Protein AF-0000000077542551 (afdb_homodimer)

Radius of gyration: 51.98 Å; Cα contacts (8 Å, |Δi|>4): 2616; chains: 2; bounding box: 86×167×115 Å

Foldseek 3Di:
DDPDDDPDPDPPPPDDDPPPPPPPPPPDPPPPPVPPVPPPPPPQQPQPPPDPVNVVVLVCLQVVLVVLLVVLVVLVVQFPPFDDPVVVVVLLVVLLVCLVCQLVSLLVLLLLLLQLVLLLCVVVDDDPLVSQQSNQLSGQVSLVVSCVVSVDPDPVSVVSNVLNVLRNLLSVLSNPFWDKDWDKDKDKDKKKWFAQQFDQQLLLCVPDDPVVSVVLLLLLLVVLVCLLPDALVQLQAQAHPLQAGFAFDDPDAVDQDKDFDDRDSDSLGTLASHHMDMDDDDAFKWKDKDKYKFKFKQKDDKDKDFQAPPVPDDDADDDDQVDDDFQDAQGWHFDDCPCPVVFHAQKFKTKRAAQDRCQAHLVNLVVQCVVVVPPDSSVSRPLGQQVCLPPPPRPQDAMKMKMKGFQFLDPPGRTMMIIIIITIWMFMKMFIKMWHHNDPPDRIRIHTTIMGGDPDGGGGRSHDSCSHNSSVHCCRVRLSCSNPDDSSSAQGSLLVCLQPSHPVPDDSHRRPTPPPDDSVSSSSSVSHSSRHSRSCSRCPCVSNPDPVVDCPVVPPRMDMDMIMGIHIGMGMHGDPVSSVSNSVSSVSSSVSSVSSSVSNVSNSAAAAPPAPQVQAQPDPLHDDDPSSRRDHSVVSCVVCVPFAKDFAFQDADPVGRTDTGIHGPVRGDDPVVPVPPD/DDDPDDDDPDPPLPDDDPPNPPPPPPPDPPPPPPPPPPPPPPPQQPQPPPDPVNVVLLVCLQVVLVVLLVVLVVLVVQFPPFDDPVVVVVLLVVLLVCLVCQLVSLLVLLLLLLQLVLLLCVVVDDDPLVSQQSNQLSGQVSLVVSCVVSVDPDPVSVVSNVLNVLRNLQSVLSNPFWDKDWDKDKDKDKKKWFAQQFDQQLLLCVPDDPVVSVVLLLLLLVVLVCLLPDALVQLQAQAHPLQAGFAFDDPDAVDQDKDFDDRDSDSLGTLASHHMDMDDDDAFKWKDKDKYKFKFKQKDDKDKDFQQPPVPDDDADDDDQQDDDFQDAQGWHFDDCPCPPVFHAQKFKTKRAAFDPCQAHLVNLVVQCVVVVPPDSSVSRPLGQQVCLPPPPRPFDAMKMKMKGFQFLDPPGRTMMIIIIITIWMFMKMFIKMWHHNDPPDRIRIHTTIMGGDPDGGGGRSDDSCSGNSSVHCCRVRLSCSNPDDSSSGQGSLLVCLFPSHPVPDDSHRRPTPPPDDSVSSSSSVSHSSRHSRSCSRCPCVSNPDPVPPQVVNDPRMDMDMIMGIHIGMGMHGDPVSSVSNSVSSVSSSVSSVSSSVSNVSNSAAAAPPAPQVQQQPDPLHDDDPSSRRDHSVVSCVVCVPFAKDWAFQDADPVGRTDTGIHGPVRGDDPVVVVPPD

Solvent-accessible surface area (backbone atoms only — not comparable to full-atom values): 72208 Å² total; per-residue (Å²): 136,90,88,65,88,74,86,68,75,76,76,71,84,71,63,74,93,78,70,72,78,79,71,74,72,80,67,82,67,68,80,69,66,81,66,74,75,61,85,80,76,62,74,70,78,63,76,77,70,88,46,71,65,62,50,50,52,49,47,50,39,43,49,54,31,47,50,52,44,50,50,52,52,55,55,60,65,41,48,71,39,73,65,48,72,69,60,50,51,50,53,51,51,52,32,54,51,48,29,61,43,38,42,58,50,43,44,40,36,47,20,45,23,34,48,27,48,39,53,35,40,34,48,75,46,34,35,42,40,60,43,35,53,35,61,37,38,38,40,70,55,35,40,57,49,42,40,64,67,56,73,47,94,43,72,67,54,55,52,52,52,56,58,51,50,39,29,64,47,27,19,52,15,45,61,59,18,67,49,74,41,76,40,81,48,73,47,82,47,54,36,36,33,50,41,64,74,41,56,48,48,71,46,48,52,70,82,53,66,78,64,68,51,33,39,52,48,10,53,49,14,27,53,49,32,28,48,67,64,48,37,68,76,42,58,44,38,42,30,25,87,60,62,14,37,34,50,58,57,77,90,55,84,87,46,79,52,78,37,79,47,73,92,51,90,49,73,70,47,37,40,24,62,52,36,43,46,64,44,65,75,62,64,21,35,32,55,44,77,45,68,41,56,47,56,48,42,52,38,44,73,78,42,78,38,61,32,90,47,73,85,65,64,80,83,45,43,70,74,56,70,92,66,44,67,79,83,58,76,77,42,44,35,28,40,50,41,53,65,76,83,76,35,33,25,31,35,29,40,28,35,25,44,59,57,62,67,75,71,50,26,58,68,45,29,44,52,43,8,58,73,64,66,39,96,38,49,44,74,43,50,80,63,36,44,68,75,42,36,80,58,78,87,74,85,71,71,60,33,43,37,39,40,39,33,50,33,46,67,66,82,83,61,58,45,32,26,40,35,31,41,23,43,48,34,36,45,53,34,30,32,35,34,40,32,40,18,91,41,89,85,48,75,70,48,44,36,58,47,29,34,24,47,44,88,66,88,59,36,64,38,45,49,35,58,63,28,27,49,61,46,29,51,52,47,34,59,40,59,52,41,34,45,28,31,67,59,46,22,31,67,41,65,66,58,45,37,47,57,48,67,55,51,42,66,48,64,91,66,51,67,81,53,63,77,85,61,50,52,65,57,42,13,46,37,48,20,18,55,50,33,28,49,51,49,42,40,39,48,45,60,46,59,60,54,22,57,55,52,74,55,48,87,81,20,90,44,47,46,78,43,80,30,54,29,35,33,79,41,54,17,30,34,62,41,67,69,32,44,49,42,29,52,51,32,31,50,52,47,30,50,33,18,49,49,24,49,52,33,51,70,67,37,84,68,56,58,47,79,58,34,58,44,39,55,51,60,47,18,67,69,36,89,58,64,60,71,57,44,69,44,25,24,58,60,46,28,60,69,40,26,82,44,45,33,17,42,19,42,55,48,58,46,97,85,68,47,64,35,39,42,60,24,45,38,91,61,30,43,57,53,68,78,63,60,65,78,113,140,80,81,82,73,65,99,72,81,70,78,72,83,71,65,75,93,79,72,70,79,78,71,73,75,81,64,81,66,67,81,68,65,82,68,74,76,64,87,79,75,64,74,69,79,63,75,76,70,86,46,71,65,60,50,50,53,49,46,51,41,43,48,54,32,48,50,52,45,50,49,52,52,56,56,58,67,40,48,71,38,73,66,49,70,69,61,50,52,50,54,49,50,52,31,55,53,48,26,61,43,38,41,56,51,42,43,40,37,46,22,45,24,35,48,27,48,40,53,35,39,32,46,72,46,33,36,41,40,60,44,34,52,35,59,37,38,37,41,71,54,33,41,58,50,42,40,64,66,55,73,48,95,44,72,67,54,54,53,52,51,55,58,54,51,38,31,63,48,27,20,51,15,47,61,58,18,67,49,74,41,76,40,82,48,71,46,82,48,54,35,35,33,52,43,64,73,44,54,46,48,70,44,47,52,68,81,52,67,77,60,67,52,32,38,53,47,11,53,49,15,28,53,47,31,27,48,68,66,49,38,69,76,41,58,42,39,42,30,24,88,62,61,14,38,33,50,58,57,78,90,56,83,85,46,79,53,80,38,79,46,74,92,51,89,50,72,68,47,37,40,24,63,52,35,43,47,65,45,64,77,63,65,20,37,35,56,46,80,43,68,42,58,49,57,46,42,53,36,44,74,76,40,78,38,62,30,89,47,70,86,66,67,79,82,45,42,70,74,56,69,93,68,42,68,81,84,58,75,76,44,45,35,26,40,50,42,53,65,77,83,75,35,33,24,29,35,28,40,26,34,26,45,60,56,62,72,77,63,53,24,57,66,46,30,43,51,44,6,59,73,64,66,39,94,38,49,41,73,42,50,79,61,37,42,68,75,41,36,80,58,77,87,73,85,73,72,63,33,44,36,39,39,41,34,51,31,44,67,65,81,81,63,57,47,31,26,40,34,33,40,25,42,50,34,35,45,54,33,29,30,35,34,38,32,40,16,89,41,91,84,49,74,68,48,44,35,57,46,28,36,23,47,44,87,66,89,59,37,63,38,45,49,35,58,65,30,25,47,61,45,30,51,52,47,32,59,42,57,52,40,34,45,26,36,50,63,48,20,34,67,41,66,64,58,47,36,46,57,49,68,55,51,41,67,47,63,93,69,50,66,82,54,63,75,83,62,51,51,67,58,42,14,46,37,49,20,17,55,50,34,29,48,51,49,42,39,39,47,46,60,46,59,61,54,22,60,58,45,74,58,51,90,78,22,91,46,46,45,78,42,81,31,53,28,36,34,80,41,54,16,32,32,61,40,67,68,32,43,50,44,29,54,51,31,30,48,52,47,29,50,33,19,50,48,24,50,51,33,52,70,67,35,84,68,56,57,47,80,58,35,61,44,41,53,49,62,45,18,66,67,37,89,58,65,61,72,57,44,68,43,26,23,59,59,45,28,60,71,40,25,81,45,44,33,17,44,18,42,55,47,55,46,97,85,68,47,64,35,38,43,59,25,42,39,93,61,29,43,57,54,70,78,63,59,65,77,115

Organism: Fusarium solani (NCBI:txid169388)

Sequence (1356 aa):
MSQDNNAGFTEAELRQPGHYNIRLSDTGSMDSSSTDLGKGQLHAFKKQKLDLQGLSADFAVIVLPFGLVIFSFLVLRLDGISVDKEIFAQWQNAITVLATLFPILFAAIFGRLIYQTARWTLERGTSLGSLEQLMGSRTVGGALLTQFQLRALNPLAVSLILVWAVSPLGAQSILRMLGSRLDERGHASTVVYFNTDAESQPSHNDGGPSESHLDFLSFLGTMFGAALLSPKSIKTDSMDVWGNVKIPFLKSYDNDSWQSVSWSPKLEHHSALVGVPVVNVSMGNTTFSLESSYIDLKCYNLTGIEMDGVTQYRDFDWPDWESPGPFKNGTWYGFNNTFQDEHRRSWAIALNRFVDVYWANRTLLMQRARAMRASSPADAARTRPAIFANETGVEVKPARLYFQAMLSNALMWDTPGLTAYCDIAQKYVESRVTCRRTSSTSQQNCTVTAQRPSQRHHAPEAITPLSFPAVFRWISKYMPLATAVRNSGVCDLALQYMDEPALDTMNNDVSGSFINIDEEMFSLRLSQVLNTYILLGQMYLRAVGSTKTSNWVKDKWNETTEVEVVNLVEVYSVTGLWMGFCIFSCIALSASGILSVFFTHLASGPDVLGYASTLVRDSRYIQMPPETGQMGGADMTVEMRDMRVRYGFTGQNSKGQVWVGVGREKDTKRIRDYLAQDMSQDNNAGFTEAELRQPGHYNIRLSDTGSMDSSSTDLGKGQLHAFKKQKLDLQGLSADFAVIVLPFGLVIFSFLVLRLDGISVDKEIFAQWQNAITVLATLFPILFAAIFGRLIYQTARWTLERGTSLGSLEQLMGSRTVGGALLTQFQLRALNPLAVSLILVWAVSPLGAQSILRMLGSRLDERGHASTVVYFNTDAESQPSHNDGGPSESHLDFLSFLGTMFGAALLSPKSIKTDSMDVWGNVKIPFLKSYDNDSWQSVSWSPKLEHHSALVGVPVVNVSMGNTTFSLESSYIDLKCYNLTGIEMDGVTQYRDFDWPDWESPGPFKNGTWYGFNNTFQDEHRRSWAIALNRFVDVYWANRTLLMQRARAMRASSPADAARTRPAIFANETGVEVKPARLYFQAMLSNALMWDTPGLTAYCDIAQKYVESRVTCRRTSSTSQQNCTVTAQRPSQRHHAPEAITPLSFPAVFRWISKYMPLATAVRNSGVCDLALQYMDEPALDTMNNDVSGSFINIDEEMFSLRLSQVLNTYILLGQMYLRAVGSTKTSNWVKDKWNETTEVEVVNLVEVYSVTGLWMGFCIFSCIALSASGILSVFFTHLASGPDVLGYASTLVRDSRYIQMPPETGQMGGADMTVEMRDMRVRYGFTGQNSKGQVWVGVGREKDTKRIRDYLAQD

Secondary structure (DSSP, 8-state):
----------SGGG--SS--------------------GGG-TT-------HHHHHHHHHHHHHHHHHHHHHHHHHHTTTSBPPHHHHHHHHHHHHHHHHHHHHHHHHHHHHHHHHHHHHHHHH-EEHHHHHHHHHTSSHHHHHHHHHHHT---HHHHHHHHHHTHHHHHHHHHHHSEEEEEEEEEEEEEEEEE-TTPPPHHHHTTTS-HHHHHHHHHHHHHHHHHHHT--HHHHSSSB-TTSPBPPBPPS-SS--S-EE------TTSBS-SS-B-EE-PPSEEEEEEEEEEEEEEEEEEEEEEPTT-GGGSPPPB---TTS-PPPPTTS-EE--SSGGGS---SEEEEES--S-GGGT-HHHHHHHHHHTT-SSHHHH---SGGGGTT--S---PPPEEEEEEE--S-SSS---EEEEEEEEEEEEEEEEEEEEESSSSSPPEEEEEEEEE--S----TT--GGGSHHHHHHHHHHGGGTT-STT---S-HHHHHHH---GGG--S--TTTTSS--HHHHHHHHHHHHHHHHHHHHHGGGGGT---SS-STT-TTEEEEEEEEEEEEEEEEE-HHHHHHHHHHHHHHHHHHHHHHHHHHH--S---TT-TTHHHHTBSSS---GGGGGS-HHHHHHHTTT-EEEEEEEEE-TTSPEEEEEEEGGG-B-SHHHHTT-/----------GGGG--SS--------------------TTS-TT-------HHHHHHHHHHHHHHHHHHHHHHHHHHTTTSBPPHHHHHHHHHHHHHHHHHHHHHHHHHHHHHHHHHHHHHHHH-EEHHHHHHHHHTSSHHHHHHHHHHHT---HHHHHHHHHHTHHHHHHHHHHHSEEEEEEEEEEEEEEEEE-TTPPPHHHHTTTS-HHHHHHHHHHHHHHHHHHHT--HHHHSSSB-TTSPBP-BPPS-SS--S-EE------TTSBS-SS-B-EE-PPSEEEEEEEEEEEEEEEEEEEEEEPTT-GGGSPPPB---TTS-PPPPTTS-EE--SSGGGS---SEEEEES--S-GGGT-HHHHHHHHHHTT-SSHHHH---SGGGGTT--S---PPPEEEEEEE--S-SSS---EEEEEEEEEEEEEEEEEEEEESSSSSPPEEEEEEEEE--S----TT--GGGSHHHHHHHHHHGGGTT-STT---S-HHHHHHH---GGG--S--TT-SSS--HHHHHHHHHHHHHHHHHHHHHGGGGGT---SS-STT-TTEEEEEEEEEEEEEEEEE-HHHHHHHHHHHHHHHHHHHHHHHHHHH--S---TT-TTHHHHTBSSS---GGGGGS-HHHHHHHTTT-EEEEEEEEE-TTSPEEEEEEEGGG-B-SHHHHTT-

pLDDT: mean 79.91, std 17.83, range [17.14, 98.25]

Structure (mmCIF, N/CA/C/O backbone):
data_AF-0000000077542551-model_v1
#
loop_
_entity.id
_entity.type
_entity.pdbx_description
1 polymer 'Uncharacterized protein'
#
loop_
_atom_site.group_PDB
_atom_site.id
_atom_site.type_symbol
_atom_site.label_atom_id
_atom_site.label_alt_id
_atom_site.label_comp_id
_atom_site.label_asym_id
_atom_site.label_entity_id
_atom_site.label_seq_id
_atom_site.pdbx_PDB_ins_code
_atom_site.Cartn_x
_atom_site.Cartn_y
_atom_site.Cartn_z
_atom_site.occupancy
_atom_site.B_iso_or_equiv
_atom_site.auth_seq_id
_atom_site.auth_comp_id
_atom_site.auth_asym_id
_atom_site.auth_atom_id
_atom_site.pdbx_PDB_model_num
ATOM 1 N N . MET A 1 1 ? -1.776 -99.438 -68.438 1 20.69 1 MET A N 1
ATOM 2 C CA . MET A 1 1 ? -1.759 -98.062 -69 1 20.69 1 MET A CA 1
ATOM 3 C C . MET A 1 1 ? -1.629 -97 -67.875 1 20.69 1 MET A C 1
ATOM 5 O O . MET A 1 1 ? -1.988 -97.25 -66.75 1 20.69 1 MET A O 1
ATOM 9 N N . SER A 1 2 ? -0.904 -95.812 -68.188 1 20.88 2 SER A N 1
ATOM 10 C CA . SER A 1 2 ? -0.251 -94.688 -67.5 1 20.88 2 SER A CA 1
ATOM 11 C C . SER A 1 2 ? -1.256 -93.875 -66.688 1 20.88 2 SER A C 1
ATOM 13 O O . SER A 1 2 ? -2.287 -93.438 -67.25 1 20.88 2 SER A O 1
ATOM 15 N N . GLN A 1 3 ? -1.336 -94.062 -65.312 1 19.52 3 GLN A N 1
ATOM 16 C CA . GLN A 1 3 ? -1.99 -93.625 -64.125 1 19.52 3 GLN A CA 1
ATOM 17 C C . GLN A 1 3 ? -1.812 -92.125 -63.906 1 19.52 3 GLN A C 1
ATOM 19 O O . GLN A 1 3 ? -1.179 -91.688 -62.938 1 19.52 3 GLN A O 1
ATOM 24 N N . ASP A 1 4 ? -1.693 -91.25 -65 1 19.88 4 ASP A N 1
ATOM 25 C CA . ASP A 1 4 ? -1.121 -89.938 -65 1 19.88 4 ASP A CA 1
ATOM 26 C C . ASP A 1 4 ? -2.014 -88.938 -64.188 1 19.88 4 ASP A C 1
ATOM 28 O O . ASP A 1 4 ? -1.602 -87.812 -63.938 1 19.88 4 ASP A O 1
ATOM 32 N N . ASN A 1 5 ? -3.322 -89 -64.25 1 21.38 5 ASN A N 1
ATOM 33 C CA . ASN A 1 5 ? -3.977 -87.688 -64.375 1 21.38 5 ASN A CA 1
ATOM 34 C C . ASN A 1 5 ? -3.553 -86.75 -63.219 1 21.38 5 ASN A C 1
ATOM 36 O O . ASN A 1 5 ? -3.102 -87.25 -62.156 1 21.38 5 ASN A O 1
ATOM 40 N N . ASN A 1 6 ? -3.789 -85.312 -63.469 1 22.12 6 ASN A N 1
ATOM 41 C CA . ASN A 1 6 ? -3.65 -83.875 -63.438 1 22.12 6 ASN A CA 1
ATOM 42 C C . ASN A 1 6 ? -4.281 -83.25 -62.156 1 22.12 6 ASN A C 1
ATOM 44 O O . ASN A 1 6 ? -5.508 -83.188 -62.031 1 22.12 6 ASN A O 1
ATOM 48 N N . ALA A 1 7 ? -3.881 -83.562 -61.094 1 27.12 7 ALA A N 1
ATOM 49 C CA . ALA A 1 7 ? -4.438 -82.875 -59.938 1 27.12 7 ALA A CA 1
ATOM 50 C C . ALA A 1 7 ? -4.34 -81.312 -60.125 1 27.12 7 ALA A C 1
ATOM 52 O O . ALA A 1 7 ? -3.244 -80.75 -60.062 1 27.12 7 ALA A O 1
ATOM 53 N N . GLY A 1 8 ? -5.074 -80.812 -61.25 1 23.7 8 GLY A N 1
ATOM 54 C CA . GLY A 1 8 ? -5.078 -79.438 -61.75 1 23.7 8 GLY A CA 1
ATOM 55 C C . GLY A 1 8 ? -5.348 -78.438 -60.625 1 23.7 8 GLY A C 1
ATOM 56 O O . GLY A 1 8 ? -6.371 -78.5 -59.938 1 23.7 8 GLY A O 1
ATOM 57 N N . PHE A 1 9 ? -4.395 -78 -59.938 1 24.33 9 PHE A N 1
ATOM 58 C CA . PHE A 1 9 ? -4.547 -76.75 -59.312 1 24.33 9 PHE A CA 1
ATOM 59 C C . PHE A 1 9 ? -4.875 -75.688 -60.375 1 24.33 9 PHE A C 1
ATOM 61 O O . PHE A 1 9 ? -4.168 -75.5 -61.375 1 24.33 9 PHE A O 1
ATOM 68 N N . THR A 1 10 ? -6.141 -75.5 -60.844 1 24.89 10 THR A N 1
ATOM 69 C CA . THR A 1 10 ? -6.473 -74.562 -61.906 1 24.89 10 THR A CA 1
ATOM 70 C C . THR A 1 10 ? -5.891 -73.188 -61.625 1 24.89 10 THR A C 1
ATOM 72 O O . THR A 1 10 ? -5.762 -72.75 -60.469 1 24.89 10 THR A O 1
ATOM 75 N N . GLU A 1 11 ? -5.074 -72.5 -62.594 1 26.61 11 GLU A N 1
ATOM 76 C CA . GLU A 1 11 ? -4.336 -71.25 -62.781 1 26.61 11 GLU A CA 1
ATOM 77 C C . GLU A 1 11 ? -5.18 -70 -62.375 1 26.61 11 GLU A C 1
ATOM 79 O O . GLU A 1 11 ? -4.648 -68.938 -62.156 1 26.61 11 GLU A O 1
ATOM 84 N N . ALA A 1 12 ? -6.48 -70.062 -62.656 1 26.25 12 ALA A N 1
ATOM 85 C CA . ALA A 1 12 ? -7.195 -68.812 -62.875 1 26.25 12 ALA A CA 1
ATOM 86 C C . ALA A 1 12 ? -7.117 -67.875 -61.656 1 26.25 12 ALA A C 1
ATOM 88 O O . ALA A 1 12 ? -7.316 -66.688 -61.781 1 26.25 12 ALA A O 1
ATOM 89 N N . GLU A 1 13 ? -7.289 -68.438 -60.562 1 26.48 13 GLU A N 1
ATOM 90 C CA . GLU A 1 13 ? -7.805 -67.5 -59.562 1 26.48 13 GLU A CA 1
ATOM 91 C C . GLU A 1 13 ? -6.699 -66.625 -59.031 1 26.48 13 GLU A C 1
ATOM 93 O O . GLU A 1 13 ? -6.633 -66.375 -57.812 1 26.48 13 GLU A O 1
ATOM 98 N N . LEU A 1 14 ? -5.543 -66.625 -59.719 1 27.22 14 LEU A N 1
ATOM 99 C CA . LEU A 1 14 ? -4.473 -65.75 -59.219 1 27.22 14 LEU A CA 1
ATOM 100 C C . LEU A 1 14 ? -4.832 -64.312 -59.344 1 27.22 14 LEU A C 1
ATOM 102 O O . LEU A 1 14 ? -3.998 -63.406 -59.094 1 27.22 14 LEU A O 1
ATOM 106 N N . ARG A 1 15 ? -5.809 -63.875 -60.094 1 29.53 15 ARG A N 1
ATOM 107 C CA . ARG A 1 15 ? -5.551 -62.625 -60.781 1 29.53 15 ARG A CA 1
ATOM 108 C C . ARG A 1 15 ? -5.574 -61.438 -59.844 1 29.53 15 ARG A C 1
ATOM 110 O O . ARG A 1 15 ? -4.801 -60.5 -60 1 29.53 15 ARG A O 1
ATOM 117 N N . GLN A 1 16 ? -6.914 -61 -59.312 1 26.28 16 GLN A N 1
ATOM 118 C CA . GLN A 1 16 ? -7.008 -59.562 -59.156 1 26.28 16 GLN A CA 1
ATOM 119 C C . GLN A 1 16 ? -6.137 -59.062 -58.031 1 26.28 16 GLN A C 1
ATOM 121 O O . GLN A 1 16 ? -5.98 -59.75 -57 1 26.28 16 GLN A O 1
ATOM 126 N N . PRO A 1 17 ? -5.355 -57.906 -58.125 1 29.59 17 PRO A N 1
ATOM 127 C CA . PRO A 1 17 ? -4.57 -57 -57.281 1 29.59 17 PRO A CA 1
ATOM 128 C C . PRO A 1 17 ? -5.375 -56.438 -56.125 1 29.59 17 PRO A C 1
ATOM 130 O O . PRO A 1 17 ? -6.469 -55.906 -56.312 1 29.59 17 PRO A O 1
ATOM 133 N N . GLY A 1 18 ? -5.473 -56.906 -54.875 1 33.91 18 GLY A N 1
ATOM 134 C CA . GLY A 1 18 ? -5.98 -56.531 -53.594 1 33.91 18 GLY A CA 1
ATOM 135 C C . GLY A 1 18 ? -6.508 -57.688 -52.781 1 33.91 18 GLY A C 1
ATOM 136 O O . GLY A 1 18 ? -6.219 -57.812 -51.594 1 33.91 18 GLY A O 1
ATOM 137 N N . HIS A 1 19 ? -7.793 -58.281 -53.094 1 33.16 19 HIS A N 1
ATOM 138 C CA . HIS A 1 19 ? -8.531 -59.25 -52.344 1 33.16 19 HIS A CA 1
ATOM 139 C C . HIS A 1 19 ? -7.906 -60.656 -52.469 1 33.16 19 HIS A C 1
ATOM 141 O O . HIS A 1 19 ? -7.887 -61.219 -53.562 1 33.16 19 HIS A O 1
ATOM 147 N N . TYR A 1 20 ? -6.766 -60.844 -51.719 1 35.53 20 TYR A N 1
ATOM 148 C CA . TYR A 1 20 ? -6.219 -62.219 -51.719 1 35.53 20 TYR A CA 1
ATOM 149 C C . TYR A 1 20 ? -7.273 -63.219 -51.312 1 35.53 20 TYR A C 1
ATOM 151 O O . TYR A 1 20 ? -7.848 -63.125 -50.219 1 35.53 20 TYR A O 1
ATOM 159 N N . ASN A 1 21 ? -8.305 -63.562 -52.094 1 36.12 21 ASN A N 1
ATOM 160 C CA . ASN A 1 21 ? -9.266 -64.625 -51.75 1 36.12 21 ASN A CA 1
ATOM 161 C C . ASN A 1 21 ? -8.57 -65.875 -51.281 1 36.12 21 ASN A C 1
ATOM 163 O O . ASN A 1 21 ? -8.133 -66.688 -52.062 1 36.12 21 ASN A O 1
ATOM 167 N N . ILE A 1 22 ? -7.973 -65.75 -50.094 1 43.44 22 ILE A N 1
ATOM 168 C CA . ILE A 1 22 ? -7.355 -66.938 -49.531 1 43.44 22 ILE A CA 1
ATOM 169 C C . ILE A 1 22 ? -8.43 -68 -49.25 1 43.44 22 ILE A C 1
ATOM 171 O O . ILE A 1 22 ? -9.336 -67.812 -48.438 1 43.44 22 ILE A O 1
ATOM 175 N N . ARG A 1 23 ? -8.82 -68.875 -50.188 1 41.84 23 ARG A N 1
ATOM 176 C CA . ARG A 1 23 ? -9.703 -70 -49.938 1 41.84 23 ARG A CA 1
ATOM 177 C C . ARG A 1 23 ? -8.961 -71.125 -49.188 1 41.84 23 ARG A C 1
ATOM 179 O O . ARG A 1 23 ? -7.926 -71.562 -49.656 1 41.84 23 ARG A O 1
ATOM 186 N N . LEU A 1 24 ? -9.25 -71.188 -48 1 42.88 24 LEU A N 1
ATOM 187 C CA . LEU A 1 24 ? -8.734 -72.25 -47.219 1 42.88 24 LEU A CA 1
ATOM 188 C C . LEU A 1 24 ? -9.266 -73.625 -47.75 1 42.88 24 LEU A C 1
ATOM 190 O O . LEU A 1 24 ? -10.484 -73.812 -47.875 1 42.88 24 LEU A O 1
ATOM 194 N N . SER A 1 25 ? -8.797 -74.125 -48.906 1 34.09 25 SER A N 1
ATOM 195 C CA . SER A 1 25 ? -9.273 -75.438 -49.312 1 34.09 25 SER A CA 1
ATOM 196 C C . SER A 1 25 ? -9.32 -76.438 -48.125 1 34.09 25 SER A C 1
ATOM 198 O O . SER A 1 25 ? -8.391 -76.438 -47.312 1 34.09 25 SER A O 1
ATOM 200 N N . ASP A 1 26 ? -10.523 -76.812 -47.688 1 34.53 26 ASP A N 1
ATOM 201 C CA . ASP A 1 26 ? -10.781 -77.812 -46.688 1 34.53 26 ASP A CA 1
ATOM 202 C C . ASP A 1 26 ? -10 -79.125 -47 1 34.53 26 ASP A C 1
ATOM 204 O O . ASP A 1 26 ? -10.391 -80.188 -46.594 1 34.53 26 ASP A O 1
ATOM 208 N N . THR A 1 27 ? -9.203 -79.188 -48.031 1 33.91 27 THR A N 1
ATOM 209 C CA . THR A 1 27 ? -8.781 -80.562 -48.375 1 33.91 27 THR A CA 1
ATOM 210 C C . THR A 1 27 ? -8.391 -81.312 -47.125 1 33.91 27 THR A C 1
ATOM 212 O O . THR A 1 27 ? -8.953 -82.375 -46.844 1 33.91 27 THR A O 1
ATOM 215 N N . GLY A 1 28 ? -7.141 -82.062 -47.156 1 30.98 28 GLY A N 1
ATOM 216 C CA . GLY A 1 28 ? -6.812 -83.25 -46.375 1 30.98 28 GLY A CA 1
ATOM 217 C C . GLY A 1 28 ? -6.703 -83 -44.875 1 30.98 28 GLY A C 1
ATOM 218 O O . GLY A 1 28 ? -5.895 -82.188 -44.469 1 30.98 28 GLY A O 1
ATOM 219 N N . SER A 1 29 ? -7.855 -83.062 -44.219 1 32.28 29 SER A N 1
ATOM 220 C CA . SER A 1 29 ? -7.879 -83.25 -42.781 1 32.28 29 SER A CA 1
ATOM 221 C C . SER A 1 29 ? -6.715 -84.125 -42.312 1 32.28 29 SER A C 1
ATOM 223 O O . SER A 1 29 ? -6.531 -85.188 -42.812 1 32.28 29 SER A O 1
ATOM 225 N N . MET A 1 30 ? -5.562 -83.625 -42.156 1 33.38 30 MET A N 1
ATOM 226 C CA . MET A 1 30 ? -4.746 -84.562 -41.375 1 33.38 30 MET A CA 1
ATOM 227 C C . MET A 1 30 ? -5.617 -85.375 -40.469 1 33.38 30 MET A C 1
ATOM 229 O O . MET A 1 30 ? -6.625 -84.938 -39.938 1 33.38 30 MET A O 1
ATOM 233 N N . ASP A 1 31 ? -5.715 -86.75 -40.719 1 31.86 31 ASP A N 1
ATOM 234 C CA . ASP A 1 31 ? -6.441 -87.75 -39.906 1 31.86 31 ASP A CA 1
ATOM 235 C C . ASP A 1 31 ? -6.512 -87.312 -38.469 1 31.86 31 ASP A C 1
ATOM 237 O O . ASP A 1 31 ? -5.488 -87.188 -37.781 1 31.86 31 ASP A O 1
ATOM 241 N N . SER A 1 32 ? -7.305 -86.375 -38.156 1 35.84 32 SER A N 1
ATOM 242 C CA . SER A 1 32 ? -7.707 -86.188 -36.781 1 35.84 32 SER A CA 1
ATOM 243 C C . SER A 1 32 ? -8.016 -87.5 -36.094 1 35.84 32 SER A C 1
ATOM 245 O O . SER A 1 32 ? -9.094 -88.062 -36.312 1 35.84 32 SER A O 1
ATOM 247 N N . SER A 1 33 ? -7.172 -88.562 -36.188 1 35.59 33 SER A N 1
ATOM 248 C CA . SER A 1 33 ? -7.531 -89.562 -35.25 1 35.59 33 SER A CA 1
ATOM 249 C C . SER A 1 33 ? -8.164 -89 -34 1 35.59 33 SER A C 1
ATOM 251 O O . SER A 1 33 ? -7.766 -87.938 -33.531 1 35.59 33 SER A O 1
ATOM 253 N N . SER A 1 34 ? -9.469 -89.188 -33.812 1 38.62 34 SER A N 1
ATOM 254 C CA . SER A 1 34 ? -10.289 -88.938 -32.625 1 38.62 34 SER A CA 1
ATOM 255 C C . SER A 1 34 ? -9.438 -88.938 -31.359 1 38.62 34 SER A C 1
ATOM 257 O O . SER A 1 34 ? -8.82 -89.938 -31 1 38.62 34 SER A O 1
ATOM 259 N N . THR A 1 35 ? -8.68 -88 -31.094 1 42.28 35 THR A N 1
ATOM 260 C CA . THR A 1 35 ? -7.934 -87.75 -29.859 1 42.28 35 THR A CA 1
ATOM 261 C C . THR A 1 35 ? -8.82 -88 -28.641 1 42.28 35 THR A C 1
ATOM 263 O O . THR A 1 35 ? -9.484 -87.062 -28.156 1 42.28 35 THR A O 1
ATOM 266 N N . ASP A 1 36 ? -9.641 -88.938 -28.578 1 43.03 36 ASP A N 1
ATOM 267 C CA . ASP A 1 36 ? -10.188 -89.312 -27.281 1 43.03 36 ASP A CA 1
ATOM 268 C C . ASP A 1 36 ? -9.094 -89.312 -26.203 1 43.03 36 ASP A C 1
ATOM 270 O O . ASP A 1 36 ? -8.188 -90.188 -26.25 1 43.03 36 ASP A O 1
ATOM 274 N N . LEU A 1 37 ? -8.562 -88.188 -25.766 1 47.53 37 LEU A N 1
ATOM 275 C CA . LEU A 1 37 ? -7.582 -88 -24.703 1 47.53 37 LEU A CA 1
ATOM 276 C C . LEU A 1 37 ? -8.008 -88.812 -23.469 1 47.53 37 LEU A C 1
ATOM 278 O O . LEU A 1 37 ? -9.125 -88.625 -22.969 1 47.53 37 LEU A O 1
ATOM 282 N N . GLY A 1 38 ? -7.68 -90.062 -23.328 1 43.84 38 GLY A N 1
ATOM 283 C CA . GLY A 1 38 ? -7.996 -90.812 -22.109 1 43.84 38 GLY A CA 1
ATOM 284 C C . GLY A 1 38 ? -7.66 -90 -20.859 1 43.84 38 GLY A C 1
ATOM 285 O O . GLY A 1 38 ? -6.859 -89.062 -20.891 1 43.84 38 GLY A O 1
ATOM 286 N N . LYS A 1 39 ? -8.367 -90.125 -19.734 1 47.56 39 LYS A N 1
ATOM 287 C CA . LYS A 1 39 ? -8.367 -89.438 -18.422 1 47.56 39 LYS A CA 1
ATOM 288 C C . LYS A 1 39 ? -6.945 -89.312 -17.891 1 47.56 39 LYS A C 1
ATOM 290 O O . LYS A 1 39 ? -6.641 -88.375 -17.156 1 47.56 39 LYS A O 1
ATOM 295 N N . GLY A 1 40 ? -6.035 -90.25 -18.016 1 43.94 40 GLY A N 1
ATOM 296 C CA . GLY A 1 40 ? -4.777 -90.312 -17.281 1 43.94 40 GLY A CA 1
ATOM 297 C C . GLY A 1 40 ? -3.748 -89.312 -17.812 1 43.94 40 GLY A C 1
ATOM 298 O O . GLY A 1 40 ? -2.707 -89.062 -17.172 1 43.94 40 GLY A O 1
ATOM 299 N N . GLN A 1 41 ? -3.564 -89.062 -18.938 1 42.97 41 GLN A N 1
ATOM 300 C CA . GLN A 1 41 ? -2.398 -88.375 -19.5 1 42.97 41 GLN A CA 1
ATOM 301 C C . GLN A 1 41 ? -2.545 -86.875 -19.422 1 42.97 41 GLN A C 1
ATOM 303 O O . GLN A 1 41 ? -1.696 -86.125 -19.922 1 42.97 41 GLN A O 1
ATOM 308 N N . LEU A 1 42 ? -3.545 -86.375 -18.875 1 47.25 42 LEU A N 1
ATOM 309 C CA . LEU A 1 42 ? -3.945 -84.938 -18.828 1 47.25 42 LEU A CA 1
ATOM 310 C C . LEU A 1 42 ? -3.162 -84.188 -17.766 1 47.25 42 LEU A C 1
ATOM 312 O O . LEU A 1 42 ? -3.508 -83.062 -17.438 1 47.25 42 LEU A O 1
ATOM 316 N N . HIS A 1 43 ? -2.221 -84.75 -17.109 1 45.47 43 HIS A N 1
ATOM 317 C CA . HIS A 1 43 ? -1.517 -84 -16.062 1 45.47 43 HIS A CA 1
ATOM 318 C C . HIS A 1 43 ? -0.726 -82.812 -16.656 1 45.47 43 HIS A C 1
ATOM 320 O O . HIS A 1 43 ? 0.089 -82.25 -15.953 1 45.47 43 HIS A O 1
ATOM 326 N N . ALA A 1 44 ? -0.947 -82.562 -17.828 1 46.81 44 ALA A N 1
ATOM 327 C CA . ALA A 1 44 ? 0.087 -81.75 -18.438 1 46.81 44 ALA A CA 1
ATOM 328 C C . ALA A 1 44 ? -0.057 -80.25 -18.016 1 46.81 44 ALA A C 1
ATOM 330 O O . ALA A 1 44 ? 0.919 -79.5 -18.031 1 46.81 44 ALA A O 1
ATOM 331 N N . PHE A 1 45 ? -1.234 -79.625 -17.875 1 53.28 45 PHE A N 1
ATOM 332 C CA . PHE A 1 45 ? -1.222 -78.188 -17.625 1 53.28 45 PHE A CA 1
ATOM 333 C C . PHE A 1 45 ? -1.158 -77.938 -16.125 1 53.28 45 PHE A C 1
ATOM 335 O O . PHE A 1 45 ? -2.107 -78.188 -15.398 1 53.28 45 PHE A O 1
ATOM 342 N N . LYS A 1 46 ? -0.012 -78.188 -15.5 1 46.44 46 LYS A N 1
ATOM 343 C CA . LYS A 1 46 ? 0.099 -77.75 -14.109 1 46.44 46 LYS A CA 1
ATOM 344 C C . LYS A 1 46 ? -0.133 -76.25 -13.969 1 46.44 46 LYS A C 1
ATOM 346 O O . LYS A 1 46 ? 0.395 -75.5 -14.758 1 46.44 46 LYS A O 1
ATOM 351 N N . LYS A 1 47 ? -1.158 -76 -13.312 1 49.47 47 LYS A N 1
ATOM 352 C CA . LYS A 1 47 ? -1.472 -74.625 -12.977 1 49.47 47 LYS A CA 1
ATOM 353 C C . LYS A 1 47 ? -0.212 -73.812 -12.586 1 49.47 47 LYS A C 1
ATOM 355 O O . LYS A 1 47 ? 0.555 -74.25 -11.727 1 49.47 47 LYS A O 1
ATOM 360 N N . GLN A 1 48 ? 0.338 -73.062 -13.43 1 51.22 48 GLN A N 1
ATOM 361 C CA . GLN A 1 48 ? 1.482 -72.188 -13.156 1 51.22 48 GLN A CA 1
ATOM 362 C C . GLN A 1 48 ? 1.412 -71.625 -11.75 1 51.22 48 GLN A C 1
ATOM 364 O O . GLN A 1 48 ? 0.379 -71.062 -11.344 1 51.22 48 GLN A O 1
ATOM 369 N N . LYS A 1 49 ? 2.178 -72.125 -10.82 1 47.91 49 LYS A N 1
ATOM 370 C CA . LYS A 1 49 ? 2.385 -71.562 -9.469 1 47.91 49 LYS A CA 1
ATOM 371 C C . LYS A 1 49 ? 2.459 -70.062 -9.477 1 47.91 49 LYS A C 1
ATOM 373 O O . LYS A 1 49 ? 2.977 -69.438 -10.422 1 47.91 49 LYS A O 1
ATOM 378 N N . LEU A 1 50 ? 1.67 -69.5 -8.648 1 58.19 50 LEU A N 1
ATOM 379 C CA . LEU A 1 50 ? 1.629 -68.062 -8.336 1 58.19 50 LEU A CA 1
ATOM 380 C C . LEU A 1 50 ? 3.037 -67.5 -8.164 1 58.19 50 LEU A C 1
ATOM 382 O O . LEU A 1 50 ? 3.732 -67.812 -7.203 1 58.19 50 LEU A O 1
ATOM 386 N N . ASP A 1 51 ? 3.754 -67.188 -9.258 1 65.44 51 ASP A N 1
ATOM 387 C CA . ASP A 1 51 ? 5.102 -66.625 -9.227 1 65.44 51 ASP A CA 1
ATOM 388 C C . ASP A 1 51 ? 5.125 -65.25 -8.508 1 65.44 51 ASP A C 1
ATOM 390 O O . ASP A 1 51 ? 4.113 -64.562 -8.477 1 65.44 51 ASP A O 1
ATOM 394 N N . LEU A 1 52 ? 6.043 -65.062 -7.617 1 72.56 52 LEU A N 1
ATOM 395 C CA . LEU A 1 52 ? 6.266 -63.875 -6.812 1 72.56 52 LEU A CA 1
ATOM 396 C C . LEU A 1 52 ? 6.258 -62.625 -7.684 1 72.56 52 LEU A C 1
ATOM 398 O O . LEU A 1 52 ? 5.766 -61.594 -7.266 1 72.56 52 LEU A O 1
ATOM 402 N N . GLN A 1 53 ? 6.676 -62.75 -8.859 1 73.94 53 GLN A N 1
ATOM 403 C CA . GLN A 1 53 ? 6.707 -61.594 -9.75 1 73.94 53 GLN A CA 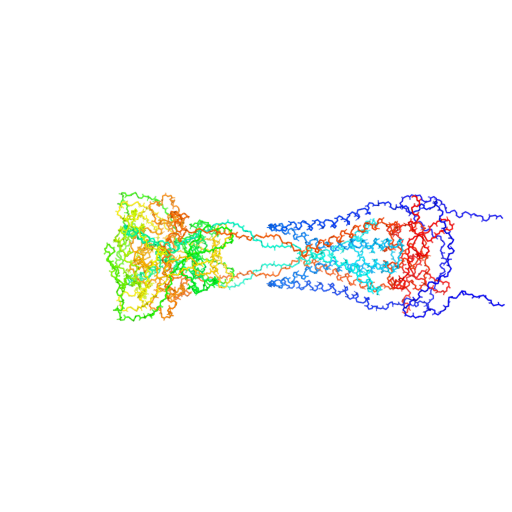1
ATOM 404 C C . GLN A 1 53 ? 5.309 -61.219 -10.234 1 73.94 53 GLN A C 1
ATOM 406 O O . GLN A 1 53 ? 4.961 -60.031 -10.312 1 73.94 53 GLN A O 1
ATOM 411 N N . GLY A 1 54 ? 4.578 -62.312 -10.5 1 74.69 54 GLY A N 1
ATOM 412 C CA . GLY A 1 54 ? 3.203 -62.062 -10.906 1 74.69 54 GLY A CA 1
ATOM 413 C C . GLY A 1 54 ? 2.354 -61.469 -9.797 1 74.69 54 GLY A C 1
ATOM 414 O O . GLY A 1 54 ? 1.555 -60.562 -10.047 1 74.69 54 GLY A O 1
ATOM 415 N N . LEU A 1 55 ? 2.703 -61.781 -8.648 1 83.62 55 LEU A N 1
ATOM 416 C CA . LEU A 1 55 ? 1.945 -61.281 -7.508 1 83.62 55 LEU A CA 1
ATOM 417 C C . LEU A 1 55 ? 2.314 -59.812 -7.203 1 83.62 55 LEU A C 1
ATOM 419 O O . LEU A 1 55 ? 1.452 -59.031 -6.832 1 83.62 55 LEU A O 1
ATOM 423 N N . SER A 1 56 ? 3.562 -59.469 -7.32 1 84.44 56 SER A N 1
ATOM 424 C CA . SER A 1 56 ? 3.998 -58.094 -7.082 1 84.44 56 SER A CA 1
ATOM 425 C C . SER A 1 56 ? 3.404 -57.156 -8.117 1 84.44 56 SER A C 1
ATOM 427 O O . SER A 1 56 ? 3.037 -56.031 -7.785 1 84.44 56 SER A O 1
ATOM 429 N N . ALA A 1 57 ? 3.391 -57.625 -9.305 1 82.12 57 ALA A N 1
ATOM 430 C CA . ALA A 1 57 ? 2.781 -56.781 -10.344 1 82.12 57 ALA A CA 1
ATOM 431 C C . ALA A 1 57 ? 1.293 -56.594 -10.086 1 82.12 57 ALA A C 1
ATOM 433 O O . ALA A 1 57 ? 0.766 -55.5 -10.281 1 82.12 57 ALA A O 1
ATOM 434 N N . ASP A 1 58 ? 0.648 -57.656 -9.609 1 88.5 58 ASP A N 1
ATOM 435 C CA . ASP A 1 58 ? -0.77 -57.562 -9.281 1 88.5 58 ASP A CA 1
ATOM 436 C C . ASP A 1 58 ? -0.996 -56.594 -8.133 1 88.5 58 ASP A C 1
ATOM 438 O O . ASP A 1 58 ? -1.931 -55.781 -8.172 1 88.5 58 ASP A O 1
ATOM 442 N N . PHE A 1 59 ? -0.073 -56.594 -7.305 1 90.38 59 PHE A N 1
ATOM 443 C CA . PHE A 1 59 ? -0.188 -55.719 -6.156 1 90.38 59 PHE A CA 1
ATOM 444 C C . PHE A 1 59 ? 0.026 -54.25 -6.578 1 90.38 59 PHE A C 1
ATOM 446 O O . PHE A 1 59 ? -0.719 -53.375 -6.164 1 90.38 59 PHE A O 1
ATOM 453 N N . ALA A 1 60 ? 0.958 -53.906 -7.328 1 88.12 60 ALA A N 1
ATOM 454 C CA . ALA A 1 60 ? 1.292 -52.562 -7.758 1 88.12 60 ALA A CA 1
ATOM 455 C C . ALA A 1 60 ? 0.155 -51.938 -8.57 1 88.12 60 ALA A C 1
ATOM 457 O O . ALA A 1 60 ? -0.159 -50.75 -8.414 1 88.12 60 ALA A O 1
ATOM 458 N N . VAL A 1 61 ? -0.499 -52.781 -9.352 1 90.88 61 VAL A N 1
ATOM 459 C CA . VAL A 1 61 ? -1.529 -52.281 -10.25 1 90.88 61 VAL A CA 1
ATOM 460 C C . VAL A 1 61 ? -2.791 -51.938 -9.461 1 90.88 61 VAL A C 1
ATOM 462 O O . VAL A 1 61 ? -3.605 -51.125 -9.891 1 90.88 61 VAL A O 1
ATOM 465 N N . ILE A 1 62 ? -2.863 -52.5 -8.32 1 92.06 62 ILE A N 1
ATOM 466 C CA . ILE A 1 62 ? -4.031 -52.219 -7.488 1 92.06 62 ILE A CA 1
ATOM 467 C C . ILE A 1 62 ? -3.715 -51.062 -6.531 1 92.06 62 ILE A C 1
ATOM 469 O O . ILE A 1 62 ? -4.52 -50.125 -6.375 1 92.06 62 ILE A O 1
ATOM 473 N N . VAL A 1 63 ? -2.523 -51 -6.039 1 93.06 63 VAL A N 1
ATOM 474 C CA . VAL A 1 63 ? -2.188 -50.062 -4.949 1 93.06 63 VAL A CA 1
ATOM 475 C C . VAL A 1 63 ? -1.928 -48.688 -5.504 1 93.06 63 VAL A C 1
ATOM 477 O O . VAL A 1 63 ? -2.326 -47.688 -4.898 1 93.06 63 VAL A O 1
ATOM 480 N N . LEU A 1 64 ? -1.292 -48.5 -6.574 1 92.12 64 LEU A N 1
ATOM 481 C CA . LEU A 1 64 ? -0.903 -47.188 -7.102 1 92.12 64 LEU A CA 1
ATOM 482 C C . LEU A 1 64 ? -2.131 -46.375 -7.457 1 92.12 64 LEU A C 1
ATOM 484 O O . LEU A 1 64 ? -2.256 -45.219 -7.027 1 92.12 64 LEU A O 1
ATOM 488 N N . PRO A 1 65 ? -3.115 -46.969 -8.164 1 93.56 65 PRO A N 1
ATOM 489 C CA . PRO A 1 65 ? -4.328 -46.188 -8.422 1 93.56 65 PRO A CA 1
ATOM 490 C C . PRO A 1 65 ? -5.098 -45.844 -7.148 1 93.56 65 PRO A C 1
ATOM 492 O O . PRO A 1 65 ? -5.699 -44.781 -7.051 1 93.56 65 PRO A O 1
ATOM 495 N N . PHE A 1 66 ? -5.043 -46.781 -6.246 1 93.38 66 PHE A N 1
ATOM 496 C CA . PHE A 1 66 ? -5.719 -46.5 -4.98 1 93.38 66 PHE A CA 1
ATOM 497 C C . PHE A 1 66 ? -5.055 -45.375 -4.238 1 93.38 66 PHE A C 1
ATOM 499 O O . PHE A 1 66 ? -5.73 -44.562 -3.58 1 93.38 66 PHE A O 1
ATOM 506 N N . GLY A 1 67 ? -3.777 -45.25 -4.297 1 93.56 67 GLY A N 1
ATOM 507 C CA . GLY A 1 67 ? -3.066 -44.125 -3.732 1 93.56 67 GLY A CA 1
ATOM 508 C C . GLY A 1 67 ? -3.488 -42.781 -4.336 1 93.56 67 GLY A C 1
ATOM 509 O O . GLY A 1 67 ? -3.619 -41.781 -3.623 1 93.56 67 GLY A O 1
ATOM 510 N N . LEU A 1 68 ? -3.756 -42.75 -5.609 1 94.88 68 LEU A N 1
ATOM 511 C CA . LEU A 1 68 ? -4.191 -41.531 -6.285 1 94.88 68 LEU A CA 1
ATOM 512 C C . LEU A 1 68 ? -5.605 -41.156 -5.852 1 94.88 68 LEU A C 1
ATOM 514 O O . LEU A 1 68 ? -5.926 -39.969 -5.75 1 94.88 68 LEU A O 1
ATOM 518 N N . VAL A 1 69 ? -6.449 -42.188 -5.562 1 93.62 69 VAL A N 1
ATOM 519 C CA . VAL A 1 69 ? -7.793 -41.906 -5.062 1 93.62 69 VAL A CA 1
ATOM 520 C C . VAL A 1 69 ? -7.711 -41.281 -3.674 1 93.62 69 VAL A C 1
ATOM 522 O O . VAL A 1 69 ? -8.391 -40.281 -3.395 1 93.62 69 VAL A O 1
ATOM 525 N N . ILE A 1 70 ? -6.828 -41.812 -2.916 1 93.62 70 ILE A N 1
ATOM 526 C CA . ILE A 1 70 ? -6.648 -41.281 -1.573 1 93.62 70 ILE A CA 1
ATOM 527 C C . ILE A 1 70 ? -6.137 -39.844 -1.658 1 93.62 70 ILE A C 1
ATOM 529 O O . ILE A 1 70 ? -6.602 -38.969 -0.921 1 93.62 70 ILE A O 1
ATOM 533 N N . PHE A 1 71 ? -5.246 -39.594 -2.51 1 94.88 71 PHE A N 1
ATOM 534 C CA . PHE A 1 71 ? -4.699 -38.281 -2.703 1 94.88 71 PHE A CA 1
ATOM 535 C C . PHE A 1 71 ? -5.801 -37.281 -3.088 1 94.88 71 PHE A C 1
ATOM 537 O O . PHE A 1 71 ? -5.836 -36.156 -2.586 1 94.88 71 PHE A O 1
ATOM 544 N N . SER A 1 72 ? -6.652 -37.719 -3.924 1 93.75 72 SER A N 1
ATOM 545 C CA . SER A 1 72 ? -7.738 -36.844 -4.359 1 93.75 72 SER A CA 1
ATOM 546 C C . SER A 1 72 ? -8.672 -36.5 -3.203 1 93.75 72 SER A C 1
ATOM 548 O O . SER A 1 72 ? -9.156 -35.375 -3.1 1 93.75 72 SER A O 1
ATOM 550 N N . PHE A 1 73 ? -8.867 -37.438 -2.365 1 93.62 73 PHE A N 1
ATOM 551 C CA . PHE A 1 73 ? -9.742 -37.188 -1.228 1 93.62 73 PHE A CA 1
ATOM 552 C C . PHE A 1 73 ? -9.047 -36.281 -0.201 1 93.62 73 PHE A C 1
ATOM 554 O O . PHE A 1 73 ? -9.695 -35.469 0.463 1 93.62 73 PHE A O 1
ATOM 561 N N . LEU A 1 74 ? -7.746 -36.438 -0.094 1 94.38 74 LEU A N 1
ATOM 562 C CA . LEU A 1 74 ? -6.996 -35.562 0.793 1 94.38 74 LEU A CA 1
ATOM 563 C C . LEU A 1 74 ? -7.066 -34.094 0.307 1 94.38 74 LEU A C 1
ATOM 565 O O . LEU A 1 74 ? -7.176 -33.188 1.113 1 94.38 74 LEU A O 1
ATOM 569 N N . VAL A 1 75 ? -7.039 -33.938 -0.95 1 94.56 75 VAL A N 1
ATOM 570 C CA . VAL A 1 75 ? -7.145 -32.594 -1.525 1 94.56 75 VAL A CA 1
ATOM 571 C C . VAL A 1 75 ? -8.547 -32.031 -1.294 1 94.56 75 VAL A C 1
ATOM 573 O O . VAL A 1 75 ? -8.719 -30.844 -1.018 1 94.56 75 VAL A O 1
ATOM 576 N N . LEU A 1 76 ? -9.555 -32.906 -1.361 1 93.31 76 LEU A N 1
ATOM 577 C CA . LEU A 1 76 ? -10.938 -32.5 -1.15 1 93.31 76 LEU A CA 1
ATOM 578 C C . LEU A 1 76 ? -11.148 -32 0.276 1 93.31 76 LEU A C 1
ATOM 580 O O . LEU A 1 76 ? -11.961 -31.094 0.511 1 93.31 76 LEU A O 1
ATOM 584 N N . ARG A 1 77 ? -10.398 -32.469 1.148 1 93.31 77 ARG A N 1
ATOM 585 C CA . ARG A 1 77 ? -10.523 -32.062 2.551 1 93.31 77 ARG A CA 1
ATOM 586 C C . ARG A 1 77 ? -9.891 -30.703 2.799 1 93.31 77 ARG A C 1
ATOM 588 O O . ARG A 1 77 ? -10.172 -30.062 3.812 1 93.31 77 ARG A O 1
ATOM 595 N N . LEU A 1 78 ? -9.086 -30.281 1.965 1 93.38 78 LEU A N 1
ATOM 596 C CA . LEU A 1 78 ? -8.422 -28.984 2.119 1 93.38 78 LEU A CA 1
ATOM 597 C C . LEU A 1 78 ? -9.383 -27.844 1.83 1 93.38 78 LEU A C 1
ATOM 599 O O . LEU A 1 78 ? -9.117 -26.703 2.191 1 93.38 78 LEU A O 1
ATOM 603 N N . ASP A 1 79 ? -10.555 -28.156 1.282 1 92.31 79 ASP A N 1
ATOM 604 C CA . ASP A 1 79 ? -11.484 -27.125 0.856 1 92.31 79 ASP A CA 1
ATOM 605 C C . ASP A 1 79 ? -11.977 -26.297 2.049 1 92.31 79 ASP A C 1
ATOM 607 O O . ASP A 1 79 ? -12.461 -26.859 3.031 1 92.31 79 ASP A O 1
ATOM 611 N N . GLY A 1 80 ? -11.727 -25.031 2.043 1 89.06 80 GLY A N 1
ATOM 612 C CA . GLY A 1 80 ? -12.234 -24.141 3.074 1 89.06 80 GLY A CA 1
ATOM 613 C C . GLY A 1 80 ? -11.227 -23.859 4.172 1 89.06 80 GLY A C 1
ATOM 614 O O . GLY A 1 80 ? -11.445 -22.984 5.016 1 89.06 80 GLY A O 1
ATOM 615 N N . ILE A 1 81 ? -10.156 -24.609 4.152 1 90.81 81 ILE A N 1
ATOM 616 C CA . ILE A 1 81 ? -9.133 -24.406 5.172 1 90.81 81 ILE A CA 1
ATOM 617 C C . ILE A 1 81 ? -8.25 -23.234 4.789 1 90.81 81 ILE A C 1
ATOM 619 O O . ILE A 1 81 ? -8.008 -22.984 3.605 1 90.81 81 ILE A O 1
ATOM 623 N N . SER A 1 82 ? -7.738 -22.5 5.75 1 90.44 82 SER A N 1
ATOM 624 C CA . SER A 1 82 ? -6.879 -21.344 5.516 1 90.44 82 SER A CA 1
ATOM 625 C C . SER A 1 82 ? -5.535 -21.766 4.93 1 90.44 82 SER A C 1
ATOM 627 O O . SER A 1 82 ? -4.98 -22.797 5.312 1 90.44 82 SER A O 1
ATOM 629 N N . VAL A 1 83 ? -5.07 -20.953 3.973 1 90.88 83 VAL A N 1
ATOM 630 C CA . VAL A 1 83 ? -3.885 -21.297 3.191 1 90.88 83 VAL A CA 1
ATOM 631 C C . VAL A 1 83 ? -2.627 -20.906 3.963 1 90.88 83 VAL A C 1
ATOM 633 O O . VAL A 1 83 ? -2.539 -19.797 4.492 1 90.88 83 VAL A O 1
ATOM 636 N N . ASP A 1 84 ? -1.752 -21.844 4.125 1 90.31 84 ASP A N 1
ATOM 637 C CA . ASP A 1 84 ? -0.353 -21.594 4.465 1 90.31 84 ASP A CA 1
ATOM 638 C C . ASP A 1 84 ? 0.526 -21.625 3.215 1 90.31 84 ASP A C 1
ATOM 640 O O . ASP A 1 84 ? 0.576 -22.625 2.51 1 90.31 84 ASP A O 1
ATOM 644 N N . LYS A 1 85 ? 1.254 -20.672 2.93 1 87.31 85 LYS A N 1
ATOM 645 C CA . LYS A 1 85 ? 1.959 -20.5 1.661 1 87.31 85 LYS A CA 1
ATOM 646 C C . LYS A 1 85 ? 2.984 -21.609 1.453 1 87.31 85 LYS A C 1
ATOM 648 O O . LYS A 1 85 ? 3.141 -22.125 0.339 1 87.31 85 LYS A O 1
ATOM 653 N N . GLU A 1 86 ? 3.646 -21.984 2.42 1 89 86 GLU A N 1
ATOM 654 C CA . GLU A 1 86 ? 4.648 -23.031 2.295 1 89 86 GLU A CA 1
ATOM 655 C C . GLU A 1 86 ? 3.998 -24.391 2.016 1 89 86 GLU A C 1
ATOM 657 O O . GLU A 1 86 ? 4.445 -25.125 1.137 1 89 86 GLU A O 1
ATOM 662 N N . ILE A 1 87 ? 2.916 -24.625 2.73 1 92.12 87 ILE A N 1
ATOM 663 C CA . ILE A 1 87 ? 2.217 -25.891 2.551 1 92.12 87 ILE A CA 1
ATOM 664 C C . ILE A 1 87 ? 1.516 -25.906 1.194 1 92.12 87 ILE A C 1
ATOM 666 O O . ILE A 1 87 ? 1.462 -26.938 0.528 1 92.12 87 ILE A O 1
ATOM 670 N N . PHE A 1 88 ? 1.081 -24.75 0.773 1 91.81 88 PHE A N 1
ATOM 671 C CA . PHE A 1 88 ? 0.426 -24.641 -0.525 1 91.81 88 PHE A CA 1
ATOM 672 C C . PHE A 1 88 ? 1.405 -24.938 -1.652 1 91.81 88 PHE A C 1
ATOM 674 O O . PHE A 1 88 ? 1.06 -25.625 -2.613 1 91.81 88 PHE A O 1
ATOM 681 N N . ALA A 1 89 ? 2.664 -24.578 -1.488 1 90.56 89 ALA A N 1
ATOM 682 C CA . ALA A 1 89 ? 3.695 -24.844 -2.488 1 90.56 89 ALA A CA 1
ATOM 683 C C . ALA A 1 89 ? 4.031 -26.328 -2.549 1 90.56 89 ALA A C 1
ATOM 685 O O . ALA A 1 89 ? 4.305 -26.859 -3.625 1 90.56 89 ALA A O 1
ATOM 686 N N . GLN A 1 90 ? 3.922 -26.953 -1.488 1 92.75 90 GLN A N 1
ATOM 687 C CA . GLN A 1 90 ? 4.176 -28.375 -1.452 1 92.75 90 GLN A CA 1
ATOM 688 C C . GLN A 1 90 ? 3.066 -29.156 -2.162 1 92.75 90 GLN A C 1
ATOM 690 O O . GLN A 1 90 ? 3.338 -30.109 -2.896 1 92.75 90 GLN A O 1
ATOM 695 N N . TRP A 1 91 ? 1.867 -28.703 -1.873 1 93.75 91 TRP A N 1
ATOM 696 C CA . TRP A 1 91 ? 0.746 -29.328 -2.562 1 93.75 91 TRP A CA 1
ATOM 697 C C . TRP A 1 91 ? 0.847 -29.125 -4.07 1 93.75 91 TRP A C 1
ATOM 699 O O . TRP A 1 91 ? 0.613 -30.047 -4.848 1 93.75 91 TRP A O 1
ATOM 709 N N . GLN A 1 92 ? 1.331 -28.031 -4.504 1 90.88 92 GLN A N 1
ATOM 710 C CA . GLN A 1 92 ? 1.453 -27.734 -5.926 1 90.88 92 GLN A CA 1
ATOM 711 C C . GLN A 1 92 ? 2.551 -28.578 -6.57 1 90.88 92 GLN A C 1
ATOM 713 O O . GLN A 1 92 ? 2.396 -29.031 -7.703 1 90.88 92 GLN A O 1
ATOM 718 N N . ASN A 1 93 ? 3.596 -28.781 -5.859 1 91.56 93 ASN A N 1
ATOM 719 C CA . ASN A 1 93 ? 4.664 -29.641 -6.359 1 91.56 93 ASN A CA 1
ATOM 720 C C . ASN A 1 93 ? 4.203 -31.094 -6.488 1 91.56 93 ASN A C 1
ATOM 722 O O . ASN A 1 93 ? 4.5 -31.75 -7.484 1 91.56 93 ASN A O 1
ATOM 726 N N . ALA A 1 94 ? 3.521 -31.516 -5.465 1 93.31 94 ALA A N 1
ATOM 727 C CA . ALA A 1 94 ? 2.994 -32.875 -5.516 1 93.31 94 ALA A CA 1
ATOM 728 C C . ALA A 1 94 ? 2.031 -33.031 -6.688 1 93.31 94 ALA A C 1
ATOM 730 O O . ALA A 1 94 ? 2.066 -34.062 -7.383 1 93.31 94 ALA A O 1
ATOM 731 N N . ILE A 1 95 ? 1.247 -32.031 -6.961 1 93.12 95 ILE A N 1
ATOM 732 C CA . ILE A 1 95 ? 0.265 -32.062 -8.039 1 93.12 95 ILE A CA 1
ATOM 733 C C . ILE A 1 95 ? 0.981 -32.094 -9.391 1 93.12 95 ILE A C 1
ATOM 735 O O . ILE A 1 95 ? 0.62 -32.875 -10.266 1 93.12 95 ILE A O 1
ATOM 739 N N . THR A 1 96 ? 2.064 -31.391 -9.547 1 90.69 96 THR A N 1
ATOM 740 C CA . THR A 1 96 ? 2.814 -31.344 -10.797 1 90.69 96 THR A CA 1
ATOM 741 C C . THR A 1 96 ? 3.486 -32.688 -11.07 1 90.69 96 THR A C 1
ATOM 743 O O . THR A 1 96 ? 3.475 -33.156 -12.203 1 90.69 96 THR A O 1
ATOM 746 N N . VAL A 1 97 ? 3.979 -33.281 -10.109 1 91.44 97 VAL A N 1
ATOM 747 C CA . VAL A 1 97 ? 4.645 -34.594 -10.25 1 91.44 97 VAL A CA 1
ATOM 748 C C . VAL A 1 97 ? 3.611 -35.656 -10.57 1 91.44 97 VAL A C 1
ATOM 750 O O . VAL A 1 97 ? 3.809 -36.469 -11.484 1 91.44 97 VAL A O 1
ATOM 753 N N . LEU A 1 98 ? 2.504 -35.625 -9.844 1 92.62 98 LEU A N 1
ATOM 754 C CA . LEU A 1 98 ? 1.48 -36.656 -10.047 1 92.62 98 LEU A CA 1
ATOM 755 C C . LEU A 1 98 ? 0.815 -36.5 -11.414 1 92.62 98 LEU A C 1
ATOM 757 O O . LEU A 1 98 ? 0.446 -37.469 -12.055 1 92.62 98 LEU A O 1
ATOM 761 N N . ALA A 1 99 ? 0.665 -35.25 -11.82 1 92.12 99 ALA A N 1
ATOM 762 C CA . ALA A 1 99 ? 0.085 -35 -13.141 1 92.12 99 ALA A CA 1
ATOM 763 C C . ALA A 1 99 ? 0.983 -35.531 -14.25 1 92.12 99 ALA A C 1
ATOM 765 O O . ALA A 1 99 ? 0.495 -36 -15.281 1 92.12 99 ALA A O 1
ATOM 766 N N . THR A 1 100 ? 2.309 -35.562 -14.023 1 89.62 100 THR A N 1
ATOM 767 C CA . THR A 1 100 ? 3.268 -36.094 -14.984 1 89.62 100 THR A CA 1
ATOM 768 C C . THR A 1 100 ? 3.271 -37.594 -14.969 1 89.62 100 THR A C 1
ATOM 770 O O . THR A 1 100 ? 3.4 -38.25 -16.016 1 89.62 100 THR A O 1
ATOM 773 N N . LEU A 1 101 ? 3.004 -38.188 -13.852 1 90 101 LEU A N 1
ATOM 774 C CA . LEU A 1 101 ? 3.07 -39.625 -13.695 1 90 101 LEU A CA 1
ATOM 775 C C . LEU A 1 101 ? 1.762 -40.281 -14.133 1 90 101 LEU A C 1
ATOM 777 O O . LEU A 1 101 ? 1.742 -41.469 -14.5 1 90 101 LEU A O 1
ATOM 781 N N . PHE A 1 102 ? 0.676 -39.594 -14.148 1 93 102 PHE A N 1
ATOM 782 C CA . PHE A 1 102 ? -0.647 -40.156 -14.352 1 93 102 PHE A CA 1
ATOM 783 C C . PHE A 1 102 ? -0.752 -40.812 -15.727 1 93 102 PHE A C 1
ATOM 785 O O . PHE A 1 102 ? -1.137 -41.969 -15.852 1 93 102 PHE A O 1
ATOM 792 N N . PRO A 1 103 ? -0.334 -40.125 -16.781 1 89.94 103 PRO A N 1
ATOM 793 C CA . PRO A 1 103 ? -0.432 -40.75 -18.094 1 89.94 103 PRO A CA 1
ATOM 794 C C . PRO A 1 103 ? 0.475 -42 -18.219 1 89.94 103 PRO A C 1
ATOM 796 O O . PRO A 1 103 ? 0.133 -42.938 -18.906 1 89.94 103 PRO A O 1
ATOM 799 N N . ILE A 1 104 ? 1.56 -41.938 -17.594 1 87.62 104 ILE A N 1
ATOM 800 C CA . ILE A 1 104 ? 2.49 -43.062 -17.625 1 87.62 104 ILE A CA 1
ATOM 801 C C . ILE A 1 104 ? 1.882 -44.25 -16.891 1 87.62 104 ILE A C 1
ATOM 803 O O . ILE A 1 104 ? 1.902 -45.375 -17.391 1 87.62 104 ILE A O 1
ATOM 807 N N . LEU A 1 105 ? 1.302 -44.031 -15.75 1 90.5 105 LEU A N 1
ATOM 808 C CA . LEU A 1 105 ? 0.646 -45.062 -14.984 1 90.5 105 LEU A CA 1
ATOM 809 C C . LEU A 1 105 ? -0.574 -45.625 -15.727 1 90.5 105 LEU A C 1
ATOM 811 O O . LEU A 1 105 ? -0.817 -46.812 -15.734 1 90.5 105 LEU A O 1
ATOM 815 N N . PHE A 1 106 ? -1.305 -44.75 -16.312 1 92.44 106 PHE A N 1
ATOM 816 C CA . PHE A 1 106 ? -2.486 -45.156 -17.062 1 92.44 106 PHE A CA 1
ATOM 817 C C . PHE A 1 106 ? -2.105 -46.094 -18.219 1 92.44 106 PHE A C 1
ATOM 819 O O . PHE A 1 106 ? -2.762 -47.094 -18.453 1 92.44 106 PHE A O 1
ATOM 826 N N . ALA A 1 107 ? -1.045 -45.719 -18.859 1 89.12 107 ALA A N 1
ATOM 827 C CA . ALA A 1 107 ? -0.582 -46.531 -19.984 1 89.12 107 ALA A CA 1
ATOM 828 C C . ALA A 1 107 ? -0.127 -47.906 -19.516 1 89.12 107 ALA A C 1
ATOM 830 O O . ALA A 1 107 ? -0.401 -48.906 -20.188 1 89.12 107 ALA A O 1
ATOM 831 N N . ALA A 1 108 ? 0.505 -47.969 -18.453 1 88.69 108 ALA A N 1
ATOM 832 C CA . ALA A 1 108 ? 1.008 -49.25 -17.938 1 88.69 108 ALA A CA 1
ATOM 833 C C . ALA A 1 108 ? -0.139 -50.125 -17.469 1 88.69 108 ALA A C 1
ATOM 835 O O . ALA A 1 108 ? -0.163 -51.344 -17.781 1 88.69 108 ALA A O 1
ATOM 836 N N . ILE A 1 109 ? -1.098 -49.594 -16.828 1 92 109 ILE A N 1
ATOM 837 C CA . ILE A 1 109 ? -2.166 -50.375 -16.219 1 92 109 ILE A CA 1
ATOM 838 C C . ILE A 1 109 ? -3.211 -50.75 -17.266 1 92 109 ILE A C 1
ATOM 840 O O . ILE A 1 109 ? -3.609 -51.906 -17.375 1 92 109 ILE A O 1
ATOM 844 N N . PHE A 1 110 ? -3.646 -49.812 -18 1 91.94 110 PHE A N 1
ATOM 845 C CA . PHE A 1 110 ? -4.645 -50.094 -19.031 1 91.94 110 PHE A CA 1
ATOM 846 C C . PHE A 1 110 ? -4.062 -50.938 -20.141 1 91.94 110 PHE A C 1
ATOM 848 O O . PHE A 1 110 ? -4.75 -51.812 -20.688 1 91.94 110 PHE A O 1
ATOM 855 N N . GLY A 1 111 ? -2.812 -50.719 -20.469 1 88.38 111 GLY A N 1
ATOM 856 C CA . GLY A 1 111 ? -2.152 -51.594 -21.406 1 88.38 111 GLY A CA 1
ATOM 857 C C . GLY A 1 111 ? -2.121 -53.062 -20.953 1 88.38 111 GLY A C 1
ATOM 858 O O . GLY A 1 111 ? -2.326 -53.969 -21.75 1 88.38 111 GLY A O 1
ATOM 859 N N . ARG A 1 112 ? -1.904 -53.25 -19.719 1 88.38 112 ARG A N 1
ATOM 860 C CA . ARG A 1 112 ? -1.916 -54.594 -19.156 1 88.38 112 ARG A CA 1
ATOM 861 C C . ARG A 1 112 ? -3.314 -55.188 -19.219 1 88.38 112 ARG A C 1
ATOM 863 O O . ARG A 1 112 ? -3.471 -56.375 -19.484 1 88.38 112 ARG A O 1
ATOM 870 N N . LEU A 1 113 ? -4.246 -54.375 -18.922 1 92.38 113 LEU A N 1
ATOM 871 C CA . LEU A 1 113 ? -5.625 -54.875 -18.969 1 92.38 113 LEU A CA 1
ATOM 872 C C . LEU A 1 113 ? -5.977 -55.375 -20.375 1 92.38 113 LEU A C 1
ATOM 874 O O . LEU A 1 113 ? -6.535 -56.469 -20.516 1 92.38 113 LEU A O 1
ATOM 878 N N . ILE A 1 114 ? -5.672 -54.594 -21.375 1 91.62 114 ILE A N 1
ATOM 879 C CA . ILE A 1 114 ? -5.984 -55 -22.734 1 91.62 114 ILE A CA 1
ATOM 880 C C . ILE A 1 114 ? -5.246 -56.281 -23.078 1 91.62 114 ILE A C 1
ATOM 882 O O . ILE A 1 114 ? -5.82 -57.188 -23.703 1 91.62 114 ILE A O 1
ATOM 886 N N . TYR A 1 115 ? -4.066 -56.375 -22.625 1 88.75 115 TYR A N 1
ATOM 887 C CA . TYR A 1 115 ? -3.264 -57.562 -22.875 1 88.75 115 TYR A CA 1
ATOM 888 C C . TYR A 1 115 ? -3.896 -58.812 -22.25 1 88.75 115 TYR A C 1
ATOM 890 O O . TYR A 1 115 ? -4.027 -59.844 -22.906 1 88.75 115 TYR A O 1
ATOM 898 N N . GLN A 1 116 ? -4.242 -58.75 -21.047 1 90 116 GLN A N 1
ATOM 899 C CA . GLN A 1 116 ? -4.805 -59.875 -20.328 1 90 116 GLN A CA 1
ATOM 900 C C . GLN A 1 116 ? -6.191 -60.219 -20.875 1 90 116 GLN A C 1
ATOM 902 O O . GLN A 1 116 ? -6.574 -61.406 -20.906 1 90 116 GLN A O 1
ATOM 907 N N . THR A 1 117 ? -6.902 -59.25 -21.281 1 91.44 117 THR A N 1
ATOM 908 C CA . THR A 1 117 ? -8.188 -59.5 -21.906 1 91.44 117 THR A CA 1
ATOM 909 C C . THR A 1 117 ? -8.008 -60.25 -23.219 1 91.44 117 THR A C 1
ATOM 911 O O . THR A 1 117 ? -8.766 -61.188 -23.531 1 91.44 117 THR A O 1
ATOM 914 N N . ALA A 1 118 ? -7.016 -59.875 -23.984 1 90.62 118 ALA A N 1
ATOM 915 C CA . ALA A 1 118 ? -6.707 -60.562 -25.234 1 90.62 118 ALA A CA 1
ATOM 916 C C . ALA A 1 118 ? -6.324 -62.031 -24.984 1 90.62 118 ALA A C 1
ATOM 918 O O . ALA A 1 118 ? -6.738 -62.906 -25.719 1 90.62 118 ALA A O 1
ATOM 919 N N . ARG A 1 119 ? -5.582 -62.25 -23.969 1 88.38 119 ARG A N 1
ATOM 920 C CA . ARG A 1 119 ? -5.184 -63.594 -23.594 1 88.38 119 ARG A CA 1
ATOM 921 C C . ARG A 1 119 ? -6.395 -64.438 -23.234 1 88.38 119 ARG A C 1
ATOM 923 O O . ARG A 1 119 ? -6.516 -65.562 -23.656 1 88.38 119 ARG A O 1
ATOM 930 N N . TRP A 1 120 ? -7.215 -63.875 -22.484 1 88.69 120 TRP A N 1
ATOM 931 C CA . TRP A 1 120 ? -8.414 -64.562 -22.031 1 88.69 120 TRP A CA 1
ATOM 932 C C . TRP A 1 120 ? -9.344 -64.875 -23.203 1 88.69 120 TRP A C 1
ATOM 934 O O . TRP A 1 120 ? -9.898 -65.938 -23.312 1 88.69 120 TRP A O 1
ATOM 944 N N . THR A 1 121 ? -9.508 -63.938 -24.062 1 89.75 121 THR A N 1
ATOM 945 C CA . THR A 1 121 ? -10.398 -64.125 -25.203 1 89.75 121 THR A CA 1
ATOM 946 C C . THR A 1 121 ? -9.82 -65.125 -26.172 1 89.75 121 THR A C 1
ATOM 948 O O . THR A 1 121 ? -10.57 -65.875 -26.828 1 89.75 121 THR A O 1
ATOM 951 N N . LEU A 1 122 ? -8.539 -65.188 -26.281 1 88.5 122 LEU A N 1
ATOM 952 C CA . LEU A 1 122 ? -7.895 -66.188 -27.141 1 88.5 122 LEU A CA 1
ATOM 953 C C . LEU A 1 122 ? -8.148 -67.625 -26.609 1 88.5 122 LEU A C 1
ATOM 955 O O . LEU A 1 122 ? -8.352 -68.5 -27.391 1 88.5 122 LEU A O 1
ATOM 959 N N . GLU A 1 123 ? -8.133 -67.75 -25.359 1 86.38 123 GLU A N 1
ATOM 960 C CA . GLU A 1 123 ? -8.398 -69.062 -24.766 1 86.38 123 GLU A CA 1
ATOM 961 C C . GLU A 1 123 ? -9.844 -69.5 -24.984 1 86.38 123 GLU A C 1
ATOM 963 O O . GLU A 1 123 ? -10.133 -70.688 -25.094 1 86.38 123 GLU A O 1
ATOM 968 N N . ARG A 1 124 ? -10.711 -68.625 -24.984 1 85.5 124 ARG A N 1
ATOM 969 C CA . ARG A 1 124 ? -12.133 -68.938 -25.188 1 85.5 124 ARG A CA 1
ATOM 970 C C . ARG A 1 124 ? -12.461 -69.062 -26.672 1 85.5 124 ARG A C 1
ATOM 972 O O . ARG A 1 124 ? -13.391 -69.812 -27.031 1 85.5 124 ARG A O 1
ATOM 979 N N . GLY A 1 125 ? -11.797 -68.5 -27.516 1 87.88 125 GLY A N 1
ATOM 980 C CA . GLY A 1 125 ? -12.055 -68.438 -28.938 1 87.88 125 GLY A CA 1
ATOM 981 C C . GLY A 1 125 ? -12.531 -67.125 -29.422 1 87.88 125 GLY A C 1
ATOM 982 O O . GLY A 1 125 ? -13.453 -66.5 -28.859 1 87.88 125 GLY A O 1
ATOM 983 N N . THR A 1 126 ? -11.797 -66.562 -30.234 1 88.81 126 THR A N 1
ATOM 984 C CA . THR A 1 126 ? -12.133 -65.25 -30.75 1 88.81 126 THR A CA 1
ATOM 985 C C . THR A 1 126 ? -11.719 -65.062 -32.219 1 88.81 126 THR A C 1
ATOM 987 O O . THR A 1 126 ? -11.086 -66 -32.781 1 88.81 126 THR A O 1
ATOM 990 N N . SER A 1 127 ? -12.273 -64.062 -32.812 1 88.56 127 SER A N 1
ATOM 991 C CA . SER A 1 127 ? -11.891 -63.781 -34.188 1 88.56 127 SER A CA 1
ATOM 992 C C . SER A 1 127 ? -10.523 -63.125 -34.25 1 88.56 127 SER A C 1
ATOM 994 O O . SER A 1 127 ? -10.117 -62.406 -33.312 1 88.56 127 SER A O 1
ATOM 996 N N . LEU A 1 128 ? -9.805 -63.406 -35.312 1 87.12 128 LEU A N 1
ATOM 997 C CA . LEU A 1 128 ? -8.477 -62.812 -35.5 1 87.12 128 LEU A CA 1
ATOM 998 C C . LEU A 1 128 ? -8.547 -61.312 -35.531 1 87.12 128 LEU A C 1
ATOM 1000 O O . LEU A 1 128 ? -7.652 -60.625 -35.031 1 87.12 128 LEU A O 1
ATOM 1004 N N . GLY A 1 129 ? -9.602 -60.688 -36.094 1 83.94 129 GLY A N 1
ATOM 1005 C CA . GLY A 1 129 ? -9.789 -59.25 -36.125 1 83.94 129 GLY A CA 1
ATOM 1006 C C . GLY A 1 129 ? -9.914 -58.625 -34.75 1 83.94 129 GLY A C 1
ATOM 1007 O O . GLY A 1 129 ? -9.273 -57.594 -34.469 1 83.94 129 GLY A O 1
ATOM 1008 N N . SER A 1 130 ? -10.703 -59.25 -33.938 1 86.62 130 SER A N 1
ATOM 1009 C CA . SER A 1 130 ? -10.898 -58.75 -32.594 1 86.62 130 SER A CA 1
ATOM 1010 C C . SER A 1 130 ? -9.625 -58.875 -31.75 1 86.62 130 SER A C 1
ATOM 1012 O O . SER A 1 130 ? -9.305 -58 -30.953 1 86.62 130 SER A O 1
ATOM 1014 N N . LEU A 1 131 ? -8.945 -59.969 -32 1 88.94 131 LEU A N 1
ATOM 1015 C CA . LEU A 1 131 ? -7.695 -60.188 -31.266 1 88.94 131 LEU A CA 1
ATOM 1016 C C . LEU A 1 131 ? -6.637 -59.156 -31.688 1 88.94 131 LEU A C 1
ATOM 1018 O O . LEU A 1 131 ? -5.906 -58.656 -30.844 1 88.94 131 LEU A O 1
ATOM 1022 N N . GLU A 1 132 ? -6.574 -58.875 -32.906 1 88.69 132 GLU A N 1
ATOM 1023 C CA . GLU A 1 132 ? -5.625 -57.875 -33.406 1 88.69 132 GLU A CA 1
ATOM 1024 C C . GLU A 1 132 ? -5.984 -56.469 -32.906 1 88.69 132 GLU A C 1
ATOM 1026 O O . GLU A 1 132 ? -5.102 -55.656 -32.625 1 88.69 132 GLU A O 1
ATOM 1031 N N . GLN A 1 133 ? -7.207 -56.219 -32.844 1 87.69 133 GLN A N 1
ATOM 1032 C CA . GLN A 1 133 ? -7.656 -54.906 -32.344 1 87.69 133 GLN A CA 1
ATOM 1033 C C . GLN A 1 133 ? -7.25 -54.719 -30.875 1 87.69 133 GLN A C 1
ATOM 1035 O O . GLN A 1 133 ? -6.816 -53.656 -30.469 1 87.69 133 GLN A O 1
ATOM 1040 N N . LEU A 1 134 ? -7.355 -55.688 -30.078 1 89 134 LEU A N 1
ATOM 1041 C CA . LEU A 1 134 ? -6.977 -55.625 -28.672 1 89 134 LEU A CA 1
ATOM 1042 C C . LEU A 1 134 ? -5.465 -55.5 -28.516 1 89 134 LEU A C 1
ATOM 1044 O O . LEU A 1 134 ? -4.98 -54.594 -27.859 1 89 134 LEU A O 1
ATOM 1048 N N . MET A 1 135 ? -4.73 -56.281 -29.234 1 87.94 135 MET A N 1
ATOM 1049 C CA . MET A 1 135 ? -3.275 -56.281 -29.109 1 87.94 135 MET A CA 1
ATOM 1050 C C . MET A 1 135 ? -2.67 -55 -29.688 1 87.94 135 MET A C 1
ATOM 1052 O O . MET A 1 135 ? -1.649 -54.5 -29.203 1 87.94 135 MET A O 1
ATOM 1056 N N . GLY A 1 136 ? -3.279 -54.5 -30.688 1 85.31 136 GLY A N 1
ATOM 1057 C CA . GLY A 1 136 ? -2.801 -53.25 -31.281 1 85.31 136 GLY A CA 1
ATOM 1058 C C . GLY A 1 136 ? -3.137 -52.031 -30.469 1 85.31 136 GLY A C 1
ATOM 1059 O O . GLY A 1 136 ? -2.551 -50.969 -30.672 1 85.31 136 GLY A O 1
ATOM 1060 N N . SER A 1 137 ? -4.027 -52.125 -29.516 1 87.31 137 SER A N 1
ATOM 1061 C CA . SER A 1 137 ? -4.484 -50.969 -28.719 1 87.31 137 SER A CA 1
ATOM 1062 C C . SER A 1 137 ? -3.883 -51 -27.328 1 87.31 137 SER A C 1
ATOM 1064 O O . SER A 1 137 ? -4.531 -50.594 -26.359 1 87.31 137 SER A O 1
ATOM 1066 N N . ARG A 1 138 ? -2.715 -51.375 -27.141 1 86.75 138 ARG A N 1
ATOM 1067 C CA . ARG A 1 138 ? -2.062 -51.438 -25.844 1 86.75 138 ARG A CA 1
ATOM 1068 C C . ARG A 1 138 ? -1.483 -50.094 -25.453 1 86.75 138 ARG A C 1
ATOM 1070 O O . ARG A 1 138 ? -1.155 -49.875 -24.297 1 86.75 138 ARG A O 1
ATOM 1077 N N . THR A 1 139 ? -1.279 -49.281 -26.453 1 83.25 139 THR A N 1
ATOM 1078 C CA . THR A 1 139 ? -0.83 -47.906 -26.234 1 83.25 139 THR A CA 1
ATOM 1079 C C . THR A 1 139 ? -1.795 -46.938 -26.875 1 83.25 139 THR A C 1
ATOM 1081 O O . THR A 1 139 ? -2.637 -47.312 -27.688 1 83.25 139 THR A O 1
ATOM 1084 N N . VAL A 1 140 ? -1.653 -45.75 -26.453 1 79.62 140 VAL A N 1
ATOM 1085 C CA . VAL A 1 140 ? -2.539 -44.719 -26.984 1 79.62 140 VAL A CA 1
ATOM 1086 C C . VAL A 1 140 ? -2.309 -44.562 -28.484 1 79.62 140 VAL A C 1
ATOM 1088 O O . VAL A 1 140 ? -3.264 -44.531 -29.266 1 79.62 140 VAL A O 1
ATOM 1091 N N . GLY A 1 141 ? -1.062 -44.438 -28.906 1 76.31 141 GLY A N 1
ATOM 1092 C CA . GLY A 1 141 ? -0.758 -44.312 -30.328 1 76.31 141 GLY A CA 1
ATOM 1093 C C . GLY A 1 141 ? -1.172 -45.531 -31.125 1 76.31 141 GLY A C 1
ATOM 1094 O O . GLY A 1 141 ? -1.681 -45.406 -32.25 1 76.31 141 GLY A O 1
ATOM 1095 N N . GLY A 1 142 ? -1.052 -46.688 -30.547 1 78.81 142 GLY A N 1
ATOM 1096 C CA . GLY A 1 142 ? -1.452 -47.906 -31.203 1 78.81 142 GLY A CA 1
ATOM 1097 C C . GLY A 1 142 ? -2.953 -48.031 -31.391 1 78.81 142 GLY A C 1
ATOM 1098 O O . GLY A 1 142 ? -3.42 -48.531 -32.406 1 78.81 142 GLY A O 1
ATOM 1099 N N . ALA A 1 143 ? -3.645 -47.5 -30.406 1 81.88 143 ALA A N 1
ATOM 1100 C CA . ALA A 1 143 ? -5.102 -47.562 -30.469 1 81.88 143 ALA A CA 1
ATOM 1101 C C . ALA A 1 143 ? -5.629 -46.719 -31.625 1 81.88 143 ALA A C 1
ATOM 1103 O O . ALA A 1 143 ? -6.594 -47.094 -32.312 1 81.88 143 ALA A O 1
ATOM 1104 N N . LEU A 1 144 ? -4.969 -45.656 -31.875 1 80.06 144 LEU A N 1
ATOM 1105 C CA . LEU A 1 144 ? -5.398 -44.812 -32.969 1 80.06 144 LEU A CA 1
ATOM 1106 C C . LEU A 1 144 ? -4.98 -45.375 -34.312 1 80.06 144 LEU A C 1
ATOM 1108 O O . LEU A 1 144 ? -5.77 -45.406 -35.25 1 80.06 144 LEU A O 1
ATOM 1112 N N . LEU A 1 145 ? -3.809 -45.938 -34.375 1 77.31 145 LEU A N 1
ATOM 1113 C CA . LEU A 1 145 ? -3.25 -46.438 -35.625 1 77.31 145 LEU A CA 1
ATOM 1114 C C . LEU A 1 145 ? -3.945 -47.719 -36.062 1 77.31 145 LEU A C 1
ATOM 1116 O O . LEU A 1 145 ? -4.141 -47.938 -37.25 1 77.31 145 LEU A O 1
ATOM 1120 N N . THR A 1 146 ? -4.289 -48.5 -35.094 1 81.69 146 THR A N 1
ATOM 1121 C CA . THR A 1 146 ? -4.914 -49.781 -35.406 1 81.69 146 THR A CA 1
ATOM 1122 C C . THR A 1 146 ? -6.266 -49.594 -36.094 1 81.69 146 THR A C 1
ATOM 1124 O O . THR A 1 146 ? -6.664 -50.375 -36.938 1 81.69 146 THR A O 1
ATOM 1127 N N . GLN A 1 147 ? -6.871 -48.5 -35.719 1 79.5 147 GLN A N 1
ATOM 1128 C CA . GLN A 1 147 ? -8.172 -48.219 -36.344 1 79.5 147 GLN A CA 1
ATOM 1129 C C . GLN A 1 147 ? -8.023 -47.938 -37.812 1 79.5 147 GLN A C 1
ATOM 1131 O O . GLN A 1 147 ? -8.867 -48.344 -38.625 1 79.5 147 GLN A O 1
ATOM 1136 N N . PHE A 1 148 ? -6.977 -47.375 -38.156 1 76.88 148 PHE A N 1
ATOM 1137 C CA . PHE A 1 148 ? -6.758 -47.031 -39.562 1 76.88 148 PHE A CA 1
ATOM 1138 C C . PHE A 1 148 ? -6.234 -48.219 -40.344 1 76.88 148 PHE A C 1
ATOM 1140 O O . PHE A 1 148 ? -6.598 -48.438 -41.5 1 76.88 148 PHE A O 1
ATOM 1147 N N . GLN A 1 149 ? -5.449 -49.062 -39.688 1 77.62 149 GLN A N 1
ATOM 1148 C CA . GLN A 1 149 ? -4.844 -50.219 -40.344 1 77.62 149 GLN A CA 1
ATOM 1149 C C . GLN A 1 149 ? -5.875 -51.312 -40.625 1 77.62 149 GLN A C 1
ATOM 1151 O O . GLN A 1 149 ? -5.859 -51.938 -41.688 1 77.62 149 GLN A O 1
ATOM 1156 N N . LEU A 1 150 ? -6.738 -51.5 -39.656 1 78.81 150 LEU A N 1
ATOM 1157 C CA . LEU A 1 150 ? -7.715 -52.562 -39.781 1 78.81 150 LEU A CA 1
ATOM 1158 C C . LEU A 1 150 ? -8.961 -52.062 -40.531 1 78.81 150 LEU A C 1
ATOM 1160 O O . LEU A 1 150 ? -9.82 -52.875 -40.906 1 78.81 150 LEU A O 1
ATOM 1164 N N . ARG A 1 151 ? -9.117 -50.688 -41 1 70.88 151 ARG A N 1
ATOM 1165 C CA . ARG A 1 151 ? -10.234 -50.062 -41.719 1 70.88 151 ARG A CA 1
ATOM 1166 C C . ARG A 1 151 ? -11.562 -50.469 -41.094 1 70.88 151 ARG A C 1
ATOM 1168 O O . ARG A 1 151 ? -12.5 -50.844 -41.812 1 70.88 151 ARG A O 1
ATOM 1175 N N . ALA A 1 152 ? -11.453 -50.781 -39.719 1 66.62 152 ALA A N 1
ATOM 1176 C CA . ALA A 1 152 ? -12.711 -51.219 -39.125 1 66.62 152 ALA A CA 1
ATOM 1177 C C . ALA A 1 152 ? -13.117 -50.312 -37.969 1 66.62 152 ALA A C 1
ATOM 1179 O O . ALA A 1 152 ? -12.414 -50.25 -36.938 1 66.62 152 ALA A O 1
ATOM 1180 N N . LEU A 1 153 ? -13.953 -49.25 -38.219 1 73.44 153 LEU A N 1
ATOM 1181 C CA . LEU A 1 153 ? -14.531 -48.469 -37.125 1 73.44 153 LEU A CA 1
ATOM 1182 C C . LEU A 1 153 ? -15.648 -49.219 -36.438 1 73.44 153 LEU A C 1
ATOM 1184 O O . LEU A 1 153 ? -16.781 -49.25 -36.906 1 73.44 153 LEU A O 1
ATOM 1188 N N . ASN A 1 154 ? -15.297 -50.125 -35.531 1 81.44 154 ASN A N 1
ATOM 1189 C CA . ASN A 1 154 ? -16.234 -50.938 -34.781 1 81.44 154 ASN A CA 1
ATOM 1190 C C . ASN A 1 154 ? -16.422 -50.375 -33.375 1 81.44 154 ASN A C 1
ATOM 1192 O O . ASN A 1 154 ? -15.664 -49.531 -32.938 1 81.44 154 ASN A O 1
ATOM 1196 N N . PRO A 1 155 ? -17.469 -50.719 -32.719 1 85.69 155 PRO A N 1
ATOM 1197 C CA . PRO A 1 155 ? -17.75 -50.219 -31.359 1 85.69 155 PRO A CA 1
ATOM 1198 C C . PRO A 1 155 ? -16.609 -50.531 -30.375 1 85.69 155 PRO A C 1
ATOM 1200 O O . PRO A 1 155 ? -16.359 -4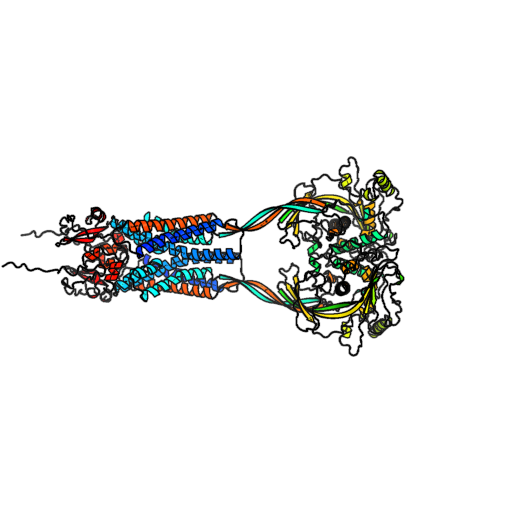9.75 -29.453 1 85.69 155 PRO A O 1
ATOM 1203 N N . LEU A 1 156 ? -15.93 -51.562 -30.594 1 85.56 156 LEU A N 1
ATOM 1204 C CA . LEU A 1 156 ? -14.805 -51.906 -29.734 1 85.56 156 LEU A CA 1
ATOM 1205 C C . LEU A 1 156 ? -13.688 -50.875 -29.891 1 85.56 156 LEU A C 1
ATOM 1207 O O . LEU A 1 156 ? -13.094 -50.438 -28.906 1 85.56 156 LEU A O 1
ATOM 1211 N N . ALA A 1 157 ? -13.461 -50.438 -31.047 1 85.44 157 ALA A N 1
ATOM 1212 C CA . ALA A 1 157 ? -12.422 -49.469 -31.312 1 85.44 157 ALA A CA 1
ATOM 1213 C C . ALA A 1 157 ? -12.75 -48.125 -30.688 1 85.44 157 ALA A C 1
ATOM 1215 O O . ALA A 1 157 ? -11.883 -47.5 -30.062 1 85.44 157 ALA A O 1
ATOM 1216 N N . VAL A 1 158 ? -13.953 -47.719 -30.766 1 87.38 158 VAL A N 1
ATOM 1217 C CA . VAL A 1 158 ? -14.375 -46.438 -30.219 1 87.38 158 VAL A CA 1
ATOM 1218 C C . VAL A 1 158 ? -14.289 -46.469 -28.703 1 87.38 158 VAL A C 1
ATOM 1220 O O . VAL A 1 158 ? -13.859 -45.5 -28.078 1 87.38 158 VAL A O 1
ATOM 1223 N N . SER A 1 159 ? -14.703 -47.562 -28.125 1 88.88 159 SER A N 1
ATOM 1224 C CA . SER A 1 159 ? -14.648 -47.688 -26.672 1 88.88 159 SER A CA 1
ATOM 1225 C C . SER A 1 159 ? -13.211 -47.625 -26.156 1 88.88 159 SER A C 1
ATOM 1227 O O . SER A 1 159 ? -12.945 -47.031 -25.109 1 88.88 159 SER A O 1
ATOM 1229 N N . LEU A 1 160 ? -12.289 -48.219 -26.906 1 89.94 160 LEU A N 1
ATOM 1230 C CA . LEU A 1 160 ? -10.891 -48.188 -26.484 1 89.94 160 LEU A CA 1
ATOM 1231 C C . LEU A 1 160 ? -10.297 -46.812 -26.578 1 89.94 160 LEU A C 1
ATOM 1233 O O . LEU A 1 160 ? -9.555 -46.375 -25.688 1 89.94 160 LEU A O 1
ATOM 1237 N N . ILE A 1 161 ? -10.711 -46.031 -27.562 1 88.88 161 ILE A N 1
ATOM 1238 C CA . ILE A 1 161 ? -10.227 -44.656 -27.719 1 88.88 161 ILE A CA 1
ATOM 1239 C C . ILE A 1 161 ? -10.766 -43.781 -26.609 1 88.88 161 ILE A C 1
ATOM 1241 O O . ILE A 1 161 ? -10.047 -42.938 -26.062 1 88.88 161 ILE A O 1
ATOM 1245 N N . LEU A 1 162 ? -11.938 -44 -26.234 1 90.94 162 LEU A N 1
ATOM 1246 C CA . LEU A 1 162 ? -12.562 -43.219 -25.172 1 90.94 162 LEU A CA 1
ATOM 1247 C C . LEU A 1 162 ? -11.906 -43.5 -23.828 1 90.94 162 LEU A C 1
ATOM 1249 O O . LEU A 1 162 ? -11.719 -42.562 -23.016 1 90.94 162 LEU A O 1
ATOM 1253 N N . VAL A 1 163 ? -11.578 -44.719 -23.625 1 91.88 163 VAL A N 1
ATOM 1254 C CA . VAL A 1 163 ? -10.93 -45.031 -22.359 1 91.88 163 VAL A CA 1
ATOM 1255 C C . VAL A 1 163 ? -9.523 -44.438 -22.344 1 91.88 163 VAL A C 1
ATOM 1257 O O . VAL A 1 163 ? -9.07 -43.938 -21.297 1 91.88 163 VAL A O 1
ATOM 1260 N N . TRP A 1 164 ? -8.867 -44.469 -23.453 1 92.5 164 TRP A N 1
ATOM 1261 C CA . TRP A 1 164 ? -7.523 -43.906 -23.516 1 92.5 164 TRP A CA 1
ATOM 1262 C C . TRP A 1 164 ? -7.562 -42.406 -23.344 1 92.5 164 TRP A C 1
ATOM 1264 O O . TRP A 1 164 ? -6.59 -41.781 -22.875 1 92.5 164 TRP A O 1
ATOM 1274 N N . ALA A 1 165 ? -8.648 -41.75 -23.656 1 92.12 165 ALA A N 1
ATOM 1275 C CA . ALA A 1 165 ? -8.805 -40.312 -23.5 1 92.12 165 ALA A CA 1
ATOM 1276 C C . ALA A 1 165 ? -8.867 -39.906 -22.031 1 92.12 165 ALA A C 1
ATOM 1278 O O . ALA A 1 165 ? -8.656 -38.75 -21.688 1 92.12 165 ALA A O 1
ATOM 1279 N N . VAL A 1 166 ? -9.125 -40.812 -21.172 1 94.38 166 VAL A N 1
ATOM 1280 C CA . VAL A 1 166 ? -9.18 -40.562 -19.734 1 94.38 166 VAL A CA 1
ATOM 1281 C C . VAL A 1 166 ? -7.777 -40.25 -19.219 1 94.38 166 VAL A C 1
ATOM 1283 O O . VAL A 1 166 ? -7.621 -39.562 -18.203 1 94.38 166 VAL A O 1
ATOM 1286 N N . SER A 1 167 ? -6.746 -40.719 -19.938 1 92.25 167 SER A N 1
ATOM 1287 C CA . SER A 1 167 ? -5.367 -40.5 -19.516 1 92.25 167 SER A CA 1
ATOM 1288 C C . SER A 1 167 ? -5.012 -39.031 -19.516 1 92.25 167 SER A C 1
ATOM 1290 O O . SER A 1 167 ? -4.688 -38.438 -18.484 1 92.25 167 SER A O 1
ATOM 1292 N N . PRO A 1 168 ? -5.148 -38.281 -20.672 1 91.62 168 PRO A N 1
ATOM 1293 C CA . PRO A 1 168 ? -4.875 -36.844 -20.625 1 91.62 168 PRO A CA 1
ATOM 1294 C C . PRO A 1 168 ? -5.879 -36.062 -19.766 1 91.62 168 PRO A C 1
ATOM 1296 O O . PRO A 1 168 ? -5.535 -35.031 -19.172 1 91.62 168 PRO A O 1
ATOM 1299 N N . LEU A 1 169 ? -7.07 -36.531 -19.672 1 93.62 169 LEU A N 1
ATOM 1300 C CA . LEU A 1 169 ? -8.086 -35.875 -18.844 1 93.62 169 LEU A CA 1
ATOM 1301 C C . LEU A 1 169 ? -7.715 -35.969 -17.375 1 93.62 169 LEU A C 1
ATOM 1303 O O . LEU A 1 169 ? -7.883 -35 -16.625 1 93.62 169 LEU A O 1
ATOM 1307 N N . GLY A 1 170 ? -7.309 -37.125 -16.984 1 94.44 170 GLY A N 1
ATOM 1308 C CA . GLY A 1 170 ? -6.879 -37.281 -15.602 1 94.44 170 GLY A CA 1
ATOM 1309 C C . GLY A 1 170 ? -5.703 -36.375 -15.242 1 94.44 170 GLY A C 1
ATOM 1310 O O . GLY A 1 170 ? -5.707 -35.75 -14.188 1 94.44 170 GLY A O 1
ATOM 1311 N N . ALA A 1 171 ? -4.738 -36.312 -16.094 1 93.88 171 ALA A N 1
ATOM 1312 C CA . ALA A 1 171 ? -3.574 -35.469 -15.844 1 93.88 171 ALA A CA 1
ATOM 1313 C C . ALA A 1 171 ? -3.973 -34 -15.742 1 93.88 171 ALA A C 1
ATOM 1315 O O . ALA A 1 171 ? -3.531 -33.281 -14.836 1 93.88 171 ALA A O 1
ATOM 1316 N N . GLN A 1 172 ? -4.801 -33.531 -16.625 1 93.12 172 GLN A N 1
ATOM 1317 C CA . GLN A 1 172 ? -5.254 -32.125 -16.625 1 93.12 172 GLN A CA 1
ATOM 1318 C C . GLN A 1 172 ? -6.098 -31.828 -15.383 1 93.12 172 GLN A C 1
ATOM 1320 O O . GLN A 1 172 ? -6.008 -30.75 -14.812 1 93.12 172 GLN A O 1
ATOM 1325 N N . SER A 1 173 ? -6.883 -32.75 -14.992 1 95.19 173 SER A N 1
ATOM 1326 C CA . SER A 1 173 ? -7.738 -32.531 -13.828 1 95.19 173 SER A CA 1
ATOM 1327 C C . SER A 1 173 ? -6.91 -32.406 -12.555 1 95.19 173 SER A C 1
ATOM 1329 O O . SER A 1 173 ? -7.238 -31.594 -11.672 1 95.19 173 SER A O 1
ATOM 1331 N N . ILE A 1 174 ? -5.875 -33.125 -12.516 1 94.5 174 ILE A N 1
ATOM 1332 C CA . ILE A 1 174 ? -5 -33.062 -11.344 1 94.5 174 ILE A CA 1
ATOM 1333 C C . ILE A 1 174 ? -4.324 -31.703 -11.281 1 94.5 174 ILE A C 1
ATOM 1335 O O . ILE A 1 174 ? -4.188 -31.125 -10.203 1 94.5 174 ILE A O 1
ATOM 1339 N N . LEU A 1 175 ? -4.004 -31.141 -12.406 1 92 175 LEU A N 1
ATOM 1340 C CA . LEU A 1 175 ? -3.299 -29.859 -12.461 1 92 175 LEU A CA 1
ATOM 1341 C C . LEU A 1 175 ? -4.238 -28.703 -12.125 1 92 175 LEU A C 1
ATOM 1343 O O . LEU A 1 175 ? -3.803 -27.688 -11.594 1 92 175 LEU A O 1
ATOM 1347 N N . ARG A 1 176 ? -5.512 -28.875 -12.289 1 91.81 176 ARG A N 1
ATOM 1348 C CA . ARG A 1 176 ? -6.422 -27.734 -12.203 1 91.81 176 ARG A CA 1
ATOM 1349 C C . ARG A 1 176 ? -7.352 -27.859 -11 1 91.81 176 ARG A C 1
ATOM 1351 O O . ARG A 1 176 ? -8.133 -26.953 -10.719 1 91.81 176 ARG A O 1
ATOM 1358 N N . MET A 1 177 ? -7.273 -28.844 -10.266 1 93.12 177 MET A N 1
ATOM 1359 C CA . MET A 1 177 ? -8.281 -29.141 -9.242 1 93.12 177 MET A CA 1
ATOM 1360 C C . MET A 1 177 ? -8.086 -28.234 -8.023 1 93.12 177 MET A C 1
ATOM 1362 O O . MET A 1 177 ? -9.047 -27.969 -7.297 1 93.12 177 MET A O 1
ATOM 1366 N N . LEU A 1 178 ? -6.875 -27.781 -7.809 1 93.44 178 LEU A N 1
ATOM 1367 C CA . LEU A 1 178 ? -6.625 -27.047 -6.574 1 93.44 178 LEU A CA 1
ATOM 1368 C C . LEU A 1 178 ? -6.23 -25.609 -6.867 1 93.44 178 LEU A C 1
ATOM 1370 O O . LEU A 1 178 ? -5.383 -25.359 -7.723 1 93.44 178 LEU A O 1
ATOM 1374 N N . GLY A 1 179 ? -6.93 -24.672 -6.164 1 91.69 179 GLY A N 1
ATOM 1375 C CA . GLY A 1 179 ? -6.625 -23.25 -6.207 1 91.69 179 GLY A CA 1
ATOM 1376 C C . GLY A 1 179 ? -6.867 -22.547 -4.883 1 91.69 179 GLY A C 1
ATOM 1377 O O . GLY A 1 179 ? -6.902 -23.188 -3.832 1 91.69 179 GLY A O 1
ATOM 1378 N N . SER A 1 180 ? -6.711 -21.25 -4.918 1 91 180 SER A N 1
ATOM 1379 C CA . SER A 1 180 ? -7 -20.469 -3.721 1 91 180 SER A CA 1
ATOM 1380 C C . SER A 1 180 ? -8.031 -19.391 -4.004 1 91 180 SER A C 1
ATOM 1382 O O . SER A 1 180 ? -8.203 -18.969 -5.148 1 91 180 SER A O 1
ATOM 1384 N N . ARG A 1 181 ? -8.914 -19.172 -2.982 1 88.56 181 ARG A N 1
ATOM 1385 C CA . ARG A 1 181 ? -9.891 -18.094 -3.072 1 88.56 181 ARG A CA 1
ATOM 1386 C C . ARG A 1 181 ? -9.953 -17.312 -1.771 1 88.56 181 ARG A C 1
ATOM 1388 O O . ARG A 1 181 ? -9.477 -17.766 -0.733 1 88.56 181 ARG A O 1
ATOM 1395 N N . LEU A 1 182 ? -10.484 -16.203 -1.866 1 87.81 182 LEU A N 1
ATOM 1396 C CA . LEU A 1 182 ? -10.672 -15.367 -0.686 1 87.81 182 LEU A CA 1
ATOM 1397 C C . LEU A 1 182 ? -12.078 -15.531 -0.121 1 87.81 182 LEU A C 1
ATOM 1399 O O . LEU A 1 182 ? -13.062 -15.422 -0.855 1 87.81 182 LEU A O 1
ATOM 1403 N N . ASP A 1 183 ? -12.133 -15.914 1.213 1 87.06 183 ASP A N 1
ATOM 1404 C CA . ASP A 1 183 ? -13.406 -16.109 1.901 1 87.06 183 ASP A CA 1
ATOM 1405 C C . ASP A 1 183 ? -13.641 -15.016 2.941 1 87.06 183 ASP A C 1
ATOM 1407 O O . ASP A 1 183 ? -12.695 -14.555 3.588 1 87.06 183 ASP A O 1
ATOM 1411 N N . GLU A 1 184 ? -15.031 -14.656 3.053 1 86.12 184 GLU A N 1
ATOM 1412 C CA . GLU A 1 184 ? -15.398 -13.609 3.998 1 86.12 184 GLU A CA 1
ATOM 1413 C C . GLU A 1 184 ? -15.812 -14.195 5.344 1 86.12 184 GLU A C 1
ATOM 1415 O O . GLU A 1 184 ? -16.672 -15.078 5.402 1 86.12 184 GLU A O 1
ATOM 1420 N N . ARG A 1 185 ? -15.164 -13.938 6.41 1 85.19 185 ARG A N 1
ATOM 1421 C CA . ARG A 1 185 ? -15.555 -14.305 7.766 1 85.19 185 ARG A CA 1
ATOM 1422 C C . ARG A 1 185 ? -15.961 -13.078 8.57 1 85.19 185 ARG A C 1
ATOM 1424 O O . ARG A 1 185 ? -15.188 -12.125 8.695 1 85.19 185 ARG A O 1
ATOM 1431 N N . GLY A 1 186 ? -17.203 -13.18 9.047 1 85.62 186 GLY A N 1
ATOM 1432 C CA . GLY A 1 186 ? -17.734 -12 9.719 1 85.62 186 GLY A CA 1
ATOM 1433 C C . GLY A 1 186 ? -17.875 -12.172 11.219 1 85.62 186 GLY A C 1
ATOM 1434 O O . GLY A 1 186 ? -18.062 -13.289 11.703 1 85.62 186 GLY A O 1
ATOM 1435 N N . HIS A 1 187 ? -17.562 -11.234 12.094 1 87.44 187 HIS A N 1
ATOM 1436 C CA . HIS A 1 187 ? -17.875 -11.195 13.523 1 87.44 187 HIS A CA 1
ATOM 1437 C C . HIS A 1 187 ? -18.453 -9.844 13.922 1 87.44 187 HIS A C 1
ATOM 1439 O O . HIS A 1 187 ? -18.25 -8.844 13.227 1 87.44 187 HIS A O 1
ATOM 1445 N N . ALA A 1 188 ? -19.188 -9.938 15.008 1 90.44 188 ALA A N 1
ATOM 1446 C CA . ALA A 1 188 ? -19.844 -8.727 15.492 1 90.44 188 ALA A CA 1
ATOM 1447 C C . ALA A 1 188 ? -18.875 -7.852 16.281 1 90.44 188 ALA A C 1
ATOM 1449 O O . ALA A 1 188 ? -18.031 -8.359 17.016 1 90.44 188 ALA A O 1
ATOM 1450 N N . SER A 1 189 ? -18.906 -6.559 16.078 1 92 189 SER A N 1
ATOM 1451 C CA . SER A 1 189 ? -18.141 -5.562 16.812 1 92 189 SER A CA 1
ATOM 1452 C C . SER A 1 189 ? -18.906 -4.246 16.938 1 92 189 SER A C 1
ATOM 1454 O O . SER A 1 189 ? -20.062 -4.16 16.547 1 92 189 SER A O 1
ATOM 1456 N N . THR A 1 190 ? -18.281 -3.293 17.688 1 93 190 THR A N 1
ATOM 1457 C CA . THR A 1 190 ? -18.891 -1.977 17.828 1 93 190 THR A CA 1
ATOM 1458 C C . THR A 1 190 ? -17.938 -0.881 17.375 1 93 190 THR A C 1
ATOM 1460 O O . THR A 1 190 ? -16.719 -1.024 17.516 1 93 190 THR A O 1
ATOM 1463 N N . VAL A 1 191 ? -18.516 0.061 16.766 1 92.81 191 VAL A N 1
ATOM 1464 C CA . VAL A 1 191 ? -17.766 1.249 16.391 1 92.81 191 VAL A CA 1
ATOM 1465 C C . VAL A 1 191 ? -18.328 2.475 17.094 1 92.81 191 VAL A C 1
ATOM 1467 O O . VAL A 1 191 ? -19.531 2.57 17.312 1 92.81 191 VAL A O 1
ATOM 1470 N N . VAL A 1 192 ? -17.453 3.338 17.562 1 91.69 192 VAL A N 1
ATOM 1471 C CA . VAL A 1 192 ? -17.844 4.566 18.234 1 91.69 192 VAL A CA 1
ATOM 1472 C C . VAL A 1 192 ? -17.422 5.777 17.406 1 91.69 192 VAL A C 1
ATOM 1474 O O . VAL A 1 192 ? -16.281 5.84 16.938 1 91.69 192 VAL A O 1
ATOM 1477 N N . TYR A 1 193 ? -18.375 6.688 17.125 1 93.31 193 TYR A N 1
ATOM 1478 C CA . TYR A 1 193 ? -18 7.91 16.422 1 93.31 193 TYR A CA 1
ATOM 1479 C C . TYR A 1 193 ? -18.531 9.141 17.141 1 93.31 193 TYR A C 1
ATOM 1481 O O . TYR A 1 193 ? -19.453 9.039 17.953 1 93.31 193 TYR A O 1
ATOM 1489 N N . PHE A 1 194 ? -17.953 10.258 16.906 1 93.19 194 PHE A N 1
ATOM 1490 C CA . PHE A 1 194 ? -18.281 11.523 17.562 1 93.19 194 PHE A CA 1
ATOM 1491 C C . PHE A 1 194 ? -19.578 12.102 16.984 1 93.19 194 PHE A C 1
ATOM 1493 O O . PHE A 1 194 ? -19.797 12.055 15.773 1 93.19 194 PHE A O 1
ATOM 1500 N N . ASN A 1 195 ? -20.391 12.648 17.891 1 91.62 195 ASN A N 1
ATOM 1501 C CA . ASN A 1 195 ? -21.625 13.312 17.5 1 91.62 195 ASN A CA 1
ATOM 1502 C C . ASN A 1 195 ? -21.375 14.766 17.094 1 91.62 195 ASN A C 1
ATOM 1504 O O . ASN A 1 195 ? -20.984 15.586 17.922 1 91.62 195 ASN A O 1
ATOM 1508 N N . THR A 1 196 ? -21.75 15.125 15.906 1 92.69 196 THR A N 1
ATOM 1509 C CA . THR A 1 196 ? -21.469 16.453 15.383 1 92.69 196 THR A CA 1
ATOM 1510 C C . THR A 1 196 ? -22.453 17.484 15.938 1 92.69 196 THR A C 1
ATOM 1512 O O . THR A 1 196 ? -22.344 18.672 15.656 1 92.69 196 THR A O 1
ATOM 1515 N N . ASP A 1 197 ? -23.391 17.062 16.719 1 87.44 197 ASP A N 1
ATOM 1516 C CA . ASP A 1 197 ? -24.297 17.969 17.406 1 87.44 197 ASP A CA 1
ATOM 1517 C C . ASP A 1 197 ? -23.859 18.203 18.844 1 87.44 197 ASP A C 1
ATOM 1519 O O . ASP A 1 197 ? -24.672 18.547 19.703 1 87.44 197 ASP A O 1
ATOM 1523 N N . ALA A 1 198 ? -22.672 17.969 19.109 1 86.81 198 ALA A N 1
ATOM 1524 C CA . ALA A 1 198 ? -22.125 18.203 20.438 1 86.81 198 ALA A CA 1
ATOM 1525 C C . ALA A 1 198 ? -22.047 19.688 20.75 1 86.81 198 ALA A C 1
ATOM 1527 O O . ALA A 1 198 ? -22.078 20.516 19.844 1 86.81 198 ALA A O 1
ATOM 1528 N N . GLU A 1 199 ? -21.938 19.984 21.953 1 82.31 199 GLU A N 1
ATOM 1529 C CA . GLU A 1 199 ? -21.844 21.375 22.391 1 82.31 199 GLU A CA 1
ATOM 1530 C C . GLU A 1 199 ? -20.484 21.984 22.031 1 82.31 199 GLU A C 1
ATOM 1532 O O . GLU A 1 199 ? -19.469 21.281 22.031 1 82.31 199 GLU A O 1
ATOM 1537 N N . SER A 1 200 ? -20.609 23.297 21.688 1 81.75 200 SER A N 1
ATOM 1538 C CA . SER A 1 200 ? -19.359 24.031 21.469 1 81.75 200 SER A CA 1
ATOM 1539 C C . SER A 1 200 ? -18.594 24.219 22.766 1 81.75 200 SER A C 1
ATOM 1541 O O . SER A 1 200 ? -19.141 24.734 23.75 1 81.75 200 SER A O 1
ATOM 1543 N N . GLN A 1 201 ? -17.422 23.891 22.828 1 76.25 201 GLN A N 1
ATOM 1544 C CA . GLN A 1 201 ? -16.641 23.922 24.062 1 76.25 201 GLN A CA 1
ATOM 1545 C C . GLN A 1 201 ? -16.344 25.359 24.469 1 76.25 201 GLN A C 1
ATOM 1547 O O . GLN A 1 201 ? -16.438 25.703 25.656 1 76.25 201 GLN A O 1
ATOM 1552 N N . PRO A 1 202 ? -16.031 26.219 23.531 1 71.44 202 PRO A N 1
ATOM 1553 C CA . PRO A 1 202 ? -15.758 27.594 23.938 1 71.44 202 PRO A CA 1
ATOM 1554 C C . PRO A 1 202 ? -16.969 28.266 24.578 1 71.44 202 PRO A C 1
ATOM 1556 O O . PRO A 1 202 ? -16.812 29.156 25.422 1 71.44 202 PRO A O 1
ATOM 1559 N N . SER A 1 203 ? -18.078 27.906 24.203 1 63.09 203 SER A N 1
ATOM 1560 C CA . SER A 1 203 ? -19.297 28.562 24.688 1 63.09 203 SER A CA 1
ATOM 1561 C C . SER A 1 203 ? -19.641 28.109 26.109 1 63.09 203 SER A C 1
ATOM 1563 O O . SER A 1 203 ? -20.328 28.812 26.844 1 63.09 203 SER A O 1
ATOM 1565 N N . HIS A 1 204 ? -19.219 26.953 26.406 1 59.81 204 HIS A N 1
ATOM 1566 C CA . HIS A 1 204 ? -19.547 26.391 27.719 1 59.81 204 HIS A CA 1
ATOM 1567 C C . HIS A 1 204 ? -18.672 27.031 28.797 1 59.81 204 HIS A C 1
ATOM 1569 O O . HIS A 1 204 ? -19.078 27.062 29.969 1 59.81 204 HIS A O 1
ATOM 1575 N N . ASN A 1 205 ? -17.562 27.516 28.453 1 52.38 205 ASN A N 1
ATOM 1576 C CA . ASN A 1 205 ? -16.641 28.016 29.469 1 52.38 205 ASN A CA 1
ATOM 1577 C C . ASN A 1 205 ? -16.781 29.516 29.672 1 52.38 205 ASN A C 1
ATOM 1579 O O . ASN A 1 205 ? -15.883 30.172 30.203 1 52.38 205 ASN A O 1
ATOM 1583 N N . ASP A 1 206 ? -17.75 30.203 29.109 1 49.12 206 ASP A N 1
ATOM 1584 C CA . ASP A 1 206 ? -17.922 31.656 29.125 1 49.12 206 ASP A CA 1
ATOM 1585 C C . ASP A 1 206 ? -17.891 32.188 30.562 1 49.12 206 ASP A C 1
ATOM 1587 O O . ASP A 1 206 ? -17.859 33.406 30.781 1 49.12 206 ASP A O 1
ATOM 1591 N N . GLY A 1 207 ? -18.125 31.375 31.562 1 43.72 207 GLY A N 1
ATOM 1592 C CA . GLY A 1 207 ? -18.172 31.969 32.875 1 43.72 207 GLY A CA 1
ATOM 1593 C C . GLY A 1 207 ? -16.781 32.219 33.469 1 43.72 207 GLY A C 1
ATOM 1594 O O . GLY A 1 207 ? -16.656 32.781 34.562 1 43.72 207 GLY A O 1
ATOM 1595 N N . GLY A 1 208 ? -15.734 31.547 33.031 1 43 208 GLY A N 1
ATOM 1596 C CA . GLY A 1 208 ? -14.516 31.641 33.812 1 43 208 GLY A CA 1
ATOM 1597 C C . GLY A 1 208 ? -13.602 32.75 33.344 1 43 208 GLY A C 1
ATOM 1598 O O . GLY A 1 208 ? -13.867 33.438 32.344 1 43 208 GLY A O 1
ATOM 1599 N N . PRO A 1 209 ? -12.656 33 34.219 1 44.38 209 PRO A N 1
ATOM 1600 C CA . PRO A 1 209 ? -11.703 34.094 33.938 1 44.38 209 PRO A CA 1
ATOM 1601 C C . PRO A 1 209 ? -11.141 34 32.5 1 44.38 209 PRO A C 1
ATOM 1603 O O . PRO A 1 209 ? -11.047 32.906 31.953 1 44.38 209 PRO A O 1
ATOM 1606 N N . SER A 1 210 ? -11.07 35.219 31.781 1 50.22 210 SER A N 1
ATOM 1607 C CA . SER A 1 210 ? -10.648 35.594 30.438 1 50.22 210 SER A CA 1
ATOM 1608 C C . SER A 1 210 ? -9.461 34.75 29.969 1 50.22 210 SER A C 1
ATOM 1610 O O . SER A 1 210 ? -9.375 34.375 28.797 1 50.22 210 SER A O 1
ATOM 1612 N N . GLU A 1 211 ? -8.664 34.25 30.922 1 51.94 211 GLU A N 1
ATOM 1613 C CA . GLU A 1 211 ? -7.383 33.625 30.578 1 51.94 211 GLU A CA 1
ATOM 1614 C C . GLU A 1 211 ? -7.57 32.188 30.156 1 51.94 211 GLU A C 1
ATOM 1616 O O . GLU A 1 211 ? -6.891 31.703 29.25 1 51.94 211 GLU A O 1
ATOM 1621 N N . SER A 1 212 ? -8.469 31.438 30.875 1 55.53 212 SER A N 1
ATOM 1622 C CA . SER A 1 212 ? -8.703 30.031 30.562 1 55.53 212 SER A CA 1
ATOM 1623 C C . SER A 1 212 ? -9.234 29.859 29.156 1 55.53 212 SER A C 1
ATOM 1625 O O . SER A 1 212 ? -8.93 28.875 28.484 1 55.53 212 SER A O 1
ATOM 1627 N N . HIS A 1 213 ? -9.719 30.906 28.688 1 67.75 213 HIS A N 1
ATOM 1628 C CA . HIS A 1 213 ? -10.305 30.844 27.344 1 67.75 213 HIS A CA 1
ATOM 1629 C C . HIS A 1 213 ? -9.25 31.031 26.266 1 67.75 213 HIS A C 1
ATOM 1631 O O . HIS A 1 213 ? -9.367 30.469 25.172 1 67.75 213 HIS A O 1
ATOM 1637 N N . LEU A 1 214 ? -8.242 31.562 26.781 1 70.88 214 LEU A N 1
ATOM 1638 C CA . LEU A 1 214 ? -7.242 31.891 25.766 1 70.88 214 LEU A CA 1
ATOM 1639 C C . LEU A 1 214 ? -6.43 30.656 25.391 1 70.88 214 LEU A C 1
ATOM 1641 O O . LEU A 1 214 ? -6.027 30.5 24.234 1 70.88 214 LEU A O 1
ATOM 1645 N N . ASP A 1 215 ? -6.309 29.734 26.375 1 74.94 215 ASP A N 1
ATOM 1646 C CA . ASP A 1 215 ? -5.609 28.5 26.078 1 74.94 215 ASP A CA 1
ATOM 1647 C C . ASP A 1 215 ? -6.402 27.641 25.094 1 74.94 215 ASP A C 1
ATOM 1649 O O . ASP A 1 215 ? -5.836 27.094 24.141 1 74.94 215 ASP A O 1
ATOM 1653 N N . PHE A 1 216 ? -7.598 27.641 25.328 1 78.94 216 PHE A N 1
ATOM 1654 C CA . PHE A 1 216 ? -8.484 26.891 24.453 1 78.94 216 PHE A CA 1
ATOM 1655 C C . PHE A 1 216 ? -8.453 27.453 23.047 1 78.94 216 PHE A C 1
ATOM 1657 O O . PHE A 1 216 ? -8.336 26.703 22.078 1 78.94 216 PHE A O 1
ATOM 1664 N N . LEU A 1 217 ? -8.469 28.703 22.953 1 82.25 217 LEU 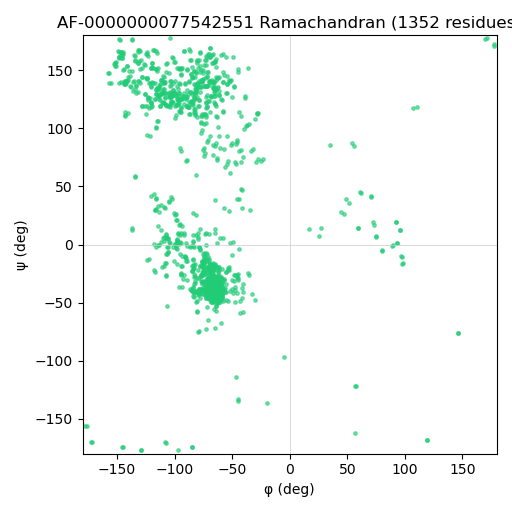A N 1
ATOM 1665 C CA . LEU A 1 217 ? -8.539 29.375 21.656 1 82.25 217 LEU A CA 1
ATOM 1666 C C . LEU A 1 217 ? -7.223 29.219 20.906 1 82.25 217 LEU A C 1
ATOM 1668 O O . LEU A 1 217 ? -7.223 29.125 19.672 1 82.25 217 LEU A O 1
ATOM 1672 N N . SER A 1 218 ? -6.117 29.109 21.625 1 82.81 218 SER A N 1
ATOM 1673 C CA . SER A 1 218 ? -4.816 28.922 20.984 1 82.81 218 SER A CA 1
ATOM 1674 C C . SER A 1 218 ? -4.699 27.547 20.344 1 82.81 218 SER A C 1
ATOM 1676 O O . SER A 1 218 ? -4.234 27.422 19.219 1 82.81 218 SER A O 1
ATOM 1678 N N . PHE A 1 219 ? -5.191 26.594 21.109 1 84.69 219 PHE A N 1
ATOM 1679 C CA . PHE A 1 219 ? -5.164 25.234 20.562 1 84.69 219 PHE A CA 1
ATOM 1680 C C . PHE A 1 219 ? -6.105 25.109 19.359 1 84.69 219 PHE A C 1
ATOM 1682 O O . PHE A 1 219 ? -5.758 24.5 18.359 1 84.69 219 PHE A O 1
ATOM 1689 N N . LEU A 1 220 ? -7.254 25.672 19.547 1 89.69 220 LEU A N 1
ATOM 1690 C CA . LEU A 1 220 ? -8.242 25.641 18.484 1 89.69 220 LEU A CA 1
ATOM 1691 C C . LEU A 1 220 ? -7.703 26.312 17.219 1 89.69 220 LEU A C 1
ATOM 1693 O O . LEU A 1 220 ? -7.848 25.797 16.125 1 89.69 220 LEU A O 1
ATOM 1697 N N . GLY A 1 221 ? -7.062 27.484 17.406 1 89.38 221 GLY A N 1
ATOM 1698 C CA . GLY A 1 221 ? -6.484 28.188 16.281 1 89.38 221 GLY A CA 1
ATOM 1699 C C . GLY A 1 221 ? -5.379 27.422 15.594 1 89.38 221 GLY A C 1
ATOM 1700 O O . GLY A 1 221 ? -5.289 27.422 14.359 1 89.38 221 GLY A O 1
ATOM 1701 N N . THR A 1 222 ? -4.574 26.766 16.375 1 90.38 222 THR A N 1
ATOM 1702 C CA . THR A 1 222 ? -3.479 25.984 15.812 1 90.38 222 THR A CA 1
ATOM 1703 C C . THR A 1 222 ? -4.008 24.797 15.031 1 90.38 222 THR A C 1
ATOM 1705 O O . THR A 1 222 ? -3.518 24.484 13.938 1 90.38 222 THR A O 1
ATOM 1708 N N . MET A 1 223 ? -5 24.125 15.578 1 93.25 223 MET A N 1
ATOM 1709 C CA . MET A 1 223 ? -5.605 23 14.875 1 93.25 223 MET A CA 1
ATOM 1710 C C . MET A 1 223 ? -6.273 23.469 13.586 1 93.25 223 MET A C 1
ATOM 1712 O O . MET A 1 223 ? -6.152 22.812 12.547 1 93.25 223 MET A O 1
ATOM 1716 N N . PHE A 1 224 ? -6.973 24.562 13.703 1 95.19 224 PHE A N 1
ATOM 1717 C CA . PHE A 1 224 ? -7.629 25.156 12.539 1 95.19 224 PHE A CA 1
ATOM 1718 C C . PHE A 1 224 ? -6.613 25.5 11.461 1 95.19 224 PHE A C 1
ATOM 1720 O O . PHE A 1 224 ? -6.809 25.172 10.289 1 95.19 224 PHE A O 1
ATOM 1727 N N . GLY A 1 225 ? -5.531 26.094 11.844 1 93.19 225 GLY A N 1
ATOM 1728 C CA . GLY A 1 225 ? -4.465 26.406 10.906 1 93.19 225 GLY A CA 1
ATOM 1729 C C . GLY A 1 225 ? -3.844 25.172 10.273 1 93.19 225 GLY A C 1
ATOM 1730 O O . GLY A 1 225 ? -3.555 25.156 9.07 1 93.19 225 GLY A O 1
ATOM 1731 N N . ALA A 1 226 ? -3.646 24.188 11.094 1 94.44 226 ALA A N 1
ATOM 1732 C CA . ALA A 1 226 ? -3.082 22.938 10.594 1 94.44 226 ALA A CA 1
ATOM 1733 C C . ALA A 1 226 ? -3.99 22.312 9.547 1 94.44 226 ALA A C 1
ATOM 1735 O O . ALA A 1 226 ? -3.512 21.75 8.555 1 94.44 226 ALA A O 1
ATOM 1736 N N . ALA A 1 227 ? -5.254 22.375 9.75 1 96.25 227 ALA A N 1
ATOM 1737 C CA . ALA A 1 227 ? -6.211 21.844 8.789 1 96.25 227 ALA A CA 1
ATOM 1738 C C . ALA A 1 227 ? -6.156 22.609 7.477 1 96.25 227 ALA A C 1
ATOM 1740 O O . ALA A 1 227 ? -6.188 22.016 6.395 1 96.25 227 ALA A O 1
ATOM 1741 N N . LEU A 1 228 ? -6.012 23.906 7.559 1 94.81 228 LEU A N 1
ATOM 1742 C CA . LEU A 1 228 ? -5.965 24.75 6.371 1 94.81 228 LEU A CA 1
ATOM 1743 C C . LEU A 1 228 ? -4.688 24.5 5.574 1 94.81 228 LEU A C 1
ATOM 1745 O O . LEU A 1 228 ? -4.691 24.594 4.344 1 94.81 228 LEU A O 1
ATOM 1749 N N . LEU A 1 229 ? -3.658 24.094 6.309 1 94.12 229 LEU A N 1
ATOM 1750 C CA . LEU A 1 229 ? -2.363 23.922 5.656 1 94.12 229 LEU A CA 1
ATOM 1751 C C . LEU A 1 229 ? -2.129 22.469 5.273 1 94.12 229 LEU A C 1
ATOM 1753 O O . LEU A 1 229 ? -1.011 22.094 4.918 1 94.12 229 LEU A O 1
ATOM 1757 N N . SER A 1 230 ? -3.146 21.688 5.398 1 93.75 230 SER A N 1
ATOM 1758 C CA . SER A 1 230 ? -2.992 20.312 4.965 1 93.75 230 SER A CA 1
ATOM 1759 C C . SER A 1 230 ? -2.715 20.219 3.469 1 93.75 230 SER A C 1
ATOM 1761 O O . SER A 1 230 ? -3.26 21 2.686 1 93.75 230 SER A O 1
ATOM 1763 N N . PRO A 1 231 ? -1.898 19.312 3.059 1 91.38 231 PRO A N 1
ATOM 1764 C CA . PRO A 1 231 ? -1.591 19.188 1.633 1 91.38 231 PRO A CA 1
ATOM 1765 C C . PRO A 1 231 ? -2.777 18.672 0.818 1 91.38 231 PRO A C 1
ATOM 1767 O O . PRO A 1 231 ? -3.766 18.203 1.388 1 91.38 231 PRO A O 1
ATOM 1770 N N . LYS A 1 232 ? -2.652 18.75 -0.493 1 89.88 232 LYS A N 1
ATOM 1771 C CA . LYS A 1 232 ? -3.719 18.344 -1.409 1 89.88 232 LYS A CA 1
ATOM 1772 C C . LYS A 1 232 ? -4.066 16.875 -1.245 1 89.88 232 LYS A C 1
ATOM 1774 O O . LYS A 1 232 ? -5.238 16.5 -1.315 1 89.88 232 LYS A O 1
ATOM 1779 N N . SER A 1 233 ? -3.045 16.047 -1.051 1 87.69 233 SER A N 1
ATOM 1780 C CA . SER A 1 233 ? -3.273 14.617 -0.903 1 87.69 233 SER A CA 1
ATOM 1781 C C . SER A 1 233 ? -4.168 14.32 0.295 1 87.69 233 SER A C 1
ATOM 1783 O O . SER A 1 233 ? -4.973 13.383 0.259 1 87.69 233 SER A O 1
ATOM 1785 N N . ILE A 1 234 ? -4.078 15.133 1.309 1 92.12 234 ILE A N 1
ATOM 1786 C CA . ILE A 1 234 ? -4.887 14.938 2.51 1 92.12 234 ILE A CA 1
ATOM 1787 C C . ILE A 1 234 ? -6.246 15.609 2.326 1 92.12 234 ILE A C 1
ATOM 1789 O O . ILE A 1 234 ? -7.27 15.078 2.76 1 92.12 234 ILE A O 1
ATOM 1793 N N . LYS A 1 235 ? -6.285 16.766 1.705 1 93.69 235 LYS A N 1
ATOM 1794 C CA . LYS A 1 235 ? -7.539 17.484 1.504 1 93.69 235 LYS A CA 1
ATOM 1795 C C . LYS A 1 235 ? -8.508 16.672 0.648 1 93.69 235 LYS A C 1
ATOM 1797 O O . LYS A 1 235 ? -9.719 16.719 0.86 1 93.69 235 LYS A O 1
ATOM 1802 N N . THR A 1 236 ? -7.973 15.938 -0.293 1 93 236 THR A N 1
ATOM 1803 C CA . THR A 1 236 ? -8.836 15.172 -1.186 1 93 236 THR A CA 1
ATOM 1804 C C . THR A 1 236 ? -9.086 13.773 -0.631 1 93 236 THR A C 1
ATOM 1806 O O . THR A 1 236 ? -9.953 13.047 -1.128 1 93 236 THR A O 1
ATOM 1809 N N . ASP A 1 237 ? -8.359 13.414 0.379 1 93.31 237 ASP A N 1
ATOM 1810 C CA . ASP A 1 237 ? -8.523 12.102 0.994 1 93.31 237 ASP A CA 1
ATOM 1811 C C . ASP A 1 237 ? -9.82 12.023 1.792 1 93.31 237 ASP A C 1
ATOM 1813 O O . ASP A 1 237 ? -10.422 13.055 2.102 1 93.31 237 ASP A O 1
ATOM 1817 N N . SER A 1 238 ? -10.242 10.82 2.068 1 96 238 SER A N 1
ATOM 1818 C CA . SER A 1 238 ? -11.461 10.602 2.84 1 96 238 SER A CA 1
ATOM 1819 C C . SER A 1 238 ? -11.234 10.867 4.324 1 96 238 SER A C 1
ATOM 1821 O O . SER A 1 238 ? -12.188 11.062 5.082 1 96 238 SER A O 1
ATOM 1823 N N . MET A 1 239 ? -9.992 10.867 4.738 1 95.81 239 MET A N 1
ATOM 1824 C CA . MET A 1 239 ? -9.656 11.109 6.141 1 95.81 239 MET A CA 1
ATOM 1825 C C . MET A 1 239 ? -8.758 12.328 6.285 1 95.81 239 MET A C 1
ATOM 1827 O O . MET A 1 239 ? -8.023 12.68 5.359 1 95.81 239 MET A O 1
ATOM 1831 N N . ASP A 1 240 ? -8.852 12.969 7.41 1 96.31 240 ASP A N 1
ATOM 1832 C CA . ASP A 1 240 ? -7.996 14.133 7.641 1 96.31 240 ASP A CA 1
ATOM 1833 C C . ASP A 1 240 ? -6.633 13.703 8.18 1 96.31 240 ASP A C 1
ATOM 1835 O O . ASP A 1 240 ? -6.301 12.516 8.18 1 96.31 240 ASP A O 1
ATOM 1839 N N . VAL A 1 241 ? -5.797 14.664 8.547 1 92.94 241 VAL A N 1
ATOM 1840 C CA . VAL A 1 241 ? -4.406 14.422 8.914 1 92.94 241 VAL A CA 1
ATOM 1841 C C . VAL A 1 241 ? -4.348 13.578 10.188 1 92.94 241 VAL A C 1
ATOM 1843 O O . VAL A 1 241 ? -3.391 12.836 10.406 1 92.94 241 VAL A O 1
ATOM 1846 N N . TRP A 1 242 ? -5.348 13.695 11.055 1 94 242 TRP A N 1
ATOM 1847 C CA . TRP A 1 242 ? -5.348 13 12.344 1 94 242 TRP A CA 1
ATOM 1848 C C . TRP A 1 242 ? -6.113 11.688 12.25 1 94 242 TRP A C 1
ATOM 1850 O O . TRP A 1 242 ? -6.312 11.008 13.258 1 94 242 TRP A O 1
ATOM 1860 N N . GLY A 1 243 ? -6.621 11.328 11.102 1 92.88 243 GLY A N 1
ATOM 1861 C CA . GLY A 1 243 ? -7.277 10.047 10.898 1 92.88 243 GLY A CA 1
ATOM 1862 C C . GLY A 1 243 ? -8.773 10.102 11.117 1 92.88 243 GLY A C 1
ATOM 1863 O O . GLY A 1 243 ? -9.406 9.078 11.375 1 92.88 243 GLY A O 1
ATOM 1864 N N . ASN A 1 244 ? -9.367 11.258 11.07 1 96.19 244 ASN A N 1
ATOM 1865 C CA . ASN A 1 244 ? -10.812 11.422 11.195 1 96.19 244 ASN A CA 1
ATOM 1866 C C . ASN A 1 244 ? -11.508 11.336 9.836 1 96.19 244 ASN A C 1
ATOM 1868 O O . ASN A 1 244 ? -10.938 11.75 8.82 1 96.19 244 ASN A O 1
ATOM 1872 N N . VAL A 1 245 ? -12.711 10.883 9.859 1 97.19 245 VAL A N 1
ATOM 1873 C CA . VAL A 1 245 ? -13.43 10.656 8.609 1 97.19 245 VAL A CA 1
ATOM 1874 C C . VAL A 1 245 ? -14.109 11.945 8.164 1 97.19 245 VAL A C 1
ATOM 1876 O O . VAL A 1 245 ? -14.953 12.492 8.875 1 97.19 245 VAL A O 1
ATOM 1879 N N . LYS A 1 246 ? -13.781 12.359 7 1 97.81 246 LYS A N 1
ATOM 1880 C CA . LYS A 1 246 ? -14.398 13.57 6.48 1 97.81 246 LYS A CA 1
ATOM 1881 C C . LYS A 1 246 ? -15.734 13.266 5.812 1 97.81 246 LYS A C 1
ATOM 1883 O O . LYS A 1 246 ? -15.875 12.25 5.129 1 97.81 246 LYS A O 1
ATOM 1888 N N . ILE A 1 247 ? -16.656 14.164 5.98 1 98.19 247 ILE A N 1
ATOM 1889 C CA . ILE A 1 247 ? -18 14 5.434 1 98.19 247 ILE A CA 1
ATOM 1890 C C . ILE A 1 247 ? -18.156 14.867 4.191 1 98.19 247 ILE A C 1
ATOM 1892 O O . ILE A 1 247 ? -18.047 16.094 4.266 1 98.19 247 ILE A O 1
ATOM 1896 N N . PRO A 1 248 ? -18.453 14.297 3.064 1 97.69 248 PRO A N 1
ATOM 1897 C CA . PRO A 1 248 ? -18.672 15.094 1.854 1 97.69 248 PRO A CA 1
ATOM 1898 C C . PRO A 1 248 ? -20 15.844 1.88 1 97.69 248 PRO A C 1
ATOM 1900 O O . PRO A 1 248 ? -20.891 15.492 2.66 1 97.69 248 PRO A O 1
ATOM 1903 N N . PHE A 1 249 ? -20.062 16.906 1.054 1 97.12 249 PHE A N 1
ATOM 1904 C CA . PHE A 1 249 ? -21.359 17.547 0.825 1 97.12 249 PHE A CA 1
ATOM 1905 C C . PHE A 1 249 ? -22.312 16.594 0.121 1 97.12 249 PHE A C 1
ATOM 1907 O O . PHE A 1 249 ? -21.922 15.891 -0.813 1 97.12 249 PHE A O 1
ATOM 1914 N N . LEU A 1 250 ? -23.469 16.547 0.621 1 96.06 250 LEU A N 1
ATOM 1915 C CA . LEU A 1 250 ? -24.484 15.742 -0.051 1 96.06 250 LEU A CA 1
ATOM 1916 C C . LEU A 1 250 ? -24.844 16.344 -1.409 1 96.06 250 LEU A C 1
ATOM 1918 O O . LEU A 1 250 ? -25.031 17.547 -1.529 1 96.06 250 LEU A O 1
ATOM 1922 N N . LYS A 1 251 ? -24.938 15.562 -2.449 1 88.62 251 LYS A N 1
ATOM 1923 C CA . LYS A 1 251 ? -25.188 16 -3.818 1 88.62 251 LYS A CA 1
ATOM 1924 C C . LYS A 1 251 ? -26.594 16.562 -3.969 1 88.62 251 LYS A C 1
ATOM 1926 O O . LYS A 1 251 ? -26.781 17.641 -4.543 1 88.62 251 LYS A O 1
ATOM 1931 N N . SER A 1 252 ? -27.484 15.828 -3.498 1 86.19 252 SER A N 1
ATOM 1932 C CA . SER A 1 252 ? -28.875 16.266 -3.588 1 86.19 252 SER A CA 1
ATOM 1933 C C . SER A 1 252 ? -29.641 15.969 -2.299 1 86.19 252 SER A C 1
ATOM 1935 O O . SER A 1 252 ? -29.547 14.859 -1.762 1 86.19 252 SER A O 1
ATOM 1937 N N . TYR A 1 253 ? -30.375 16.984 -1.957 1 85.88 253 TYR A N 1
ATOM 1938 C CA . TYR A 1 253 ? -31.125 16.828 -0.716 1 85.88 253 TYR A CA 1
ATOM 1939 C C . TYR A 1 253 ? -32.562 16.438 -0.998 1 85.88 253 TYR A C 1
ATOM 1941 O O . TYR A 1 253 ? -33.344 16.172 -0.071 1 85.88 253 TYR A O 1
ATOM 1949 N N . ASP A 1 254 ? -32.875 16.344 -2.221 1 85.38 254 ASP A N 1
ATOM 1950 C CA . ASP A 1 254 ? -34.281 16.078 -2.6 1 85.38 254 ASP A CA 1
ATOM 1951 C C . ASP A 1 254 ? -34.531 14.578 -2.686 1 85.38 254 ASP A C 1
ATOM 1953 O O . ASP A 1 254 ? -35.688 14.148 -2.664 1 85.38 254 ASP A O 1
ATOM 1957 N N . ASN A 1 255 ? -33.531 13.797 -2.713 1 84.62 255 ASN A N 1
ATOM 1958 C CA . ASN A 1 255 ? -33.625 12.352 -2.85 1 84.62 255 ASN A CA 1
ATOM 1959 C C . ASN A 1 255 ? -33.312 11.641 -1.539 1 84.62 255 ASN A C 1
ATOM 1961 O O . ASN A 1 255 ? -32.188 11.781 -1.009 1 84.62 255 ASN A O 1
ATOM 1965 N N . ASP A 1 256 ? -34.312 10.852 -0.983 1 88.44 256 ASP A N 1
ATOM 1966 C CA . ASP A 1 256 ? -34.125 10.188 0.304 1 88.44 256 ASP A CA 1
ATOM 1967 C C . ASP A 1 256 ? -33.375 8.875 0.143 1 88.44 256 ASP A C 1
ATOM 1969 O O . ASP A 1 256 ? -33.125 8.18 1.127 1 88.44 256 ASP A O 1
ATOM 1973 N N . SER A 1 257 ? -33.094 8.57 -1.021 1 92 257 SER A N 1
ATOM 1974 C CA . SER A 1 257 ? -32.375 7.32 -1.259 1 92 257 SER A CA 1
ATOM 1975 C C . SER A 1 257 ? -30.875 7.508 -1.132 1 92 257 SER A C 1
ATOM 1977 O O . SER A 1 257 ? -30.391 8.641 -1.117 1 92 257 SER A O 1
ATOM 1979 N N . TRP A 1 258 ? -30.25 6.414 -0.899 1 95.62 258 TRP A N 1
ATOM 1980 C CA . TRP A 1 258 ? -28.781 6.434 -0.813 1 95.62 258 TRP A CA 1
ATOM 1981 C C . TRP A 1 258 ? -28.172 6.891 -2.131 1 95.62 258 TRP A C 1
ATOM 1983 O O . TRP A 1 258 ? -28.547 6.402 -3.201 1 95.62 258 TRP A O 1
ATOM 1993 N N . GLN A 1 259 ? -27.344 7.824 -2.006 1 95.94 259 GLN A N 1
ATOM 1994 C CA . GLN A 1 259 ? -26.578 8.32 -3.146 1 95.94 259 GLN A CA 1
ATOM 1995 C C . GLN A 1 259 ? -25.125 7.895 -3.055 1 95.94 259 GLN A C 1
ATOM 1997 O O . GLN A 1 259 ? -24.469 8.086 -2.02 1 95.94 259 GLN A O 1
ATOM 2002 N N . SER A 1 260 ? -24.594 7.367 -4.059 1 94.69 260 SER A N 1
ATOM 2003 C CA . SER A 1 260 ? -23.203 6.906 -4.047 1 94.69 260 SER A CA 1
ATOM 2004 C C . SER A 1 260 ? -22.234 8.078 -4.047 1 94.69 260 SER A C 1
ATOM 2006 O O . SER A 1 260 ? -22.469 9.094 -4.715 1 94.69 260 SER A O 1
ATOM 2008 N N . VAL A 1 261 ? -21.25 7.934 -3.227 1 94.81 261 VAL A N 1
ATOM 2009 C CA . VAL A 1 261 ? -20.188 8.938 -3.152 1 94.81 261 VAL A CA 1
ATOM 2010 C C . VAL A 1 261 ? -18.906 8.391 -3.775 1 94.81 261 VAL A C 1
ATOM 2012 O O . VAL A 1 261 ? -18.406 7.344 -3.359 1 94.81 261 VAL A O 1
ATOM 2015 N N . SER A 1 262 ? -18.422 9.07 -4.809 1 89.62 262 SER A N 1
ATOM 2016 C CA . SER A 1 262 ? -17.172 8.68 -5.449 1 89.62 262 SER A CA 1
ATOM 2017 C C . SER A 1 262 ? -16.047 9.656 -5.113 1 89.62 262 SER A C 1
ATOM 2019 O O . SER A 1 262 ? -16.312 10.789 -4.711 1 89.62 262 SER A O 1
ATOM 2021 N N . TRP A 1 263 ? -14.891 9.156 -5.207 1 85.81 263 TRP A N 1
ATOM 2022 C CA . TRP A 1 263 ? -13.727 10.008 -4.988 1 85.81 263 TRP A CA 1
ATOM 2023 C C . TRP A 1 263 ? -13.719 11.188 -5.957 1 85.81 263 TRP A C 1
ATOM 2025 O O . TRP A 1 263 ? -14.078 11.031 -7.129 1 85.81 263 TRP A O 1
ATOM 2035 N N . SER A 1 264 ? -13.32 12.375 -5.414 1 89.62 264 SER A N 1
ATOM 2036 C CA . SER A 1 264 ? -13.227 13.586 -6.223 1 89.62 264 SER A CA 1
ATOM 2037 C C . SER A 1 264 ? -11.914 14.32 -5.965 1 89.62 264 SER A C 1
ATOM 2039 O O . SER A 1 264 ? -11.469 14.422 -4.82 1 89.62 264 SER A O 1
ATOM 2041 N N . PRO A 1 265 ? -11.289 14.789 -7.062 1 88.19 265 PRO A N 1
ATOM 2042 C CA . PRO A 1 265 ? -10.078 15.586 -6.883 1 88.19 265 PRO A CA 1
ATOM 2043 C C . PRO A 1 265 ? -10.367 17.031 -6.457 1 88.19 265 PRO A C 1
ATOM 2045 O O . PRO A 1 265 ? -9.445 17.797 -6.172 1 88.19 265 PRO A O 1
ATOM 2048 N N . LYS A 1 266 ? -11.633 17.359 -6.418 1 91.06 266 LYS A N 1
ATOM 2049 C CA . LYS A 1 266 ? -12 18.719 -6.023 1 91.06 266 LYS A CA 1
ATOM 2050 C C . LYS A 1 266 ? -11.789 18.922 -4.527 1 91.06 266 LYS A C 1
ATOM 2052 O O . LYS A 1 266 ? -12.188 18.094 -3.713 1 91.06 266 LYS A O 1
ATOM 2057 N N . LEU A 1 267 ? -11.234 20.031 -4.199 1 91.44 267 LEU A N 1
ATOM 2058 C CA . LEU A 1 267 ? -10.906 20.344 -2.812 1 91.44 267 LEU A CA 1
ATOM 2059 C C . LEU A 1 267 ? -12.164 20.719 -2.033 1 91.44 267 LEU A C 1
ATOM 2061 O O . LEU A 1 267 ? -12.172 20.672 -0.801 1 91.44 267 LEU A O 1
ATOM 2065 N N . GLU A 1 268 ? -13.297 21.047 -2.787 1 93.81 268 GLU A N 1
ATOM 2066 C CA . GLU A 1 268 ? -14.555 21.453 -2.162 1 93.81 268 GLU A CA 1
ATOM 2067 C C . GLU A 1 268 ? -15.508 20.266 -2.012 1 93.81 268 GLU A C 1
ATOM 2069 O O . GLU A 1 268 ? -16.703 20.453 -1.776 1 93.81 268 GLU A O 1
ATOM 2074 N N . HIS A 1 269 ? -14.992 19.172 -2.092 1 93.5 269 HIS A N 1
ATOM 2075 C CA . HIS A 1 269 ? -15.805 17.969 -2.049 1 93.5 269 HIS A CA 1
ATOM 2076 C C . HIS A 1 269 ? -16.344 17.703 -0.644 1 93.5 269 HIS A C 1
ATOM 2078 O O . HIS A 1 269 ? -17.484 17.266 -0.48 1 93.5 269 HIS A O 1
ATOM 2084 N N . HIS A 1 270 ? -15.57 17.969 0.353 1 97.44 270 HIS A N 1
ATOM 2085 C CA . HIS A 1 270 ? -15.938 17.688 1.734 1 97.44 270 HIS A CA 1
ATOM 2086 C C . HIS A 1 270 ? -16.516 18.906 2.422 1 97.44 270 HIS A C 1
ATOM 2088 O O . HIS A 1 270 ? -16.141 20.047 2.088 1 97.44 270 HIS A O 1
ATOM 2094 N N . SER A 1 271 ? -17.359 18.688 3.363 1 97.88 271 SER A N 1
ATOM 2095 C CA . SER A 1 271 ? -18.031 19.766 4.066 1 97.88 271 SER A CA 1
ATOM 2096 C C . SER A 1 271 ? -17.094 20.484 5.035 1 97.88 271 SER A C 1
ATOM 2098 O O . SER A 1 271 ? -17.328 21.625 5.41 1 97.88 271 SER A O 1
ATOM 2100 N N . ALA A 1 272 ? -16.094 19.828 5.496 1 98.19 272 ALA A N 1
ATOM 2101 C CA . ALA A 1 272 ? -15.078 20.359 6.398 1 98.19 272 ALA A CA 1
ATOM 2102 C C . ALA A 1 272 ? -13.711 19.75 6.105 1 98.19 272 ALA A C 1
ATOM 2104 O O . ALA A 1 272 ? -13.617 18.703 5.445 1 98.19 272 ALA A O 1
ATOM 2105 N N . LEU A 1 273 ? -12.68 20.422 6.559 1 97.69 273 LEU A N 1
ATOM 2106 C CA . LEU A 1 273 ? -11.32 19.938 6.348 1 97.69 273 LEU A CA 1
ATOM 2107 C C . LEU A 1 273 ? -10.938 18.906 7.418 1 97.69 273 LEU A C 1
ATOM 2109 O O . LEU A 1 273 ? -9.93 18.219 7.277 1 97.69 273 LEU A O 1
ATOM 2113 N N . VAL A 1 274 ? -11.742 18.875 8.422 1 97.62 274 VAL A N 1
ATOM 2114 C CA . VAL A 1 274 ? -11.57 17.891 9.477 1 97.62 274 VAL A CA 1
ATOM 2115 C C . VAL A 1 274 ? -12.773 16.953 9.508 1 97.62 274 VAL A C 1
ATOM 2117 O O . VAL A 1 274 ? -13.883 17.344 9.148 1 97.62 274 VAL A O 1
ATOM 2120 N N . GLY A 1 275 ? -12.461 15.773 9.914 1 97.44 275 GLY A N 1
ATOM 2121 C CA . GLY A 1 275 ? -13.531 14.789 9.898 1 97.44 275 GLY A CA 1
ATOM 2122 C C . GLY A 1 275 ? -14.031 14.43 11.289 1 97.44 275 GLY A C 1
ATOM 2123 O O . GLY A 1 275 ? -13.727 15.125 12.258 1 97.44 275 GLY A O 1
ATOM 2124 N N . VAL A 1 276 ? -14.82 13.461 11.281 1 96.69 276 VAL A N 1
ATOM 2125 C CA . VAL A 1 276 ? -15.414 12.93 12.5 1 96.69 276 VAL A CA 1
ATOM 2126 C C . VAL A 1 276 ? -14.555 11.781 13.031 1 96.69 276 VAL A C 1
ATOM 2128 O O . VAL A 1 276 ? -14.281 10.82 12.305 1 96.69 276 VAL A O 1
ATOM 2131 N N . PRO A 1 277 ? -14.164 11.906 14.281 1 93.69 277 PRO A N 1
ATOM 2132 C CA . PRO A 1 277 ? -13.375 10.805 14.852 1 93.69 277 PRO A CA 1
ATOM 2133 C C . PRO A 1 277 ? -14.172 9.508 14.969 1 93.69 277 PRO A C 1
ATOM 2135 O O . PRO A 1 277 ? -15.312 9.516 15.445 1 93.69 277 PRO A O 1
ATOM 2138 N N . VAL A 1 278 ? -13.578 8.453 14.492 1 92.5 278 VAL A N 1
ATOM 2139 C CA . VAL A 1 278 ? -14.109 7.102 14.625 1 92.5 278 VAL A CA 1
ATOM 2140 C C . VAL A 1 278 ? -13.109 6.223 15.367 1 92.5 278 VAL A C 1
ATOM 2142 O O . VAL A 1 278 ? -11.953 6.105 14.953 1 92.5 278 VAL A O 1
ATOM 2145 N N . VAL A 1 279 ? -13.555 5.652 16.469 1 88.12 279 VAL A N 1
ATOM 2146 C CA . VAL A 1 279 ? -12.641 4.852 17.266 1 88.12 279 VAL A CA 1
ATOM 2147 C C . VAL A 1 279 ? -13.203 3.443 17.453 1 88.12 279 VAL A C 1
ATOM 2149 O O . VAL A 1 279 ? -14.352 3.18 17.094 1 88.12 279 VAL A O 1
ATOM 2152 N N . ASN A 1 280 ? -12.422 2.551 17.875 1 88.25 280 ASN A N 1
ATOM 2153 C CA . ASN A 1 280 ? -12.773 1.164 18.156 1 88.25 280 ASN A CA 1
ATOM 2154 C C . ASN A 1 280 ? -13.062 0.387 16.875 1 88.25 280 ASN A C 1
ATOM 2156 O O . ASN A 1 280 ? -14.055 -0.348 16.812 1 88.25 280 ASN A O 1
ATOM 2160 N N . VAL A 1 281 ? -12.297 0.609 15.891 1 89.88 281 VAL A N 1
ATOM 2161 C CA . VAL A 1 281 ? -12.43 -0.12 14.633 1 89.88 281 VAL A CA 1
ATOM 2162 C C . VAL A 1 281 ? -11.602 -1.398 14.688 1 89.88 281 VAL A C 1
ATOM 2164 O O . VAL A 1 281 ? -10.383 -1.347 14.883 1 89.88 281 VAL A O 1
ATOM 2167 N N . SER A 1 282 ? -12.164 -2.508 14.578 1 88.44 282 SER A N 1
ATOM 2168 C CA . SER A 1 282 ? -11.484 -3.803 14.633 1 88.44 282 SER A CA 1
ATOM 2169 C C . SER A 1 282 ? -10.789 -4.113 13.312 1 88.44 282 SER A C 1
ATOM 2171 O O . SER A 1 282 ? -11.047 -3.465 12.297 1 88.44 282 SER A O 1
ATOM 2173 N N . MET A 1 283 ? -9.945 -5.078 13.375 1 88.44 283 MET A N 1
ATOM 2174 C CA . MET A 1 283 ? -9.258 -5.531 12.172 1 88.44 283 MET A CA 1
ATOM 2175 C C . MET A 1 283 ? -10.242 -6.156 11.18 1 88.44 283 MET A C 1
ATOM 2177 O O . MET A 1 283 ? -11.102 -6.949 11.578 1 88.44 283 MET A O 1
ATOM 2181 N N . GLY A 1 284 ? -10.055 -5.711 9.891 1 89.31 284 GLY A N 1
ATOM 2182 C CA . GLY A 1 284 ? -10.992 -6.156 8.867 1 89.31 284 GLY A CA 1
ATOM 2183 C C . GLY A 1 284 ? -11.75 -5.02 8.211 1 89.31 284 GLY A C 1
ATOM 2184 O O . GLY A 1 284 ? -11.32 -3.865 8.273 1 89.31 284 GLY A O 1
ATOM 2185 N N . ASN A 1 285 ? -12.758 -5.402 7.465 1 91.38 285 ASN A N 1
ATOM 2186 C CA . ASN A 1 285 ? -13.617 -4.414 6.816 1 91.38 285 ASN A CA 1
ATOM 2187 C C . ASN A 1 285 ? -14.93 -4.234 7.562 1 91.38 285 ASN A C 1
ATOM 2189 O O . ASN A 1 285 ? -15.578 -5.215 7.941 1 91.38 285 ASN A O 1
ATOM 2193 N N . THR A 1 286 ? -15.219 -3.057 7.824 1 93.38 286 THR A N 1
ATOM 2194 C CA . THR A 1 286 ? -16.469 -2.754 8.516 1 93.38 286 THR A CA 1
ATOM 2195 C C . THR A 1 286 ? -17.219 -1.636 7.805 1 93.38 286 THR A C 1
ATOM 2197 O O . THR A 1 286 ? -16.609 -0.708 7.27 1 93.38 286 THR A O 1
ATOM 2200 N N . THR A 1 287 ? -18.547 -1.805 7.754 1 94.25 287 THR A N 1
ATOM 2201 C CA . THR A 1 287 ? -19.422 -0.784 7.18 1 94.25 287 THR A CA 1
ATOM 2202 C C . THR A 1 287 ? -20.5 -0.385 8.164 1 94.25 287 THR A C 1
ATOM 2204 O O . THR A 1 287 ? -21.125 -1.244 8.797 1 94.25 287 THR A O 1
ATOM 2207 N N . PHE A 1 288 ? -20.672 0.854 8.383 1 95.38 288 PHE A N 1
ATOM 2208 C CA . PHE A 1 288 ? -21.703 1.335 9.297 1 95.38 288 PHE A CA 1
ATOM 2209 C C . PHE A 1 288 ? -22.266 2.668 8.828 1 95.38 288 PHE A C 1
ATOM 2211 O O . PHE A 1 288 ? -21.734 3.283 7.902 1 95.38 288 PHE A O 1
ATOM 2218 N N . SER A 1 289 ? -23.375 3.02 9.414 1 95.62 289 SER A N 1
ATOM 2219 C CA . SER A 1 289 ? -24 4.309 9.133 1 95.62 289 SER A CA 1
ATOM 2220 C C . SER A 1 289 ? -23.609 5.352 10.172 1 95.62 289 SER A C 1
ATOM 2222 O O . SER A 1 289 ? -23.656 5.082 11.375 1 95.62 289 SER A O 1
ATOM 2224 N N . LEU A 1 290 ? -23.188 6.496 9.734 1 96.75 290 LEU A N 1
ATOM 2225 C CA . LEU A 1 290 ? -22.766 7.605 10.586 1 96.75 290 LEU A CA 1
ATOM 2226 C C . LEU A 1 290 ? -23.672 8.82 10.383 1 96.75 290 LEU A C 1
ATOM 2228 O O . LEU A 1 290 ? -23.859 9.281 9.258 1 96.75 290 LEU A O 1
ATOM 2232 N N . GLU A 1 291 ? -24.25 9.344 11.477 1 96.25 291 GLU A N 1
ATOM 2233 C CA . GLU A 1 291 ? -25.078 10.555 11.453 1 96.25 291 GLU A CA 1
ATOM 2234 C C . GLU A 1 291 ? -24.219 11.797 11.688 1 96.25 291 GLU A C 1
ATOM 2236 O O . GLU A 1 291 ? -23.406 11.836 12.617 1 96.25 291 GLU A O 1
ATOM 2241 N N . SER A 1 292 ? -24.328 12.742 10.828 1 96.69 292 SER A N 1
ATOM 2242 C CA . SER A 1 292 ? -23.578 13.984 10.977 1 96.69 292 SER A CA 1
ATOM 2243 C C . SER A 1 292 ? -24.375 15.172 10.461 1 96.69 292 SER A C 1
ATOM 2245 O O . SER A 1 292 ? -25.422 15 9.836 1 96.69 292 SER A O 1
ATOM 2247 N N . SER A 1 293 ? -23.953 16.344 10.805 1 96.38 293 SER A N 1
ATOM 2248 C CA . SER A 1 293 ? -24.562 17.578 10.336 1 96.38 293 SER A CA 1
ATOM 2249 C C . SER A 1 293 ? -23.5 18.625 10.016 1 96.38 293 SER A C 1
ATOM 2251 O O . SER A 1 293 ? -22.391 18.578 10.555 1 96.38 293 SER A O 1
ATOM 2253 N N . TYR A 1 294 ? -23.797 19.438 9.086 1 97.19 294 TYR A N 1
ATOM 2254 C CA . TYR A 1 294 ? -22.922 20.547 8.742 1 97.19 294 TYR A CA 1
ATOM 2255 C C . TYR A 1 294 ? -23.719 21.75 8.242 1 97.19 294 TYR A C 1
ATOM 2257 O O . TYR A 1 294 ? -24.891 21.609 7.887 1 97.19 294 TYR A O 1
ATOM 2265 N N . ILE A 1 295 ? -23.078 22.859 8.281 1 96.94 295 ILE A N 1
ATOM 2266 C CA . ILE A 1 295 ? -23.688 24.094 7.789 1 96.94 295 ILE A CA 1
ATOM 2267 C C . ILE A 1 295 ? -23.438 24.219 6.289 1 96.94 295 ILE A C 1
ATOM 2269 O O . ILE A 1 295 ? -22.328 23.984 5.816 1 96.94 295 ILE A O 1
ATOM 2273 N N . ASP A 1 296 ? -24.5 24.5 5.59 1 96.81 296 ASP A N 1
ATOM 2274 C CA . ASP A 1 296 ? -24.438 24.766 4.156 1 96.81 296 ASP A CA 1
ATOM 2275 C C . ASP A 1 296 ? -24.781 26.234 3.861 1 96.81 296 ASP A C 1
ATOM 2277 O O . ASP A 1 296 ? -25.891 26.688 4.168 1 96.81 296 ASP A O 1
ATOM 2281 N N . LEU A 1 297 ? -23.812 26.922 3.273 1 97.62 297 LEU A N 1
ATOM 2282 C CA . LEU A 1 297 ? -24 28.328 2.953 1 97.62 297 LEU A CA 1
ATOM 2283 C C . LEU A 1 297 ? -24.266 28.516 1.463 1 97.62 297 LEU A C 1
ATOM 2285 O O . LEU A 1 297 ? -23.672 27.844 0.629 1 97.62 297 LEU A O 1
ATOM 2289 N N . LYS A 1 298 ? -25.188 29.328 1.173 1 96.75 298 LYS A N 1
ATOM 2290 C CA . LYS A 1 298 ? -25.422 29.812 -0.186 1 96.75 298 LYS A CA 1
ATOM 2291 C C . LYS A 1 298 ? -25.203 31.312 -0.277 1 96.75 298 LYS A C 1
ATOM 2293 O O . LYS A 1 298 ? -26.109 32.094 0.03 1 96.75 298 LYS A O 1
ATOM 2298 N N . CYS A 1 299 ? -24.078 31.641 -0.767 1 97.5 299 CYS A N 1
ATOM 2299 C CA . CYS A 1 299 ? -23.672 33.031 -0.79 1 97.5 299 CYS A CA 1
ATOM 2300 C C . CYS A 1 299 ? -24.031 33.688 -2.123 1 97.5 299 CYS A C 1
ATOM 2302 O O . CYS A 1 299 ? -24.031 33.031 -3.16 1 97.5 299 CYS A O 1
ATOM 2304 N N . TYR A 1 300 ? -24.375 34.938 -2.105 1 95.94 300 TYR A N 1
ATOM 2305 C CA . TYR A 1 300 ? -24.75 35.719 -3.291 1 95.94 300 TYR A CA 1
ATOM 2306 C C . TYR A 1 300 ? -24.344 37.188 -3.141 1 95.94 300 TYR A C 1
ATOM 2308 O O . TYR A 1 300 ? -23.875 37.594 -2.08 1 95.94 300 TYR A O 1
ATOM 2316 N N . ASN A 1 301 ? -24.344 37.969 -4.223 1 93.19 301 ASN A N 1
ATOM 2317 C CA . ASN A 1 301 ? -24 39.375 -4.27 1 93.19 301 ASN A CA 1
ATOM 2318 C C . ASN A 1 301 ? -22.547 39.625 -3.84 1 93.19 301 ASN A C 1
ATOM 2320 O O . ASN A 1 301 ? -22.281 40.438 -2.949 1 93.19 301 ASN A O 1
ATOM 2324 N N . LEU A 1 302 ? -21.734 38.781 -4.379 1 92.69 302 LEU A N 1
ATOM 2325 C CA . LEU A 1 302 ? -20.312 39 -4.152 1 92.69 302 LEU A CA 1
ATOM 2326 C C . LEU A 1 302 ? -19.875 40.344 -4.781 1 92.69 302 LEU A C 1
ATOM 2328 O O . LEU A 1 302 ? -19.797 40.438 -6.008 1 92.69 302 LEU A O 1
ATOM 2332 N N . THR A 1 303 ? -19.562 41.312 -3.961 1 88.19 303 THR A N 1
ATOM 2333 C CA . THR A 1 303 ? -19.281 42.656 -4.457 1 88.19 303 THR A CA 1
ATOM 2334 C C . THR A 1 303 ? -17.891 43.094 -4.008 1 88.19 303 THR A C 1
ATOM 2336 O O . THR A 1 303 ? -17.562 43.031 -2.82 1 88.19 303 THR A O 1
ATOM 2339 N N . GLY A 1 304 ? -17.109 43.5 -4.961 1 84.75 304 GLY A N 1
ATOM 2340 C CA . GLY A 1 304 ? -15.812 44.062 -4.648 1 84.75 304 GLY A CA 1
ATOM 2341 C C . GLY A 1 304 ? -15.891 45.531 -4.223 1 84.75 304 GLY A C 1
ATOM 2342 O O . GLY A 1 304 ? -16.703 46.281 -4.742 1 84.75 304 GLY A O 1
ATOM 2343 N N . ILE A 1 305 ? -15.148 45.781 -3.139 1 76.62 305 ILE A N 1
ATOM 2344 C CA . ILE A 1 305 ? -15.047 47.156 -2.68 1 76.62 305 ILE A CA 1
ATOM 2345 C C . ILE A 1 305 ? -13.758 47.781 -3.193 1 76.62 305 ILE A C 1
ATOM 2347 O O . ILE A 1 305 ? -12.672 47.188 -3.031 1 76.62 305 ILE A O 1
ATOM 2351 N N . GLU A 1 306 ? -13.875 48.844 -3.955 1 68.81 306 GLU A N 1
ATOM 2352 C CA . GLU A 1 306 ? -12.695 49.531 -4.488 1 68.81 306 GLU A CA 1
ATOM 2353 C C . GLU A 1 306 ? -11.977 50.344 -3.406 1 68.81 306 GLU A C 1
ATOM 2355 O O . GLU A 1 306 ? -12.547 50.594 -2.344 1 68.81 306 GLU A O 1
ATOM 2360 N N . MET A 1 307 ? -10.664 50.656 -3.451 1 62.88 307 MET A N 1
ATOM 2361 C CA . MET A 1 307 ? -9.719 51.312 -2.539 1 62.88 307 MET A CA 1
ATOM 2362 C C . MET A 1 307 ? -10.352 52.5 -1.84 1 62.88 307 MET A C 1
ATOM 2364 O O . MET A 1 307 ? -10.102 52.75 -0.659 1 62.88 307 MET A O 1
ATOM 2368 N N . ASP A 1 308 ? -10.836 53.469 -2.492 1 52.25 308 ASP A N 1
ATOM 2369 C CA . ASP A 1 308 ? -11.203 54.781 -1.953 1 52.25 308 ASP A CA 1
ATOM 2370 C C . ASP A 1 308 ? -12.477 54.688 -1.108 1 52.25 308 ASP A C 1
ATOM 2372 O O . ASP A 1 308 ? -13 55.719 -0.654 1 52.25 308 ASP A O 1
ATOM 2376 N N . GLY A 1 309 ? -13.055 53.594 -0.74 1 48.38 309 GLY A N 1
ATOM 2377 C CA . GLY A 1 309 ? -14.375 53.625 -0.126 1 48.38 309 GLY A CA 1
ATOM 2378 C C . GLY A 1 309 ? -14.414 53.031 1.261 1 48.38 309 GLY A C 1
ATOM 2379 O O . GLY A 1 309 ? -14.961 51.938 1.45 1 48.38 309 GLY A O 1
ATOM 2380 N N . VAL A 1 310 ? -13.5 53.25 2.135 1 49.53 310 VAL A N 1
ATOM 2381 C CA . VAL A 1 310 ? -13.484 52.812 3.531 1 49.53 310 VAL A CA 1
ATOM 2382 C C . VAL A 1 310 ? -14.914 52.781 4.074 1 49.53 310 VAL A C 1
ATOM 2384 O O . VAL A 1 310 ? -15.25 51.906 4.887 1 49.53 310 VAL A O 1
ATOM 2387 N N . THR A 1 311 ? -15.57 53.812 3.695 1 51.31 311 THR A N 1
ATOM 2388 C CA . THR A 1 311 ? -16.906 54.094 4.207 1 51.31 311 THR A CA 1
ATOM 2389 C C . THR A 1 311 ? -17.875 52.969 3.867 1 51.31 311 THR A C 1
ATOM 2391 O O . THR A 1 311 ? -19.016 52.969 4.309 1 51.31 311 THR A O 1
ATOM 2394 N N . GLN A 1 312 ? -17.203 51.875 3.246 1 61.53 312 GLN A N 1
ATOM 2395 C CA . GLN A 1 312 ? -18.281 51.062 2.684 1 61.53 312 GLN A CA 1
ATOM 2396 C C . GLN A 1 312 ? -18.453 49.75 3.465 1 61.53 312 GLN A C 1
ATOM 2398 O O . GLN A 1 312 ? -19.359 48.969 3.186 1 61.53 312 GLN A O 1
ATOM 2403 N N . TYR A 1 313 ? -17.625 49.594 4.566 1 76.56 313 TYR A N 1
ATOM 2404 C CA . TYR A 1 313 ? -17.875 48.375 5.348 1 76.56 313 TYR A CA 1
ATOM 2405 C C . TYR A 1 313 ? -19.016 48.594 6.336 1 76.56 313 TYR A C 1
ATOM 2407 O O . TYR A 1 313 ? -19.188 49.688 6.863 1 76.56 313 TYR A O 1
ATOM 2415 N N . ARG A 1 314 ? -19.719 47.562 6.473 1 81.56 314 ARG A N 1
ATOM 2416 C CA . ARG A 1 314 ? -20.812 47.625 7.43 1 81.56 314 ARG A CA 1
ATOM 2417 C C . ARG A 1 314 ? -20.312 47.531 8.859 1 81.56 314 ARG A C 1
ATOM 2419 O O . ARG A 1 314 ? -19.391 46.75 9.148 1 81.56 314 ARG A O 1
ATOM 2426 N N . ASP A 1 315 ? -20.953 48.312 9.703 1 84.19 315 ASP A N 1
ATOM 2427 C CA . ASP A 1 315 ? -20.641 48.219 11.125 1 84.19 315 ASP A CA 1
ATOM 2428 C C . ASP A 1 315 ? -21.531 47.188 11.812 1 84.19 315 ASP A C 1
ATOM 2430 O O . ASP A 1 315 ? -22.766 47.219 11.672 1 84.19 315 ASP A O 1
ATOM 2434 N N . PHE A 1 316 ? -20.812 46.281 12.453 1 88.69 316 PHE A N 1
ATOM 2435 C CA . PHE A 1 316 ? -21.547 45.281 13.211 1 88.69 316 PHE A CA 1
ATOM 2436 C C . PHE A 1 316 ? -21.703 45.688 14.664 1 88.69 316 PHE A C 1
ATOM 2438 O O . PHE A 1 316 ? -20.891 46.469 15.188 1 88.69 316 PHE A O 1
ATOM 2445 N N . ASP A 1 317 ? -22.766 45.219 15.227 1 81.69 317 ASP A N 1
ATOM 2446 C CA . ASP A 1 317 ? -23.031 45.5 16.641 1 81.69 317 ASP A CA 1
ATOM 2447 C C . ASP A 1 317 ? -22.859 44.25 17.5 1 81.69 317 ASP A C 1
ATOM 2449 O O . ASP A 1 317 ? -23.094 43.125 17.031 1 81.69 317 ASP A O 1
ATOM 2453 N N . TRP A 1 318 ? -22.281 44.438 18.656 1 83.06 318 TRP A N 1
ATOM 2454 C CA . TRP A 1 318 ? -22.312 43.406 19.688 1 83.06 318 TRP A CA 1
ATOM 2455 C C . TRP A 1 318 ? -22.5 44 21.078 1 83.06 318 TRP A C 1
ATOM 2457 O O . TRP A 1 318 ? -21.656 44.781 21.531 1 83.06 318 TRP A O 1
ATOM 2467 N N . PRO A 1 319 ? -23.625 43.688 21.609 1 74.75 319 PRO A N 1
ATOM 2468 C CA . PRO A 1 319 ? -23.844 44.281 22.922 1 74.75 319 PRO A CA 1
ATOM 2469 C C . PRO A 1 319 ? -22.891 43.719 23.984 1 74.75 319 PRO A C 1
ATOM 2471 O O . PRO A 1 319 ? -22.25 42.688 23.766 1 74.75 319 PRO A O 1
ATOM 2474 N N . ASP A 1 320 ? -22.766 44.438 25.109 1 67.38 320 ASP A N 1
ATOM 2475 C CA . ASP A 1 320 ? -21.984 43.969 26.25 1 67.38 320 ASP A CA 1
ATOM 2476 C C . ASP A 1 320 ? -22.516 42.625 26.781 1 67.38 320 ASP A C 1
ATOM 2478 O O . ASP A 1 320 ? -23.719 42.5 27.047 1 67.38 320 ASP A O 1
ATOM 2482 N N . TRP A 1 321 ? -21.641 41.688 26.828 1 63.44 321 TRP A N 1
ATOM 2483 C CA . TRP A 1 321 ? -22.031 40.312 27.141 1 63.44 321 TRP A CA 1
ATOM 2484 C C . TRP A 1 321 ? -22.531 40.188 28.578 1 63.44 321 TRP A C 1
ATOM 2486 O O . TRP A 1 321 ? -23.344 39.312 28.891 1 63.44 321 TRP A O 1
ATOM 2496 N N . GLU A 1 322 ? -21.953 41.031 29.5 1 58.34 322 GLU A N 1
ATOM 2497 C CA . GLU A 1 322 ? -22.312 40.969 30.922 1 58.34 322 GLU A CA 1
ATOM 2498 C C . GLU A 1 322 ? -23.734 41.469 31.141 1 58.34 322 GLU A C 1
ATOM 2500 O O . GLU A 1 322 ? -24.391 41.125 32.125 1 58.34 322 GLU A O 1
ATOM 2505 N N . SER A 1 323 ? -24.234 42.344 30.25 1 55.41 323 SER A N 1
ATOM 2506 C CA . SER A 1 323 ? -25.594 42.875 30.406 1 55.41 323 SER A CA 1
ATOM 2507 C C . SER A 1 323 ? -26.344 42.844 29.078 1 55.41 323 SER A C 1
ATOM 2509 O O . SER A 1 323 ? -26.703 43.875 28.531 1 55.41 323 SER A O 1
ATOM 2511 N N . PRO A 1 324 ? -26.453 41.594 28.5 1 55.06 324 PRO A N 1
ATOM 2512 C CA . PRO A 1 324 ? -26.938 41.625 27.109 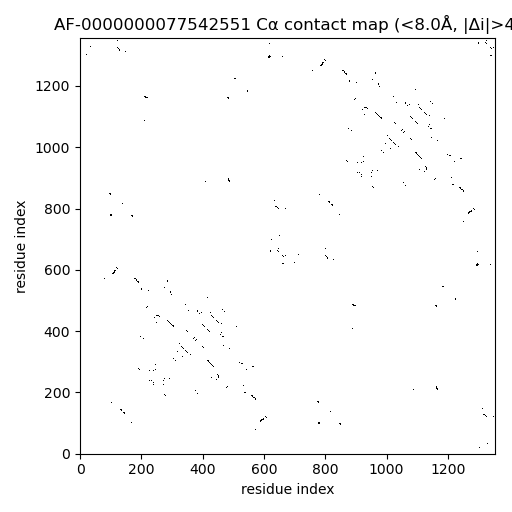1 55.06 324 PRO A CA 1
ATOM 2513 C C . PRO A 1 324 ? -28.422 41.969 27.016 1 55.06 324 PRO A C 1
ATOM 2515 O O . PRO A 1 324 ? -29.234 41.469 27.781 1 55.06 324 PRO A O 1
ATOM 2518 N N . GLY A 1 325 ? -28.844 43.188 26.5 1 58.12 325 GLY A N 1
ATOM 2519 C CA . GLY A 1 325 ? -30.219 43.375 26.078 1 58.12 325 GLY A CA 1
ATOM 2520 C C . GLY A 1 325 ? -30.656 42.438 24.984 1 58.12 325 GLY A C 1
ATOM 2521 O O . GLY A 1 325 ? -29.859 41.656 24.484 1 58.12 325 GLY A O 1
ATOM 2522 N N . PRO A 1 326 ? -31.953 42.281 24.75 1 66.31 326 PRO A N 1
ATOM 2523 C CA . PRO A 1 326 ? -32.469 41.406 23.688 1 66.31 326 PRO A CA 1
ATOM 2524 C C . PRO A 1 326 ? -31.875 41.75 22.328 1 66.31 326 PRO A C 1
ATOM 2526 O O . PRO A 1 326 ? -31.672 42.906 22 1 66.31 326 PRO A O 1
ATOM 2529 N N . PHE A 1 327 ? -31.391 40.688 21.688 1 77.62 327 PHE A N 1
ATOM 2530 C CA . PHE A 1 327 ? -30.906 40.875 20.328 1 77.62 327 PHE A CA 1
ATOM 2531 C C . PHE A 1 327 ? -32.062 41.25 19.375 1 77.62 327 PHE A C 1
ATOM 2533 O O . PHE A 1 327 ? -33.094 40.594 19.375 1 77.62 327 PHE A O 1
ATOM 2540 N N . LYS A 1 328 ? -31.906 42.375 18.75 1 76.5 328 LYS A N 1
ATOM 2541 C CA . LYS A 1 328 ? -32.938 42.844 17.828 1 76.5 328 LYS A CA 1
ATOM 2542 C C . LYS A 1 328 ? -32.781 42.156 16.469 1 76.5 328 LYS A C 1
ATOM 2544 O O . LYS A 1 328 ? -31.688 42.062 15.922 1 76.5 328 LYS A O 1
ATOM 2549 N N . ASN A 1 329 ? -33.969 41.719 15.969 1 77 329 ASN A N 1
ATOM 2550 C CA . ASN A 1 329 ? -33.938 41.156 14.633 1 77 329 ASN A CA 1
ATOM 2551 C C . ASN A 1 329 ? -33.688 42.219 13.57 1 77 329 ASN A C 1
ATOM 2553 O O . ASN A 1 329 ? -34.156 43.344 13.688 1 77 329 ASN A O 1
ATOM 2557 N N . GLY A 1 330 ? -32.844 41.844 12.539 1 82 330 GLY A N 1
ATOM 2558 C CA . GLY A 1 330 ? -32.562 42.781 11.445 1 82 330 GLY A CA 1
ATOM 2559 C C . GLY A 1 330 ? -31.25 43.531 11.609 1 82 330 GLY A C 1
ATOM 2560 O O . GLY A 1 330 ? -30.75 44.125 10.656 1 82 330 GLY A O 1
ATOM 2561 N N . THR A 1 331 ? -30.797 43.469 12.789 1 87.62 331 THR A N 1
ATOM 2562 C CA . THR A 1 331 ? -29.5 44.094 13.047 1 87.62 331 THR A CA 1
ATOM 2563 C C . THR A 1 331 ? -28.375 43.094 12.859 1 87.62 331 THR A C 1
ATOM 2565 O O . THR A 1 331 ? -28.5 41.938 13.258 1 87.62 331 THR A O 1
ATOM 2568 N N . TRP A 1 332 ? -27.312 43.594 12.242 1 92.75 332 TRP A N 1
ATOM 2569 C CA . TRP A 1 332 ? -26.172 42.75 12.016 1 92.75 332 TRP A CA 1
ATOM 2570 C C . TRP A 1 332 ? -25.266 42.688 13.258 1 92.75 332 TRP A C 1
ATOM 2572 O O . TRP A 1 332 ? -24.703 43.688 13.664 1 92.75 332 TRP A O 1
ATOM 2582 N N . TYR A 1 333 ? -25.219 41.469 13.828 1 89.69 333 TYR A N 1
ATOM 2583 C CA . TYR A 1 333 ? -24.406 41.281 15.023 1 89.69 333 TYR A CA 1
ATOM 2584 C C . TYR A 1 333 ? -23.125 40.531 14.703 1 89.69 333 TYR A C 1
ATOM 2586 O O . TYR A 1 333 ? -23.172 39.5 14.008 1 89.69 333 TYR A O 1
ATOM 2594 N N . GLY A 1 334 ? -22.016 40.969 15.094 1 90.62 334 GLY A N 1
ATOM 2595 C CA . GLY A 1 334 ? -20.703 40.406 14.906 1 90.62 334 GLY A CA 1
ATOM 2596 C C . GLY A 1 334 ? -19.578 41.344 15.297 1 90.62 334 GLY A C 1
ATOM 2597 O O . GLY A 1 334 ? -19.812 42.438 15.773 1 90.62 334 GLY A O 1
ATOM 2598 N N . PHE A 1 335 ? -18.406 40.875 15.211 1 88.44 335 PHE A N 1
ATOM 2599 C CA . PHE A 1 335 ? -17.234 41.719 15.5 1 88.44 335 PHE A CA 1
ATOM 2600 C C . PHE A 1 335 ? -16.594 42.188 14.211 1 88.44 335 PHE A C 1
ATOM 2602 O O . PHE A 1 335 ? -16.344 41.406 13.289 1 88.44 335 PHE A O 1
ATOM 2609 N N . ASN A 1 336 ? -16.312 43.469 14.195 1 81.69 336 ASN A N 1
ATOM 2610 C CA . ASN A 1 336 ? -15.883 44.156 12.969 1 81.69 336 ASN A CA 1
ATOM 2611 C C . ASN A 1 336 ? -14.406 43.906 12.688 1 81.69 336 ASN A C 1
ATOM 2613 O O . ASN A 1 336 ? -13.648 43.531 13.586 1 81.69 336 ASN A O 1
ATOM 2617 N N . ASN A 1 337 ? -14.18 43.969 11.438 1 73.19 337 ASN A N 1
ATOM 2618 C CA . ASN A 1 337 ? -12.773 43.938 11.047 1 73.19 337 ASN A CA 1
ATOM 2619 C C . ASN A 1 337 ? -12.109 45.312 11.18 1 73.19 337 ASN A C 1
ATOM 2621 O O . ASN A 1 337 ? -10.961 45.5 10.781 1 73.19 337 ASN A O 1
ATOM 2625 N N . THR A 1 338 ? -12.984 46.25 11.844 1 63.94 338 THR A N 1
ATOM 2626 C CA . THR A 1 338 ? -12.406 47.562 12.125 1 63.94 338 THR A CA 1
ATOM 2627 C C . THR A 1 338 ? -11.797 47.594 13.523 1 63.94 338 THR A C 1
ATOM 2629 O O . THR A 1 338 ? -12.109 46.75 14.367 1 63.94 338 THR A O 1
ATOM 2632 N N . PHE A 1 339 ? -10.469 47.969 13.844 1 62.88 339 PHE A N 1
ATOM 2633 C CA . PHE A 1 339 ? -9.641 48.031 15.039 1 62.88 339 PHE A CA 1
ATOM 2634 C C . PHE A 1 339 ? -10.469 48.406 16.25 1 62.88 339 PHE A C 1
ATOM 2636 O O . PHE A 1 339 ? -9.922 48.875 17.266 1 62.88 339 PHE A O 1
ATOM 2643 N N . GLN A 1 340 ? -11.758 48.094 16.359 1 59.97 340 GLN A N 1
ATOM 2644 C CA . GLN A 1 340 ? -12.594 48.625 17.438 1 59.97 340 GLN A CA 1
ATOM 2645 C C . GLN A 1 340 ? -12.328 47.875 18.75 1 59.97 340 GLN A C 1
ATOM 2647 O O . GLN A 1 340 ? -12.328 48.469 19.828 1 59.97 340 GLN A O 1
ATOM 2652 N N . ASP A 1 341 ? -12.172 46.531 18.797 1 63.69 341 ASP A N 1
ATOM 2653 C CA . ASP A 1 341 ? -11.977 45.781 20.031 1 63.69 341 ASP A CA 1
ATOM 2654 C C . ASP A 1 341 ? -10.5 45.438 20.234 1 63.69 341 ASP A C 1
ATOM 2656 O O . ASP A 1 341 ? -10.18 44.406 20.828 1 63.69 341 ASP A O 1
ATOM 2660 N N . GLU A 1 342 ? -9.703 46.188 19.734 1 64.25 342 GLU A N 1
ATOM 2661 C CA . GLU A 1 342 ? -8.258 46.094 19.891 1 64.25 342 GLU A CA 1
ATOM 2662 C C . GLU A 1 342 ? -7.688 44.969 19.078 1 64.25 342 GLU A C 1
ATOM 2664 O O . GLU A 1 342 ? -6.551 44.531 19.297 1 64.25 342 GLU A O 1
ATOM 2669 N N . HIS A 1 343 ? -8.68 44.406 18.281 1 72.31 343 HIS A N 1
ATOM 2670 C CA . HIS A 1 343 ? -8.211 43.375 17.375 1 72.31 343 HIS A CA 1
ATOM 2671 C C . HIS A 1 343 ? -8.383 43.781 15.914 1 72.31 343 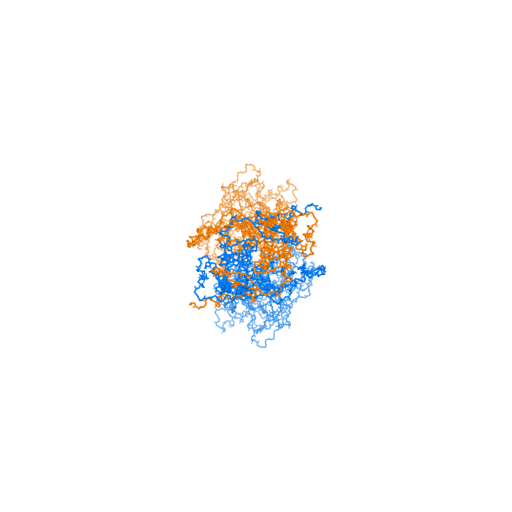HIS A C 1
ATOM 2673 O O . HIS A 1 343 ? -9.406 44.375 15.547 1 72.31 343 HIS A O 1
ATOM 2679 N N . ARG A 1 344 ? -7.285 43.5 15.234 1 74.69 344 ARG A N 1
ATOM 2680 C CA . ARG A 1 344 ? -7.398 43.719 13.797 1 74.69 344 ARG A CA 1
ATOM 2681 C C . ARG A 1 344 ? -7.719 42.438 13.062 1 74.69 344 ARG A C 1
ATOM 2683 O O . ARG A 1 344 ? -7.016 41.438 13.219 1 74.69 344 ARG A O 1
ATOM 2690 N N . ARG A 1 345 ? -8.883 42.5 12.359 1 82.38 345 ARG A N 1
ATOM 2691 C CA . ARG A 1 345 ? -9.32 41.344 11.594 1 82.38 345 ARG A CA 1
ATOM 2692 C C . ARG A 1 345 ? -9.328 41.656 10.102 1 82.38 345 ARG A C 1
ATOM 2694 O O . ARG A 1 345 ? -9.75 42.719 9.688 1 82.38 345 ARG A O 1
ATOM 2701 N N . SER A 1 346 ? -8.781 40.75 9.312 1 81.81 346 SER A N 1
ATOM 2702 C CA . SER A 1 346 ? -8.797 40.938 7.867 1 81.81 346 SER A CA 1
ATOM 2703 C C . SER A 1 346 ? -10.18 40.656 7.289 1 81.81 346 SER A C 1
ATOM 2705 O O . SER A 1 346 ? -10.508 41.125 6.199 1 81.81 346 SER A O 1
ATOM 2707 N N . TRP A 1 347 ? -10.969 39.906 7.941 1 88.56 347 TRP A N 1
ATOM 2708 C CA . TRP A 1 347 ? -12.328 39.594 7.516 1 88.56 347 TRP A CA 1
ATOM 2709 C C . TRP A 1 347 ? -13.25 39.375 8.719 1 88.56 347 TRP A C 1
ATOM 2711 O O . TRP A 1 347 ? -12.773 39.25 9.852 1 88.56 347 TRP A O 1
ATOM 2721 N N . ALA A 1 348 ? -14.555 39.469 8.484 1 91.38 348 ALA A N 1
ATOM 2722 C CA . ALA A 1 348 ? -15.539 39.375 9.562 1 91.38 348 ALA A CA 1
ATOM 2723 C C . ALA A 1 348 ? -16.875 38.812 9.055 1 91.38 348 ALA A C 1
ATOM 2725 O O . ALA A 1 348 ? -17.156 38.875 7.855 1 91.38 348 ALA A O 1
ATOM 2726 N N . ILE A 1 349 ? -17.594 38.281 9.961 1 94.88 349 ILE A N 1
ATOM 2727 C CA . ILE A 1 349 ? -18.938 37.75 9.664 1 94.88 349 ILE A CA 1
ATOM 2728 C C . ILE A 1 349 ? -19.938 38.312 10.68 1 94.88 349 ILE A C 1
ATOM 2730 O O . ILE A 1 349 ? -19.562 38.594 11.828 1 94.88 349 ILE A O 1
ATOM 2734 N N . ALA A 1 350 ? -21.156 38.438 10.273 1 95.56 350 ALA A N 1
ATOM 2735 C CA . ALA A 1 350 ? -22.234 38.906 11.125 1 95.56 350 ALA A CA 1
ATOM 2736 C C . ALA A 1 350 ? -23.547 38.219 10.805 1 95.56 350 ALA A C 1
ATOM 2738 O O . ALA A 1 350 ? -23.734 37.719 9.688 1 95.56 350 ALA A O 1
ATOM 2739 N N . LEU A 1 351 ? -24.344 38.094 11.797 1 94.38 351 LEU A N 1
ATOM 2740 C CA . LEU A 1 351 ? -25.672 37.531 11.648 1 94.38 351 LEU A CA 1
ATOM 2741 C C . LEU A 1 351 ? -26.75 38.562 11.93 1 94.38 351 LEU A C 1
ATOM 2743 O O . LEU A 1 351 ? -26.578 39.438 12.773 1 94.38 351 LEU A O 1
ATOM 2747 N N . ASN A 1 352 ? -27.906 38.375 11.289 1 91.75 352 ASN A N 1
ATOM 2748 C CA . ASN A 1 352 ? -28.969 39.375 11.445 1 91.75 352 ASN A CA 1
ATOM 2749 C C . ASN A 1 352 ? -30.094 38.875 12.344 1 91.75 352 ASN A C 1
ATOM 2751 O O . ASN A 1 352 ? -31.047 39.594 12.617 1 91.75 352 ASN A O 1
ATOM 2755 N N . ARG A 1 353 ? -29.969 37.594 12.695 1 85.88 353 ARG A N 1
ATOM 2756 C CA . ARG A 1 353 ? -31.031 37.031 13.531 1 85.88 353 ARG A CA 1
ATOM 2757 C C . ARG A 1 353 ? -30.516 35.844 14.336 1 85.88 353 ARG A C 1
ATOM 2759 O O . ARG A 1 353 ? -29.688 35.062 13.859 1 85.88 353 ARG A O 1
ATOM 2766 N N . PHE A 1 354 ? -30.938 35.75 15.633 1 84.94 354 PHE A N 1
ATOM 2767 C CA . PHE A 1 354 ? -30.688 34.594 16.484 1 84.94 354 PHE A CA 1
ATOM 2768 C C . PHE A 1 354 ? -31.984 33.906 16.875 1 84.94 354 PHE A C 1
ATOM 2770 O O . PHE A 1 354 ? -33.062 34.406 16.562 1 84.94 354 PHE A O 1
ATOM 2777 N N . VAL A 1 355 ? -31.719 32.781 17.359 1 76.5 355 VAL A N 1
ATOM 2778 C CA . VAL A 1 355 ? -32.938 32.062 17.781 1 76.5 355 VAL A CA 1
ATOM 2779 C C . VAL A 1 355 ? -33.594 32.844 18.922 1 76.5 355 VAL A C 1
ATOM 2781 O O . VAL A 1 355 ? -32.938 33.562 19.656 1 76.5 355 VAL A O 1
ATOM 2784 N N . ASP A 1 356 ? -34.781 33.062 19.172 1 60.22 356 ASP A N 1
ATOM 2785 C CA . ASP A 1 356 ? -35.625 33.875 20.016 1 60.22 356 ASP A CA 1
ATOM 2786 C C . ASP A 1 356 ? -35 34.062 21.406 1 60.22 356 ASP A C 1
ATOM 2788 O O . ASP A 1 356 ? -34.094 33.281 21.781 1 60.22 356 ASP A O 1
ATOM 2792 N N . VAL A 1 357 ? -35.344 35.188 22.016 1 52.81 357 VAL A N 1
ATOM 2793 C CA . VAL A 1 357 ? -34.938 35.906 23.234 1 52.81 357 VAL A CA 1
ATOM 2794 C C . VAL A 1 357 ? -34.719 34.938 24.375 1 52.81 357 VAL A C 1
ATOM 2796 O O . VAL A 1 357 ? -33.844 35.156 25.234 1 52.81 357 VAL A O 1
ATOM 2799 N N . TYR A 1 358 ? -35.438 33.938 24.438 1 50.47 358 TYR A N 1
ATOM 2800 C CA . TYR A 1 358 ? -35.312 33.062 25.609 1 50.47 358 TYR A CA 1
ATOM 2801 C C . TYR A 1 358 ? -33.969 32.406 25.672 1 50.47 358 TYR A C 1
ATOM 2803 O O . TYR A 1 358 ? -33.469 32.062 26.766 1 50.47 358 TYR A O 1
ATOM 2811 N N . TRP A 1 359 ? -33.281 32.406 24.609 1 53.59 359 TRP A N 1
ATOM 2812 C CA . TRP A 1 359 ? -32.094 31.562 24.625 1 53.59 359 TRP A CA 1
ATOM 2813 C C . TRP A 1 359 ? -30.844 32.406 24.484 1 53.59 359 TRP A C 1
ATOM 2815 O O . TRP A 1 359 ? -29.734 31.859 24.406 1 53.59 359 TRP A O 1
ATOM 2825 N N . ALA A 1 360 ? -31.062 33.688 24.328 1 52.69 360 ALA A N 1
ATOM 2826 C CA . ALA A 1 360 ? -29.969 34.5 23.812 1 52.69 360 ALA A CA 1
ATOM 2827 C C . ALA A 1 360 ? -29.156 35.094 24.953 1 52.69 360 ALA A C 1
ATOM 2829 O O . ALA A 1 360 ? -27.984 35.469 24.766 1 52.69 360 ALA A O 1
ATOM 2830 N N . ASN A 1 361 ? -29.797 35.375 26.203 1 52.53 361 ASN A N 1
ATOM 2831 C CA . ASN A 1 361 ? -29.062 36.312 27.031 1 52.53 361 ASN A CA 1
ATOM 2832 C C . ASN A 1 361 ? -28.672 35.688 28.375 1 52.53 361 ASN A C 1
ATOM 2834 O O . ASN A 1 361 ? -29.297 34.719 28.828 1 52.53 361 ASN A O 1
ATOM 2838 N N . ARG A 1 362 ? -27.422 36 28.812 1 55.88 362 ARG A N 1
ATOM 2839 C CA . ARG A 1 362 ? -26.859 35.531 30.062 1 55.88 362 ARG A CA 1
ATOM 2840 C C . ARG A 1 362 ? -27.906 35.562 31.188 1 55.88 362 ARG A C 1
ATOM 2842 O O . ARG A 1 362 ? -27.969 34.656 32.031 1 55.88 362 ARG A O 1
ATOM 2849 N N . THR A 1 363 ? -28.688 36.688 31.156 1 58 363 THR A N 1
ATOM 2850 C CA . THR A 1 363 ? -29.672 36.844 32.219 1 58 363 THR A CA 1
ATOM 2851 C C . THR A 1 363 ? -30.688 35.719 32.219 1 58 363 THR A C 1
ATOM 2853 O O . THR A 1 363 ? -31.016 35.156 33.25 1 58 363 THR A O 1
ATOM 2856 N N . LEU A 1 364 ? -31.016 35.406 31.047 1 59.5 364 LEU A N 1
ATOM 2857 C CA . LEU A 1 364 ? -32 34.344 30.938 1 59.5 364 LEU A CA 1
ATOM 2858 C C . LEU A 1 364 ? -31.359 32.969 31.219 1 59.5 364 LEU A C 1
ATOM 2860 O O . LEU A 1 364 ? -32 32.125 31.828 1 59.5 364 LEU A O 1
ATOM 2864 N N . LEU A 1 365 ? -30.141 32.906 30.859 1 61.09 365 LEU A N 1
ATOM 2865 C CA . LEU A 1 365 ? -29.391 31.688 31.141 1 61.09 365 LEU A CA 1
ATOM 2866 C C . LEU A 1 365 ? -29.25 31.484 32.656 1 61.09 365 LEU A C 1
ATOM 2868 O O . LEU A 1 365 ? -29.406 30.359 33.125 1 61.09 365 LEU A O 1
ATOM 2872 N N . MET A 1 366 ? -28.953 32.562 33.25 1 64.19 366 MET A N 1
ATOM 2873 C CA . MET A 1 366 ? -28.797 32.5 34.688 1 64.19 366 MET A CA 1
ATOM 2874 C C . MET A 1 366 ? -30.125 32.156 35.344 1 64.19 366 MET A C 1
ATOM 2876 O O . MET A 1 366 ? -30.172 31.391 36.312 1 64.19 366 MET A O 1
ATOM 2880 N N . GLN A 1 367 ? -31.109 32.75 34.844 1 64.44 367 GLN A N 1
ATOM 2881 C CA . GLN A 1 367 ? -32.438 32.469 35.406 1 64.44 367 GLN A CA 1
ATOM 2882 C C . GLN A 1 367 ? -32.812 31 35.188 1 64.44 367 GLN A C 1
ATOM 2884 O O . GLN A 1 367 ? -33.344 30.359 36.094 1 64.44 367 GLN A O 1
ATOM 2889 N N . ARG A 1 368 ? -32.375 30.562 34.094 1 67.25 368 ARG A N 1
ATOM 2890 C CA . ARG A 1 368 ? -32.625 29.156 33.812 1 67.25 368 ARG A CA 1
ATOM 2891 C C . ARG A 1 368 ? -31.75 28.25 34.656 1 67.25 368 ARG A C 1
ATOM 2893 O O . ARG A 1 368 ? -32.219 27.219 35.156 1 67.25 368 ARG A O 1
ATOM 2900 N N . ALA A 1 369 ? -30.547 28.656 34.719 1 65.88 369 ALA A N 1
ATOM 2901 C CA . ALA A 1 369 ? -29.641 27.875 35.562 1 65.88 369 ALA A CA 1
ATOM 2902 C C . ALA A 1 369 ? -30.156 27.781 37 1 65.88 369 ALA A C 1
ATOM 2904 O O . ALA A 1 369 ? -30.094 26.719 37.594 1 65.88 369 ALA A O 1
ATOM 2905 N N . ARG A 1 370 ? -30.672 28.844 37.406 1 69.38 370 ARG A N 1
ATOM 2906 C CA . ARG A 1 370 ? -31.25 28.875 38.75 1 69.38 370 ARG A CA 1
ATOM 2907 C C . ARG A 1 370 ? -32.5 27.984 38.844 1 69.38 370 ARG A C 1
ATOM 2909 O O . ARG A 1 370 ? -32.656 27.234 39.781 1 69.38 370 ARG A O 1
ATOM 2916 N N . ALA A 1 371 ? -33.219 28.141 37.812 1 67.25 371 ALA A N 1
ATOM 2917 C CA . ALA A 1 371 ? -34.469 27.359 37.781 1 67.25 371 ALA A CA 1
ATOM 2918 C C . ALA A 1 371 ? -34.156 25.859 37.719 1 67.25 371 ALA A C 1
ATOM 2920 O O . ALA A 1 371 ? -34.875 25.062 38.344 1 67.25 371 ALA A O 1
ATOM 2921 N N . MET A 1 372 ? -33.094 25.578 37.031 1 65.06 372 MET A N 1
ATOM 2922 C CA . MET A 1 372 ? -32.75 24.172 36.844 1 65.06 372 MET A CA 1
ATOM 2923 C C . MET A 1 372 ? -31.844 23.703 37.969 1 65.06 372 MET A C 1
ATOM 2925 O O . MET A 1 372 ? -31.453 22.531 38 1 65.06 372 MET A O 1
ATOM 2929 N N . ARG A 1 373 ? -31.531 24.562 38.906 1 71.81 373 ARG A N 1
ATOM 2930 C CA . ARG A 1 373 ? -30.578 24.266 39.969 1 71.81 373 ARG A CA 1
ATOM 2931 C C . ARG A 1 373 ? -29.297 23.672 39.406 1 71.81 373 ARG A C 1
ATOM 2933 O O . ARG A 1 373 ? -28.797 22.656 39.875 1 71.81 373 ARG A O 1
ATOM 2940 N N . ALA A 1 374 ? -28.969 24.312 38.219 1 62.97 374 ALA A N 1
ATOM 2941 C CA . ALA A 1 374 ? -27.75 23.859 37.562 1 62.97 374 ALA A CA 1
ATOM 2942 C C . ALA A 1 374 ? -26.516 24.281 38.344 1 62.97 374 ALA A C 1
ATOM 2944 O O . ALA A 1 374 ? -26.531 25.312 39.031 1 62.97 374 ALA A O 1
ATOM 2945 N N . SER A 1 375 ? -25.531 23.391 38.406 1 60.25 375 SER A N 1
ATOM 2946 C CA . SER A 1 375 ? -24.297 23.688 39.125 1 60.25 375 SER A CA 1
ATOM 2947 C C . SER A 1 375 ? -23.562 24.859 38.5 1 60.25 375 SER A C 1
ATOM 2949 O O . SER A 1 375 ? -22.844 25.594 39.188 1 60.25 375 SER A O 1
ATOM 2951 N N . SER A 1 376 ? -23.703 25 37.094 1 60.19 376 SER A N 1
ATOM 2952 C CA . SER A 1 376 ? -23.094 26.125 36.406 1 60.19 376 SER A CA 1
ATOM 2953 C C . SER A 1 376 ? -24.016 26.656 35.312 1 60.19 376 SER A C 1
ATOM 2955 O O . SER A 1 376 ? -24.844 25.922 34.781 1 60.19 376 SER A O 1
ATOM 2957 N N . PRO A 1 377 ? -24.031 27.906 35.188 1 60.25 377 PRO A N 1
ATOM 2958 C CA . PRO A 1 377 ? -24.828 28.453 34.062 1 60.25 377 PRO A CA 1
ATOM 2959 C C . PRO A 1 377 ? -24.562 27.75 32.75 1 60.25 377 PRO A C 1
ATOM 2961 O O . PRO A 1 377 ? -25.453 27.688 31.891 1 60.25 377 PRO A O 1
ATOM 2964 N N . ALA A 1 378 ? -23.422 27.203 32.625 1 60.22 378 ALA A N 1
ATOM 2965 C CA . ALA A 1 378 ? -23.047 26.5 31.391 1 60.22 378 ALA A CA 1
ATOM 2966 C C . ALA A 1 378 ? -23.891 25.25 31.188 1 60.22 378 ALA A C 1
ATOM 2968 O O . ALA A 1 378 ? -24.25 24.906 30.062 1 60.22 378 ALA A O 1
ATOM 2969 N N . ASP A 1 379 ? -24.203 24.703 32.281 1 60.38 379 ASP A N 1
ATOM 2970 C CA . ASP A 1 379 ? -25.016 23.484 32.219 1 60.38 379 ASP A CA 1
ATOM 2971 C C . ASP A 1 379 ? -26.438 23.797 31.766 1 60.38 379 ASP A C 1
ATOM 2973 O O . ASP A 1 379 ? -27.125 22.906 31.25 1 60.38 379 ASP A O 1
ATOM 2977 N N . ALA A 1 380 ? -26.703 25.047 32.031 1 59.34 380 ALA A N 1
ATOM 2978 C CA . ALA A 1 380 ? -28.062 25.469 31.656 1 59.34 380 ALA A CA 1
ATOM 2979 C C . ALA A 1 380 ? -28.094 26 30.234 1 59.34 380 ALA A C 1
ATOM 2981 O O . ALA A 1 380 ? -29.172 26.219 29.672 1 59.34 380 ALA A O 1
ATOM 2982 N N . ALA A 1 381 ? -26.859 26.203 29.734 1 60.25 381 ALA A N 1
ATOM 2983 C CA . ALA A 1 381 ? -26.781 26.75 28.391 1 60.25 381 ALA A CA 1
ATOM 2984 C C . ALA A 1 381 ? -27.141 25.688 27.344 1 60.25 381 ALA A C 1
ATOM 2986 O O . ALA A 1 381 ? -26.672 24.562 27.422 1 60.25 381 ALA A O 1
ATOM 2987 N N . ARG A 1 382 ? -28.266 25.859 26.672 1 66.12 382 ARG A N 1
ATOM 2988 C CA . ARG A 1 382 ? -28.719 24.984 25.594 1 66.12 382 ARG A CA 1
ATOM 2989 C C . ARG A 1 382 ? -28.297 25.547 24.234 1 66.12 382 ARG A C 1
ATOM 2991 O O . ARG A 1 382 ? -29.047 26.281 23.594 1 66.12 382 ARG A O 1
ATOM 2998 N N . THR A 1 383 ? -27.047 25.25 23.875 1 75 383 THR A N 1
ATOM 2999 C CA . THR A 1 383 ? -26.453 25.922 22.719 1 75 383 THR A CA 1
ATOM 3000 C C . THR A 1 383 ? -26.312 24.953 21.547 1 75 383 THR A C 1
ATOM 3002 O O . THR A 1 383 ? -25.344 25.031 20.797 1 75 383 THR A O 1
ATOM 3005 N N . ARG A 1 384 ? -27.297 23.969 21.5 1 82.75 384 ARG A N 1
ATOM 3006 C CA . ARG A 1 384 ? -27.234 23.016 20.391 1 82.75 384 ARG A CA 1
ATOM 3007 C C . ARG A 1 384 ? -28.578 22.922 19.672 1 82.75 384 ARG A C 1
ATOM 3009 O O . ARG A 1 384 ? -29.641 22.953 20.312 1 82.75 384 ARG A O 1
ATOM 3016 N N . PRO A 1 385 ? -28.484 22.766 18.422 1 86 385 PRO A N 1
ATOM 3017 C CA . PRO A 1 385 ? -29.719 22.656 17.641 1 86 385 PRO A CA 1
ATOM 3018 C C . PRO A 1 385 ? -30.578 21.469 18.078 1 86 385 PRO A C 1
ATOM 3020 O O . PRO A 1 385 ? -31.812 21.547 18.016 1 86 385 PRO A O 1
ATOM 3023 N N . ALA A 1 386 ? -30 20.453 18.594 1 83.88 386 ALA A N 1
ATOM 3024 C CA . ALA A 1 386 ? -30.703 19.219 18.906 1 83.88 386 ALA A CA 1
ATOM 3025 C C . ALA A 1 386 ? -31.781 19.453 19.953 1 83.88 386 ALA A C 1
ATOM 3027 O O . ALA A 1 386 ? -32.75 18.703 20.047 1 83.88 386 ALA A O 1
ATOM 3028 N N . ILE A 1 387 ? -31.656 20.438 20.703 1 79.56 387 ILE A N 1
ATOM 3029 C CA . ILE A 1 387 ? -32.594 20.719 21.781 1 79.56 387 ILE A CA 1
ATOM 3030 C C . ILE A 1 387 ? -33.938 21.109 21.172 1 79.56 387 ILE A C 1
ATOM 3032 O O . ILE A 1 387 ? -35 21 21.844 1 79.56 387 ILE A O 1
ATOM 3036 N N . PHE A 1 388 ? -33.938 21.516 19.938 1 82 388 PHE A N 1
ATOM 3037 C CA . PHE A 1 388 ? -35.156 21.984 19.297 1 82 388 PHE A CA 1
ATOM 3038 C C . PHE A 1 388 ? -35.781 20.875 18.453 1 82 388 PHE A C 1
ATOM 3040 O O . PHE A 1 388 ? -36.75 21.094 17.75 1 82 388 PHE A O 1
ATOM 3047 N N . ALA A 1 389 ? -35.219 19.766 18.531 1 84 389 ALA A N 1
ATOM 3048 C CA . ALA A 1 389 ? -35.688 18.688 17.672 1 84 389 ALA A CA 1
ATOM 3049 C C . ALA A 1 389 ? -37.156 18.375 17.969 1 84 389 ALA A C 1
ATOM 3051 O O . ALA A 1 389 ? -37.906 18.047 17.047 1 84 389 ALA A O 1
ATOM 3052 N N . ASN A 1 390 ? -37.562 18.469 19.219 1 80.12 390 ASN A N 1
ATOM 3053 C CA . ASN A 1 390 ? -38.938 18.109 19.578 1 80.12 390 ASN A CA 1
ATOM 3054 C C . ASN A 1 390 ? -39.781 19.328 19.891 1 80.12 390 ASN A C 1
ATOM 3056 O O . ASN A 1 390 ? -40.875 19.219 20.422 1 80.12 390 ASN A O 1
ATOM 3060 N N . GLU A 1 391 ? -39.219 20.422 19.688 1 75.31 391 GLU A N 1
ATOM 3061 C CA . GLU A 1 391 ? -39.969 21.641 19.953 1 75.31 391 GLU A CA 1
ATOM 3062 C C . GLU A 1 391 ? -40.938 21.953 18.812 1 75.31 391 GLU A C 1
ATOM 3064 O O . GLU A 1 391 ? -40.594 21.828 17.625 1 75.31 391 GLU A O 1
ATOM 3069 N N . THR A 1 392 ? -42.219 21.969 19.219 1 70.94 392 THR A N 1
ATOM 3070 C CA . THR A 1 392 ? -43.25 22.266 18.234 1 70.94 392 THR A CA 1
ATOM 3071 C C . THR A 1 392 ? -43.625 23.734 18.281 1 70.94 392 THR A C 1
ATOM 3073 O O . THR A 1 392 ? -43.594 24.359 19.328 1 70.94 392 THR A O 1
ATOM 3076 N N . GLY A 1 393 ? -43.844 24.422 17.172 1 62.47 393 GLY A N 1
ATOM 3077 C CA . GLY A 1 393 ? -44.375 25.781 17.125 1 62.47 393 GLY A CA 1
ATOM 3078 C C . GLY A 1 393 ? -43.281 26.844 17.094 1 62.47 393 GLY A C 1
ATOM 3079 O O . GLY A 1 393 ? -43.531 28 17.422 1 62.47 393 GLY A O 1
ATOM 3080 N N . VAL A 1 394 ? -42.031 26.422 17.078 1 62.47 394 VAL A N 1
ATOM 3081 C CA . VAL A 1 394 ? -40.969 27.422 17 1 62.47 394 VAL A CA 1
ATOM 3082 C C . VAL A 1 394 ? -40.844 27.953 15.578 1 62.47 394 VAL A C 1
ATOM 3084 O O . VAL A 1 394 ? -40.625 27.188 14.641 1 62.47 394 VAL A O 1
ATOM 3087 N N . GLU A 1 395 ? -41.5 29.125 15.281 1 63.84 395 GLU A N 1
ATOM 3088 C CA . GLU A 1 395 ? -41.312 29.766 13.969 1 63.84 395 GLU A CA 1
ATOM 3089 C C . GLU A 1 395 ? -39.938 30.375 13.828 1 63.84 395 GLU A C 1
ATOM 3091 O O . GLU A 1 395 ? -39.656 31.438 14.375 1 63.84 395 GLU A O 1
ATOM 3096 N N . VAL A 1 396 ? -38.969 29.562 13.312 1 71.44 396 VAL A N 1
ATOM 3097 C CA . VAL A 1 396 ? -37.625 30.078 13.164 1 71.44 396 VAL A CA 1
ATOM 3098 C C . VAL A 1 396 ? -37.375 30.516 11.711 1 71.44 396 VAL A C 1
ATOM 3100 O O . VAL A 1 396 ? -37.594 29.719 10.789 1 71.44 396 VAL A O 1
ATOM 3103 N N . LYS A 1 397 ? -37.281 31.828 11.453 1 74.5 397 LYS A N 1
ATOM 3104 C CA . LYS A 1 397 ? -36.844 32.312 10.148 1 74.5 397 LYS A CA 1
ATOM 3105 C C . LYS A 1 397 ? -35.344 32.125 9.945 1 74.5 397 LYS A C 1
ATOM 3107 O O . LYS A 1 397 ? -34.562 32.281 10.898 1 74.5 397 LYS A O 1
ATOM 3112 N N . PRO A 1 398 ? -35.031 31.812 8.75 1 81.75 398 PRO A N 1
ATOM 3113 C CA . PRO A 1 398 ? -33.594 31.594 8.5 1 81.75 398 PRO A CA 1
ATOM 3114 C C . PRO A 1 398 ? -32.75 32.844 8.695 1 81.75 398 PRO A C 1
ATOM 3116 O O . PRO A 1 398 ? -33.219 33.938 8.352 1 81.75 398 PRO A O 1
ATOM 3119 N N . ALA A 1 399 ? -31.703 32.688 9.367 1 88.88 399 ALA A N 1
ATOM 3120 C CA . ALA A 1 399 ? -30.75 33.781 9.531 1 88.88 399 ALA A CA 1
ATOM 3121 C C . ALA A 1 399 ? -29.922 34 8.258 1 88.88 399 ALA A C 1
ATOM 3123 O O . ALA A 1 399 ? -29.844 33.094 7.414 1 88.88 399 ALA A O 1
ATOM 3124 N N . ARG A 1 400 ? -29.516 35.219 8.039 1 94.44 400 ARG A N 1
ATOM 3125 C CA . ARG A 1 400 ? -28.578 35.531 6.965 1 94.44 400 ARG A CA 1
ATOM 3126 C C . ARG A 1 400 ? -27.219 35.906 7.527 1 94.44 400 ARG A C 1
ATOM 3128 O O . ARG A 1 400 ? -27.125 36.594 8.555 1 94.44 400 ARG A O 1
ATOM 3135 N N . LEU A 1 401 ? -26.203 35.438 6.875 1 97.12 401 LEU A N 1
ATOM 3136 C CA . LEU A 1 401 ? -24.828 35.75 7.246 1 97.12 401 LEU A CA 1
ATOM 3137 C C . LEU A 1 401 ? -24.234 36.781 6.312 1 97.12 401 LEU A C 1
ATOM 3139 O O . LEU A 1 401 ? -24.375 36.688 5.09 1 97.12 401 LEU A O 1
ATOM 3143 N N . TYR A 1 402 ? -23.688 37.844 6.871 1 96.25 402 TYR A N 1
ATOM 3144 C CA . TYR A 1 402 ? -22.969 38.844 6.117 1 96.25 402 TYR A CA 1
ATOM 3145 C C . TYR A 1 402 ? -21.453 38.688 6.254 1 96.25 402 TYR A C 1
ATOM 3147 O O . TYR A 1 402 ? -20.938 38.531 7.367 1 96.25 402 TYR A O 1
ATOM 3155 N N . PHE A 1 403 ? -20.812 38.656 5.145 1 95.06 403 PHE A N 1
ATOM 3156 C CA . PHE A 1 403 ? -19.359 38.5 5.09 1 95.06 403 PHE A CA 1
ATOM 3157 C C . PHE A 1 403 ? -18.703 39.75 4.543 1 95.06 403 PHE A C 1
ATOM 3159 O O . PHE A 1 403 ? -19.172 40.344 3.559 1 95.06 403 PHE A O 1
ATOM 3166 N N . GLN A 1 404 ? -17.625 40.219 5.141 1 91.12 404 GLN A N 1
ATOM 3167 C CA . GLN A 1 404 ? -16.812 41.312 4.605 1 91.12 404 GLN A CA 1
ATOM 3168 C C . GLN A 1 404 ? -15.328 41.094 4.855 1 91.12 404 GLN A C 1
ATOM 3170 O O . GLN A 1 404 ? -14.945 40.531 5.898 1 91.12 404 GLN A O 1
ATOM 3175 N N . ALA A 1 405 ? -14.492 41.375 3.914 1 88.5 405 ALA A N 1
ATOM 3176 C CA . ALA A 1 405 ? -13.047 41.156 4.02 1 88.5 405 ALA A CA 1
ATOM 3177 C C . ALA A 1 405 ? -12.273 42.344 3.408 1 88.5 405 ALA A C 1
ATOM 3179 O O . ALA A 1 405 ? -12.688 42.906 2.395 1 88.5 405 ALA A O 1
ATOM 3180 N N . MET A 1 406 ? -11.18 42.594 4.031 1 82.88 406 MET A N 1
ATOM 3181 C CA . MET A 1 406 ? -10.195 43.531 3.492 1 82.88 406 MET A CA 1
ATOM 3182 C C . MET A 1 406 ? -9.086 42.781 2.758 1 82.88 406 MET A C 1
ATOM 3184 O O . MET A 1 406 ? -8.5 41.844 3.297 1 82.88 406 MET A O 1
ATOM 3188 N N . LEU A 1 407 ? -8.836 43.156 1.542 1 80.31 407 LEU A N 1
ATOM 3189 C CA . LEU A 1 407 ? -7.887 42.406 0.71 1 80.31 407 LEU A CA 1
ATOM 3190 C C . LEU A 1 407 ? -6.555 43.156 0.623 1 80.31 407 LEU A C 1
ATOM 3192 O O . LEU A 1 407 ? -6.055 43.406 -0.474 1 80.31 407 LEU A O 1
ATOM 3196 N N . SER A 1 408 ? -6.07 43.719 1.616 1 72.06 408 SER A N 1
ATOM 3197 C CA . SER A 1 408 ? -4.746 44.344 1.653 1 72.06 408 SER A CA 1
ATOM 3198 C C . SER A 1 408 ? -4.086 44.156 3.016 1 72.06 408 SER A C 1
ATOM 3200 O O . SER A 1 408 ? -4.762 44.156 4.047 1 72.06 408 SER A O 1
ATOM 3202 N N . ASN A 1 409 ? -2.85 43.875 2.906 1 64.06 409 ASN A N 1
ATOM 3203 C CA . ASN A 1 409 ? -2.086 43.781 4.145 1 64.06 409 ASN A CA 1
ATOM 3204 C C . ASN A 1 409 ? -1.641 45.156 4.645 1 64.06 409 ASN A C 1
ATOM 3206 O O . ASN A 1 409 ? -1.187 45.281 5.785 1 64.06 409 ASN A O 1
ATOM 3210 N N . ALA A 1 410 ? -1.712 46.125 3.707 1 58.88 410 ALA A N 1
ATOM 3211 C CA . ALA A 1 410 ? -1.192 47.469 4.051 1 58.88 410 ALA A CA 1
ATOM 3212 C C . ALA A 1 410 ? -2.17 48.219 4.941 1 58.88 410 ALA A C 1
ATOM 3214 O O . ALA A 1 410 ? -3.383 48.188 4.723 1 58.88 410 ALA A O 1
ATOM 3215 N N . LEU A 1 411 ? -1.947 48.406 6.309 1 52.19 411 LEU A N 1
ATOM 3216 C CA . LEU A 1 411 ? -2.738 49.031 7.348 1 52.19 411 LEU A CA 1
ATOM 3217 C C . LEU A 1 411 ? -3.338 50.344 6.84 1 52.19 411 LEU A C 1
ATOM 3219 O O . LEU A 1 411 ? -4.34 50.812 7.375 1 52.19 411 LEU A O 1
ATOM 3223 N N . MET A 1 412 ? -2.555 51.094 6.277 1 47.91 412 MET A N 1
ATOM 3224 C CA . MET A 1 412 ? -2.889 52.531 6.32 1 47.91 412 MET A CA 1
ATOM 3225 C C . MET A 1 412 ? -4.082 52.844 5.418 1 47.91 412 MET A C 1
ATOM 3227 O O . MET A 1 412 ? -4.773 53.844 5.621 1 47.91 412 MET A O 1
ATOM 3231 N N . TRP A 1 413 ? -4.082 52.5 4.16 1 49.47 413 TRP A N 1
ATOM 3232 C CA . TRP A 1 413 ? -4.809 53.25 3.131 1 49.47 413 TRP A CA 1
ATOM 3233 C C . TRP A 1 413 ? -6.082 52.5 2.736 1 49.47 413 TRP A C 1
ATOM 3235 O O . TRP A 1 413 ? -6.289 51.344 3.127 1 49.47 413 TRP A O 1
ATOM 3245 N N . ASP A 1 414 ? -6.805 53.125 1.852 1 54.16 414 ASP A N 1
ATOM 3246 C CA . ASP A 1 414 ? -7.965 52.688 1.072 1 54.16 414 ASP A CA 1
ATOM 3247 C C . ASP A 1 414 ? -7.754 51.312 0.477 1 54.16 414 ASP A C 1
ATOM 3249 O O . ASP A 1 414 ? -6.965 51.125 -0.456 1 54.16 414 ASP A O 1
ATOM 3253 N N . THR A 1 415 ? -8.164 50.125 1.276 1 65.5 415 THR A N 1
ATOM 3254 C CA . THR A 1 415 ? -7.824 48.781 0.822 1 65.5 415 THR A CA 1
ATOM 3255 C C . THR A 1 415 ? -9.023 48.125 0.138 1 65.5 415 THR A C 1
ATOM 3257 O O . THR A 1 415 ? -10.164 48.312 0.556 1 65.5 415 THR A O 1
ATOM 3260 N N . PRO A 1 416 ? -8.812 47.625 -1.022 1 76 416 PRO A N 1
ATOM 3261 C CA . PRO A 1 416 ? -9.883 46.844 -1.653 1 76 416 PRO A CA 1
ATOM 3262 C C . PRO A 1 416 ? -10.445 45.75 -0.735 1 76 416 PRO A C 1
ATOM 3264 O O . PRO A 1 416 ? -9.781 45.344 0.224 1 76 416 PRO A O 1
ATOM 3267 N N . GLY A 1 417 ? -11.812 45.625 -0.868 1 82.56 417 GLY A N 1
ATOM 3268 C CA . GLY A 1 417 ? -12.461 44.625 -0.032 1 82.56 417 GLY A CA 1
ATOM 3269 C C . GLY A 1 417 ? -13.508 43.812 -0.773 1 82.56 417 GLY A C 1
ATOM 3270 O O . GLY A 1 417 ? -13.641 43.938 -1.991 1 82.56 417 GLY A O 1
ATOM 3271 N N . LEU A 1 418 ? -14.055 42.875 -0.136 1 88.44 418 LEU A N 1
ATOM 3272 C CA . LEU A 1 418 ? -15.086 41.969 -0.646 1 88.44 418 LEU A CA 1
ATOM 3273 C C . LEU A 1 418 ? -16.203 41.812 0.369 1 88.44 418 LEU A C 1
ATOM 3275 O O . LEU A 1 418 ? -15.953 41.688 1.569 1 88.44 418 LEU A O 1
ATOM 3279 N N . THR A 1 419 ? -17.422 41.906 -0.093 1 91.56 419 THR A N 1
ATOM 3280 C CA . THR A 1 419 ? -18.578 41.625 0.75 1 91.56 419 THR A CA 1
ATOM 3281 C C . THR A 1 419 ? -19.484 40.594 0.103 1 91.56 419 THR A C 1
ATOM 3283 O O . THR A 1 419 ? -19.469 40.406 -1.116 1 91.56 419 THR A O 1
ATOM 3286 N N . ALA A 1 420 ? -20.234 39.906 0.906 1 95.12 420 ALA A N 1
ATOM 3287 C CA . ALA A 1 420 ? -21.172 38.906 0.41 1 95.12 420 ALA A CA 1
ATOM 3288 C C . ALA A 1 420 ? -22.281 38.625 1.423 1 95.12 420 ALA A C 1
ATOM 3290 O O . ALA A 1 420 ? -22.094 38.812 2.625 1 95.12 420 ALA A O 1
ATOM 3291 N N . TYR A 1 421 ? -23.453 38.312 0.936 1 96.5 421 TYR A N 1
ATOM 3292 C CA . TYR A 1 421 ? -24.547 37.781 1.74 1 96.5 421 TYR A CA 1
ATOM 3293 C C . TYR A 1 421 ? -24.656 36.25 1.593 1 96.5 421 TYR A C 1
ATOM 3295 O O . TYR A 1 421 ? -24.453 35.719 0.502 1 96.5 421 TYR A O 1
ATOM 3303 N N . CYS A 1 422 ? -24.938 35.562 2.693 1 97.69 422 CYS A N 1
ATOM 3304 C CA . CYS A 1 422 ? -25.062 34.125 2.633 1 97.69 422 CYS A CA 1
ATOM 3305 C C . CYS A 1 422 ? -26.297 33.625 3.367 1 97.69 422 CYS A C 1
ATOM 3307 O O . CYS A 1 422 ? -26.562 34.062 4.5 1 97.69 422 CYS A O 1
ATOM 3309 N N . ASP A 1 423 ? -27.016 32.812 2.691 1 96.38 423 ASP A N 1
ATOM 3310 C CA . ASP A 1 423 ? -28.062 32.062 3.385 1 96.38 423 ASP A CA 1
ATOM 3311 C C . ASP A 1 423 ? -27.484 30.875 4.129 1 96.38 423 ASP A C 1
ATOM 3313 O O . ASP A 1 423 ? -26.578 30.203 3.631 1 96.38 423 ASP A O 1
ATOM 3317 N N . ILE A 1 424 ? -27.984 30.625 5.363 1 95.94 424 ILE A N 1
ATOM 3318 C CA . ILE A 1 424 ? -27.422 29.578 6.207 1 95.94 424 ILE A CA 1
ATOM 3319 C C . ILE A 1 424 ? -28.453 28.469 6.418 1 95.94 424 ILE A C 1
ATOM 3321 O O . ILE A 1 424 ? -29.625 28.75 6.695 1 95.94 424 ILE A O 1
ATOM 3325 N N . ALA A 1 425 ? -28.031 27.281 6.266 1 94.69 425 ALA A N 1
ATOM 3326 C CA . ALA A 1 425 ? -28.891 26.125 6.543 1 94.69 425 ALA A CA 1
ATOM 3327 C C . ALA A 1 425 ? -28.078 24.984 7.168 1 94.69 425 ALA A C 1
ATOM 3329 O O . ALA A 1 425 ? -26.938 24.734 6.777 1 94.69 425 ALA A O 1
ATOM 3330 N N . GLN A 1 426 ? -28.688 24.375 8.172 1 95.19 426 GLN A N 1
ATOM 3331 C CA . GLN A 1 426 ? -28.125 23.172 8.758 1 95.19 426 GLN A CA 1
ATOM 3332 C C . GLN A 1 426 ? -28.594 21.922 8.031 1 95.19 426 GLN A C 1
ATOM 3334 O O . GLN A 1 426 ? -29.797 21.656 7.934 1 95.19 426 GLN A O 1
ATOM 3339 N N . LYS A 1 427 ? -27.672 21.219 7.477 1 96.19 427 LYS A N 1
ATOM 3340 C CA . LYS A 1 427 ? -28.016 19.984 6.77 1 96.19 427 LYS A CA 1
ATOM 3341 C C . LYS A 1 427 ? -27.672 18.75 7.605 1 96.19 427 LYS A C 1
ATOM 3343 O O . LYS A 1 427 ? -26.609 18.703 8.227 1 96.19 427 LYS A O 1
ATOM 3348 N N . TYR A 1 428 ? -28.625 17.875 7.711 1 96.25 428 TYR A N 1
ATOM 3349 C CA . TYR A 1 428 ? -28.453 16.609 8.414 1 96.25 428 TYR A CA 1
ATOM 3350 C C . TYR A 1 428 ? -28.281 15.453 7.438 1 96.25 428 TYR A C 1
ATOM 3352 O O . TYR A 1 428 ? -29.125 15.25 6.559 1 96.25 428 TYR A O 1
ATOM 3360 N N . VAL A 1 429 ? -27.234 14.695 7.602 1 97 429 VAL A N 1
ATOM 3361 C CA . VAL A 1 429 ? -26.906 13.68 6.605 1 97 429 VAL A CA 1
ATOM 3362 C C . VAL A 1 429 ? -26.547 12.367 7.301 1 97 429 VAL A C 1
ATOM 3364 O O . VAL A 1 429 ? -25.984 12.367 8.391 1 97 429 VAL A O 1
ATOM 3367 N N . GLU A 1 430 ? -26.984 11.336 6.73 1 97.31 430 GLU A N 1
ATOM 3368 C CA . GLU A 1 430 ? -26.562 9.984 7.094 1 97.31 430 GLU A CA 1
ATOM 3369 C C . GLU A 1 430 ? -25.547 9.445 6.094 1 97.31 430 GLU A C 1
ATOM 3371 O O . GLU A 1 430 ? -25.828 9.367 4.895 1 97.31 430 GLU A O 1
ATOM 3376 N N . SER A 1 431 ? -24.391 9.078 6.559 1 97.69 431 SER A N 1
ATOM 3377 C CA . SER A 1 431 ? -23.312 8.609 5.691 1 97.69 431 SER A CA 1
ATOM 3378 C C . SER A 1 431 ? -22.984 7.145 5.957 1 97.69 431 SER A C 1
ATOM 3380 O O . SER A 1 431 ? -22.891 6.723 7.109 1 97.69 431 SER A O 1
ATOM 3382 N N . ARG A 1 432 ? -22.953 6.387 4.926 1 97.44 432 ARG A N 1
ATOM 3383 C CA . ARG A 1 432 ? -22.438 5.027 5.027 1 97.44 432 ARG A CA 1
ATOM 3384 C C . ARG A 1 432 ? -20.906 5.008 4.941 1 97.44 432 ARG A C 1
ATOM 3386 O O . ARG A 1 432 ? -20.344 5.383 3.914 1 97.44 432 ARG A O 1
ATOM 3393 N N . VAL A 1 433 ? -20.266 4.586 5.977 1 97.56 433 VAL A N 1
ATOM 3394 C CA . VAL A 1 433 ? -18.797 4.621 6.066 1 97.56 433 VAL A CA 1
ATOM 3395 C C . VAL A 1 433 ? -18.25 3.197 6.047 1 97.56 433 VAL A C 1
ATOM 3397 O O . VAL A 1 433 ? -18.75 2.32 6.762 1 97.56 433 VAL A O 1
ATOM 3400 N N . THR A 1 434 ? -17.328 2.984 5.203 1 96.12 434 THR A N 1
ATOM 3401 C CA . THR A 1 434 ? -16.609 1.717 5.164 1 96.12 434 THR A CA 1
ATOM 3402 C C . THR A 1 434 ? -15.172 1.893 5.648 1 96.12 434 THR A C 1
ATOM 3404 O O . THR A 1 434 ? -14.422 2.717 5.113 1 96.12 434 THR A O 1
ATOM 3407 N N . CYS A 1 435 ? -14.82 1.189 6.645 1 95 435 CYS A N 1
ATOM 3408 C CA . CYS A 1 435 ? -13.469 1.25 7.207 1 95 435 CYS A CA 1
ATOM 3409 C C . CYS A 1 435 ? -12.727 -0.058 6.973 1 95 435 CYS A C 1
ATOM 3411 O O . CYS A 1 435 ? -13.32 -1.137 7.047 1 95 435 CYS A O 1
ATOM 3413 N N . ARG A 1 436 ? -11.508 0.032 6.605 1 93.31 436 ARG A N 1
ATOM 3414 C CA . ARG A 1 436 ? -10.609 -1.106 6.418 1 93.31 436 ARG A CA 1
ATOM 3415 C C . ARG A 1 436 ? -9.383 -0.991 7.312 1 93.31 436 ARG A C 1
ATOM 3417 O O . ARG A 1 436 ? -8.703 0.038 7.312 1 93.31 436 ARG A O 1
ATOM 3424 N N . ARG A 1 437 ? -9.109 -1.967 8.086 1 89.44 437 ARG A N 1
ATOM 3425 C CA . ARG A 1 437 ? -7.922 -2.031 8.922 1 89.44 437 ARG A CA 1
ATOM 3426 C C . ARG A 1 437 ? -7.176 -3.346 8.719 1 89.44 437 ARG A C 1
ATOM 3428 O O . ARG A 1 437 ? -7.73 -4.422 8.953 1 89.44 437 ARG A O 1
ATOM 3435 N N . THR A 1 438 ? -5.938 -3.277 8.266 1 82.44 438 THR A N 1
ATOM 3436 C CA . THR A 1 438 ? -5.176 -4.461 7.887 1 82.44 438 THR A CA 1
ATOM 3437 C C . THR A 1 438 ? -4.543 -5.109 9.117 1 82.44 438 THR A C 1
ATOM 3439 O O . THR A 1 438 ? -4.414 -6.336 9.18 1 82.44 438 THR A O 1
ATOM 3442 N N . SER A 1 439 ? -4.016 -4.355 10.016 1 80.44 439 SER A N 1
ATOM 3443 C CA . SER A 1 439 ? -3.42 -4.879 11.242 1 80.44 439 SER A CA 1
ATOM 3444 C C . SER A 1 439 ? -3.932 -4.125 12.469 1 80.44 439 SER A C 1
ATOM 3446 O O . SER A 1 439 ? -4.578 -3.084 12.336 1 80.44 439 SER A O 1
ATOM 3448 N N . SER A 1 440 ? -3.67 -4.676 13.602 1 78 440 SER A N 1
ATOM 3449 C CA . SER A 1 440 ? -4.133 -4.066 14.844 1 78 440 SER A CA 1
ATOM 3450 C C . SER A 1 440 ? -3.387 -2.77 15.133 1 78 440 SER A C 1
ATOM 3452 O O . SER A 1 440 ? -3.9 -1.895 15.836 1 78 440 SER A O 1
ATOM 3454 N N . THR A 1 441 ? -2.256 -2.557 14.547 1 74.12 441 THR A N 1
ATOM 3455 C CA . THR A 1 441 ? -1.437 -1.391 14.859 1 74.12 441 THR A CA 1
ATOM 3456 C C . THR A 1 441 ? -1.487 -0.376 13.719 1 74.12 441 THR A C 1
ATOM 3458 O O . THR A 1 441 ? -1.078 0.774 13.891 1 74.12 441 THR A O 1
ATOM 3461 N N . SER A 1 442 ? -2.094 -0.824 12.648 1 78.12 442 SER A N 1
ATOM 3462 C CA . SER A 1 442 ? -2.146 0.071 11.5 1 78.12 442 SER A CA 1
ATOM 3463 C C . SER A 1 442 ? -3.305 1.057 11.617 1 78.12 442 SER A C 1
ATOM 3465 O O . SER A 1 442 ? -4.289 0.785 12.305 1 78.12 442 SER A O 1
ATOM 3467 N N . GLN A 1 443 ? -3.098 2.156 11.078 1 83.94 443 GLN A N 1
ATOM 3468 C CA . GLN A 1 443 ? -4.168 3.145 11.031 1 83.94 443 GLN A CA 1
ATOM 3469 C C . GLN A 1 443 ? -5.324 2.666 10.156 1 83.94 443 GLN A C 1
ATOM 3471 O O . GLN A 1 443 ? -5.109 2.008 9.141 1 83.94 443 GLN A O 1
ATOM 3476 N N . GLN A 1 444 ? -6.477 2.938 10.617 1 90.06 444 GLN A N 1
ATOM 3477 C CA . GLN A 1 444 ? -7.656 2.58 9.836 1 90.06 444 GLN A CA 1
ATOM 3478 C C . GLN A 1 444 ? -7.805 3.484 8.617 1 90.06 444 GLN A C 1
ATOM 3480 O O . GLN A 1 444 ? -7.32 4.617 8.617 1 90.06 444 GLN A O 1
ATOM 3485 N N . ASN A 1 445 ? -8.352 2.934 7.582 1 92.62 445 ASN A N 1
ATOM 3486 C CA . ASN A 1 445 ? -8.742 3.693 6.398 1 92.62 445 ASN A CA 1
ATOM 3487 C C . ASN A 1 445 ? -10.25 3.678 6.199 1 92.62 445 ASN A C 1
ATOM 3489 O O . ASN A 1 445 ? -10.82 2.656 5.801 1 92.62 445 ASN A O 1
ATOM 3493 N N . CYS A 1 446 ? -10.812 4.82 6.508 1 96.06 446 CYS A N 1
ATOM 3494 C CA . CYS A 1 446 ? -12.266 4.926 6.426 1 96.06 446 CYS A CA 1
ATOM 3495 C C . CYS A 1 446 ? -12.688 5.859 5.297 1 96.06 446 CYS A C 1
ATOM 3497 O O . CYS A 1 446 ? -12.039 6.879 5.059 1 96.06 446 CYS A O 1
ATOM 3499 N N . THR A 1 447 ? -13.773 5.469 4.621 1 96.69 447 THR A N 1
ATOM 3500 C CA . THR A 1 447 ? -14.258 6.266 3.498 1 96.69 447 THR A CA 1
ATOM 3501 C C . THR A 1 447 ? -15.781 6.266 3.453 1 96.69 447 THR A C 1
ATOM 3503 O O . THR A 1 447 ? -16.422 5.25 3.744 1 96.69 447 THR A O 1
ATOM 3506 N N . VAL A 1 448 ? -16.328 7.387 3.139 1 97.69 448 VAL A N 1
ATOM 3507 C CA . VAL A 1 448 ? -17.766 7.477 2.904 1 97.69 448 VAL A CA 1
ATOM 3508 C C . VAL A 1 448 ? -18.094 6.957 1.507 1 97.69 448 VAL A C 1
ATOM 3510 O O . VAL A 1 448 ? -17.594 7.48 0.509 1 97.69 448 VAL A O 1
ATOM 3513 N N . THR A 1 449 ? -18.969 6 1.472 1 96.5 449 THR A N 1
ATOM 3514 C CA . THR A 1 449 ? -19.266 5.371 0.189 1 96.5 449 THR A CA 1
ATOM 3515 C C . THR A 1 449 ? -20.641 5.789 -0.316 1 96.5 449 THR A C 1
ATOM 3517 O O . THR A 1 449 ? -20.906 5.75 -1.52 1 96.5 449 THR A O 1
ATOM 3520 N N . ALA A 1 450 ? -21.5 6.125 0.59 1 97.31 450 ALA A N 1
ATOM 3521 C CA . ALA A 1 450 ? -22.844 6.57 0.23 1 97.31 450 ALA A CA 1
ATOM 3522 C C . ALA A 1 450 ? -23.391 7.531 1.273 1 97.31 450 ALA A C 1
ATOM 3524 O O . ALA A 1 450 ? -22.969 7.516 2.432 1 97.31 450 ALA A O 1
ATOM 3525 N N . GLN A 1 451 ? -24.297 8.367 0.757 1 97.25 451 GLN A N 1
ATOM 3526 C CA . GLN A 1 451 ? -24.938 9.32 1.652 1 97.25 451 GLN A CA 1
ATOM 3527 C C . GLN A 1 451 ? -26.422 9.5 1.312 1 97.25 451 GLN A C 1
ATOM 3529 O O . GLN A 1 451 ? -26.828 9.266 0.173 1 97.25 451 GLN A O 1
ATOM 3534 N N . ARG A 1 452 ? -27.188 9.867 2.268 1 96.94 452 ARG A N 1
ATOM 3535 C CA . ARG A 1 452 ? -28.578 10.281 2.119 1 96.94 452 ARG A CA 1
ATOM 3536 C C . ARG A 1 452 ? -28.984 11.258 3.221 1 96.94 452 ARG A C 1
ATOM 3538 O O . ARG A 1 452 ? -28.266 11.414 4.211 1 96.94 452 ARG A O 1
ATOM 3545 N N . PRO A 1 453 ? -30 12.062 2.957 1 96.62 453 PRO A N 1
ATOM 3546 C CA . PRO A 1 453 ? -30.484 12.867 4.074 1 96.62 453 PRO A CA 1
ATOM 3547 C C . PRO A 1 453 ? -30.844 12.031 5.301 1 96.62 453 PRO A C 1
ATOM 3549 O O . PRO A 1 453 ? -31.375 10.93 5.164 1 96.62 453 PRO A O 1
ATOM 3552 N N . SER A 1 454 ? -30.438 12.57 6.426 1 95.88 454 SER A N 1
ATOM 3553 C CA . SER A 1 454 ? -30.719 11.836 7.656 1 95.88 454 SER A CA 1
ATOM 3554 C C . SER A 1 454 ? -32.188 11.469 7.758 1 95.88 454 SER A C 1
ATOM 3556 O O . SER A 1 454 ? -33.062 12.266 7.41 1 95.88 454 SER A O 1
ATOM 3558 N N . GLN A 1 455 ? -32.469 10.273 8.242 1 93.56 455 GLN A N 1
ATOM 3559 C CA . GLN A 1 455 ? -33.844 9.781 8.383 1 93.56 455 GLN A CA 1
ATOM 3560 C C . GLN A 1 455 ? -34.344 9.969 9.812 1 93.56 455 GLN A C 1
ATOM 3562 O O . GLN A 1 455 ? -35.5 9.648 10.117 1 93.56 455 GLN A O 1
ATOM 3567 N N . ARG A 1 456 ? -33.531 10.531 10.586 1 91.88 456 ARG A N 1
ATOM 3568 C CA . ARG A 1 456 ? -33.938 10.789 11.977 1 91.88 456 ARG A CA 1
ATOM 3569 C C . ARG A 1 456 ? -34.656 12.117 12.102 1 91.88 456 ARG A C 1
ATOM 3571 O O . ARG A 1 456 ? -34.719 12.906 11.156 1 91.88 456 ARG A O 1
ATOM 3578 N N . HIS A 1 457 ? -35.25 12.25 13.281 1 90.88 457 HIS A N 1
ATOM 3579 C CA . HIS A 1 457 ? -35.906 13.516 13.578 1 90.88 457 HIS A CA 1
ATOM 3580 C C . HIS A 1 457 ? -34.906 14.57 14.031 1 90.88 457 HIS A C 1
ATOM 3582 O O . HIS A 1 457 ? -34.094 14.32 14.93 1 90.88 457 HIS A O 1
ATOM 3588 N N . HIS A 1 458 ? -34.969 15.742 13.336 1 91.19 458 HIS A N 1
ATOM 3589 C CA . HIS A 1 458 ? -34.031 16.797 13.641 1 91.19 458 HIS A CA 1
ATOM 3590 C C . HIS A 1 458 ? -34.719 18.141 13.812 1 91.19 458 HIS A C 1
ATOM 3592 O O . HIS A 1 458 ? -35.906 18.266 13.508 1 91.19 458 HIS A O 1
ATOM 3598 N N . ALA A 1 459 ? -34.031 19.094 14.359 1 89.44 459 ALA A N 1
ATOM 3599 C CA . ALA A 1 459 ? -34.5 20.469 14.398 1 89.44 459 ALA A CA 1
ATOM 3600 C C . ALA A 1 459 ? -34.625 21.062 12.992 1 89.44 459 ALA A C 1
ATOM 3602 O O . ALA A 1 459 ? -34.031 20.531 12.047 1 89.44 459 ALA A O 1
ATOM 3603 N N . PRO A 1 460 ? -35.438 22.141 12.914 1 88.75 460 PRO A N 1
ATOM 3604 C CA . PRO A 1 460 ? -35.5 22.781 11.594 1 88.75 460 PRO A CA 1
ATOM 3605 C C . PRO A 1 460 ? -34.125 23.219 11.078 1 88.75 460 PRO A C 1
ATOM 3607 O O . PRO A 1 460 ? -33.281 23.672 11.852 1 88.75 460 PRO A O 1
ATOM 3610 N N . GLU A 1 461 ? -33.906 23.156 9.805 1 91.25 461 GLU A N 1
ATOM 3611 C CA . GLU A 1 461 ? -32.625 23.453 9.156 1 91.25 461 GLU A CA 1
ATOM 3612 C C . GLU A 1 461 ? -32.25 24.906 9.367 1 91.25 461 GLU A C 1
ATOM 3614 O O . GLU A 1 461 ? -31.062 25.281 9.219 1 91.25 461 GLU A O 1
ATOM 3619 N N . ALA A 1 462 ? -33.156 25.703 9.695 1 90.12 462 ALA A N 1
ATOM 3620 C CA . ALA A 1 462 ? -32.875 27.125 9.891 1 90.12 462 ALA A CA 1
ATOM 3621 C C . ALA A 1 462 ? -32.125 27.375 11.203 1 90.12 462 ALA A C 1
ATOM 3623 O O . ALA A 1 462 ? -31.562 28.438 11.406 1 90.12 462 ALA A O 1
ATOM 3624 N N . ILE A 1 463 ? -32.156 26.375 12.047 1 88.88 463 ILE A N 1
ATOM 3625 C CA . ILE A 1 463 ? -31.453 26.5 13.312 1 88.88 463 ILE A CA 1
ATOM 3626 C C . ILE A 1 463 ? -30.078 25.844 13.188 1 88.88 463 ILE A C 1
ATOM 3628 O O . ILE A 1 463 ? -29.969 24.641 13.008 1 88.88 463 ILE A O 1
ATOM 3632 N N . THR A 1 464 ? -29.094 26.672 13.289 1 92 464 THR A N 1
ATOM 3633 C CA . THR A 1 464 ? -27.719 26.219 13.219 1 92 464 THR A CA 1
ATOM 3634 C C . THR A 1 464 ? -26.969 26.531 14.508 1 92 464 THR A C 1
ATOM 3636 O O . THR A 1 464 ? -27.484 27.25 15.367 1 92 464 THR A O 1
ATOM 3639 N N . PRO A 1 465 ? -25.797 25.969 14.711 1 90.38 465 PRO A N 1
ATOM 3640 C CA . PRO A 1 465 ? -25.016 26.344 15.883 1 90.38 465 PRO A CA 1
ATOM 3641 C C . PRO A 1 465 ? -24.766 27.844 15.969 1 90.38 465 PRO A C 1
ATOM 3643 O O . PRO A 1 465 ? -24.562 28.391 17.062 1 90.38 465 PRO A O 1
ATOM 3646 N N . LEU A 1 466 ? -24.812 28.531 14.883 1 91.88 466 LEU A N 1
ATOM 3647 C CA . LEU A 1 466 ? -24.578 29.969 14.852 1 91.88 466 LEU A CA 1
ATOM 3648 C C . LEU A 1 466 ? -25.781 30.734 15.375 1 91.88 466 LEU A C 1
ATOM 3650 O O . LEU A 1 466 ? -25.688 31.938 15.688 1 91.88 466 LEU A O 1
ATOM 3654 N N . SER A 1 467 ? -26.875 30.078 15.469 1 87.69 467 SER A N 1
ATOM 3655 C CA . SER A 1 467 ? -28.109 30.719 15.891 1 87.69 467 SER A CA 1
ATOM 3656 C C . SER A 1 467 ? -28.094 31.062 17.375 1 87.69 467 SER A C 1
ATOM 3658 O O . SER A 1 467 ? -28.984 31.734 17.875 1 87.69 467 SER A O 1
ATOM 3660 N N . PHE A 1 468 ? -27.109 30.609 18.016 1 84.06 468 PHE A N 1
ATOM 3661 C CA . PHE A 1 468 ? -26.969 30.844 19.453 1 84.06 468 PHE A CA 1
ATOM 3662 C C . PHE A 1 468 ? -25.906 31.906 19.703 1 84.06 468 PHE A C 1
ATOM 3664 O O . PHE A 1 468 ? -24.719 31.703 19.406 1 84.06 468 PHE A O 1
ATOM 3671 N N . PRO A 1 469 ? -26.25 33 20.312 1 82.06 469 PRO A N 1
ATOM 3672 C CA . PRO A 1 469 ? -25.312 34.125 20.484 1 82.06 469 PRO A CA 1
ATOM 3673 C C . PRO A 1 469 ? -24.062 33.688 21.25 1 82.06 469 PRO A C 1
ATOM 3675 O O . PRO A 1 469 ? -22.969 34.219 20.953 1 82.06 469 PRO A O 1
ATOM 3678 N N . ALA A 1 470 ? -24.156 32.812 22.234 1 79 470 ALA A N 1
ATOM 3679 C CA . ALA A 1 470 ? -23 32.375 23 1 79 470 ALA A CA 1
ATOM 3680 C C . ALA A 1 470 ? -21.969 31.703 22.109 1 79 470 ALA A C 1
ATOM 3682 O O . ALA A 1 470 ? -20.766 31.844 22.297 1 79 470 ALA A O 1
ATOM 3683 N N . VAL A 1 471 ? -22.484 30.953 21.172 1 85 471 VAL A N 1
ATOM 3684 C CA . VAL A 1 471 ? -21.609 30.234 20.234 1 85 471 VAL A CA 1
ATOM 3685 C C . VAL A 1 471 ? -21.094 31.203 19.172 1 85 471 VAL A C 1
ATOM 3687 O O . VAL A 1 471 ? -19.891 31.25 18.891 1 85 471 VAL A O 1
ATOM 3690 N N . PHE A 1 472 ? -22.016 32 18.641 1 88.69 472 PHE A N 1
ATOM 3691 C CA . PHE A 1 472 ? -21.672 32.906 17.547 1 88.69 472 PHE A CA 1
ATOM 3692 C C . PHE A 1 472 ? -20.672 33.969 18.016 1 88.69 472 PHE A C 1
ATOM 3694 O O . PHE A 1 472 ? -19.812 34.375 17.234 1 88.69 472 PHE A O 1
ATOM 3701 N N . ARG A 1 473 ? -20.781 34.375 19.172 1 84.44 473 ARG A N 1
ATOM 3702 C CA . ARG A 1 473 ? -19.844 35.375 19.719 1 84.44 473 ARG A CA 1
ATOM 3703 C C . ARG A 1 473 ? -18.406 34.906 19.578 1 84.44 473 ARG A C 1
ATOM 3705 O O . ARG A 1 473 ? -17.547 35.625 19.078 1 84.44 473 ARG A O 1
ATOM 3712 N N . TRP A 1 474 ? -18.203 33.719 19.953 1 84.44 474 TRP A N 1
ATOM 3713 C CA . TRP A 1 474 ? -16.844 33.156 19.906 1 84.44 474 TRP A CA 1
ATOM 3714 C C . TRP A 1 474 ? -16.391 32.969 18.469 1 84.44 474 TRP A C 1
ATOM 3716 O O . TRP A 1 474 ? -15.242 33.25 18.141 1 84.44 474 TRP A O 1
ATOM 3726 N N . ILE A 1 475 ? -17.25 32.531 17.672 1 91.69 475 ILE A N 1
ATOM 3727 C CA . ILE A 1 475 ? -16.891 32.25 16.297 1 91.69 475 ILE A CA 1
ATOM 3728 C C . ILE A 1 475 ? -16.594 33.531 15.555 1 91.69 475 ILE A C 1
ATOM 3730 O O . ILE A 1 475 ? -15.555 33.656 14.891 1 91.69 475 ILE A O 1
ATOM 3734 N N . SER A 1 476 ? -17.422 34.5 15.695 1 91.75 476 SER A N 1
ATOM 3735 C CA . SER A 1 476 ? -17.25 35.781 14.984 1 91.75 476 SER A CA 1
ATOM 3736 C C . SER A 1 476 ? -16.047 36.531 15.516 1 91.75 476 SER A C 1
ATOM 3738 O O . SER A 1 476 ? -15.383 37.25 14.766 1 91.75 476 SER A O 1
ATOM 3740 N N . LYS A 1 477 ? -15.758 36.344 16.719 1 85.81 477 LYS A N 1
ATOM 3741 C CA . LYS A 1 477 ? -14.688 37.125 17.344 1 85.81 477 LYS A CA 1
ATOM 3742 C C . LYS A 1 477 ? -13.32 36.5 17.078 1 85.81 477 LYS A C 1
ATOM 3744 O O . LYS A 1 477 ? -12.352 37.188 16.812 1 85.81 477 LYS A O 1
ATOM 3749 N N . TYR A 1 478 ? -13.258 35.156 17.062 1 86.38 478 TYR A N 1
ATOM 3750 C CA . TYR A 1 478 ? -11.93 34.562 17.156 1 86.38 478 TYR A CA 1
ATOM 3751 C C . TYR A 1 478 ? -11.602 33.781 15.898 1 86.38 478 TYR A C 1
ATOM 3753 O O . TYR A 1 478 ? -10.43 33.562 15.578 1 86.38 478 TYR A O 1
ATOM 3761 N N . MET A 1 479 ? -12.562 33.312 15.125 1 90.94 479 MET A N 1
ATOM 3762 C CA . MET A 1 479 ? -12.266 32.531 13.93 1 90.94 479 MET A CA 1
ATOM 3763 C C . MET A 1 479 ? -11.414 33.344 12.953 1 90.94 479 MET A C 1
ATOM 3765 O O . MET A 1 479 ? -10.422 32.844 12.43 1 90.94 479 MET A O 1
ATOM 3769 N N . PRO A 1 480 ? -11.68 34.625 12.711 1 89.31 480 PRO A N 1
ATOM 3770 C CA . PRO A 1 480 ? -10.859 35.406 11.766 1 89.31 480 PRO A CA 1
ATOM 3771 C C . PRO A 1 480 ? -9.461 35.688 12.297 1 89.31 480 PRO A C 1
ATOM 3773 O O . PRO A 1 480 ? -8.586 36.125 11.547 1 89.31 480 PRO A O 1
ATOM 3776 N N . LEU A 1 481 ? -9.211 35.438 13.609 1 84.44 481 LEU A N 1
ATOM 3777 C CA . LEU A 1 481 ? -7.914 35.688 14.227 1 84.44 481 LEU A CA 1
ATOM 3778 C C . LEU A 1 481 ? -7.172 34.375 14.477 1 84.44 481 LEU A C 1
ATOM 3780 O O . LEU A 1 481 ? -6.062 34.406 15.023 1 84.44 481 LEU A O 1
ATOM 3784 N N . ALA A 1 482 ? -7.789 33.344 14.156 1 86.44 482 ALA A N 1
ATOM 3785 C CA . ALA A 1 482 ? -7.312 32.031 14.594 1 86.44 482 ALA A CA 1
ATOM 3786 C C . ALA A 1 482 ? -5.891 31.766 14.109 1 86.44 482 ALA A C 1
ATOM 3788 O O . ALA A 1 482 ? -5.098 31.125 14.797 1 86.44 482 ALA A O 1
ATOM 3789 N N . THR A 1 483 ? -5.496 32.281 12.922 1 83 483 THR A N 1
ATOM 3790 C CA . THR A 1 483 ? -4.176 32 12.375 1 83 483 THR A CA 1
ATOM 3791 C C . THR A 1 483 ? -3.287 33.25 12.414 1 83 483 THR A C 1
ATOM 3793 O O . THR A 1 483 ? -2.191 33.25 11.852 1 83 483 THR A O 1
ATOM 3796 N N . ALA A 1 484 ? -3.713 34.25 12.969 1 75.31 484 ALA A N 1
ATOM 3797 C CA . ALA A 1 484 ? -2.947 35.5 13.039 1 75.31 484 ALA A CA 1
ATOM 3798 C C . ALA A 1 484 ? -2.066 35.5 14.289 1 75.31 484 ALA A C 1
ATOM 3800 O O . ALA A 1 484 ? -2.473 35.031 15.352 1 75.31 484 ALA A O 1
ATOM 3801 N N . VAL A 1 485 ? -0.712 35.938 13.875 1 67.38 485 VAL A N 1
ATOM 3802 C CA . VAL A 1 485 ? 0.133 36.156 15.039 1 67.38 485 VAL A CA 1
ATOM 3803 C C . VAL A 1 485 ? -0.108 37.594 15.57 1 67.38 485 VAL A C 1
ATOM 3805 O O . VAL A 1 485 ? -0.17 38.531 14.797 1 67.38 485 VAL A O 1
ATOM 3808 N N . ARG A 1 486 ? 0.076 37.844 16.75 1 58.19 486 ARG A N 1
ATOM 3809 C CA . ARG A 1 486 ? 0.04 39.156 17.422 1 58.19 486 ARG A CA 1
ATOM 3810 C C . ARG A 1 486 ? -1.018 40.062 16.797 1 58.19 486 ARG A C 1
ATOM 3812 O O . ARG A 1 486 ? -0.704 41.156 16.312 1 58.19 486 ARG A O 1
ATOM 3819 N N . ASN A 1 487 ? -2.328 40.156 17.047 1 56.84 487 ASN A N 1
ATOM 3820 C CA . ASN A 1 487 ? -3.406 41.031 16.578 1 56.84 487 ASN A CA 1
ATOM 3821 C C . ASN A 1 487 ? -3.117 41.562 15.188 1 56.84 487 ASN A C 1
ATOM 3823 O O . ASN A 1 487 ? -3.512 42.688 14.867 1 56.84 487 ASN A O 1
ATOM 3827 N N . SER A 1 488 ? -2.109 40.969 14.43 1 55.69 488 SER A N 1
ATOM 3828 C CA . SER A 1 488 ? -1.725 41.562 13.156 1 55.69 488 SER A CA 1
ATOM 3829 C C . SER A 1 488 ? -2.883 41.531 12.164 1 55.69 488 SER A C 1
ATOM 3831 O O . SER A 1 488 ? -2.932 42.344 11.234 1 55.69 488 SER A O 1
ATOM 3833 N N . GLY A 1 489 ? -4.027 41.031 12.531 1 55.62 489 GLY A N 1
ATOM 3834 C CA . GLY A 1 489 ? -5.227 40.969 11.711 1 55.62 489 GLY A CA 1
ATOM 3835 C C . GLY A 1 489 ? -4.93 40.969 10.219 1 55.62 489 GLY A C 1
ATOM 3836 O O . GLY A 1 489 ? -5.793 41.344 9.414 1 55.62 489 GLY A O 1
ATOM 3837 N N . VAL A 1 490 ? -3.412 40.844 9.805 1 56.09 490 VAL A N 1
ATOM 3838 C CA . VAL A 1 490 ? -3.039 40.875 8.398 1 56.09 490 VAL A CA 1
ATOM 3839 C C . VAL A 1 490 ? -2.838 39.469 7.855 1 56.09 490 VAL A C 1
ATOM 3841 O O . VAL A 1 490 ? -2.338 38.594 8.57 1 56.09 490 VAL A O 1
ATOM 3844 N N . CYS A 1 491 ? -3.373 39.25 6.645 1 58.34 491 CYS A N 1
ATOM 3845 C CA . CYS A 1 491 ? -3.244 38.094 5.754 1 58.34 491 CYS A CA 1
ATOM 3846 C C . CYS A 1 491 ? -3.662 36.812 6.457 1 58.34 491 CYS A C 1
ATOM 3848 O O . CYS A 1 491 ? -2.824 36.125 7.035 1 58.34 491 CYS A O 1
ATOM 3850 N N . ASP A 1 492 ? -4.898 36.5 6.484 1 76.81 492 ASP A N 1
ATOM 3851 C CA . ASP A 1 492 ? -5.477 35.344 7.156 1 76.81 492 ASP A CA 1
ATOM 3852 C C . ASP A 1 492 ? -5.488 34.125 6.234 1 76.81 492 ASP A C 1
ATOM 3854 O O . ASP A 1 492 ? -5.863 34.219 5.066 1 76.81 492 ASP A O 1
ATOM 3858 N N . LEU A 1 493 ? -4.77 33.031 6.664 1 84.94 493 LEU A N 1
ATOM 3859 C CA . LEU A 1 493 ? -4.734 31.75 5.969 1 84.94 493 LEU A CA 1
ATOM 3860 C C . LEU A 1 493 ? -6.133 31.328 5.527 1 84.94 493 LEU A C 1
ATOM 3862 O O . LEU A 1 493 ? -6.297 30.734 4.469 1 84.94 493 LEU A O 1
ATOM 3866 N N . ALA A 1 494 ? -7.094 31.75 6.25 1 91 494 ALA A N 1
ATOM 3867 C CA . ALA A 1 494 ? -8.469 31.391 5.914 1 91 494 ALA A CA 1
ATOM 3868 C C . ALA A 1 494 ? -8.945 32.156 4.672 1 91 494 ALA A C 1
ATOM 3870 O O . ALA A 1 494 ? -9.617 31.578 3.811 1 91 494 ALA A O 1
ATOM 3871 N N . LEU A 1 495 ? -8.555 33.375 4.602 1 89.19 495 LEU A N 1
ATOM 3872 C CA . LEU A 1 495 ? -8.922 34.156 3.438 1 89.19 495 LEU A CA 1
ATOM 3873 C C . LEU A 1 495 ? -8.242 33.656 2.182 1 89.19 495 LEU A C 1
ATOM 3875 O O . LEU A 1 495 ? -8.852 33.594 1.109 1 89.19 495 LEU A O 1
ATOM 3879 N N . GLN A 1 496 ? -7.031 33.312 2.324 1 87.19 496 GLN A N 1
ATOM 3880 C CA . GLN A 1 496 ? -6.316 32.75 1.186 1 87.19 496 GLN A CA 1
ATOM 3881 C C . GLN A 1 496 ? -6.945 31.438 0.747 1 87.19 496 GLN A C 1
ATOM 3883 O O . GLN A 1 496 ? -7.027 31.141 -0.448 1 87.19 496 GLN A O 1
ATOM 3888 N N . TYR A 1 497 ? -7.309 30.688 1.695 1 91.75 497 TYR A N 1
ATOM 3889 C CA . TYR A 1 497 ? -7.957 29.422 1.386 1 91.75 497 TYR A CA 1
ATOM 3890 C C . TYR A 1 497 ? -9.258 29.641 0.628 1 91.75 497 TYR A C 1
ATOM 3892 O O . TYR A 1 497 ? -9.57 28.922 -0.315 1 91.75 497 TYR A O 1
ATOM 3900 N N . MET A 1 498 ? -10.031 30.594 1.083 1 92.38 498 MET A N 1
ATOM 3901 C CA . MET A 1 498 ? -11.32 30.875 0.444 1 92.38 498 MET A CA 1
ATOM 3902 C C . MET A 1 498 ? -11.117 31.344 -0.995 1 92.38 498 MET A C 1
ATOM 3904 O O . MET A 1 498 ? -11.984 31.125 -1.848 1 92.38 498 MET A O 1
ATOM 3908 N N . ASP A 1 499 ? -9.984 31.906 -1.172 1 89.44 499 ASP A N 1
ATOM 3909 C CA . ASP A 1 499 ? -9.68 32.344 -2.533 1 89.44 499 ASP A CA 1
ATOM 3910 C C . ASP A 1 499 ? -9.188 31.172 -3.381 1 89.44 499 ASP A C 1
ATOM 3912 O O . ASP A 1 499 ? -9.75 30.875 -4.434 1 89.44 499 ASP A O 1
ATOM 3916 N N . GLU A 1 500 ? -8.094 30.562 -2.869 1 88.06 500 GLU A N 1
ATOM 3917 C CA . GLU A 1 500 ? -7.5 29.406 -3.523 1 88.06 500 GLU A CA 1
ATOM 3918 C C . GLU A 1 500 ? -6.988 28.391 -2.502 1 88.06 500 GLU A C 1
ATOM 3920 O O . GLU A 1 500 ? -5.941 28.609 -1.888 1 88.06 500 GLU A O 1
ATOM 3925 N N . PRO A 1 501 ? -7.699 27.281 -2.486 1 89.94 501 PRO A N 1
ATOM 3926 C CA . PRO A 1 501 ? -7.383 26.328 -1.419 1 89.94 501 PRO A CA 1
ATOM 3927 C C . PRO A 1 501 ? -6.074 25.578 -1.664 1 89.94 501 PRO A C 1
ATOM 3929 O O . PRO A 1 501 ? -5.523 24.969 -0.741 1 89.94 501 PRO A O 1
ATOM 3932 N N . ALA A 1 502 ? -5.523 25.609 -2.836 1 86 502 ALA A N 1
ATOM 3933 C CA . ALA A 1 502 ? -4.293 24.875 -3.133 1 86 502 ALA A CA 1
ATOM 3934 C C . ALA A 1 502 ? -3.082 25.562 -2.51 1 86 502 ALA A C 1
ATOM 3936 O O . ALA A 1 502 ? -2.943 26.781 -2.596 1 86 502 ALA A O 1
ATOM 3937 N N . LEU A 1 503 ? -2.234 24.797 -1.922 1 83.94 503 LEU A N 1
ATOM 3938 C CA . LEU A 1 503 ? -1.064 25.328 -1.237 1 83.94 503 LEU A CA 1
ATOM 3939 C C . LEU A 1 503 ? -0.031 25.844 -2.24 1 83.94 503 LEU A C 1
ATOM 3941 O O . LEU A 1 503 ? 0.789 26.703 -1.916 1 83.94 503 LEU A O 1
ATOM 3945 N N . ASP A 1 504 ? -0.06 25.359 -3.363 1 79.62 504 ASP A N 1
ATOM 3946 C CA . ASP A 1 504 ? 0.934 25.703 -4.371 1 79.62 504 ASP A CA 1
ATOM 3947 C C . ASP A 1 504 ? 0.826 27.188 -4.762 1 79.62 504 ASP A C 1
ATOM 3949 O O . ASP A 1 504 ? 1.793 27.766 -5.246 1 79.62 504 ASP A O 1
ATOM 3953 N N . THR A 1 505 ? -0.285 27.828 -4.465 1 76.25 505 THR A N 1
ATOM 3954 C CA . THR A 1 505 ? -0.49 29.219 -4.863 1 76.25 505 THR A CA 1
ATOM 3955 C C . THR A 1 505 ? -0.402 30.141 -3.656 1 76.25 505 THR A C 1
ATOM 3957 O O . THR A 1 505 ? -0.621 31.344 -3.777 1 76.25 505 THR A O 1
ATOM 3960 N N . MET A 1 506 ? -0.02 29.547 -2.625 1 78.94 506 MET A N 1
ATOM 3961 C CA . MET A 1 506 ? 0.045 30.359 -1.41 1 78.94 506 MET A CA 1
ATOM 3962 C C . MET A 1 506 ? 1.175 31.375 -1.494 1 78.94 506 MET A C 1
ATOM 3964 O O . MET A 1 506 ? 2.293 31.047 -1.891 1 78.94 506 MET A O 1
ATOM 3968 N N . ASN A 1 507 ? 1.035 32.719 -1.359 1 72.44 507 ASN A N 1
ATOM 3969 C CA . ASN A 1 507 ? 2.078 33.719 -1.481 1 72.44 507 ASN A CA 1
ATOM 3970 C C . ASN A 1 507 ? 1.967 34.781 -0.384 1 72.44 507 ASN A C 1
ATOM 3972 O O . ASN A 1 507 ? 2.633 35.812 -0.442 1 72.44 507 ASN A O 1
ATOM 3976 N N . ASN A 1 508 ? 1.25 34.656 0.608 1 68.94 508 ASN A N 1
ATOM 3977 C CA . ASN A 1 508 ? 1.088 35.594 1.708 1 68.94 508 ASN A CA 1
ATOM 3978 C C . ASN A 1 508 ? 0.574 36.938 1.218 1 68.94 508 ASN A C 1
ATOM 3980 O O . ASN A 1 508 ? 0.924 38 1.774 1 68.94 508 ASN A O 1
ATOM 3984 N N . ASP A 1 509 ? 0.076 37.062 0.027 1 69.56 509 ASP A N 1
ATOM 3985 C CA . ASP A 1 509 ? -0.484 38.281 -0.572 1 69.56 509 ASP A CA 1
ATOM 3986 C C . ASP A 1 509 ? -1.902 38.031 -1.081 1 69.56 509 ASP A C 1
ATOM 3988 O O . ASP A 1 509 ? -2.127 37.125 -1.896 1 69.56 509 ASP A O 1
ATOM 3992 N N . VAL A 1 510 ? -2.82 38.844 -0.445 1 70.88 510 VAL A N 1
ATOM 3993 C CA . VAL A 1 510 ? -4.215 38.656 -0.826 1 70.88 510 VAL A CA 1
ATOM 3994 C C . VAL A 1 510 ? -4.672 39.812 -1.71 1 70.88 510 VAL A C 1
ATOM 3996 O O . VAL A 1 510 ? -5.848 39.906 -2.064 1 70.88 510 VAL A O 1
ATOM 3999 N N . SER A 1 511 ? -3.848 40.75 -2.137 1 70.25 511 SER A N 1
ATOM 4000 C CA . SER A 1 511 ? -4.223 41.938 -2.898 1 70.25 511 SER A CA 1
ATOM 4001 C C . SER A 1 511 ? -4.887 41.562 -4.219 1 70.25 511 SER A C 1
ATOM 4003 O O . SER A 1 511 ? -5.805 42.25 -4.676 1 70.25 511 SER A O 1
ATOM 4005 N N . GLY A 1 512 ? -4.613 40.5 -4.789 1 71.19 512 GLY A N 1
ATOM 4006 C CA . GLY A 1 512 ? -5.219 40.094 -6.051 1 71.19 512 GLY A CA 1
ATOM 4007 C C . GLY A 1 512 ? -6.059 38.844 -5.93 1 71.19 512 GLY A C 1
ATOM 4008 O O . GLY A 1 512 ? -6.25 38.125 -6.91 1 71.19 512 GLY A O 1
ATOM 4009 N N . SER A 1 513 ? -6.707 38.938 -4.738 1 79.25 513 SER A N 1
ATOM 4010 C CA . SER A 1 513 ? -7.461 37.688 -4.488 1 79.25 513 SER A CA 1
ATOM 4011 C C . SER A 1 513 ? -8.938 37.875 -4.836 1 79.25 513 SER A C 1
ATOM 4013 O O . SER A 1 513 ? -9.43 39 -4.926 1 79.25 513 SER A O 1
ATOM 4015 N N . PHE A 1 514 ? -9.688 36.875 -5.125 1 86 514 PHE A N 1
ATOM 4016 C CA . PHE A 1 514 ? -11.125 36.75 -5.305 1 86 514 PHE A CA 1
ATOM 4017 C C . PHE A 1 514 ? -11.57 37.406 -6.613 1 86 514 PHE A C 1
ATOM 4019 O O . PHE A 1 514 ? -12.711 37.844 -6.734 1 86 514 PHE A O 1
ATOM 4026 N N . ILE A 1 515 ? -10.625 37.594 -7.5 1 76.62 515 ILE A N 1
ATOM 4027 C CA . ILE A 1 515 ? -10.969 38.188 -8.789 1 76.62 515 ILE A CA 1
ATOM 4028 C C . ILE A 1 515 ? -11.766 37.188 -9.625 1 76.62 515 ILE A C 1
ATOM 4030 O O . ILE A 1 515 ? -12.742 37.531 -10.281 1 76.62 515 ILE A O 1
ATOM 4034 N N . ASN A 1 516 ? -11.453 36 -9.539 1 78 516 ASN A N 1
ATOM 4035 C CA . ASN A 1 516 ? -12.047 35 -10.43 1 78 516 ASN A CA 1
ATOM 4036 C C . ASN A 1 516 ? -12.859 33.969 -9.664 1 78 516 ASN A C 1
ATOM 4038 O O . ASN A 1 516 ? -13.109 32.875 -10.156 1 78 516 ASN A O 1
ATOM 4042 N N . ILE A 1 517 ? -13.422 34.375 -8.539 1 86.88 517 ILE A N 1
ATOM 4043 C CA . ILE A 1 517 ? -14.117 33.344 -7.781 1 86.88 517 ILE A CA 1
ATOM 4044 C C . ILE A 1 517 ? -15.617 33.438 -8.047 1 86.88 517 ILE A C 1
ATOM 4046 O O . ILE A 1 517 ? -16.172 34.531 -8.156 1 86.88 517 ILE A O 1
ATOM 4050 N N . ASP A 1 518 ? -16.188 32.344 -8.352 1 91.5 518 ASP A N 1
ATOM 4051 C CA . ASP A 1 518 ? -17.641 32.281 -8.523 1 91.5 518 ASP A CA 1
ATOM 4052 C C . ASP A 1 518 ? -18.344 32.188 -7.176 1 91.5 518 ASP A C 1
ATOM 4054 O O . ASP A 1 518 ? -17.734 31.797 -6.176 1 91.5 518 ASP A O 1
ATOM 4058 N N . GLU A 1 519 ? -19.672 32.594 -7.129 1 94.94 519 GLU A N 1
ATOM 4059 C CA . GLU A 1 519 ? -20.453 32.594 -5.898 1 94.94 519 GLU A CA 1
ATOM 4060 C C . GLU A 1 519 ? -20.594 31.172 -5.332 1 94.94 519 GLU A C 1
ATOM 4062 O O . GLU A 1 519 ? -20.578 30.984 -4.113 1 94.94 519 GLU A O 1
ATOM 4067 N N . GLU A 1 520 ? -20.703 30.25 -6.168 1 94.62 520 GLU A N 1
ATOM 4068 C CA . GLU A 1 520 ? -20.844 28.875 -5.723 1 94.62 520 GLU A CA 1
ATOM 4069 C C . GLU A 1 520 ? -19.578 28.375 -5.023 1 94.62 520 GLU A C 1
ATOM 4071 O O . GLU A 1 520 ? -19.656 27.766 -3.953 1 94.62 520 GLU A O 1
ATOM 4076 N N . MET A 1 521 ? -18.5 28.625 -5.695 1 94.38 521 MET A N 1
ATOM 4077 C CA . MET A 1 521 ? -17.219 28.188 -5.129 1 94.38 521 MET A CA 1
ATOM 4078 C C . MET A 1 521 ? -16.953 28.891 -3.807 1 94.38 521 MET A C 1
ATOM 4080 O O . MET A 1 521 ? -16.453 28.281 -2.861 1 94.38 521 MET A O 1
ATOM 4084 N N . PHE A 1 522 ? -17.25 30.125 -3.76 1 95.56 522 PHE A N 1
ATOM 4085 C CA . PHE A 1 522 ? -17.078 30.875 -2.525 1 95.56 522 PHE A CA 1
ATOM 4086 C C . PHE A 1 522 ? -17.953 30.312 -1.415 1 95.56 522 PHE A C 1
ATOM 4088 O O . PHE A 1 522 ? -17.516 30.203 -0.268 1 95.56 522 PHE A O 1
ATOM 4095 N N . SER A 1 523 ? -19.172 29.953 -1.754 1 97.06 523 SER A N 1
ATOM 4096 C CA . SER A 1 523 ? -20.109 29.375 -0.784 1 97.06 523 SER A CA 1
ATOM 4097 C C . SER A 1 523 ? -19.547 28.094 -0.183 1 97.06 523 SER A C 1
ATOM 4099 O O . SER A 1 523 ? -19.594 27.891 1.034 1 97.06 523 SER A O 1
ATOM 4101 N N . LEU A 1 524 ? -19.062 27.266 -1.04 1 96.94 524 LEU A N 1
ATOM 4102 C CA . LEU A 1 524 ? -18.531 25.984 -0.601 1 96.94 524 LEU A CA 1
ATOM 4103 C C . LEU A 1 524 ? -17.312 26.172 0.287 1 96.94 524 LEU A C 1
ATOM 4105 O O . LEU A 1 524 ? -17.203 25.531 1.341 1 96.94 524 LEU A O 1
ATOM 4109 N N . ARG A 1 525 ? -16.438 27.047 -0.103 1 96.69 525 ARG A N 1
ATOM 4110 C CA . ARG A 1 525 ? -15.18 27.234 0.626 1 96.69 525 ARG A CA 1
ATOM 4111 C C . ARG A 1 525 ? -15.43 27.922 1.967 1 96.69 525 ARG A C 1
ATOM 4113 O O . ARG A 1 525 ? -14.805 27.562 2.973 1 96.69 525 ARG A O 1
ATOM 4120 N N . LEU A 1 526 ? -16.281 28.875 1.979 1 97.38 526 LEU A N 1
ATOM 4121 C CA . LEU A 1 526 ? -16.625 29.5 3.25 1 97.38 526 LEU A CA 1
ATOM 4122 C C . LEU A 1 526 ? -17.312 28.5 4.176 1 97.38 526 LEU A C 1
ATOM 4124 O O . LEU A 1 526 ? -17.078 28.5 5.387 1 97.38 526 LEU A O 1
ATOM 4128 N N . SER A 1 527 ? -18.188 27.672 3.609 1 98.19 527 SER A N 1
ATOM 4129 C CA . SER A 1 527 ? -18.812 26.625 4.406 1 98.19 527 SER A CA 1
ATOM 4130 C C . SER A 1 527 ? -17.766 25.688 5.023 1 98.19 527 SER A C 1
ATOM 4132 O O . SER A 1 527 ? -17.859 25.328 6.195 1 98.19 527 SER A O 1
ATOM 4134 N N . GLN A 1 528 ? -16.781 25.328 4.254 1 97.94 528 GLN A N 1
ATOM 4135 C CA . GLN A 1 528 ? -15.711 24.453 4.738 1 97.94 528 GLN A CA 1
ATOM 4136 C C . GLN A 1 528 ? -14.961 25.094 5.898 1 97.94 528 GLN A C 1
ATOM 4138 O O . GLN A 1 528 ? -14.695 24.438 6.91 1 97.94 528 GLN A O 1
ATOM 4143 N N . VAL A 1 529 ? -14.648 26.328 5.668 1 97.44 529 VAL A N 1
ATOM 4144 C CA . VAL A 1 529 ? -13.898 27.062 6.684 1 97.44 529 VAL A CA 1
ATOM 4145 C C . VAL A 1 529 ? -14.719 27.141 7.973 1 97.44 529 VAL A C 1
ATOM 4147 O O . VAL A 1 529 ? -14.211 26.828 9.055 1 97.44 529 VAL A O 1
ATOM 4150 N N . LEU A 1 530 ? -15.906 27.453 7.828 1 97.88 530 LEU A N 1
ATOM 4151 C CA . LEU A 1 530 ? -16.797 27.609 8.969 1 97.88 530 LEU A CA 1
ATOM 4152 C C . LEU A 1 530 ? -17.031 26.266 9.672 1 97.88 530 LEU A C 1
ATOM 4154 O O . LEU A 1 530 ? -16.891 26.172 10.891 1 97.88 530 LEU A O 1
ATOM 4158 N N . ASN A 1 531 ? -17.359 25.266 8.938 1 98.12 531 ASN A N 1
ATOM 4159 C CA . ASN A 1 531 ? -17.609 23.953 9.492 1 98.12 531 ASN A CA 1
ATOM 4160 C C . ASN A 1 531 ? -16.375 23.375 10.18 1 98.12 531 ASN A C 1
ATOM 4162 O O . ASN A 1 531 ? -16.484 22.688 11.195 1 98.12 531 ASN A O 1
ATOM 4166 N N . THR A 1 532 ? -15.227 23.609 9.586 1 97.94 532 THR A N 1
ATOM 4167 C CA . THR A 1 532 ? -13.984 23.125 10.172 1 97.94 532 THR A CA 1
ATOM 4168 C C . THR A 1 532 ? -13.773 23.719 11.562 1 97.94 532 THR A C 1
ATOM 4170 O O . THR A 1 532 ? -13.477 23 12.516 1 97.94 532 THR A O 1
ATOM 4173 N N . TYR A 1 533 ? -13.984 24.969 11.641 1 96.81 533 TYR A N 1
ATOM 4174 C CA . TYR A 1 533 ? -13.773 25.656 12.922 1 96.81 533 TYR A CA 1
ATOM 4175 C C . TYR A 1 533 ? -14.812 25.219 13.945 1 96.81 533 TYR A C 1
ATOM 4177 O O . TYR A 1 533 ? -14.492 25 15.109 1 96.81 533 TYR A O 1
ATOM 4185 N N . ILE A 1 534 ? -16 25.078 13.562 1 95.94 534 ILE A N 1
ATOM 4186 C CA . ILE A 1 534 ? -17.078 24.672 14.469 1 95.94 534 ILE A CA 1
ATOM 4187 C C . ILE A 1 534 ? -16.844 23.25 14.961 1 95.94 534 ILE A C 1
ATOM 4189 O O . ILE A 1 534 ? -16.922 22.984 16.156 1 95.94 534 ILE A O 1
ATOM 4193 N N . LEU A 1 535 ? -16.562 22.422 14.039 1 96 535 LEU A N 1
ATOM 4194 C CA . LEU A 1 535 ? -16.344 21.031 14.398 1 96 535 LEU A CA 1
ATOM 4195 C C . LEU A 1 535 ? -15.148 20.891 15.344 1 96 535 LEU A C 1
ATOM 4197 O O . LEU A 1 535 ? -15.203 20.125 16.312 1 96 535 LEU A O 1
ATOM 4201 N N . LEU A 1 536 ? -14.109 21.594 15.062 1 95.25 536 LEU A N 1
ATOM 4202 C CA . LEU A 1 536 ? -12.945 21.578 15.938 1 95.25 536 LEU A CA 1
ATOM 4203 C C . LEU A 1 536 ? -13.297 22.141 17.312 1 95.25 536 LEU A C 1
ATOM 4205 O O . LEU A 1 536 ? -12.781 21.656 18.328 1 95.25 536 LEU A O 1
ATOM 4209 N N . GLY A 1 537 ? -14.117 23.125 17.312 1 91.12 537 GLY A N 1
ATOM 4210 C CA . GLY A 1 537 ? -14.562 23.688 18.578 1 91.12 537 GLY A CA 1
ATOM 4211 C C . GLY A 1 537 ? -15.398 22.719 19.391 1 91.12 537 GLY A C 1
ATOM 4212 O O . GLY A 1 537 ? -15.406 22.781 20.625 1 91.12 537 GLY A O 1
ATOM 4213 N N . GLN A 1 538 ? -16.031 21.844 18.734 1 89.94 538 GLN A N 1
ATOM 4214 C CA . GLN A 1 538 ? -16.844 20.844 19.406 1 89.94 538 GLN A CA 1
ATOM 4215 C C . GLN A 1 538 ? -15.984 19.672 19.875 1 89.94 538 GLN A C 1
ATOM 4217 O O . GLN A 1 538 ? -16.094 19.219 21.016 1 89.94 538 GLN A O 1
ATOM 4222 N N . MET A 1 539 ? -15.117 19.234 19 1 89.44 539 MET A N 1
ATOM 4223 C CA . MET A 1 539 ? -14.289 18.078 19.297 1 89.44 539 MET A CA 1
ATOM 4224 C C . MET A 1 539 ? -13.125 18.453 20.203 1 89.44 539 MET A C 1
ATOM 4226 O O . MET A 1 539 ? -12.742 17.688 21.078 1 89.44 539 MET A O 1
ATOM 4230 N N . TYR A 1 540 ? -12.547 19.578 19.875 1 86.69 540 TYR A N 1
ATOM 4231 C CA . TYR A 1 540 ? -11.375 20.078 20.578 1 86.69 540 TYR A CA 1
ATOM 4232 C C . TYR A 1 540 ? -10.234 19.078 20.531 1 86.69 540 TYR A C 1
ATOM 4234 O O . TYR A 1 540 ? -9.805 18.641 19.469 1 86.69 540 TYR A O 1
ATOM 4242 N N . LEU A 1 541 ? -9.68 18.594 21.625 1 84.69 541 LEU A N 1
ATOM 4243 C CA . LEU A 1 541 ? -8.477 17.766 21.641 1 84.69 541 LEU A CA 1
ATOM 4244 C C . LEU A 1 541 ? -8.805 16.344 21.188 1 84.69 541 LEU A C 1
ATOM 4246 O O . LEU A 1 541 ? -7.898 15.562 20.875 1 84.69 541 LEU A O 1
ATOM 4250 N N . ARG A 1 542 ? -10.07 16.031 21.016 1 85.31 542 ARG A N 1
ATOM 4251 C CA . ARG A 1 542 ? -10.453 14.727 20.469 1 85.31 542 ARG A CA 1
ATOM 4252 C C . ARG A 1 542 ? -10.102 14.625 18.984 1 85.31 542 ARG A C 1
ATOM 4254 O O . ARG A 1 542 ? -9.891 13.523 18.469 1 85.31 542 ARG A O 1
ATOM 4261 N N . ALA A 1 543 ? -10.125 15.742 18.406 1 90.06 543 ALA A N 1
ATOM 4262 C CA . ALA A 1 543 ? -9.82 15.773 16.984 1 90.06 543 ALA A CA 1
ATOM 4263 C C . ALA A 1 543 ? -8.43 15.211 16.703 1 90.06 543 ALA A C 1
ATOM 4265 O O . ALA A 1 543 ? -8.203 14.594 15.664 1 90.06 543 ALA A O 1
ATOM 4266 N N . VAL A 1 544 ? -7.539 15.414 17.703 1 89.44 544 VAL A N 1
ATOM 4267 C CA . VAL A 1 544 ? -6.16 14.992 17.469 1 89.44 544 VAL A CA 1
ATOM 4268 C C . VAL A 1 544 ? -5.918 13.641 18.141 1 89.44 544 VAL A C 1
ATOM 4270 O O . VAL A 1 544 ? -4.785 13.156 18.188 1 89.44 544 VAL A O 1
ATOM 4273 N N . GLY A 1 545 ? -6.875 13.078 18.766 1 80.12 545 GLY A N 1
ATOM 4274 C CA . GLY A 1 545 ? -6.773 11.742 19.328 1 80.12 545 GLY A CA 1
ATOM 4275 C C . GLY A 1 545 ? -6.402 11.75 20.812 1 80.12 545 GLY A C 1
ATOM 4276 O O . GLY A 1 545 ? -5.949 10.727 21.344 1 80.12 545 GLY A O 1
ATOM 4277 N N . SER A 1 546 ? -6.473 12.875 21.438 1 77.31 546 SER A N 1
ATOM 4278 C CA . SER A 1 546 ? -6.133 12.922 22.859 1 77.31 546 SER A CA 1
ATOM 4279 C C . SER A 1 546 ? -7.129 12.125 23.703 1 77.31 546 SER A C 1
ATOM 4281 O O . SER A 1 546 ? -8.344 12.227 23.484 1 77.31 546 SER A O 1
ATOM 4283 N N . THR A 1 547 ? -6.516 11.172 24.578 1 64.44 547 THR A N 1
ATOM 4284 C CA . THR A 1 547 ? -7.352 10.367 25.453 1 64.44 547 THR A CA 1
ATOM 4285 C C . THR A 1 547 ? -7.484 11.008 26.828 1 64.44 547 THR A C 1
ATOM 4287 O O . THR A 1 547 ? -8.227 10.523 27.672 1 64.44 547 THR A O 1
ATOM 4290 N N . LYS A 1 548 ? -6.48 11.852 27.219 1 57.47 548 LYS A N 1
ATOM 4291 C CA . LYS A 1 548 ? -6.484 12.453 28.547 1 57.47 548 LYS A CA 1
ATOM 4292 C C . LYS A 1 548 ? -7.715 13.336 28.766 1 57.47 548 LYS A C 1
ATOM 4294 O O . LYS A 1 548 ? -8.094 13.625 29.891 1 57.47 548 LYS A O 1
ATOM 4299 N N . THR A 1 549 ? -8.016 13.672 27.703 1 52.06 549 THR A N 1
ATOM 4300 C CA . THR A 1 549 ? -9.273 14.32 28.047 1 52.06 549 THR A CA 1
ATOM 4301 C C . THR A 1 549 ? -10.312 13.297 28.484 1 52.06 549 THR A C 1
ATOM 4303 O O . THR A 1 549 ? -10.469 12.25 27.844 1 52.06 549 THR A O 1
ATOM 4306 N N . SER A 1 550 ? -10.375 13.078 29.781 1 46.41 550 SER A N 1
ATOM 4307 C CA . SER A 1 550 ? -11.141 12.156 30.609 1 46.41 550 SER A CA 1
ATOM 4308 C C . SER A 1 550 ? -12.141 11.367 29.781 1 46.41 550 SER A C 1
ATOM 4310 O O . SER A 1 550 ? -12.18 10.133 29.844 1 46.41 550 SER A O 1
ATOM 4312 N N . ASN A 1 551 ? -13.391 11.703 29.656 1 43.94 551 ASN A N 1
ATOM 4313 C CA . ASN A 1 551 ? -14.758 11.188 29.578 1 43.94 551 ASN A CA 1
ATOM 4314 C C . ASN A 1 551 ? -15.109 10.766 28.156 1 43.94 551 ASN A C 1
ATOM 4316 O O . ASN A 1 551 ? -16.078 11.25 27.578 1 43.94 551 ASN A O 1
ATOM 4320 N N . TRP A 1 552 ? -14.266 10.422 27.406 1 46.41 552 TRP A N 1
ATOM 4321 C CA . TRP A 1 552 ? -14.578 10.305 25.984 1 46.41 552 TRP A CA 1
ATOM 4322 C C . TRP A 1 552 ? -15.609 9.211 25.734 1 46.41 552 TRP A C 1
ATOM 4324 O O . TRP A 1 552 ? -16.562 9.406 24.984 1 46.41 552 TRP A O 1
ATOM 4334 N N . VAL A 1 553 ? -14.969 7.898 25.953 1 44.78 553 VAL A N 1
ATOM 4335 C CA . VAL A 1 553 ? -15.891 6.828 25.594 1 44.78 553 VAL A CA 1
ATOM 4336 C C . VAL A 1 553 ? -17.266 7.09 26.219 1 44.78 553 VAL A C 1
ATOM 4338 O O . VAL A 1 553 ? -18.297 6.879 25.578 1 44.78 553 VAL A O 1
ATOM 4341 N N . LYS A 1 554 ? -17.125 7.367 27.531 1 48.06 554 LYS A N 1
ATOM 4342 C CA . LYS A 1 554 ? -18.359 7.582 28.266 1 48.06 554 LYS A CA 1
ATOM 4343 C C . LYS A 1 554 ? -18.906 8.992 28.031 1 48.06 554 LYS A C 1
ATOM 4345 O O . LYS A 1 554 ? -19.766 9.461 28.781 1 48.06 554 LYS A O 1
ATOM 4350 N N . ASP A 1 555 ? -18.109 9.602 26.922 1 63.97 555 ASP A N 1
ATOM 4351 C CA . ASP A 1 555 ? -18.438 11.008 26.703 1 63.97 555 ASP A CA 1
ATOM 4352 C C . ASP A 1 555 ? -19.812 11.156 26.047 1 63.97 555 ASP A C 1
ATOM 4354 O O . ASP A 1 555 ? -20.188 10.344 25.203 1 63.97 555 ASP A O 1
ATOM 4358 N N . LYS A 1 556 ? -20.625 11.727 26.672 1 73.56 556 LYS A N 1
ATOM 4359 C CA . LYS A 1 556 ? -22.031 11.945 26.328 1 73.56 556 LYS A CA 1
ATOM 4360 C C . LYS A 1 556 ? -22.172 12.352 24.859 1 73.56 556 LYS A C 1
ATOM 4362 O O . LYS A 1 556 ? -23.25 12.273 24.281 1 73.56 556 LYS A O 1
ATOM 4367 N N . TRP A 1 557 ? -20.875 12.508 24.188 1 83.12 557 TRP A N 1
ATOM 4368 C CA . TRP A 1 557 ? -21.016 12.992 22.828 1 83.12 557 TRP A CA 1
ATOM 4369 C C . TRP A 1 557 ? -20.609 11.922 21.828 1 83.12 557 TRP A C 1
ATOM 4371 O O . TRP A 1 557 ? -20.438 12.195 20.625 1 83.12 557 TRP A O 1
ATOM 4381 N N . ASN A 1 558 ? -20.453 10.727 22.312 1 87.38 558 ASN A N 1
ATOM 4382 C CA . ASN A 1 558 ? -20.125 9.617 21.422 1 87.38 558 ASN A CA 1
ATOM 4383 C C . ASN A 1 558 ? -21.344 8.742 21.141 1 87.38 558 ASN A C 1
ATOM 4385 O O . ASN A 1 558 ? -22.188 8.555 22.031 1 87.38 558 ASN A O 1
ATOM 4389 N N . GLU A 1 559 ? -21.422 8.32 19.906 1 90.19 559 GLU A N 1
ATOM 4390 C CA . GLU A 1 559 ? -22.453 7.363 19.5 1 90.19 559 GLU A CA 1
ATOM 4391 C C . GLU A 1 559 ? -21.844 5.996 19.188 1 90.19 559 GLU A C 1
ATOM 4393 O O . GLU A 1 559 ? -20.828 5.906 18.516 1 90.19 559 GLU A O 1
ATOM 4398 N N . THR A 1 560 ? -22.453 4.98 19.75 1 90.38 560 THR A N 1
ATOM 4399 C CA . THR A 1 560 ? -21.969 3.617 19.516 1 90.38 560 THR A CA 1
ATOM 4400 C C . THR A 1 560 ? -22.891 2.877 18.562 1 90.38 560 THR A C 1
ATOM 4402 O O . THR A 1 560 ? -24.109 2.896 18.719 1 90.38 560 THR A O 1
ATOM 4405 N N . THR A 1 561 ? -22.359 2.324 17.531 1 91.81 561 THR A N 1
ATOM 4406 C CA . THR A 1 561 ? -23.109 1.55 16.562 1 91.81 561 THR A CA 1
ATOM 4407 C C . THR A 1 561 ? -22.578 0.128 16.453 1 91.81 561 THR A C 1
ATOM 4409 O O . THR A 1 561 ? -21.359 -0.082 16.484 1 91.81 561 THR A O 1
ATOM 4412 N N . GLU A 1 562 ? -23.469 -0.76 16.359 1 92.44 562 GLU A N 1
ATOM 4413 C CA . GLU A 1 562 ? -23.078 -2.154 16.172 1 92.44 562 GLU A CA 1
ATOM 4414 C C . GLU A 1 562 ? -22.75 -2.439 14.703 1 92.44 562 GLU A C 1
ATOM 4416 O O . GLU A 1 562 ? -23.469 -1.985 13.812 1 92.44 562 GLU A O 1
ATOM 4421 N N . VAL A 1 563 ? -21.609 -3.105 14.508 1 93.5 563 VAL A N 1
ATOM 4422 C CA . VAL A 1 563 ? -21.203 -3.377 13.133 1 93.5 563 VAL A CA 1
ATOM 4423 C C . VAL A 1 563 ? -20.75 -4.828 13.008 1 93.5 563 VAL A C 1
ATOM 4425 O O . VAL A 1 563 ? -20.484 -5.492 14.016 1 93.5 563 VAL A O 1
ATOM 4428 N N . GLU A 1 564 ? -20.797 -5.27 11.805 1 91.19 564 GLU A N 1
ATOM 4429 C CA . GLU A 1 564 ? -20.219 -6.57 11.461 1 91.19 564 GLU A CA 1
ATOM 4430 C C . GLU A 1 564 ? -18.891 -6.418 10.75 1 91.19 564 GLU A C 1
ATOM 4432 O O . GLU A 1 564 ? -18.781 -5.707 9.742 1 91.19 564 GLU A O 1
ATOM 4437 N N . VAL A 1 565 ? -17.844 -7 11.289 1 91.56 565 VAL A N 1
ATOM 4438 C CA . VAL A 1 565 ? -16.5 -6.949 10.695 1 91.56 565 VAL A CA 1
ATOM 4439 C C . VAL A 1 565 ? -16.297 -8.172 9.805 1 91.56 565 VAL A C 1
ATOM 4441 O O . VAL A 1 565 ? -16.531 -9.305 10.227 1 91.56 565 VAL A O 1
ATOM 4444 N N . VAL A 1 566 ? -15.906 -7.914 8.609 1 89.12 566 VAL A N 1
ATOM 4445 C CA . VAL A 1 566 ? -15.68 -9 7.66 1 89.12 566 VAL A CA 1
ATOM 4446 C C . VAL A 1 566 ? -14.188 -9.086 7.324 1 89.12 566 VAL A C 1
ATOM 4448 O O . VAL A 1 566 ? -13.57 -8.086 6.945 1 89.12 566 VAL A O 1
ATOM 4451 N N . ASN A 1 567 ? -13.523 -10.148 7.461 1 86 567 ASN A N 1
ATOM 4452 C CA . ASN A 1 567 ? -12.133 -10.398 7.109 1 86 567 ASN A CA 1
ATOM 4453 C C . ASN A 1 567 ? -12.016 -11.352 5.922 1 86 567 ASN A C 1
ATOM 4455 O O . ASN A 1 567 ? -12.781 -12.312 5.816 1 86 567 ASN A O 1
ATOM 4459 N N . LEU A 1 568 ? -11.117 -10.93 4.953 1 82.25 568 LEU A N 1
ATOM 4460 C CA . LEU A 1 568 ? -10.836 -11.812 3.826 1 82.25 568 LEU A CA 1
ATOM 4461 C C . LEU A 1 568 ? -9.711 -12.789 4.16 1 82.25 568 LEU A C 1
ATOM 4463 O O . LEU A 1 568 ? -8.586 -12.359 4.449 1 82.25 568 LEU A O 1
ATOM 4467 N N . VAL A 1 569 ? -10.047 -13.977 4.25 1 83.19 569 VAL A N 1
ATOM 4468 C CA . VAL A 1 569 ? -9.047 -15.008 4.523 1 83.19 569 VAL A CA 1
ATOM 4469 C C . VAL A 1 569 ? -8.867 -15.891 3.293 1 83.19 569 VAL A C 1
ATOM 4471 O O . VAL A 1 569 ? -9.852 -16.281 2.652 1 83.19 569 VAL A O 1
ATOM 4474 N N . GLU A 1 570 ? -7.582 -16.094 2.887 1 87 570 GLU A N 1
ATOM 4475 C CA . GLU A 1 570 ? -7.301 -16.984 1.763 1 87 570 GLU A CA 1
ATOM 4476 C C . GLU A 1 570 ? -7.516 -18.438 2.146 1 87 570 GLU A C 1
ATOM 4478 O O . GLU A 1 570 ? -6.926 -18.922 3.113 1 87 570 GLU A O 1
ATOM 4483 N N . VAL A 1 571 ? -8.445 -19.062 1.451 1 91 571 VAL A N 1
ATOM 4484 C CA . VAL A 1 571 ? -8.75 -20.469 1.715 1 91 571 VAL A CA 1
ATOM 4485 C C . VAL A 1 571 ? -8.484 -21.297 0.461 1 91 571 VAL A C 1
ATOM 4487 O O . VAL A 1 571 ? -8.469 -20.766 -0.652 1 91 571 VAL A O 1
ATOM 4490 N N . TYR A 1 572 ? -8.242 -22.578 0.714 1 93.94 572 TYR A N 1
ATOM 4491 C CA . TYR A 1 572 ? -8.109 -23.5 -0.406 1 93.94 572 TYR A CA 1
ATOM 4492 C C . TYR A 1 572 ? -9.43 -23.641 -1.155 1 93.94 572 TYR A C 1
ATOM 4494 O O . TYR A 1 572 ? -10.492 -23.703 -0.54 1 93.94 572 TYR A O 1
ATOM 4502 N N . SER A 1 573 ? -9.32 -23.578 -2.48 1 93.44 573 SER A N 1
ATOM 4503 C CA . SER A 1 573 ? -10.508 -23.75 -3.312 1 93.44 573 SER A CA 1
ATOM 4504 C C . SER A 1 573 ? -10.352 -24.938 -4.258 1 93.44 573 SER A C 1
ATOM 4506 O O . SER A 1 573 ? -9.406 -25 -5.043 1 93.44 573 SER A O 1
ATOM 4508 N N . VAL A 1 574 ? -11.219 -25.875 -4.078 1 93.94 574 VAL A N 1
ATOM 4509 C CA . VAL A 1 574 ? -11.25 -27.047 -4.957 1 93.94 574 VAL A CA 1
ATOM 4510 C C . VAL A 1 574 ? -12.336 -26.875 -6.008 1 93.94 574 VAL A C 1
ATOM 4512 O O . VAL A 1 574 ? -13.508 -26.641 -5.672 1 93.94 574 VAL A O 1
ATOM 4515 N N . THR A 1 575 ? -11.93 -26.891 -7.285 1 92.5 575 THR A N 1
ATOM 4516 C CA . THR A 1 575 ? -12.898 -26.766 -8.367 1 92.5 575 THR A CA 1
ATOM 4517 C C . THR A 1 575 ? -13.711 -28.047 -8.516 1 92.5 575 THR A C 1
ATOM 4519 O O . THR A 1 575 ? -13.164 -29.109 -8.82 1 92.5 575 THR A O 1
ATOM 4522 N N . GLY A 1 576 ? -15.039 -27.984 -8.398 1 91.69 576 GLY A N 1
ATOM 4523 C CA . GLY A 1 576 ? -15.914 -29.141 -8.422 1 91.69 576 GLY A CA 1
ATOM 4524 C C . GLY A 1 576 ? -15.82 -29.938 -9.711 1 91.69 576 GLY A C 1
ATOM 4525 O O . GLY A 1 576 ? -15.742 -31.172 -9.68 1 91.69 576 GLY A O 1
ATOM 4526 N N . LEU A 1 577 ? -15.711 -29.297 -10.836 1 93.31 577 LEU A N 1
ATOM 4527 C CA . LEU A 1 577 ? -15.68 -29.969 -12.133 1 93.31 577 LEU A CA 1
ATOM 4528 C C . LEU A 1 577 ? -14.383 -30.75 -12.305 1 93.31 577 LEU A C 1
ATOM 4530 O O . LEU A 1 577 ? -14.406 -31.938 -12.648 1 93.31 577 LEU A O 1
ATOM 4534 N N . TRP A 1 578 ? -13.289 -30.125 -12 1 93.88 578 TRP A N 1
ATOM 4535 C CA . TRP A 1 578 ? -12 -30.781 -12.172 1 93.88 578 TRP A CA 1
ATOM 4536 C C . TRP A 1 578 ? -11.789 -31.875 -11.133 1 93.88 578 TRP A C 1
ATOM 4538 O O . TRP A 1 578 ? -11.18 -32.906 -11.414 1 93.88 578 TRP A O 1
ATOM 4548 N N . MET A 1 579 ? -12.352 -31.688 -9.961 1 94.88 579 MET A N 1
ATOM 4549 C CA . MET A 1 579 ? -12.289 -32.719 -8.938 1 94.88 579 MET A CA 1
ATOM 4550 C C . MET A 1 579 ? -13.125 -33.938 -9.352 1 94.88 579 MET A C 1
ATOM 4552 O O . MET A 1 579 ? -12.711 -35.094 -9.148 1 94.88 579 MET A O 1
ATOM 4556 N N . GLY A 1 580 ? -14.219 -33.656 -9.938 1 94.62 580 GLY A N 1
ATOM 4557 C CA . GLY A 1 580 ? -15.031 -34.75 -10.461 1 94.62 580 GLY A CA 1
ATOM 4558 C C . GLY A 1 580 ? -14.32 -35.562 -11.531 1 94.62 580 GLY A C 1
ATOM 4559 O O . GLY A 1 580 ? -14.344 -36.781 -11.5 1 94.62 580 GLY A O 1
ATOM 4560 N N . PHE A 1 581 ? -13.648 -34.875 -12.469 1 95.81 581 PHE A N 1
ATOM 4561 C CA . PHE A 1 581 ? -12.891 -35.562 -13.508 1 95.81 581 PHE A CA 1
ATOM 4562 C C . PHE A 1 581 ? -11.734 -36.344 -12.906 1 95.81 581 PHE A C 1
ATOM 4564 O O . PHE A 1 581 ? -11.406 -37.438 -13.375 1 95.81 581 PHE A O 1
ATOM 4571 N N . CYS A 1 582 ? -11.148 -35.75 -11.883 1 96 582 CYS A N 1
ATOM 4572 C CA . CYS A 1 582 ? -10.031 -36.438 -11.234 1 96 582 CYS A CA 1
ATOM 4573 C C . CYS A 1 582 ? -10.484 -37.719 -10.555 1 96 582 CYS A C 1
ATOM 4575 O O . CYS A 1 582 ? -9.898 -38.781 -10.766 1 96 582 CYS A O 1
ATOM 4577 N N . ILE A 1 583 ? -11.562 -37.719 -9.859 1 94.88 583 ILE A N 1
ATOM 4578 C CA . ILE A 1 583 ? -12.086 -38.906 -9.164 1 94.88 583 ILE A CA 1
ATOM 4579 C C . ILE A 1 583 ? -12.547 -39.938 -10.188 1 94.88 583 ILE A C 1
ATOM 4581 O O . ILE A 1 583 ? -12.273 -41.125 -10.039 1 94.88 583 ILE A O 1
ATOM 4585 N N . PHE A 1 584 ? -13.164 -39.438 -11.203 1 95.69 584 PHE A N 1
ATOM 4586 C CA . PHE A 1 584 ? -13.617 -40.344 -12.266 1 95.69 584 PHE A CA 1
ATOM 4587 C C . PHE A 1 584 ? -12.438 -41.062 -12.898 1 95.69 584 PHE A C 1
ATOM 4589 O O . PHE A 1 584 ? -12.477 -42.281 -13.094 1 95.69 584 PHE A O 1
ATOM 4596 N N . SER A 1 585 ? -11.422 -40.312 -13.227 1 96.25 585 SER A N 1
ATOM 4597 C CA . SER A 1 585 ? -10.25 -40.906 -13.867 1 96.25 585 SER A CA 1
ATOM 4598 C C . SER A 1 585 ? -9.531 -41.875 -12.93 1 96.25 585 SER A C 1
ATOM 4600 O O . SER A 1 585 ? -9.047 -42.906 -13.359 1 96.25 585 SER A O 1
ATOM 4602 N N . CYS A 1 586 ? -9.477 -41.531 -11.703 1 95.19 586 CYS A N 1
ATOM 4603 C CA . CYS A 1 586 ? -8.828 -42.406 -10.734 1 95.19 586 CYS A CA 1
ATOM 4604 C C . CYS A 1 586 ? -9.633 -43.688 -10.539 1 95.19 586 CYS A C 1
ATOM 4606 O O . CYS A 1 586 ? -9.062 -44.781 -10.422 1 95.19 586 CYS A O 1
ATOM 4608 N N . ILE A 1 587 ? -10.914 -43.625 -10.562 1 94.19 587 ILE A N 1
ATOM 4609 C CA . ILE A 1 587 ? -11.766 -44.812 -10.445 1 94.19 587 ILE A CA 1
ATOM 4610 C C . ILE A 1 587 ? -11.617 -45.688 -11.688 1 94.19 587 ILE A C 1
ATOM 4612 O O . ILE A 1 587 ? -11.539 -46.906 -11.586 1 94.19 587 ILE A O 1
ATOM 4616 N N . ALA A 1 588 ? -11.617 -44.969 -12.773 1 94.5 588 ALA A N 1
ATOM 4617 C CA . ALA A 1 588 ? -11.422 -45.719 -14.016 1 94.5 588 ALA A CA 1
ATOM 4618 C C . ALA A 1 588 ? -10.086 -46.469 -14.008 1 94.5 588 ALA A C 1
ATOM 4620 O O . ALA A 1 588 ? -10.016 -47.625 -14.438 1 94.5 588 ALA A O 1
ATOM 4621 N N . LEU A 1 589 ? -9.117 -45.781 -13.547 1 95.69 589 LEU A N 1
ATOM 4622 C CA . LEU A 1 589 ? -7.797 -46.406 -13.461 1 95.69 589 LEU A CA 1
ATOM 4623 C C . LEU A 1 589 ? -7.805 -47.562 -12.461 1 95.69 589 LEU A C 1
ATOM 4625 O O . LEU A 1 589 ? -7.262 -48.625 -12.742 1 95.69 589 LEU A O 1
ATOM 4629 N N . SER A 1 590 ? -8.43 -47.375 -11.32 1 95.06 590 SER A N 1
ATOM 4630 C CA . SER A 1 590 ? -8.523 -48.438 -10.305 1 95.06 590 SER A CA 1
ATOM 4631 C C . SER A 1 590 ? -9.328 -49.625 -10.812 1 95.06 590 SER A C 1
ATOM 4633 O O . SER A 1 590 ? -8.953 -50.781 -10.586 1 95.06 590 SER A O 1
ATOM 4635 N N . ALA A 1 591 ? -10.367 -49.375 -11.484 1 94.81 591 ALA A N 1
ATOM 4636 C CA . ALA A 1 591 ? -11.18 -50.438 -12.07 1 94.81 591 ALA A CA 1
ATOM 4637 C C . ALA A 1 591 ? -10.383 -51.219 -13.109 1 94.81 591 ALA A C 1
ATOM 4639 O O . ALA A 1 591 ? -10.477 -52.438 -13.164 1 94.81 591 ALA A O 1
ATOM 4640 N N . SER A 1 592 ? -9.625 -50.469 -13.883 1 94.62 592 SER A N 1
ATOM 4641 C CA . SER A 1 592 ? -8.773 -51.125 -14.859 1 94.62 592 SER A CA 1
ATOM 4642 C C . SER A 1 592 ? -7.742 -52.031 -14.188 1 94.62 592 SER A C 1
ATOM 4644 O O . SER A 1 592 ? -7.453 -53.125 -14.672 1 94.62 592 SER A O 1
ATOM 4646 N N . GLY A 1 593 ? -7.207 -51.5 -13.102 1 93.62 593 GLY A N 1
ATOM 4647 C CA . GLY A 1 593 ? -6.266 -52.312 -12.352 1 93.62 593 GLY A CA 1
ATOM 4648 C C . GLY A 1 593 ? -6.887 -53.594 -11.781 1 93.62 593 GLY A C 1
ATOM 4649 O O . GLY A 1 593 ? -6.332 -54.688 -11.922 1 93.62 593 GLY A O 1
ATOM 4650 N N . ILE A 1 594 ? -8.016 -53.594 -11.273 1 95 594 ILE A N 1
ATOM 4651 C CA . ILE A 1 594 ? -8.711 -54.719 -10.688 1 95 594 ILE A CA 1
ATOM 4652 C C . ILE A 1 594 ? -9.109 -55.719 -11.781 1 95 594 ILE A C 1
ATOM 4654 O O . ILE A 1 594 ? -8.898 -56.906 -11.648 1 95 594 ILE A O 1
ATOM 4658 N N . LEU A 1 595 ? -9.602 -55.188 -12.859 1 94.19 595 LEU A N 1
ATOM 4659 C CA . LEU A 1 595 ? -10.016 -56.031 -13.969 1 94.19 595 LEU A CA 1
ATOM 4660 C C . LEU A 1 595 ? -8.82 -56.75 -14.578 1 94.19 595 LEU A C 1
ATOM 4662 O O . LEU A 1 595 ? -8.93 -57.906 -15.008 1 94.19 595 LEU A O 1
ATOM 4666 N N . SER A 1 596 ? -7.715 -55.969 -14.625 1 92.56 596 SER A N 1
ATOM 4667 C CA . SER A 1 596 ? -6.504 -56.594 -15.156 1 92.56 596 SER A CA 1
ATOM 4668 C C . SER A 1 596 ? -6.098 -57.812 -14.328 1 92.56 596 SER A C 1
ATOM 4670 O O . SER A 1 596 ? -5.734 -58.844 -14.883 1 92.56 596 SER A O 1
ATOM 4672 N N . VAL A 1 597 ? -6.16 -57.688 -13.047 1 91.75 597 VAL A N 1
ATOM 4673 C CA . VAL A 1 597 ? -5.816 -58.812 -12.164 1 91.75 597 VAL A CA 1
ATOM 4674 C C . VAL A 1 597 ? -6.855 -59.906 -12.305 1 91.75 597 VAL A C 1
ATOM 4676 O O . VAL A 1 597 ? -6.512 -61.094 -12.336 1 91.75 597 VAL A O 1
ATOM 4679 N N . PHE A 1 598 ? -8.102 -59.594 -12.445 1 92.25 598 PHE A N 1
ATOM 4680 C CA . PHE A 1 598 ? -9.18 -60.562 -12.594 1 92.25 598 PHE A CA 1
ATOM 4681 C C . PHE A 1 598 ? -8.984 -61.406 -13.852 1 92.25 598 PHE A C 1
ATOM 4683 O O . PHE A 1 598 ? -9.062 -62.625 -13.797 1 92.25 598 PHE A O 1
ATOM 4690 N N . PHE A 1 599 ? -8.68 -60.812 -15 1 91.31 599 PHE A N 1
ATOM 4691 C CA . PHE A 1 599 ? -8.5 -61.531 -16.266 1 91.31 599 PHE A CA 1
ATOM 4692 C C . PHE A 1 599 ? -7.219 -62.344 -16.234 1 91.31 599 PHE A C 1
ATOM 4694 O O . PHE A 1 599 ? -7.133 -63.406 -16.875 1 91.31 599 PHE A O 1
ATOM 4701 N N . THR A 1 600 ? -6.234 -61.844 -15.523 1 86.81 600 THR A N 1
ATOM 4702 C CA . THR A 1 600 ? -4.988 -62.594 -15.398 1 86.81 600 THR A CA 1
ATOM 4703 C C . THR A 1 600 ? -5.227 -63.938 -14.742 1 86.81 600 THR A C 1
ATOM 4705 O O . THR A 1 600 ? -4.648 -64.938 -15.148 1 86.81 600 THR A O 1
ATOM 4708 N N . HIS A 1 601 ? -6.133 -63.969 -13.812 1 86.88 601 HIS A N 1
ATOM 4709 C CA . HIS A 1 601 ? -6.352 -65.188 -13.07 1 86.88 601 HIS A CA 1
ATOM 4710 C C . HIS A 1 601 ? -7.477 -66.062 -13.688 1 86.88 601 HIS A C 1
ATOM 4712 O O . HIS A 1 601 ? -7.668 -67.188 -13.328 1 86.88 601 HIS A O 1
ATOM 4718 N N . LEU A 1 602 ? -8.164 -65.5 -14.609 1 84.94 602 LEU A N 1
ATOM 4719 C CA . LEU A 1 602 ? -9.188 -66.25 -15.32 1 84.94 602 LEU A CA 1
ATOM 4720 C C . LEU A 1 602 ? -8.57 -67.062 -16.453 1 84.94 602 LEU A C 1
ATOM 4722 O O . LEU A 1 602 ? -9.109 -68.125 -16.844 1 84.94 602 LEU A O 1
ATOM 4726 N N . ALA A 1 603 ? -7.469 -66.625 -17.016 1 81.31 603 ALA A N 1
ATOM 4727 C CA . ALA A 1 603 ? -6.797 -67.312 -18.109 1 81.31 603 ALA A CA 1
ATOM 4728 C C . ALA A 1 603 ? -5.875 -68.375 -17.562 1 81.31 603 ALA A C 1
ATOM 4730 O O . ALA A 1 603 ? -5.109 -68.125 -16.625 1 81.31 603 ALA A O 1
ATOM 4731 N N . SER A 1 604 ? -6.066 -69.625 -18 1 78.62 604 SER A N 1
ATOM 4732 C CA . SER A 1 604 ? -5.27 -70.75 -17.531 1 78.62 604 SER A CA 1
ATOM 4733 C C . SER A 1 604 ? -4.078 -71 -18.453 1 78.62 604 SER A C 1
ATOM 4735 O O . SER A 1 604 ? -3.086 -71.625 -18.047 1 78.62 604 SER A O 1
ATOM 4737 N N . GLY A 1 605 ? -4.148 -70.5 -19.609 1 75.88 605 GLY A N 1
ATOM 4738 C CA . GLY A 1 605 ? -3.066 -70.688 -20.547 1 75.88 605 GLY A CA 1
ATOM 4739 C C . GLY A 1 605 ? -1.887 -69.812 -20.344 1 75.88 605 GLY A C 1
ATOM 4740 O O . GLY A 1 605 ? -1.996 -68.812 -19.609 1 75.88 605 GLY A O 1
ATOM 4741 N N . PRO A 1 606 ? -0.765 -70.125 -20.812 1 79.88 606 PRO A N 1
ATOM 4742 C CA . PRO A 1 606 ? 0.416 -69.25 -20.688 1 79.88 606 PRO A CA 1
ATOM 4743 C C . PRO A 1 606 ? 0.321 -68 -21.547 1 79.88 606 PRO A C 1
ATOM 4745 O O . PRO A 1 606 ? -0.579 -67.875 -22.391 1 79.88 606 PRO A O 1
ATOM 4748 N N . ASP A 1 607 ? 1.154 -67.062 -21.234 1 81.12 607 ASP A N 1
ATOM 4749 C CA . ASP A 1 607 ? 1.223 -65.875 -22.016 1 81.12 607 ASP A CA 1
ATOM 4750 C C . ASP A 1 607 ? 1.95 -66.062 -23.344 1 81.12 607 ASP A C 1
ATOM 4752 O O . ASP A 1 607 ? 3.158 -66.312 -23.359 1 81.12 607 ASP A O 1
ATOM 4756 N N . VAL A 1 608 ? 1.226 -66 -24.391 1 81.94 608 VAL A N 1
ATOM 4757 C CA . VAL A 1 608 ? 1.866 -66.312 -25.656 1 81.94 608 VAL A CA 1
ATOM 4758 C C . VAL A 1 608 ? 1.731 -65.125 -26.609 1 81.94 608 VAL A C 1
ATOM 4760 O O . VAL A 1 608 ? 2.461 -65.062 -27.609 1 81.94 608 VAL A O 1
ATOM 4763 N N . LEU A 1 609 ? 0.904 -64.188 -26.281 1 82.25 609 LEU A N 1
ATOM 4764 C CA . LEU A 1 609 ? 0.594 -63.156 -27.234 1 82.25 609 LEU A CA 1
ATOM 4765 C C . LEU A 1 609 ? 1.665 -62.062 -27.219 1 82.25 609 LEU A C 1
ATOM 4767 O O . LEU A 1 609 ? 2.131 -61.656 -26.141 1 82.25 609 LEU A O 1
ATOM 4771 N N . GLY A 1 610 ? 2.027 -61.625 -28.406 1 77.88 610 GLY A N 1
ATOM 4772 C CA . GLY A 1 610 ? 2.859 -60.438 -28.547 1 77.88 610 GLY A CA 1
ATOM 4773 C C . GLY A 1 610 ? 4.332 -60.719 -28.312 1 77.88 610 GLY A C 1
ATOM 4774 O O . GLY A 1 610 ? 5.168 -59.812 -28.453 1 77.88 610 GLY A O 1
ATOM 4775 N N . TYR A 1 611 ? 4.68 -61.938 -27.922 1 79.69 611 TYR A N 1
ATOM 4776 C CA . TYR A 1 611 ? 6.078 -62.281 -27.688 1 79.69 611 TYR A CA 1
ATOM 4777 C C . TYR A 1 611 ? 6.754 -62.719 -28.984 1 79.69 611 TYR A C 1
ATOM 4779 O O . TYR A 1 611 ? 6.105 -63.281 -29.859 1 79.69 611 TYR A O 1
ATOM 4787 N N . ALA A 1 612 ? 7.969 -62.406 -29.062 1 79.56 612 ALA A N 1
ATOM 4788 C CA . ALA A 1 612 ? 8.742 -62.812 -30.234 1 79.56 612 ALA A CA 1
ATOM 4789 C C . ALA A 1 612 ? 8.898 -64.312 -30.281 1 79.56 612 ALA A C 1
ATOM 4791 O O . ALA A 1 612 ? 9.031 -64.938 -31.359 1 79.56 612 ALA A O 1
ATOM 4792 N N . SER A 1 613 ? 8.781 -64.938 -29.188 1 79.94 613 SER A N 1
ATOM 4793 C CA . SER A 1 613 ? 8.938 -66.438 -29.125 1 79.94 613 SER A CA 1
ATOM 4794 C C . SER A 1 613 ? 7.777 -67.125 -29.797 1 79.94 613 SER A C 1
ATOM 4796 O O . SER A 1 613 ? 7.887 -68.312 -30.141 1 79.94 613 SER A O 1
ATOM 4798 N N . THR A 1 614 ? 6.719 -66.375 -30 1 80.69 614 THR A N 1
ATOM 4799 C CA . THR A 1 614 ? 5.566 -67 -30.656 1 80.69 614 THR A CA 1
ATOM 4800 C C . THR A 1 614 ? 5.875 -67.312 -32.125 1 80.69 614 THR A C 1
ATOM 4802 O O . THR A 1 614 ? 5.223 -68.125 -32.75 1 80.69 614 THR A O 1
ATOM 4805 N N . LEU A 1 615 ? 6.887 -66.688 -32.625 1 79.69 615 LEU A N 1
ATOM 4806 C CA . LEU A 1 615 ? 7.285 -66.875 -34 1 79.69 615 LEU A CA 1
ATOM 4807 C C . LEU A 1 615 ? 7.855 -68.312 -34.188 1 79.69 615 LEU A C 1
ATOM 4809 O O . LEU A 1 615 ? 7.766 -68.875 -35.281 1 79.69 615 LEU A O 1
ATOM 4813 N N . VAL A 1 616 ? 8.422 -68.875 -33.094 1 79.56 616 VAL A N 1
ATOM 4814 C CA . VAL A 1 616 ? 9.133 -70.125 -33.219 1 79.56 616 VAL A CA 1
ATOM 4815 C C . VAL A 1 616 ? 8.312 -71.25 -32.562 1 79.56 616 VAL A C 1
ATOM 4817 O O . VAL A 1 616 ? 8.484 -72.438 -32.875 1 79.56 616 VAL A O 1
ATOM 4820 N N . ARG A 1 617 ? 7.414 -70.875 -31.812 1 80.94 617 ARG A N 1
ATOM 4821 C CA . ARG A 1 617 ? 6.688 -71.875 -30.984 1 80.94 617 ARG A CA 1
ATOM 4822 C C . ARG A 1 617 ? 5.914 -72.875 -31.859 1 80.94 617 ARG A C 1
ATOM 4824 O O . ARG A 1 617 ? 6.047 -74.062 -31.688 1 80.94 617 ARG A O 1
ATOM 4831 N N . ASP A 1 618 ? 5.113 -72.438 -32.75 1 77.06 618 ASP A N 1
ATOM 4832 C CA . ASP A 1 618 ? 4.273 -73.25 -33.594 1 77.06 618 ASP A CA 1
ATOM 4833 C C . ASP A 1 618 ? 4.668 -73.188 -35.062 1 77.06 618 ASP A C 1
ATOM 4835 O O . ASP A 1 618 ? 3.826 -73.312 -35.938 1 77.06 618 ASP A O 1
ATOM 4839 N N . SER A 1 619 ? 5.949 -72.938 -35.156 1 80.81 619 SER A N 1
ATOM 4840 C CA . SER A 1 619 ? 6.41 -72.75 -36.531 1 80.81 619 SER A CA 1
ATOM 4841 C C . SER A 1 619 ? 6.543 -74.062 -37.25 1 80.81 619 SER A C 1
ATOM 4843 O O . SER A 1 619 ? 6.949 -75.062 -36.656 1 80.81 619 SER A O 1
ATOM 4845 N N . ARG A 1 620 ? 6.176 -74.125 -38.469 1 77.19 620 ARG A N 1
ATOM 4846 C CA . ARG A 1 620 ? 6.336 -75.312 -39.312 1 77.19 620 ARG A CA 1
ATOM 4847 C C . ARG A 1 620 ? 7.793 -75.5 -39.719 1 77.19 620 ARG A C 1
ATOM 4849 O O . ARG A 1 620 ? 8.195 -76.625 -40.125 1 77.19 620 ARG A O 1
ATOM 4856 N N . TYR A 1 621 ? 8.523 -74.438 -39.5 1 77.62 621 TYR A N 1
ATOM 4857 C CA . TYR A 1 621 ? 9.891 -74.5 -40 1 77.62 621 TYR A CA 1
ATOM 4858 C C . TYR A 1 621 ? 10.875 -74.875 -38.906 1 77.62 621 TYR A C 1
ATOM 4860 O O . TYR A 1 621 ? 12.039 -75.188 -39.156 1 77.62 621 TYR A O 1
ATOM 4868 N N . ILE A 1 622 ? 10.43 -74.75 -37.719 1 78.25 622 ILE A N 1
ATOM 4869 C CA . ILE A 1 622 ? 11.289 -75.125 -36.562 1 78.25 622 ILE A CA 1
ATOM 4870 C C . ILE A 1 622 ? 10.617 -76.188 -35.719 1 78.25 622 ILE A C 1
ATOM 4872 O O . ILE A 1 622 ? 9.516 -75.938 -35.219 1 78.25 622 ILE A O 1
ATOM 4876 N N . GLN A 1 623 ? 11.195 -77.312 -35.625 1 75.38 623 GLN A N 1
ATOM 4877 C CA . GLN A 1 623 ? 10.617 -78.375 -34.844 1 75.38 623 GLN A CA 1
ATOM 4878 C C . GLN A 1 623 ? 10.914 -78.188 -33.344 1 75.38 623 GLN A C 1
ATOM 4880 O O . GLN A 1 623 ? 12.078 -78.188 -32.938 1 75.38 623 GLN A O 1
ATOM 4885 N N . MET A 1 624 ? 9.898 -77.875 -32.656 1 77.25 624 MET A N 1
ATOM 4886 C CA . MET A 1 624 ? 10.023 -77.688 -31.203 1 77.25 624 MET A CA 1
ATOM 4887 C C . MET A 1 624 ? 9.422 -78.875 -30.438 1 77.25 624 MET A C 1
ATOM 4889 O O . MET A 1 624 ? 8.477 -79.5 -30.906 1 77.25 624 MET A O 1
ATOM 4893 N N . PRO A 1 625 ? 10.039 -79.125 -29.297 1 72.31 625 PRO A N 1
ATOM 4894 C CA . PRO A 1 625 ? 9.445 -80.188 -28.469 1 72.31 625 PRO A CA 1
ATOM 4895 C C . PRO A 1 625 ? 8.008 -79.812 -28.047 1 72.31 625 PRO A C 1
ATOM 4897 O O . PRO A 1 625 ? 7.641 -78.688 -27.938 1 72.31 625 PRO A O 1
ATOM 4900 N N . PRO A 1 626 ? 7.145 -80.875 -27.984 1 70.94 626 PRO A N 1
ATOM 4901 C CA . PRO A 1 626 ? 5.738 -80.688 -27.625 1 70.94 626 PRO A CA 1
ATOM 4902 C C . PRO A 1 626 ? 5.57 -79.938 -26.297 1 70.94 626 PRO A C 1
ATOM 4904 O O . PRO A 1 626 ? 4.551 -79.25 -26.078 1 70.94 626 PRO A O 1
ATOM 4907 N N . GLU A 1 627 ? 6.562 -79.938 -25.453 1 70.81 627 GLU A N 1
ATOM 4908 C CA . GLU A 1 627 ? 6.473 -79.312 -24.141 1 70.81 627 GLU A CA 1
ATOM 4909 C C . GLU A 1 627 ? 6.488 -77.812 -24.266 1 70.81 627 GLU A C 1
ATOM 4911 O O . GLU A 1 627 ? 6.039 -77.062 -23.359 1 70.81 627 GLU A O 1
ATOM 4916 N N . THR A 1 628 ? 6.992 -77.312 -25.406 1 76.69 628 THR A N 1
ATOM 4917 C CA . THR A 1 628 ? 7.113 -75.875 -25.609 1 76.69 628 THR A CA 1
ATOM 4918 C C . THR A 1 628 ? 5.742 -75.25 -25.797 1 76.69 628 THR A C 1
ATOM 4920 O O . THR A 1 628 ? 5.574 -74 -25.609 1 76.69 628 THR A O 1
ATOM 4923 N N . GLY A 1 629 ? 4.762 -76.062 -26.172 1 75.56 629 GLY A N 1
ATOM 4924 C CA . GLY A 1 629 ? 3.42 -75.5 -26.391 1 75.56 629 GLY A CA 1
ATOM 4925 C C . GLY A 1 629 ? 2.768 -75 -25.109 1 75.56 629 GLY A C 1
ATOM 4926 O O . GLY A 1 629 ? 1.894 -74.188 -25.156 1 75.56 629 GLY A O 1
ATOM 4927 N N . GLN A 1 630 ? 3.264 -75.5 -24 1 76.5 630 GLN A N 1
ATOM 4928 C CA . GLN A 1 630 ? 2.656 -75.125 -22.719 1 76.5 630 GLN A CA 1
ATOM 4929 C C . GLN A 1 630 ? 3.461 -74 -22.031 1 76.5 630 GLN A C 1
ATOM 4931 O O . GLN A 1 630 ? 3.047 -73.5 -20.984 1 76.5 630 GLN A O 1
ATOM 4936 N N . MET A 1 631 ? 4.543 -73.625 -22.656 1 78.88 631 MET A N 1
ATOM 4937 C CA . MET A 1 631 ? 5.402 -72.625 -22.016 1 78.88 631 MET A CA 1
ATOM 4938 C C . MET A 1 631 ? 4.957 -71.25 -22.375 1 78.88 631 MET A C 1
ATOM 4940 O O . MET A 1 631 ? 4.5 -71 -23.5 1 78.88 631 MET A O 1
ATOM 4944 N N . GLY A 1 632 ? 5.055 -70.5 -21.375 1 79.75 632 GLY A N 1
ATOM 4945 C CA . GLY A 1 632 ? 4.793 -69.062 -21.641 1 79.75 632 GLY A CA 1
ATOM 4946 C C . GLY A 1 632 ? 5.832 -68.438 -22.547 1 79.75 632 GLY A C 1
ATOM 4947 O O . GLY A 1 632 ? 6.93 -68.938 -22.719 1 79.75 632 GLY A O 1
ATOM 4948 N N . GLY A 1 633 ? 5.441 -67.375 -23.188 1 77.81 633 GLY A N 1
ATOM 4949 C CA . GLY A 1 633 ? 6.344 -66.688 -24.109 1 77.81 633 GLY A CA 1
ATOM 4950 C C . GLY A 1 633 ? 7.641 -66.25 -23.453 1 77.81 633 GLY A C 1
ATOM 4951 O O . GLY A 1 633 ? 8.719 -66.375 -24.047 1 77.81 633 GLY A O 1
ATOM 4952 N N . ALA A 1 634 ? 7.574 -65.812 -22.25 1 78.56 634 ALA A N 1
ATOM 4953 C CA . ALA A 1 634 ? 8.766 -65.312 -21.547 1 78.56 634 ALA A CA 1
ATOM 4954 C C . ALA A 1 634 ? 9.664 -66.5 -21.141 1 78.56 634 ALA A C 1
ATOM 4956 O O . ALA A 1 634 ? 10.883 -66.438 -21.297 1 78.56 634 ALA A O 1
ATOM 4957 N N . ASP A 1 635 ? 9.125 -67.5 -20.672 1 79.38 635 ASP A N 1
ATOM 4958 C CA . ASP A 1 635 ? 9.883 -68.688 -20.25 1 79.38 635 ASP A CA 1
ATOM 4959 C C . ASP A 1 635 ? 10.57 -69.312 -21.438 1 79.38 635 ASP A C 1
ATOM 4961 O O . ASP A 1 635 ? 11.719 -69.75 -21.328 1 79.38 635 ASP A O 1
ATOM 4965 N N . MET A 1 636 ? 9.812 -69.312 -22.453 1 84.19 636 MET A N 1
ATOM 4966 C CA . MET A 1 636 ? 10.398 -69.875 -23.672 1 84.19 636 MET A CA 1
ATOM 4967 C C . MET A 1 636 ? 11.586 -69.062 -24.141 1 84.19 636 MET A C 1
ATOM 4969 O O . MET A 1 636 ? 12.594 -69.625 -24.594 1 84.19 636 MET A O 1
ATOM 4973 N N . THR A 1 637 ? 11.414 -67.812 -24.047 1 81.88 637 THR A N 1
ATOM 4974 C CA . THR A 1 637 ? 12.492 -66.938 -24.469 1 81.88 637 THR A CA 1
ATOM 4975 C C . THR A 1 637 ? 13.719 -67.125 -23.594 1 81.88 637 THR A C 1
ATOM 4977 O O . THR A 1 637 ? 14.852 -67.062 -24.078 1 81.88 637 THR A O 1
ATOM 4980 N N . VAL A 1 638 ? 13.562 -67.25 -22.328 1 83.56 638 VAL A N 1
ATOM 4981 C CA . VAL A 1 638 ? 14.68 -67.438 -21.406 1 83.56 638 VAL A CA 1
ATOM 4982 C C . VAL A 1 638 ? 15.398 -68.75 -21.734 1 83.56 638 VAL A C 1
ATOM 4984 O O . VAL A 1 638 ? 16.641 -68.812 -21.734 1 83.56 638 VAL A O 1
ATOM 4987 N N . GLU A 1 639 ? 14.656 -69.75 -22.125 1 82.12 639 GLU A N 1
ATOM 4988 C CA . GLU A 1 639 ? 15.227 -71.062 -22.422 1 82.12 639 GLU A CA 1
ATOM 4989 C C . GLU A 1 639 ? 15.93 -71.062 -23.781 1 82.12 639 GLU A C 1
ATOM 4991 O O . GLU A 1 639 ? 16.953 -71.75 -23.953 1 82.12 639 GLU A O 1
ATOM 4996 N N . MET A 1 640 ? 15.383 -70.312 -24.641 1 84.12 640 MET A N 1
ATOM 4997 C CA . MET A 1 640 ? 15.938 -70.25 -26 1 84.12 640 MET A CA 1
ATOM 4998 C C . MET A 1 640 ? 16.562 -68.938 -26.328 1 84.12 640 MET A C 1
ATOM 5000 O O . MET A 1 640 ? 16.484 -68.438 -27.469 1 84.12 640 MET A O 1
ATOM 5004 N N . ARG A 1 641 ? 17.094 -68.375 -25.438 1 82.44 641 ARG A N 1
ATOM 5005 C CA . ARG A 1 641 ? 17.578 -67 -25.578 1 82.44 641 ARG A CA 1
ATOM 5006 C C . ARG A 1 641 ? 18.688 -66.875 -26.625 1 82.44 641 ARG A C 1
ATOM 5008 O O . ARG A 1 641 ? 18.797 -65.875 -27.344 1 82.44 641 ARG A O 1
ATOM 5015 N N . ASP A 1 642 ? 19.453 -67.875 -26.828 1 80.69 642 ASP A N 1
ATOM 5016 C CA . ASP A 1 642 ? 20.625 -67.812 -27.703 1 80.69 642 ASP A CA 1
ATOM 5017 C C . ASP A 1 642 ? 20.281 -68.375 -29.094 1 80.69 642 ASP A C 1
ATOM 5019 O O . ASP A 1 642 ? 21.141 -68.375 -29.984 1 80.69 642 ASP A O 1
ATOM 5023 N N . MET A 1 643 ? 19.047 -68.75 -29.297 1 86 643 MET A N 1
ATOM 5024 C CA . MET A 1 643 ? 18.656 -69.188 -30.609 1 86 643 MET A CA 1
ATOM 5025 C C . MET A 1 643 ? 18.562 -68.062 -31.594 1 86 643 MET A C 1
ATOM 5027 O O . MET A 1 643 ? 17.922 -67 -31.312 1 86 643 MET A O 1
ATOM 5031 N N . ARG A 1 644 ? 19.219 -68.188 -32.688 1 88.94 644 ARG A N 1
ATOM 5032 C CA . ARG A 1 644 ? 19.219 -67.125 -33.688 1 88.94 644 ARG A CA 1
ATOM 5033 C C . ARG A 1 644 ? 18.172 -67.375 -34.75 1 88.94 644 ARG A C 1
ATOM 5035 O O . ARG A 1 644 ? 18.062 -68.5 -35.281 1 88.94 644 ARG A O 1
ATOM 5042 N N . VAL A 1 645 ? 17.312 -66.375 -34.938 1 87.25 645 VAL A N 1
ATOM 5043 C CA . VAL A 1 645 ? 16.203 -66.5 -35.875 1 87.25 645 VAL A CA 1
ATOM 5044 C C . VAL A 1 645 ? 16.328 -65.438 -36.938 1 87.25 645 VAL A C 1
ATOM 5046 O O . VAL A 1 645 ? 16.938 -64.375 -36.719 1 87.25 645 VAL A O 1
ATOM 5049 N N . ARG A 1 646 ? 15.805 -65.75 -38.062 1 87.88 646 ARG A N 1
ATOM 5050 C CA . ARG A 1 646 ? 15.82 -64.75 -39.188 1 87.88 646 ARG A CA 1
ATOM 5051 C C . ARG A 1 646 ? 14.586 -64.938 -40.062 1 87.88 646 ARG A C 1
ATOM 5053 O O . ARG A 1 646 ? 14.086 -66.062 -40.25 1 87.88 646 ARG A O 1
ATOM 5060 N N . TYR A 1 647 ? 14.062 -63.812 -40.438 1 86.38 647 TYR A N 1
ATOM 5061 C CA . TYR A 1 647 ? 13 -63.812 -41.438 1 86.38 647 TYR A CA 1
ATOM 5062 C C . TYR A 1 647 ? 13.578 -63.844 -42.844 1 86.38 647 TYR A C 1
ATOM 5064 O O . TYR A 1 647 ? 14.398 -63 -43.219 1 86.38 647 TYR A O 1
ATOM 5072 N N . GLY A 1 648 ? 13.242 -64.875 -43.625 1 81.5 648 GLY A N 1
ATOM 5073 C CA . GLY A 1 648 ? 13.758 -65 -44.969 1 81.5 648 GLY A CA 1
ATOM 5074 C C . GLY A 1 648 ? 13.188 -66.188 -45.719 1 81.5 648 GLY A C 1
ATOM 5075 O O . GLY A 1 648 ? 12.078 -66.625 -45.406 1 81.5 648 GLY A O 1
ATOM 5076 N N . PHE A 1 649 ? 13.922 -66.688 -46.75 1 81.62 649 PHE A N 1
ATOM 5077 C CA . PHE A 1 649 ? 13.508 -67.812 -47.562 1 81.62 649 PHE A CA 1
ATOM 5078 C C . PHE A 1 649 ? 13.836 -69.125 -46.875 1 81.62 649 PHE A C 1
ATOM 5080 O O . PHE A 1 649 ? 14.984 -69.375 -46.5 1 81.62 649 PHE A O 1
ATOM 5087 N N . THR A 1 650 ? 12.797 -69.875 -46.438 1 78.31 650 THR A N 1
ATOM 5088 C CA . THR A 1 650 ? 13 -71.125 -45.656 1 78.31 650 THR A CA 1
ATOM 5089 C C . THR A 1 650 ? 13 -72.312 -46.562 1 78.31 650 THR A C 1
ATOM 5091 O O . THR A 1 650 ? 13.477 -73.375 -46.156 1 78.31 650 THR A O 1
ATOM 5094 N N . GLY A 1 651 ? 12.406 -72.375 -47.688 1 71.81 651 GLY A N 1
ATOM 5095 C CA . GLY A 1 651 ? 12.414 -73.562 -48.5 1 71.81 651 GLY A CA 1
ATOM 5096 C C . GLY A 1 651 ? 11.586 -73.438 -49.781 1 71.81 651 GLY A C 1
ATOM 5097 O O . GLY A 1 651 ? 11.117 -72.312 -50.094 1 71.81 651 GLY A O 1
ATOM 5098 N N . GLN A 1 652 ? 11.656 -74.375 -50.688 1 65.25 652 GLN A N 1
ATOM 5099 C CA . GLN A 1 652 ? 10.898 -74.438 -51.938 1 65.25 652 GLN A CA 1
ATOM 5100 C C . GLN A 1 652 ? 10.031 -75.688 -52.031 1 65.25 652 GLN A C 1
ATOM 5102 O O . GLN A 1 652 ? 10.43 -76.75 -51.562 1 65.25 652 GLN A O 1
ATOM 5107 N N . ASN A 1 653 ? 8.773 -75.375 -52.188 1 58.72 653 ASN A N 1
ATOM 5108 C CA . ASN A 1 653 ? 7.918 -76.562 -52.406 1 58.72 653 ASN A CA 1
ATOM 5109 C C . ASN A 1 653 ? 8.219 -77.25 -53.719 1 58.72 653 ASN A C 1
ATOM 5111 O O . ASN A 1 653 ? 8.953 -76.688 -54.562 1 58.72 653 ASN A O 1
ATOM 5115 N N . SER A 1 654 ? 7.836 -78.625 -53.688 1 56.5 654 SER A N 1
ATOM 5116 C CA . SER A 1 654 ? 8.047 -79.438 -54.875 1 56.5 654 SER A CA 1
ATOM 5117 C C . SER A 1 654 ? 7.598 -78.75 -56.125 1 56.5 654 SER A C 1
ATOM 5119 O O . SER A 1 654 ? 8.109 -79 -57.219 1 56.5 654 SER A O 1
ATOM 5121 N N . LYS A 1 655 ? 6.695 -77.875 -56.062 1 56.44 655 LYS A N 1
ATOM 5122 C CA . LYS A 1 655 ? 6.156 -77.188 -57.25 1 56.44 655 LYS A CA 1
ATOM 5123 C C . LYS A 1 655 ? 6.934 -75.875 -57.531 1 56.44 655 LYS A C 1
ATOM 5125 O O . LYS A 1 655 ? 6.535 -75.125 -58.406 1 56.44 655 LYS A O 1
ATOM 5130 N N . GLY A 1 656 ? 7.98 -75.688 -56.875 1 56.97 656 GLY A N 1
ATOM 5131 C CA . GLY A 1 656 ? 8.828 -74.5 -57.156 1 56.97 656 GLY A CA 1
ATOM 5132 C C . GLY A 1 656 ? 8.445 -73.25 -56.344 1 56.97 656 GLY A C 1
ATOM 5133 O O . GLY A 1 656 ? 8.977 -72.188 -56.594 1 56.97 656 GLY A O 1
ATOM 5134 N N . GLN A 1 657 ? 7.414 -73.375 -55.531 1 65.19 657 GLN A N 1
ATOM 5135 C CA . GLN A 1 657 ? 7.012 -72.188 -54.781 1 65.19 657 GLN A CA 1
ATOM 5136 C C . GLN A 1 657 ? 7.879 -72 -53.562 1 65.19 657 GLN A C 1
ATOM 5138 O O . GLN A 1 657 ? 8.18 -72.938 -52.844 1 65.19 657 GLN A O 1
ATOM 5143 N N . VAL A 1 658 ? 8.367 -70.75 -53.469 1 70.88 658 VAL A N 1
ATOM 5144 C CA . VAL A 1 658 ? 9.312 -70.438 -52.406 1 70.88 658 VAL A CA 1
ATOM 5145 C C . VAL A 1 658 ? 8.547 -70.125 -51.125 1 70.88 658 VAL A C 1
ATOM 5147 O O . VAL A 1 658 ? 7.516 -69.438 -51.156 1 70.88 658 VAL A O 1
ATOM 5150 N N . TRP A 1 659 ? 8.914 -70.75 -50 1 77.62 659 TRP A N 1
ATOM 5151 C CA . TRP A 1 659 ? 8.336 -70.5 -48.688 1 77.62 659 TRP A CA 1
ATOM 5152 C C . TRP A 1 659 ? 9.125 -69.438 -47.969 1 77.62 659 TRP A C 1
ATOM 5154 O O . TRP A 1 659 ? 10.359 -69.438 -47.969 1 77.62 659 TRP A O 1
ATOM 5164 N N . VAL A 1 660 ? 8.359 -68.312 -47.625 1 79.12 660 VAL A N 1
ATOM 5165 C CA . VAL A 1 660 ? 8.969 -67.188 -46.875 1 79.12 660 VAL A CA 1
ATOM 5166 C C . VAL A 1 660 ? 8.414 -67.188 -45.438 1 79.12 660 VAL A C 1
ATOM 5168 O O . VAL A 1 660 ? 7.211 -67.375 -45.25 1 79.12 660 VAL A O 1
ATOM 5171 N N . GLY A 1 661 ? 9.211 -67.188 -44.375 1 81.31 661 GLY A N 1
ATOM 5172 C CA . GLY A 1 661 ? 8.812 -67.188 -43 1 81.31 661 GLY A CA 1
ATOM 5173 C C . GLY A 1 661 ? 9.984 -67 -42.031 1 81.31 661 GLY A C 1
ATOM 5174 O O . GLY A 1 661 ? 11.062 -66.562 -42.438 1 81.31 661 GLY A O 1
ATOM 5175 N N . VAL A 1 662 ? 9.711 -67.188 -40.781 1 83.5 662 VAL A N 1
ATOM 5176 C CA . VAL A 1 662 ? 10.75 -67.125 -39.781 1 83.5 662 VAL A CA 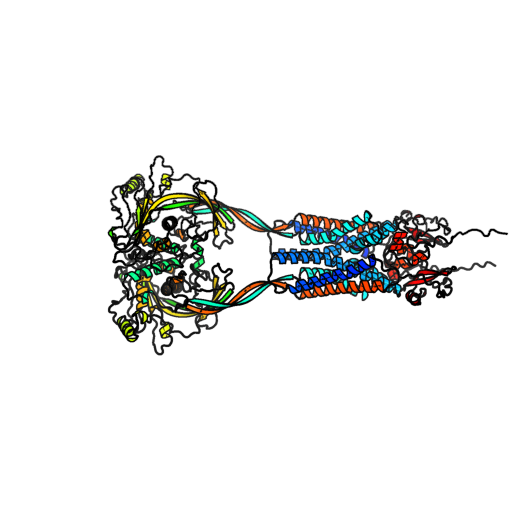1
ATOM 5177 C C . VAL A 1 662 ? 11.305 -68.5 -39.469 1 83.5 662 VAL A C 1
ATOM 5179 O O . VAL A 1 662 ? 10.547 -69.438 -39.156 1 83.5 662 VAL A O 1
ATOM 5182 N N . GLY A 1 663 ? 12.555 -68.75 -39.781 1 81.69 663 GLY A N 1
ATOM 5183 C CA . GLY A 1 663 ? 13.234 -69.938 -39.469 1 81.69 663 GLY A CA 1
ATOM 5184 C C . GLY A 1 663 ? 14.57 -69.75 -38.781 1 81.69 663 GLY A C 1
ATOM 5185 O O . GLY A 1 663 ? 14.898 -68.625 -38.375 1 81.69 663 GLY A O 1
ATOM 5186 N N . ARG A 1 664 ? 15.289 -70.875 -38.531 1 88.06 664 ARG A N 1
ATOM 5187 C CA . ARG A 1 664 ? 16.625 -70.75 -37.969 1 88.06 664 ARG A CA 1
ATOM 5188 C C . ARG A 1 664 ? 17.578 -70.062 -38.938 1 88.06 664 ARG A C 1
ATOM 5190 O O . ARG A 1 664 ? 17.5 -70.25 -40.156 1 88.06 664 ARG A O 1
ATOM 5197 N N . GLU A 1 665 ? 18.312 -69.188 -38.312 1 86.88 665 GLU A N 1
ATOM 5198 C CA . GLU A 1 665 ? 19.203 -68.375 -39.125 1 86.88 665 GLU A CA 1
ATOM 5199 C C . GLU A 1 665 ? 20.031 -69.188 -40.062 1 86.88 665 GLU A C 1
ATOM 5201 O O . GLU A 1 665 ? 20.219 -68.875 -41.219 1 86.88 665 GLU A O 1
ATOM 5206 N N . LYS A 1 666 ? 20.484 -70.312 -39.656 1 79.75 666 LYS A N 1
ATOM 5207 C CA . LYS A 1 666 ? 21.328 -71.188 -40.469 1 79.75 666 LYS A CA 1
ATOM 5208 C C . LYS A 1 666 ? 20.547 -71.75 -41.625 1 79.75 666 LYS A C 1
ATOM 5210 O O . LYS A 1 666 ? 21.125 -72.062 -42.688 1 79.75 666 LYS A O 1
ATOM 5215 N N . ASP A 1 667 ? 19.219 -71.875 -41.531 1 79.38 667 ASP A N 1
ATOM 5216 C CA . ASP A 1 667 ? 18.391 -72.562 -42.531 1 79.38 667 ASP A CA 1
ATOM 5217 C C . ASP A 1 667 ? 17.641 -71.5 -43.375 1 79.38 667 ASP A C 1
ATOM 5219 O O . ASP A 1 667 ? 16.797 -71.875 -44.219 1 79.38 667 ASP A O 1
ATOM 5223 N N . THR A 1 668 ? 17.875 -70.25 -43.125 1 85.06 668 THR A N 1
ATOM 5224 C CA . THR A 1 668 ? 17.141 -69.25 -43.844 1 85.06 668 THR A CA 1
ATOM 5225 C C . THR A 1 668 ? 18.078 -68.312 -44.656 1 85.06 668 THR A C 1
ATOM 5227 O O . THR A 1 668 ? 19.172 -68 -44.188 1 85.06 668 THR A O 1
ATOM 5230 N N . LYS A 1 669 ? 17.672 -68.062 -45.875 1 80.88 669 LYS A N 1
ATOM 5231 C CA . LYS A 1 669 ? 18.453 -67.188 -46.719 1 80.88 669 LYS A CA 1
ATOM 5232 C C . LYS A 1 669 ? 17.922 -65.75 -46.625 1 80.88 669 LYS A C 1
ATOM 5234 O O . LYS A 1 669 ? 16.719 -65.5 -46.531 1 80.88 669 LYS A O 1
ATOM 5239 N N . ARG A 1 670 ? 18.859 -64.875 -46.844 1 82.81 670 ARG A N 1
ATOM 5240 C CA . ARG A 1 670 ? 18.547 -63.438 -46.656 1 82.81 670 ARG A CA 1
ATOM 5241 C C . ARG A 1 670 ? 17.781 -62.906 -47.875 1 82.81 670 ARG A C 1
ATOM 5243 O O . ARG A 1 670 ? 18.141 -63.188 -49.031 1 82.81 670 ARG A O 1
ATOM 5250 N N . ILE A 1 671 ? 16.734 -62.125 -47.469 1 77.81 671 ILE A N 1
ATOM 5251 C CA . ILE A 1 671 ? 15.891 -61.562 -48.5 1 77.81 671 ILE A CA 1
ATOM 5252 C C . ILE A 1 671 ? 16.703 -60.594 -49.344 1 77.81 671 ILE A C 1
ATOM 5254 O O . ILE A 1 671 ? 16.547 -60.531 -50.594 1 77.81 671 ILE A O 1
ATOM 5258 N N . ARG A 1 672 ? 17.562 -59.812 -48.75 1 73 672 ARG A N 1
ATOM 5259 C CA . ARG A 1 672 ? 18.297 -58.75 -49.438 1 73 672 ARG A CA 1
ATOM 5260 C C . ARG A 1 672 ? 19.219 -59.312 -50.5 1 73 672 ARG A C 1
ATOM 5262 O O . ARG A 1 672 ? 19.5 -58.656 -51.5 1 73 672 ARG A O 1
ATOM 5269 N N . ASP A 1 673 ? 19.75 -60.438 -50.25 1 70.44 673 ASP A N 1
ATOM 5270 C CA . ASP A 1 673 ? 20.688 -61.062 -51.188 1 70.44 673 ASP A CA 1
ATOM 5271 C C . ASP A 1 673 ? 19.969 -61.438 -52.5 1 70.44 673 ASP A C 1
ATOM 5273 O O . ASP A 1 673 ? 20.594 -61.625 -53.531 1 70.44 673 ASP A O 1
ATOM 5277 N N . TYR A 1 674 ? 18.75 -61.531 -52.438 1 62.81 674 TYR A N 1
ATOM 5278 C CA . TYR A 1 674 ? 18 -61.938 -53.625 1 62.81 674 TYR A CA 1
ATOM 5279 C C . TYR A 1 674 ? 17.203 -60.781 -54.188 1 62.81 674 TYR A C 1
ATOM 5281 O O . TYR A 1 674 ? 16.656 -60.875 -55.281 1 62.81 674 TYR A O 1
ATOM 5289 N N . LEU A 1 675 ? 16.938 -59.75 -53.5 1 59.66 675 LEU A N 1
ATOM 5290 C CA . LEU A 1 675 ? 16.312 -58.562 -54.062 1 59.66 675 LEU A CA 1
ATOM 5291 C C . LEU A 1 675 ? 17.281 -57.812 -54.969 1 59.66 675 LEU A C 1
ATOM 5293 O O . LEU A 1 675 ? 16.859 -57.094 -55.875 1 59.66 675 LEU A O 1
ATOM 5297 N N . ALA A 1 676 ? 18.641 -57.594 -54.844 1 49.41 676 ALA A N 1
ATOM 5298 C CA . ALA A 1 676 ? 19.531 -56.781 -55.688 1 49.41 676 ALA A CA 1
ATOM 5299 C C . ALA A 1 676 ? 19.641 -57.344 -57.094 1 49.41 676 ALA A C 1
ATOM 5301 O O . ALA A 1 676 ? 20.25 -56.75 -57.969 1 49.41 676 ALA A O 1
ATOM 5302 N N . GLN A 1 677 ? 19.344 -58.594 -57.312 1 39.69 677 GLN A N 1
ATOM 5303 C CA . GLN A 1 677 ? 19.75 -58.969 -58.656 1 39.69 677 GLN A CA 1
ATOM 5304 C C . GLN A 1 677 ? 18.812 -58.344 -59.719 1 39.69 677 GLN A C 1
ATOM 5306 O O . GLN A 1 677 ? 18.969 -58.594 -60.906 1 39.69 677 GLN A O 1
ATOM 5311 N N . ASP A 1 678 ? 17.641 -57.75 -59.469 1 37.56 678 ASP A N 1
ATOM 5312 C CA . ASP A 1 678 ? 17.141 -57.031 -60.625 1 37.56 678 ASP A CA 1
ATOM 5313 C C . ASP A 1 678 ? 17.75 -55.625 -60.719 1 37.56 678 ASP A C 1
ATOM 5315 O O . ASP A 1 678 ? 17.875 -54.938 -59.688 1 37.56 678 ASP A O 1
ATOM 5319 N N . MET B 1 1 ? 18.109 -113 -36.438 1 17.14 1 MET B N 1
ATOM 5320 C CA . MET B 1 1 ? 19.031 -112.188 -35.656 1 17.14 1 MET B CA 1
ATOM 5321 C C . MET B 1 1 ? 18.484 -110.75 -35.531 1 17.14 1 MET B C 1
ATOM 5323 O O . MET B 1 1 ? 17.594 -110.375 -36.281 1 17.14 1 MET B O 1
ATOM 5327 N N . SER B 1 2 ? 19.375 -109.812 -35.094 1 17.47 2 SER B N 1
ATOM 5328 C CA . SER B 1 2 ? 19.422 -108.688 -34.156 1 17.47 2 SER B CA 1
ATOM 5329 C C . SER B 1 2 ? 18.797 -107.438 -34.75 1 17.47 2 SER B C 1
ATOM 5331 O O . SER B 1 2 ? 17.953 -106.75 -34.125 1 17.47 2 SER B O 1
ATOM 5333 N N . GLN B 1 3 ? 19.406 -106.625 -35.719 1 18.16 3 GLN B N 1
ATOM 5334 C CA . GLN B 1 3 ? 20.031 -105.375 -35.344 1 18.16 3 GLN B CA 1
ATOM 5335 C C . GLN B 1 3 ? 19.078 -104.188 -35.625 1 18.16 3 GLN B C 1
ATOM 5337 O O . GLN B 1 3 ? 19.219 -103.5 -36.625 1 18.16 3 GLN B O 1
ATOM 5342 N N . ASP B 1 4 ? 17.828 -104.438 -35.625 1 20.61 4 ASP B N 1
ATOM 5343 C CA . ASP B 1 4 ? 16.984 -103.25 -35.969 1 20.61 4 ASP B CA 1
ATOM 5344 C C . ASP B 1 4 ? 17.266 -102.125 -35.062 1 20.61 4 ASP B C 1
ATOM 5346 O O . ASP B 1 4 ? 16.859 -102.125 -33.875 1 20.61 4 ASP B O 1
ATOM 5350 N N . ASN B 1 5 ? 18.422 -101.5 -35.062 1 20.03 5 ASN B N 1
ATOM 5351 C CA . ASN B 1 5 ? 19.109 -100.562 -34.219 1 20.03 5 ASN B CA 1
ATOM 5352 C C . ASN B 1 5 ? 18.203 -99.438 -33.812 1 20.03 5 ASN B C 1
ATOM 5354 O O . ASN B 1 5 ? 17.922 -99.188 -32.625 1 20.03 5 ASN B O 1
ATOM 5358 N N . ASN B 1 6 ? 18.453 -98.125 -34.25 1 20.91 6 ASN B N 1
ATOM 5359 C CA . ASN B 1 6 ? 19.078 -97 -33.625 1 20.91 6 ASN B CA 1
ATOM 5360 C C . ASN B 1 6 ? 18.031 -95.938 -33.219 1 20.91 6 ASN B C 1
ATOM 5362 O O . ASN B 1 6 ? 18.312 -95.062 -32.406 1 20.91 6 ASN B O 1
ATOM 5366 N N . ALA B 1 7 ? 17.078 -95.312 -33.875 1 26.75 7 ALA B N 1
ATOM 5367 C CA . ALA B 1 7 ? 17.094 -93.938 -33.438 1 26.75 7 ALA B CA 1
ATOM 5368 C C . ALA B 1 7 ? 16.609 -93.812 -31.984 1 26.75 7 ALA B C 1
ATOM 5370 O O . ALA B 1 7 ? 15.648 -94.5 -31.594 1 26.75 7 ALA B O 1
ATOM 5371 N N . GLY B 1 8 ? 17.531 -93.375 -30.953 1 24.8 8 GLY B N 1
ATOM 5372 C CA . GLY B 1 8 ? 17.953 -93 -29.625 1 24.8 8 GLY B CA 1
ATOM 5373 C C . GLY B 1 8 ? 17.078 -91.938 -29.031 1 24.8 8 GLY B C 1
ATOM 5374 O O . GLY B 1 8 ? 17.578 -90.812 -28.656 1 24.8 8 GLY B O 1
ATOM 5375 N N . PHE B 1 9 ? 15.906 -91.688 -29.219 1 25.17 9 PHE B N 1
ATOM 5376 C CA . PHE B 1 9 ? 15.453 -90.688 -28.266 1 25.17 9 PHE B CA 1
ATOM 5377 C C . PHE B 1 9 ? 15.461 -91.25 -26.844 1 25.17 9 PHE B C 1
ATOM 5379 O O . PHE B 1 9 ? 14.797 -92.25 -26.562 1 25.17 9 PHE B O 1
ATOM 5386 N N . THR B 1 10 ? 16.656 -91.375 -26.172 1 25.47 10 THR B N 1
ATOM 5387 C CA . THR B 1 10 ? 16.688 -92 -24.844 1 25.47 10 THR B CA 1
ATOM 5388 C C . THR B 1 10 ? 15.766 -91.25 -23.891 1 25.47 10 THR B C 1
ATOM 5390 O O . THR B 1 10 ? 15.477 -90.062 -24.078 1 25.47 10 THR B O 1
ATOM 5393 N N . GLU B 1 11 ? 15.125 -91.875 -22.906 1 26.83 11 GLU B N 1
ATOM 5394 C CA . GLU B 1 11 ? 14.188 -91.625 -21.812 1 26.83 11 GLU B CA 1
ATOM 5395 C C . GLU B 1 11 ? 14.68 -90.562 -20.906 1 26.83 11 GLU B C 1
ATOM 5397 O O . GLU B 1 11 ? 13.906 -90 -20.125 1 26.83 11 GLU B O 1
ATOM 5402 N N . ALA B 1 12 ? 16 -90.438 -20.672 1 29.17 12 ALA B N 1
ATOM 5403 C CA . ALA B 1 12 ? 16.5 -89.812 -19.453 1 29.17 12 ALA B CA 1
ATOM 5404 C C . ALA B 1 12 ? 16.125 -88.312 -19.422 1 29.17 12 ALA B C 1
ATOM 5406 O O . ALA B 1 12 ? 16.391 -87.625 -18.422 1 29.17 12 ALA B O 1
ATOM 5407 N N . GLU B 1 13 ? 16.109 -87.75 -20.484 1 28.25 13 GLU B N 1
ATOM 5408 C CA . GLU B 1 13 ? 16.234 -86.312 -20.406 1 28.25 13 GLU B CA 1
ATOM 5409 C C . GLU B 1 13 ? 14.945 -85.688 -19.891 1 28.25 13 GLU B C 1
ATOM 5411 O O . GLU B 1 13 ? 14.758 -84.438 -20 1 28.25 13 GLU B O 1
ATOM 5416 N N . LEU B 1 14 ? 14.023 -86.5 -19.438 1 27.38 14 LEU B N 1
ATOM 5417 C CA . LEU B 1 14 ? 12.773 -85.875 -18.984 1 27.38 14 LEU B CA 1
ATOM 5418 C C . LEU B 1 14 ? 12.984 -85.125 -17.688 1 27.38 14 LEU B C 1
ATOM 5420 O O . LEU B 1 14 ? 12.031 -84.562 -17.109 1 27.38 14 LEU B O 1
ATOM 5424 N N . ARG B 1 15 ? 14 -85.312 -16.859 1 30.27 15 ARG B N 1
ATOM 5425 C CA . ARG B 1 15 ? 13.656 -85.312 -15.438 1 30.27 15 ARG B CA 1
ATOM 5426 C C . ARG B 1 15 ? 13.477 -83.875 -14.961 1 30.27 15 ARG B C 1
ATOM 5428 O O . ARG B 1 15 ? 12.648 -83.562 -14.094 1 30.27 15 ARG B O 1
ATOM 5435 N N . GLN B 1 16 ? 14.773 -83.062 -14.773 1 26.78 16 GLN B N 1
ATOM 5436 C CA . GLN B 1 16 ? 14.727 -82.125 -13.625 1 26.78 16 GLN B CA 1
ATOM 5437 C C . GLN B 1 16 ? 13.742 -81 -13.875 1 26.78 16 GLN B C 1
ATOM 5439 O O . GLN B 1 16 ? 13.594 -80.5 -15.008 1 26.78 16 GLN B O 1
ATOM 5444 N N . PRO B 1 17 ? 12.93 -80.5 -12.844 1 29.81 17 PRO B N 1
ATOM 5445 C CA . PRO B 1 17 ? 12.023 -79.438 -12.578 1 29.81 17 PRO B CA 1
ATOM 5446 C C . PRO B 1 17 ? 12.719 -78.062 -12.695 1 29.81 17 PRO B C 1
ATOM 5448 O O . PRO B 1 17 ? 13.766 -77.812 -12.078 1 29.81 17 PRO B O 1
ATOM 5451 N N . GLY B 1 18 ? 12.805 -77.25 -13.742 1 34.41 18 GLY B N 1
ATOM 5452 C CA . GLY B 1 18 ? 13.188 -75.938 -14.117 1 34.41 18 GLY B CA 1
ATOM 5453 C C . GLY B 1 18 ? 13.789 -75.812 -15.508 1 34.41 18 GLY B C 1
ATOM 5454 O O . GLY B 1 18 ? 13.422 -74.938 -16.297 1 34.41 18 GLY B O 1
ATOM 5455 N N . HIS B 1 19 ? 15.164 -76.25 -15.734 1 33.75 19 HIS B N 1
ATOM 5456 C CA . HIS B 1 19 ? 15.953 -76.062 -16.953 1 33.75 19 HIS B CA 1
ATOM 5457 C C . HIS B 1 19 ? 15.484 -77 -18.047 1 33.75 19 HIS B C 1
ATOM 5459 O O . HIS B 1 19 ? 15.602 -78.188 -17.922 1 33.75 19 HIS B O 1
ATOM 5465 N N . TYR B 1 20 ? 14.344 -76.625 -18.703 1 35.81 20 TYR B N 1
ATOM 5466 C CA . TYR B 1 20 ? 13.945 -77.438 -19.844 1 35.81 20 TYR B CA 1
ATOM 5467 C C . TYR B 1 20 ? 15.078 -77.562 -20.859 1 35.81 20 TYR B C 1
ATOM 5469 O O . TYR B 1 20 ? 15.555 -76.5 -21.375 1 35.81 20 TYR B O 1
ATOM 5477 N N . ASN B 1 21 ? 16.172 -78.25 -20.625 1 36.25 21 ASN B N 1
ATOM 5478 C CA . ASN B 1 21 ? 17.219 -78.438 -21.641 1 36.25 21 ASN B CA 1
ATOM 5479 C C . ASN B 1 21 ? 16.609 -78.875 -22.984 1 36.25 21 ASN B C 1
ATOM 5481 O O . ASN B 1 21 ? 16.297 -80.062 -23.188 1 36.25 21 ASN B O 1
ATOM 5485 N N . ILE B 1 22 ? 15.938 -77.938 -23.594 1 44.03 22 ILE B N 1
ATOM 5486 C CA . ILE B 1 22 ? 15.406 -78.188 -24.922 1 44.03 22 ILE B CA 1
ATOM 5487 C C . ILE B 1 22 ? 16.547 -78.5 -25.891 1 44.03 22 ILE B C 1
ATOM 5489 O O . ILE B 1 22 ? 17.406 -77.625 -26.141 1 44.03 22 ILE B O 1
ATOM 5493 N N . ARG B 1 23 ? 17.078 -79.688 -26 1 41.88 23 ARG B N 1
ATOM 5494 C CA . ARG B 1 23 ? 18.047 -80.062 -27.031 1 41.88 23 ARG B CA 1
ATOM 5495 C C . ARG B 1 23 ? 17.375 -80.188 -28.391 1 41.88 23 ARG B C 1
ATOM 5497 O O . ARG B 1 23 ? 16.406 -81 -28.547 1 41.88 23 ARG B O 1
ATOM 5504 N N . LEU B 1 24 ? 17.609 -79.25 -29.125 1 43.47 24 LEU B N 1
ATOM 5505 C CA . LEU B 1 24 ? 17.156 -79.312 -30.5 1 43.47 24 LEU B CA 1
ATOM 5506 C C . LEU B 1 24 ? 17.828 -80.438 -31.25 1 43.47 24 LEU B C 1
ATOM 5508 O O . LEU B 1 24 ? 19.062 -80.562 -31.266 1 43.47 24 LEU B O 1
ATOM 5512 N N . SER B 1 25 ? 17.469 -81.75 -31.031 1 34.53 25 SER B N 1
ATOM 5513 C CA . SER B 1 25 ? 18.094 -82.812 -31.828 1 34.53 25 SER B CA 1
ATOM 5514 C C . SER B 1 25 ? 18.141 -82.375 -33.312 1 34.53 25 SER B C 1
ATOM 5516 O O . SER B 1 25 ? 17.188 -81.812 -33.844 1 34.53 25 SER B O 1
ATOM 5518 N N . ASP B 1 26 ? 19.359 -82.188 -33.812 1 34.75 26 ASP B N 1
ATOM 5519 C CA . ASP B 1 26 ? 19.656 -81.938 -35.25 1 34.75 26 ASP B CA 1
ATOM 5520 C C . ASP B 1 26 ? 19 -83 -36.094 1 34.75 26 ASP B C 1
ATOM 5522 O O . ASP B 1 26 ? 19.453 -83.312 -37.219 1 34.75 26 ASP B O 1
ATOM 5526 N N . THR B 1 27 ? 18.281 -83.938 -35.594 1 34.03 27 THR B N 1
ATOM 5527 C CA . THR B 1 27 ? 18 -85.062 -36.5 1 34.03 27 THR B CA 1
ATOM 5528 C C . THR B 1 27 ? 17.609 -84.562 -37.875 1 34.03 27 THR B C 1
ATOM 5530 O O . THR B 1 27 ? 18.266 -84.875 -38.875 1 34.03 27 THR B O 1
ATOM 5533 N N . GLY B 1 28 ? 16.422 -85.188 -38.531 1 31.31 28 GLY B N 1
ATOM 5534 C CA . GLY B 1 28 ? 16.172 -85.25 -39.938 1 31.31 28 GLY B CA 1
ATOM 5535 C C . GLY B 1 28 ? 15.945 -83.938 -40.625 1 31.31 28 GLY B C 1
ATOM 5536 O O . GLY B 1 28 ? 15.039 -83.188 -40.25 1 31.31 28 GLY B O 1
ATOM 5537 N N . SER B 1 29 ? 17.062 -83.312 -41 1 32.41 29 SER B N 1
ATOM 5538 C CA . SER B 1 29 ? 17.016 -82.25 -42 1 32.41 29 SER B CA 1
ATOM 5539 C C . SER B 1 29 ? 15.906 -82.5 -43 1 32.41 29 SER B C 1
ATOM 5541 O O . SER B 1 29 ? 15.828 -83.562 -43.625 1 32.41 29 SER B O 1
ATOM 5543 N N . MET B 1 30 ? 14.711 -82.188 -42.75 1 33.5 30 MET B N 1
ATOM 5544 C CA . MET B 1 30 ? 13.938 -82.188 -44 1 33.5 30 MET B CA 1
ATOM 5545 C C . MET B 1 30 ? 14.836 -81.875 -45.188 1 33.5 30 MET B C 1
ATOM 5547 O O . MET B 1 30 ? 15.766 -81.125 -45.094 1 33.5 30 MET B O 1
ATOM 5551 N N . ASP B 1 31 ? 15.047 -82.875 -46.125 1 32.12 31 ASP B N 1
ATOM 5552 C CA . ASP B 1 31 ? 15.812 -82.75 -47.344 1 32.12 31 ASP B CA 1
ATOM 5553 C C . ASP B 1 31 ? 15.781 -81.312 -47.875 1 32.12 31 ASP B C 1
ATOM 5555 O O . ASP B 1 31 ? 14.727 -80.812 -48.281 1 32.12 31 ASP B O 1
ATOM 5559 N N . SER B 1 32 ? 16.422 -80.438 -47.219 1 35.75 32 SER B N 1
ATOM 5560 C CA . SER B 1 32 ? 16.734 -79.188 -47.875 1 35.75 32 SER B CA 1
ATOM 5561 C C . SER B 1 32 ? 17.172 -79.375 -49.312 1 35.75 32 SER B C 1
ATOM 5563 O O . SER B 1 32 ? 18.312 -79.75 -49.594 1 35.75 32 SER B O 1
ATOM 5565 N N . SER B 1 33 ? 16.438 -80.188 -50.125 1 35.81 33 SER B N 1
ATOM 5566 C CA . SER B 1 33 ? 16.875 -80 -51.531 1 35.81 33 SER B CA 1
ATOM 5567 C C . SER B 1 33 ? 17.422 -78.562 -51.75 1 35.81 33 SER B C 1
ATOM 5569 O O . SER B 1 33 ? 16.953 -77.625 -51.156 1 35.81 33 SER B O 1
ATOM 5571 N N . SER B 1 34 ? 18.734 -78.5 -52 1 39.22 34 SER B N 1
ATOM 5572 C CA . SER B 1 34 ? 19.484 -77.312 -52.469 1 39.22 34 SER B CA 1
ATOM 5573 C C . SER B 1 34 ? 18.594 -76.312 -53.219 1 39.22 34 SER B C 1
ATOM 5575 O O . SER B 1 34 ? 18.047 -76.688 -54.281 1 39.22 34 SER B O 1
ATOM 5577 N N . THR B 1 35 ? 17.766 -75.625 -52.656 1 42.09 35 THR B N 1
ATOM 5578 C CA . THR B 1 35 ? 16.938 -74.562 -53.219 1 42.09 35 THR B CA 1
ATOM 5579 C C . THR B 1 35 ? 17.781 -73.625 -54.094 1 42.09 35 THR B C 1
ATOM 5581 O O . THR B 1 35 ? 18.344 -72.625 -53.594 1 42.09 35 THR B O 1
ATOM 5584 N N . ASP B 1 36 ? 18.688 -74 -54.844 1 43.78 36 ASP B N 1
ATOM 5585 C CA . ASP B 1 36 ? 19.172 -73.125 -55.875 1 43.78 36 ASP B CA 1
ATOM 5586 C C . ASP B 1 36 ? 18.031 -72.375 -56.562 1 43.78 36 ASP B C 1
ATOM 5588 O O . ASP B 1 36 ? 17.203 -72.938 -57.25 1 43.78 36 ASP B O 1
ATOM 5592 N N . LEU B 1 37 ? 17.453 -71.375 -55.938 1 48 37 LEU B N 1
ATOM 5593 C CA . LEU B 1 37 ? 16.406 -70.5 -56.469 1 48 37 LEU B CA 1
ATOM 5594 C C . LEU B 1 37 ? 16.812 -69.938 -57.844 1 48 37 LEU B C 1
ATOM 5596 O O . LEU B 1 37 ? 17.875 -69.312 -57.969 1 48 37 LEU B O 1
ATOM 5600 N N . GLY B 1 38 ? 16.609 -70.562 -58.938 1 42.5 38 GLY B N 1
ATOM 5601 C CA . GLY B 1 38 ? 16.906 -70 -60.219 1 42.5 38 GLY B CA 1
ATOM 5602 C C . GLY B 1 38 ? 16.422 -68.562 -60.344 1 42.5 38 GLY B C 1
ATOM 5603 O O . GLY B 1 38 ? 15.555 -68.125 -59.594 1 42.5 38 GLY B O 1
ATOM 5604 N N . LYS B 1 39 ? 16.984 -67.688 -61.094 1 50.28 39 LYS B N 1
ATOM 5605 C CA . LYS B 1 39 ? 16.859 -66.25 -61.344 1 50.28 39 LYS B CA 1
ATOM 5606 C C . LYS B 1 39 ? 15.391 -65.875 -61.594 1 50.28 39 LYS B C 1
ATOM 5608 O O . LYS B 1 39 ? 15.008 -64.688 -61.406 1 50.28 39 LYS B O 1
ATOM 5613 N N . GLY B 1 40 ? 14.617 -66.562 -62.281 1 42.66 40 GLY B N 1
ATOM 5614 C CA . GLY B 1 40 ? 13.328 -66.125 -62.781 1 42.66 40 GLY B CA 1
ATOM 5615 C C . GLY B 1 40 ? 12.258 -66.062 -61.719 1 42.66 40 GLY B C 1
ATOM 5616 O O . GLY B 1 40 ? 11.164 -65.5 -61.969 1 42.66 40 GLY B O 1
ATOM 5617 N N . GLN B 1 41 ? 12.039 -66.875 -60.844 1 43.22 41 GLN B N 1
ATOM 5618 C CA . GLN B 1 41 ? 10.844 -67 -60.031 1 43.22 41 GLN B CA 1
ATOM 5619 C C . GLN B 1 41 ? 10.875 -66.062 -58.844 1 43.22 41 GLN B C 1
ATOM 5621 O O . GLN B 1 41 ? 9.992 -66.125 -57.969 1 43.22 41 GLN B O 1
ATOM 5626 N N . LEU B 1 42 ? 11.773 -65.312 -58.688 1 47.06 42 LEU B N 1
ATOM 5627 C CA . LEU B 1 42 ? 12.047 -64.438 -57.531 1 47.06 42 LEU B CA 1
ATOM 5628 C C . LEU B 1 42 ? 11.195 -63.188 -57.594 1 47.06 42 LEU B C 1
ATOM 5630 O O . LEU B 1 42 ? 11.453 -62.219 -56.875 1 47.06 42 LEU B O 1
ATOM 5634 N N . HIS B 1 43 ? 10.281 -63.031 -58.469 1 45.16 43 HIS B N 1
ATOM 5635 C CA . HIS B 1 43 ? 9.477 -61.812 -58.5 1 45.16 43 HIS B CA 1
ATOM 5636 C C . HIS B 1 43 ? 8.625 -61.688 -57.25 1 45.16 43 HIS B C 1
ATOM 5638 O O . HIS B 1 43 ? 7.723 -60.844 -57.219 1 45.16 43 HIS B O 1
ATOM 5644 N N . ALA B 1 44 ? 8.898 -62.438 -56.312 1 47.09 44 ALA B N 1
ATOM 5645 C CA . ALA B 1 44 ? 7.84 -62.531 -55.312 1 47.09 44 ALA B CA 1
ATOM 5646 C C . ALA B 1 44 ? 7.84 -61.312 -54.406 1 47.09 44 ALA B C 1
ATOM 5648 O O . ALA B 1 44 ? 6.805 -60.969 -53.844 1 47.09 44 ALA B O 1
ATOM 5649 N N . PHE B 1 45 ? 8.945 -60.719 -53.906 1 53.5 45 PHE B N 1
ATOM 5650 C CA . PHE B 1 45 ? 8.805 -59.688 -52.875 1 53.5 45 PHE B CA 1
ATOM 5651 C C . PHE B 1 45 ? 8.672 -58.312 -53.531 1 53.5 45 PHE B C 1
ATOM 5653 O O . PHE B 1 45 ? 9.617 -57.812 -54.156 1 53.5 45 PHE B O 1
ATOM 5660 N N . LYS B 1 46 ? 7.531 -58.031 -54.156 1 46.66 46 LYS B N 1
ATOM 5661 C CA . LYS B 1 46 ? 7.336 -56.656 -54.625 1 46.66 46 LYS B CA 1
ATOM 5662 C C . LYS B 1 46 ? 7.434 -55.688 -53.469 1 46.66 46 LYS B C 1
ATOM 5664 O O . LYS B 1 46 ? 6.859 -55.906 -52.406 1 46.66 46 LYS B O 1
ATOM 5669 N N . LYS B 1 47 ? 8.445 -54.906 -53.562 1 49.62 47 LYS B N 1
ATOM 5670 C CA . LYS B 1 47 ? 8.609 -53.812 -52.625 1 49.62 47 LYS B CA 1
ATOM 5671 C C . LYS B 1 47 ? 7.273 -53.156 -52.281 1 49.62 47 LYS B C 1
ATOM 5673 O O . LYS B 1 47 ? 6.523 -52.781 -53.188 1 49.62 47 LYS B O 1
ATOM 5678 N N . GLN B 1 48 ? 6.68 -53.406 -51.188 1 51 48 GLN B N 1
ATOM 5679 C CA . GLN B 1 48 ? 5.449 -52.781 -50.719 1 51 48 GLN B CA 1
ATOM 5680 C C . GLN B 1 48 ? 5.398 -51.312 -51.094 1 51 48 GLN B C 1
ATOM 5682 O O . GLN B 1 48 ? 6.355 -50.562 -50.844 1 51 48 GLN B O 1
ATOM 5687 N N . LYS B 1 49 ? 4.652 -50.938 -52.094 1 47.75 49 LYS B N 1
ATOM 5688 C CA . LYS B 1 49 ? 4.336 -49.562 -52.5 1 47.75 49 LYS B CA 1
ATOM 5689 C C . LYS B 1 49 ? 4.117 -48.656 -51.281 1 47.75 49 LYS B C 1
ATOM 5691 O O . LYS B 1 49 ? 3.584 -49.125 -50.25 1 47.75 49 LYS B O 1
ATOM 5696 N N . LEU B 1 50 ? 4.836 -47.594 -51.25 1 58.22 50 LEU B N 1
ATOM 5697 C CA . LEU B 1 50 ? 4.734 -46.5 -50.281 1 58.22 50 LEU B CA 1
ATOM 5698 C C . LEU B 1 50 ? 3.277 -46.156 -50 1 58.22 50 LEU B C 1
ATOM 5700 O O . LEU B 1 50 ? 2.576 -45.656 -50.906 1 58.22 50 LEU B O 1
ATOM 5704 N N . ASP B 1 51 ? 2.576 -46.906 -49.125 1 65.75 51 ASP B N 1
ATOM 5705 C CA . ASP B 1 51 ? 1.183 -46.656 -48.781 1 65.75 51 ASP B CA 1
ATOM 5706 C C . ASP B 1 51 ? 1.023 -45.281 -48.125 1 65.75 51 ASP B C 1
ATOM 5708 O O . ASP B 1 51 ? 1.967 -44.781 -47.531 1 65.75 51 ASP B O 1
ATOM 5712 N N . LEU B 1 52 ? 0.045 -44.562 -48.531 1 73 52 LEU B N 1
ATOM 5713 C CA . LEU B 1 52 ? -0.312 -43.219 -48.062 1 73 52 LEU B CA 1
ATOM 5714 C C . LEU B 1 52 ? -0.372 -43.188 -46.531 1 73 52 LEU B C 1
ATOM 5716 O O . LEU B 1 52 ? 0.013 -42.219 -45.906 1 73 52 LEU B O 1
ATOM 5720 N N . GLN B 1 53 ? -0.714 -44.25 -45.938 1 74.19 53 GLN B N 1
ATOM 5721 C CA . GLN B 1 53 ? -0.813 -44.281 -44.469 1 74.19 53 GLN B CA 1
ATOM 5722 C C . GLN B 1 53 ? 0.57 -44.344 -43.844 1 74.19 53 GLN B C 1
ATOM 5724 O O . GLN B 1 53 ? 0.814 -43.688 -42.812 1 74.19 53 GLN B O 1
ATOM 5729 N N . GLY B 1 54 ? 1.405 -45.125 -44.531 1 74.88 54 GLY B N 1
ATOM 5730 C CA . GLY B 1 54 ? 2.77 -45.219 -44.031 1 74.88 54 GLY B CA 1
ATOM 5731 C C . GLY B 1 54 ? 3.516 -43.906 -44.156 1 74.88 54 GLY B C 1
ATOM 5732 O O . GLY B 1 54 ? 4.246 -43.5 -43.25 1 74.88 54 GLY B O 1
ATOM 5733 N N . LEU B 1 55 ? 3.139 -43.188 -45.094 1 83.75 55 LEU B N 1
ATOM 5734 C CA . LEU B 1 55 ? 3.801 -41.906 -45.344 1 83.75 55 LEU B CA 1
ATOM 5735 C C . LEU B 1 55 ? 3.295 -40.844 -44.375 1 83.75 55 LEU B C 1
ATOM 5737 O O . LEU B 1 55 ? 4.066 -40 -43.906 1 83.75 55 LEU B O 1
ATOM 5741 N N . SER B 1 56 ? 2.029 -40.844 -44.062 1 84.38 56 SER B N 1
ATOM 5742 C CA . SER B 1 56 ? 1.468 -39.875 -43.125 1 84.38 56 SER B CA 1
ATOM 5743 C C . SER B 1 56 ? 2.02 -40.094 -41.719 1 84.38 56 SER B C 1
ATOM 5745 O O . SER B 1 56 ? 2.271 -39.156 -41 1 84.38 56 SER B O 1
ATOM 5747 N N . ALA B 1 57 ? 2.137 -41.312 -41.406 1 82.25 57 ALA B N 1
ATOM 5748 C CA . ALA B 1 57 ? 2.717 -41.625 -40.094 1 82.25 57 ALA B CA 1
ATOM 5749 C C . ALA B 1 57 ? 4.168 -41.156 -40 1 82.25 57 ALA B C 1
ATOM 5751 O O . ALA B 1 57 ? 4.609 -40.656 -39 1 82.25 57 ALA B O 1
ATOM 5752 N N . ASP B 1 58 ? 4.887 -41.375 -41.125 1 88.69 58 ASP B N 1
ATOM 5753 C CA . ASP B 1 58 ? 6.273 -40.906 -41.188 1 88.69 58 ASP B CA 1
ATOM 5754 C C . ASP B 1 58 ? 6.359 -39.406 -41.062 1 88.69 58 ASP B C 1
ATOM 5756 O O . ASP B 1 58 ? 7.219 -38.875 -40.344 1 88.69 58 ASP B O 1
ATOM 5760 N N . PHE B 1 59 ? 5.406 -38.812 -41.594 1 90.56 59 PHE B N 1
ATOM 5761 C CA . PHE B 1 59 ? 5.391 -37.375 -41.562 1 90.56 59 PHE B CA 1
ATOM 5762 C C . PHE B 1 59 ? 5.066 -36.875 -40.156 1 90.56 59 PHE B C 1
ATOM 5764 O O . PHE B 1 59 ? 5.711 -35.938 -39.625 1 90.56 59 PHE B O 1
ATOM 5771 N N . ALA B 1 60 ? 4.141 -37.344 -39.469 1 88.19 60 ALA B N 1
ATOM 5772 C CA . ALA B 1 60 ? 3.711 -36.938 -38.125 1 88.19 60 ALA B CA 1
ATOM 5773 C C . ALA B 1 60 ? 4.824 -37.125 -37.094 1 88.19 60 ALA B C 1
ATOM 5775 O O . ALA B 1 60 ? 5.023 -36.281 -36.219 1 88.19 60 ALA B O 1
ATOM 5776 N N . VAL B 1 61 ? 5.582 -38.188 -37.281 1 90.94 61 VAL B N 1
ATOM 5777 C CA . VAL B 1 61 ? 6.602 -38.531 -36.312 1 90.94 61 VAL B CA 1
ATOM 5778 C C . VAL B 1 61 ? 7.793 -37.594 -36.438 1 90.94 61 VAL B C 1
ATOM 5780 O O . VAL B 1 61 ? 8.547 -37.375 -35.5 1 90.94 61 VAL B O 1
ATOM 5783 N N . ILE B 1 62 ? 7.867 -36.969 -37.562 1 92.25 62 ILE B N 1
ATOM 5784 C CA . ILE B 1 62 ? 8.969 -36.062 -37.781 1 92.25 62 ILE B CA 1
ATOM 5785 C C . ILE B 1 62 ? 8.516 -34.625 -37.438 1 92.25 62 ILE B C 1
ATOM 5787 O O . ILE B 1 62 ? 9.227 -33.906 -36.75 1 92.25 62 ILE B O 1
ATOM 5791 N N . VAL B 1 63 ? 7.301 -34.281 -37.719 1 93.19 63 VAL B N 1
ATOM 5792 C CA . VAL B 1 63 ? 6.844 -32.906 -37.656 1 93.19 63 VAL B CA 1
ATOM 5793 C C . VAL B 1 63 ? 6.492 -32.562 -36.219 1 93.19 63 VAL B C 1
ATOM 5795 O O . VAL B 1 63 ? 6.781 -31.453 -35.75 1 93.19 63 VAL B O 1
ATOM 5798 N N . LEU B 1 64 ? 5.891 -33.375 -35.438 1 92.38 64 LEU B N 1
ATOM 5799 C CA . LEU B 1 64 ? 5.414 -33.062 -34.094 1 92.38 64 LEU B CA 1
ATOM 5800 C C . LEU B 1 64 ? 6.582 -32.781 -33.156 1 92.38 64 LEU B C 1
ATOM 5802 O O . LEU B 1 64 ? 6.594 -31.75 -32.469 1 92.38 64 LEU B O 1
ATOM 5806 N N . PRO B 1 65 ? 7.645 -33.594 -33.188 1 93.75 65 PRO B N 1
ATOM 5807 C CA . PRO B 1 65 ? 8.797 -33.25 -32.344 1 93.75 65 PRO B CA 1
ATOM 5808 C C . PRO B 1 65 ? 9.492 -31.969 -32.781 1 93.75 65 PRO B C 1
ATOM 5810 O O . PRO B 1 65 ? 9.992 -31.203 -31.953 1 93.75 65 PRO B O 1
ATOM 5813 N N . PHE B 1 66 ? 9.461 -31.781 -34.094 1 93.5 66 PHE B N 1
ATOM 5814 C CA . PHE B 1 66 ? 10.062 -30.547 -34.594 1 93.5 66 PHE B CA 1
ATOM 5815 C C . PHE B 1 66 ? 9.266 -29.328 -34.125 1 93.5 66 PHE B C 1
ATOM 5817 O O . PHE B 1 66 ? 9.844 -28.281 -33.844 1 93.5 66 PHE B O 1
ATOM 5824 N N . GLY B 1 67 ? 8 -29.422 -34.062 1 93.62 67 GLY B N 1
ATOM 5825 C CA . GLY B 1 67 ? 7.168 -28.375 -33.5 1 93.62 67 GLY B CA 1
ATOM 5826 C C . GLY B 1 67 ? 7.496 -28.047 -32.062 1 93.62 67 GLY B C 1
ATOM 5827 O O . GLY B 1 67 ? 7.512 -26.875 -31.656 1 93.62 67 GLY B O 1
ATOM 5828 N N . LEU B 1 68 ? 7.816 -29.047 -31.266 1 95 68 LEU B N 1
ATOM 5829 C CA . LEU B 1 68 ? 8.172 -28.844 -29.875 1 95 68 LEU B CA 1
ATOM 5830 C C . LEU B 1 68 ? 9.523 -28.141 -29.75 1 95 68 LEU B C 1
ATOM 5832 O O . LEU B 1 68 ? 9.742 -27.344 -28.844 1 95 68 LEU B O 1
ATOM 5836 N N . VAL B 1 69 ? 10.453 -28.438 -30.703 1 93.81 69 VAL B N 1
ATOM 5837 C CA . VAL B 1 69 ? 11.742 -27.766 -30.734 1 93.81 69 VAL B CA 1
ATOM 5838 C C . VAL B 1 69 ? 11.547 -26.281 -31.031 1 93.81 69 VAL B C 1
ATOM 5840 O O . VAL B 1 69 ? 12.133 -25.422 -30.375 1 93.81 69 VAL B O 1
ATOM 5843 N N . ILE B 1 70 ? 10.68 -26.062 -31.953 1 93.69 70 ILE B N 1
ATOM 5844 C CA . ILE B 1 70 ? 10.398 -24.672 -32.312 1 93.69 70 ILE B CA 1
ATOM 5845 C C . ILE B 1 70 ? 9.766 -23.953 -31.125 1 93.69 70 ILE B C 1
ATOM 5847 O O . ILE B 1 70 ? 10.117 -22.797 -30.844 1 93.69 70 ILE B O 1
ATOM 5851 N N . PHE B 1 71 ? 8.906 -24.578 -30.484 1 94.62 71 PHE B N 1
ATOM 5852 C CA . PHE B 1 71 ? 8.25 -24 -29.312 1 94.62 71 PHE B CA 1
ATOM 5853 C C . PHE B 1 71 ? 9.273 -23.641 -28.25 1 94.62 71 PHE B C 1
ATOM 5855 O O . PHE B 1 71 ? 9.195 -22.578 -27.641 1 94.62 71 PHE B O 1
ATOM 5862 N N . SER B 1 72 ? 10.188 -24.484 -28.062 1 93.81 72 SER B N 1
ATOM 5863 C CA . SER B 1 72 ? 11.219 -24.25 -27.047 1 93.81 72 SER B CA 1
ATOM 5864 C C . SER B 1 72 ? 12.062 -23.031 -27.422 1 93.81 72 SER B C 1
ATOM 5866 O O . SER B 1 72 ? 12.438 -22.25 -26.547 1 93.81 72 SER B O 1
ATOM 5868 N N . PHE B 1 73 ? 12.305 -22.875 -28.641 1 93.56 73 PHE B N 1
ATOM 5869 C CA . PHE B 1 73 ? 13.102 -21.734 -29.062 1 93.56 73 PHE B CA 1
ATOM 5870 C C . PHE B 1 73 ? 12.289 -20.438 -28.984 1 93.56 73 PHE B C 1
ATOM 5872 O O . PHE B 1 73 ? 12.828 -19.375 -28.703 1 93.56 73 PHE B O 1
ATOM 5879 N N . LEU B 1 74 ? 11 -20.562 -29.234 1 94.31 74 LEU B N 1
ATOM 5880 C CA . LEU B 1 74 ? 10.141 -19.391 -29.078 1 94.31 74 LEU B CA 1
ATOM 5881 C C . LEU B 1 74 ? 10.102 -18.938 -27.625 1 94.31 74 LEU B C 1
ATOM 5883 O O . LEU B 1 74 ? 10.094 -17.734 -27.344 1 94.31 74 LEU B O 1
ATOM 5887 N N . VAL B 1 75 ? 10.117 -19.844 -26.719 1 94.56 75 VAL B N 1
ATOM 5888 C CA . VAL B 1 75 ? 10.133 -19.516 -25.297 1 94.56 75 VAL B CA 1
ATOM 5889 C C . VAL B 1 75 ? 11.477 -18.875 -24.938 1 94.56 75 VAL B C 1
ATOM 5891 O O . VAL B 1 75 ? 11.523 -17.953 -24.125 1 94.56 75 VAL B O 1
ATOM 5894 N N . LEU B 1 76 ? 12.555 -19.359 -25.547 1 93.38 76 LEU B N 1
ATOM 5895 C CA . LEU B 1 76 ? 13.883 -18.828 -25.281 1 93.38 76 LEU B CA 1
ATOM 5896 C C . LEU B 1 76 ? 13.984 -17.375 -25.719 1 93.38 76 LEU B C 1
ATOM 5898 O O . LEU B 1 76 ? 14.695 -16.578 -25.094 1 93.38 76 LEU B O 1
ATOM 5902 N N . ARG B 1 77 ? 13.25 -17 -26.641 1 93.38 77 ARG B N 1
ATOM 5903 C CA . ARG B 1 77 ? 13.273 -15.633 -27.156 1 93.38 77 ARG B CA 1
ATOM 5904 C C . ARG B 1 77 ? 12.516 -14.688 -26.234 1 93.38 77 ARG B C 1
ATOM 5906 O O . ARG B 1 77 ? 12.688 -13.469 -26.297 1 93.38 77 ARG B O 1
ATOM 5913 N N . LEU B 1 78 ? 11.711 -15.18 -25.422 1 93.38 78 LEU B N 1
ATOM 5914 C CA . LEU B 1 78 ? 10.93 -14.359 -24.5 1 93.38 78 LEU B CA 1
ATOM 5915 C C . LEU B 1 78 ? 11.797 -13.836 -23.359 1 93.38 78 LEU B C 1
ATOM 5917 O O . LEU B 1 78 ? 11.422 -12.891 -22.672 1 93.38 78 LEU B O 1
ATOM 5921 N N . ASP B 1 79 ? 13.016 -14.367 -23.25 1 92.19 79 ASP B N 1
ATOM 5922 C CA . ASP B 1 79 ? 13.859 -14.023 -22.109 1 92.19 79 ASP B CA 1
ATOM 5923 C C . ASP B 1 79 ? 14.234 -12.547 -22.141 1 92.19 79 ASP B C 1
ATOM 5925 O O . ASP B 1 79 ? 14.727 -12.031 -23.141 1 92.19 79 ASP B O 1
ATOM 5929 N N . GLY B 1 80 ? 13.875 -11.82 -21.094 1 88.94 80 GLY B N 1
ATOM 5930 C CA . GLY B 1 80 ? 14.258 -10.422 -20.953 1 88.94 80 GLY B CA 1
ATOM 5931 C C . GLY B 1 80 ? 13.188 -9.453 -21.422 1 88.94 80 GLY B C 1
ATOM 5932 O O . GLY B 1 80 ? 13.297 -8.25 -21.203 1 88.94 80 GLY B O 1
ATOM 5933 N N . ILE B 1 81 ? 12.188 -10 -22.062 1 90.75 81 ILE B N 1
ATOM 5934 C CA . ILE B 1 81 ? 11.109 -9.148 -22.547 1 90.75 81 ILE B CA 1
ATOM 5935 C C . ILE B 1 81 ? 10.141 -8.844 -21.422 1 90.75 81 ILE B C 1
ATOM 5937 O O . ILE B 1 81 ? 9.93 -9.672 -20.531 1 90.75 81 ILE B O 1
ATOM 5941 N N . SER B 1 82 ? 9.523 -7.695 -21.422 1 90.5 82 SER B N 1
ATOM 5942 C CA . SER B 1 82 ? 8.57 -7.281 -20.391 1 90.5 82 SER B CA 1
ATOM 5943 C C . SER B 1 82 ? 7.297 -8.117 -20.438 1 90.5 82 SER B C 1
ATOM 5945 O O . SER B 1 82 ? 6.82 -8.461 -21.531 1 90.5 82 SER B O 1
ATOM 5947 N N . VAL B 1 83 ? 6.809 -8.453 -19.234 1 91 83 VAL B N 1
ATOM 5948 C CA . VAL B 1 83 ? 5.691 -9.383 -19.109 1 91 83 VAL B CA 1
ATOM 5949 C C . VAL B 1 83 ? 4.371 -8.641 -19.297 1 91 83 VAL B C 1
ATOM 5951 O O . VAL B 1 83 ? 4.16 -7.57 -18.719 1 91 83 VAL B O 1
ATOM 5954 N N . ASP B 1 84 ? 3.582 -9.125 -20.203 1 90.12 84 ASP B N 1
ATOM 5955 C CA . ASP B 1 84 ? 2.154 -8.836 -20.266 1 90.12 84 ASP B CA 1
ATOM 5956 C C . ASP B 1 84 ? 1.337 -9.938 -19.609 1 90.12 84 ASP B C 1
ATOM 5958 O O . ASP B 1 84 ? 1.406 -11.102 -20.016 1 90.12 84 ASP B O 1
ATOM 5962 N N . LYS B 1 85 ? 0.547 -9.68 -18.703 1 87.62 85 LYS B N 1
ATOM 5963 C CA . LYS B 1 85 ? -0.11 -10.672 -17.844 1 87.62 85 LYS B CA 1
ATOM 5964 C C . LYS B 1 85 ? -1.028 -11.578 -18.672 1 87.62 85 LYS B C 1
ATOM 5966 O O . LYS B 1 85 ? -1.092 -12.781 -18.438 1 87.62 85 LYS B O 1
ATOM 5971 N N . GLU B 1 86 ? -1.701 -11.055 -19.547 1 89 86 GLU B N 1
ATOM 5972 C CA . GLU B 1 86 ? -2.604 -11.852 -20.375 1 89 86 GLU B CA 1
ATOM 5973 C C . GLU B 1 86 ? -1.827 -12.812 -21.266 1 89 86 GLU B C 1
ATOM 5975 O O . GLU B 1 86 ? -2.17 -13.992 -21.375 1 89 86 GLU B O 1
ATOM 5980 N N . ILE B 1 87 ? -0.763 -12.289 -21.844 1 92.19 87 ILE B N 1
ATOM 5981 C CA . ILE B 1 87 ? 0.049 -13.117 -22.734 1 92.19 87 ILE B CA 1
ATOM 5982 C C . ILE B 1 87 ? 0.807 -14.164 -21.922 1 92.19 87 ILE B C 1
ATOM 5984 O O . ILE B 1 87 ? 0.978 -15.297 -22.375 1 92.19 87 ILE B O 1
ATOM 5988 N N . PHE B 1 88 ? 1.155 -13.789 -20.719 1 92 88 PHE B N 1
ATOM 5989 C CA . PHE B 1 88 ? 1.855 -14.719 -19.844 1 92 88 PHE B CA 1
ATOM 5990 C C . PHE B 1 88 ? 0.956 -15.891 -19.469 1 92 88 PHE B C 1
ATOM 5992 O O . PHE B 1 88 ? 1.4 -17.031 -19.438 1 92 88 PHE B O 1
ATOM 5999 N N . ALA B 1 89 ? -0.336 -15.641 -19.328 1 90.56 89 ALA B N 1
ATOM 6000 C CA . ALA B 1 89 ? -1.296 -16.688 -19 1 90.56 89 ALA B CA 1
ATOM 6001 C C . ALA B 1 89 ? -1.499 -17.641 -20.172 1 90.56 89 ALA B C 1
ATOM 6003 O O . ALA B 1 89 ? -1.68 -18.844 -19.984 1 90.56 89 ALA B O 1
ATOM 6004 N N . GLN B 1 90 ? -1.382 -17.125 -21.297 1 92.75 90 GLN B N 1
ATOM 6005 C CA . GLN B 1 90 ? -1.511 -17.953 -22.484 1 92.75 90 GLN B CA 1
ATOM 6006 C C . GLN B 1 90 ? -0.311 -18.891 -22.641 1 92.75 90 GLN B C 1
ATOM 6008 O O . GLN B 1 90 ? -0.467 -20.062 -22.984 1 92.75 90 GLN B O 1
ATOM 6013 N N . TRP B 1 91 ? 0.832 -18.297 -22.391 1 93.69 91 TRP B N 1
ATOM 6014 C CA . TRP B 1 91 ? 2.033 -19.125 -22.438 1 93.69 91 TRP B CA 1
ATOM 6015 C C . TRP B 1 91 ? 1.978 -20.234 -21.391 1 93.69 91 TRP B C 1
ATOM 6017 O O . TRP B 1 91 ? 2.332 -21.375 -21.672 1 93.69 91 TRP B O 1
ATOM 6027 N N . GLN B 1 92 ? 1.413 -19.984 -20.281 1 90.94 92 GLN B N 1
ATOM 6028 C CA . GLN B 1 92 ? 1.327 -20.969 -19.203 1 90.94 92 GLN B CA 1
ATOM 6029 C C . GLN B 1 92 ? 0.337 -22.078 -19.547 1 90.94 92 GLN B C 1
ATOM 6031 O O . GLN B 1 92 ? 0.58 -23.25 -19.25 1 90.94 92 GLN B O 1
ATOM 6036 N N . ASN B 1 93 ? -0.711 -21.719 -20.188 1 91.5 93 ASN B N 1
ATOM 6037 C CA . ASN B 1 93 ? -1.677 -22.719 -20.641 1 91.5 93 ASN B CA 1
ATOM 6038 C C . ASN B 1 93 ? -1.087 -23.625 -21.703 1 91.5 93 ASN B C 1
ATOM 6040 O O . ASN B 1 93 ? -1.282 -24.844 -21.672 1 91.5 93 ASN B O 1
ATOM 6044 N N . ALA B 1 94 ? -0.416 -22.969 -22.625 1 93.31 94 ALA B N 1
ATOM 6045 C CA . ALA B 1 94 ? 0.231 -23.766 -23.672 1 93.31 94 ALA B CA 1
ATOM 6046 C C . ALA B 1 94 ? 1.255 -24.734 -23.062 1 93.31 94 ALA B C 1
ATOM 6048 O O . ALA B 1 94 ? 1.338 -25.891 -23.484 1 93.31 94 ALA B O 1
ATOM 6049 N N . ILE B 1 95 ? 1.963 -24.297 -22.062 1 93.12 95 ILE B N 1
ATOM 6050 C CA . ILE B 1 95 ? 2.988 -25.109 -21.406 1 93.12 95 ILE B CA 1
ATOM 6051 C C . ILE B 1 95 ? 2.336 -26.281 -20.672 1 93.12 95 ILE B C 1
ATOM 6053 O O . ILE B 1 95 ? 2.801 -27.406 -20.781 1 93.12 95 ILE B O 1
ATOM 6057 N N . THR B 1 96 ? 1.196 -26.078 -20.062 1 90.75 96 THR B N 1
ATOM 6058 C CA . THR B 1 96 ? 0.496 -27.109 -19.312 1 90.75 96 THR B CA 1
ATOM 6059 C C . THR B 1 96 ? -0.041 -28.188 -20.266 1 90.75 96 THR B C 1
ATOM 6061 O O . THR B 1 96 ? 0.065 -29.375 -19.984 1 90.75 96 THR B O 1
ATOM 6064 N N . VAL B 1 97 ? -0.52 -27.797 -21.359 1 91.62 97 VAL B N 1
ATOM 6065 C CA . VAL B 1 97 ? -1.062 -28.734 -22.328 1 91.62 97 VAL B CA 1
ATOM 6066 C C . VAL B 1 97 ? 0.074 -29.531 -22.969 1 91.62 97 VAL B C 1
ATOM 6068 O O . VAL B 1 97 ? -0.011 -30.75 -23.094 1 91.62 97 VAL B O 1
ATOM 6071 N N . LEU B 1 98 ? 1.141 -28.844 -23.344 1 92.75 98 LEU B N 1
ATOM 6072 C CA . LEU B 1 98 ? 2.258 -29.516 -24 1 92.75 98 LEU B CA 1
ATOM 6073 C C . LEU B 1 98 ? 2.965 -30.453 -23.031 1 92.75 98 LEU B C 1
ATOM 6075 O O . LEU B 1 98 ? 3.443 -31.516 -23.438 1 92.75 98 LEU B O 1
ATOM 6079 N N . ALA B 1 99 ? 3.025 -30.062 -21.781 1 92.19 99 ALA B N 1
ATOM 6080 C CA . ALA B 1 99 ? 3.639 -30.922 -20.781 1 92.19 99 ALA B CA 1
ATOM 6081 C C . ALA B 1 99 ? 2.84 -32.219 -20.594 1 92.19 99 ALA B C 1
ATOM 6083 O O . ALA B 1 99 ? 3.41 -33.281 -20.328 1 92.19 99 ALA B O 1
ATOM 6084 N N . THR B 1 100 ? 1.519 -32.156 -20.797 1 89.69 100 THR B N 1
ATOM 6085 C CA . THR B 1 100 ? 0.652 -33.312 -20.703 1 89.69 100 THR B CA 1
ATOM 6086 C C . THR B 1 100 ? 0.78 -34.219 -21.938 1 89.69 100 THR B C 1
ATOM 6088 O O . THR B 1 100 ? 0.746 -35.438 -21.844 1 89.69 100 THR B O 1
ATOM 6091 N N . LEU B 1 101 ? 1.042 -33.625 -23.047 1 90 101 LEU B N 1
ATOM 6092 C CA . LEU B 1 101 ? 1.097 -34.344 -24.312 1 90 101 LEU B CA 1
ATOM 6093 C C . LEU B 1 101 ? 2.475 -34.969 -24.516 1 90 101 LEU B C 1
ATOM 6095 O O . LEU B 1 101 ? 2.615 -35.938 -25.25 1 90 101 LEU B O 1
ATOM 6099 N N . PHE B 1 102 ? 3.494 -34.469 -23.891 1 93.06 102 PHE B N 1
ATOM 6100 C CA . PHE B 1 102 ? 4.871 -34.875 -24.188 1 93.06 102 PHE B CA 1
ATOM 6101 C C . PHE B 1 102 ? 5.09 -36.344 -23.891 1 93.06 102 PHE B C 1
ATOM 6103 O O . PHE B 1 102 ? 5.582 -37.094 -24.734 1 93.06 102 PHE B O 1
ATOM 6110 N N . PRO B 1 103 ? 4.652 -36.812 -22.719 1 90 103 PRO B N 1
ATOM 6111 C CA . PRO B 1 103 ? 4.863 -38.25 -22.484 1 90 103 PRO B CA 1
ATOM 6112 C C . PRO B 1 103 ? 4.07 -39.156 -23.438 1 90 103 PRO B C 1
ATOM 6114 O O . PRO B 1 103 ? 4.523 -40.219 -23.781 1 90 103 PRO B O 1
ATOM 6117 N N . ILE B 1 104 ? 2.961 -38.719 -23.812 1 87.69 104 ILE B N 1
ATOM 6118 C CA . ILE B 1 104 ? 2.133 -39.469 -24.75 1 87.69 104 ILE B CA 1
ATOM 6119 C C . ILE B 1 104 ? 2.812 -39.5 -26.109 1 87.69 104 ILE B C 1
ATOM 6121 O O . ILE B 1 104 ? 2.91 -40.594 -26.734 1 87.69 104 ILE B O 1
ATOM 6125 N N . LEU B 1 105 ? 3.322 -38.406 -26.562 1 90.5 105 LEU B N 1
ATOM 6126 C CA . LEU B 1 105 ? 4.035 -38.344 -27.844 1 90.5 105 LEU B CA 1
ATOM 6127 C C . LEU B 1 105 ? 5.324 -39.156 -27.781 1 90.5 105 LEU B C 1
ATOM 6129 O O . LEU B 1 105 ? 5.672 -39.844 -28.734 1 90.5 105 LEU B O 1
ATOM 6133 N N . PHE B 1 106 ? 6.004 -39.062 -26.703 1 92.62 106 PHE B N 1
ATOM 6134 C CA . PHE B 1 106 ? 7.246 -39.812 -26.547 1 92.62 106 PHE B CA 1
ATOM 6135 C C . PHE B 1 106 ? 6.996 -41.312 -26.625 1 92.62 106 PHE B C 1
ATOM 6137 O O . PHE B 1 106 ? 7.746 -42.031 -27.266 1 92.62 106 PHE B O 1
ATOM 6144 N N . ALA B 1 107 ? 5.93 -41.719 -26.016 1 89.12 107 ALA B N 1
ATOM 6145 C CA . ALA B 1 107 ? 5.59 -43.125 -26.016 1 89.12 107 ALA B CA 1
ATOM 6146 C C . ALA B 1 107 ? 5.234 -43.594 -27.438 1 89.12 107 ALA B C 1
ATOM 6148 O O . ALA B 1 107 ? 5.621 -44.688 -27.844 1 89.12 107 ALA B O 1
ATOM 6149 N N . ALA B 1 108 ? 4.566 -42.844 -28.125 1 88.62 108 ALA B N 1
ATOM 6150 C CA . ALA B 1 108 ? 4.152 -43.188 -29.484 1 88.62 108 ALA B CA 1
ATOM 6151 C C . ALA B 1 108 ? 5.352 -43.25 -30.422 1 88.62 108 ALA B C 1
ATOM 6153 O O . ALA B 1 108 ? 5.484 -44.188 -31.219 1 88.62 108 ALA B O 1
ATOM 6154 N N . ILE B 1 109 ? 6.234 -42.312 -30.328 1 92.06 109 ILE B N 1
ATOM 6155 C CA . ILE B 1 109 ? 7.34 -42.188 -31.266 1 92.06 109 ILE B CA 1
ATOM 6156 C C . ILE B 1 109 ? 8.453 -43.156 -30.891 1 92.06 109 ILE B C 1
ATOM 6158 O O . ILE B 1 109 ? 8.953 -43.906 -31.75 1 92.06 109 ILE B O 1
ATOM 6162 N N . PHE B 1 110 ? 8.844 -43.188 -29.688 1 92.06 110 PHE B N 1
ATOM 6163 C CA . PHE B 1 110 ? 9.906 -44.062 -29.266 1 92.06 110 PHE B CA 1
ATOM 6164 C C . PHE B 1 110 ? 9.445 -45.531 -29.328 1 92.06 110 PHE B C 1
ATOM 6166 O O . PHE B 1 110 ? 10.234 -46.406 -29.656 1 92.06 110 PHE B O 1
ATOM 6173 N N . GLY B 1 111 ? 8.195 -45.781 -29 1 88.5 111 GLY B N 1
ATOM 6174 C CA . GLY B 1 111 ? 7.652 -47.094 -29.188 1 88.5 111 GLY B CA 1
ATOM 6175 C C . GLY B 1 111 ? 7.73 -47.594 -30.625 1 88.5 111 GLY B C 1
ATOM 6176 O O . GLY B 1 111 ? 8.047 -48.75 -30.875 1 88.5 111 GLY B O 1
ATOM 6177 N N . ARG B 1 112 ? 7.48 -46.719 -31.516 1 88.44 112 ARG B N 1
ATOM 6178 C CA . ARG B 1 112 ? 7.586 -47.062 -32.938 1 88.44 112 ARG B CA 1
ATOM 6179 C C . ARG B 1 112 ? 9.031 -47.344 -33.312 1 88.44 112 ARG B C 1
ATOM 6181 O O . ARG B 1 112 ? 9.305 -48.219 -34.125 1 88.44 112 ARG B O 1
ATOM 6188 N N . LEU B 1 113 ? 9.883 -46.562 -32.812 1 92.38 113 LEU B N 1
ATOM 6189 C CA . LEU B 1 113 ? 11.297 -46.75 -33.094 1 92.38 113 LEU B CA 1
ATOM 6190 C C . LEU B 1 113 ? 11.75 -48.156 -32.656 1 92.38 113 LEU B C 1
ATOM 6192 O O . LEU B 1 113 ? 12.406 -48.844 -33.438 1 92.38 113 LEU B O 1
ATOM 6196 N N . ILE B 1 114 ? 11.422 -48.531 -31.484 1 91.69 114 ILE B N 1
ATOM 6197 C CA . ILE B 1 114 ? 11.82 -49.844 -30.969 1 91.69 114 ILE B CA 1
ATOM 6198 C C . ILE B 1 114 ? 11.211 -50.938 -31.844 1 91.69 114 ILE B C 1
ATOM 6200 O O . ILE B 1 114 ? 11.891 -51.906 -32.188 1 91.69 114 ILE B O 1
ATOM 6204 N N . TYR B 1 115 ? 10.023 -50.719 -32.25 1 88.81 115 TYR B N 1
ATOM 6205 C CA . TYR B 1 115 ? 9.336 -51.688 -33.094 1 88.81 115 TYR B CA 1
ATOM 6206 C C . TYR B 1 115 ? 10.047 -51.844 -34.438 1 88.81 115 TYR B C 1
ATOM 6208 O O . TYR B 1 115 ? 10.289 -52.969 -34.875 1 88.81 115 TYR B O 1
ATOM 6216 N N . GLN B 1 116 ? 10.328 -50.812 -35.094 1 90.06 116 GLN B N 1
ATOM 6217 C CA . GLN B 1 116 ? 10.953 -50.844 -36.406 1 90.06 116 GLN B CA 1
ATOM 6218 C C . GLN B 1 116 ? 12.383 -51.375 -36.312 1 90.06 116 GLN B C 1
ATOM 6220 O O . GLN B 1 116 ? 12.867 -52.031 -37.219 1 90.06 116 GLN B O 1
ATOM 6225 N N . THR B 1 117 ? 13.031 -51.062 -35.219 1 91.5 117 THR B N 1
ATOM 6226 C CA . THR B 1 117 ? 14.359 -51.594 -35 1 91.5 117 THR B CA 1
ATOM 6227 C C . THR B 1 117 ? 14.305 -53.125 -34.844 1 91.5 117 THR B C 1
ATOM 6229 O O . THR B 1 117 ? 15.156 -53.844 -35.375 1 91.5 117 THR B O 1
ATOM 6232 N N . ALA B 1 118 ? 13.312 -53.594 -34.156 1 90.75 118 ALA B N 1
ATOM 6233 C CA . ALA B 1 118 ? 13.117 -55.031 -33.969 1 90.75 118 ALA B CA 1
ATOM 6234 C C . ALA B 1 118 ? 12.852 -55.719 -35.312 1 90.75 118 ALA B C 1
ATOM 6236 O O . ALA B 1 118 ? 13.375 -56.812 -35.594 1 90.75 118 ALA B O 1
ATOM 6237 N N . ARG B 1 119 ? 12.102 -55.094 -36.125 1 88.56 119 ARG B N 1
ATOM 6238 C CA . ARG B 1 119 ? 11.797 -55.625 -37.438 1 88.56 119 ARG B CA 1
ATOM 6239 C C . ARG B 1 119 ? 13.062 -55.719 -38.312 1 88.56 119 ARG B C 1
ATOM 6241 O O . ARG B 1 119 ? 13.297 -56.719 -38.969 1 88.56 119 ARG B O 1
ATOM 6248 N N . TRP B 1 120 ? 13.797 -54.688 -38.25 1 88.75 120 TRP B N 1
ATOM 6249 C CA . TRP B 1 120 ? 15.023 -54.656 -39.031 1 88.75 120 TRP B CA 1
ATOM 6250 C C . TRP B 1 120 ? 16.031 -55.688 -38.531 1 88.75 120 TRP B C 1
ATOM 6252 O O . TRP B 1 120 ? 16.672 -56.375 -39.344 1 88.75 120 TRP B O 1
ATOM 6262 N N . THR B 1 121 ? 16.141 -55.844 -37.25 1 89.88 121 THR B N 1
ATOM 6263 C CA . THR B 1 121 ? 17.109 -56.781 -36.719 1 89.88 121 THR B CA 1
ATOM 6264 C C . THR B 1 121 ? 16.656 -58.219 -37 1 89.88 121 THR B C 1
ATOM 6266 O O . THR B 1 121 ? 17.5 -59.125 -37.156 1 89.88 121 THR B O 1
ATOM 6269 N N . LEU B 1 122 ? 15.391 -58.438 -37 1 88.62 122 LEU B N 1
ATOM 6270 C CA . LEU B 1 122 ? 14.875 -59.75 -37.344 1 88.62 122 LEU B CA 1
ATOM 6271 C C . LEU B 1 122 ? 15.227 -60.156 -38.781 1 88.62 122 LEU B C 1
ATOM 6273 O O . LEU B 1 122 ? 15.547 -61.312 -39.062 1 88.62 122 LEU B O 1
ATOM 6277 N N . GLU B 1 123 ? 15.164 -59.25 -39.656 1 86.31 123 GLU B N 1
ATOM 6278 C CA . GLU B 1 123 ? 15.508 -59.5 -41.062 1 86.31 123 GLU B CA 1
ATOM 6279 C C . GLU B 1 123 ? 17 -59.812 -41.219 1 86.31 123 GLU B C 1
ATOM 6281 O O . GLU B 1 123 ? 17.391 -60.562 -42.094 1 86.31 123 GLU B O 1
ATOM 6286 N N . ARG B 1 124 ? 17.797 -59.219 -40.469 1 85.62 124 ARG B N 1
ATOM 6287 C CA . ARG B 1 124 ? 19.234 -59.438 -40.531 1 85.62 124 ARG B CA 1
ATOM 6288 C C . ARG B 1 124 ? 19.641 -60.688 -39.75 1 85.62 124 ARG B C 1
ATOM 6290 O O . ARG B 1 124 ? 20.656 -61.312 -40.094 1 85.62 124 ARG B O 1
ATOM 6297 N N . GLY B 1 125 ? 18.969 -61.062 -38.812 1 88.06 125 GLY B N 1
ATOM 6298 C CA . GLY B 1 125 ? 19.281 -62.156 -37.938 1 88.06 125 GLY B CA 1
ATOM 6299 C C . GLY B 1 125 ? 19.656 -61.719 -36.531 1 88.06 125 GLY B C 1
ATOM 6300 O O . GLY B 1 125 ? 20.484 -60.812 -36.344 1 88.06 125 GLY B O 1
ATOM 6301 N N . THR B 1 126 ? 18.922 -62.125 -35.625 1 89 126 THR B N 1
ATOM 6302 C CA . THR B 1 126 ? 19.156 -61.75 -34.25 1 89 126 THR B CA 1
ATOM 6303 C C . THR B 1 126 ? 18.812 -62.875 -33.312 1 89 126 THR B C 1
ATOM 6305 O O . THR B 1 126 ? 18.281 -63.906 -33.719 1 89 126 THR B O 1
ATOM 6308 N N . SER B 1 127 ? 19.297 -62.688 -32.094 1 88.62 127 SER B N 1
ATOM 6309 C CA . SER B 1 127 ? 18.953 -63.688 -31.078 1 88.62 127 SER B CA 1
ATOM 6310 C C . SER B 1 127 ? 17.531 -63.469 -30.562 1 88.62 127 SER B C 1
ATOM 6312 O O . SER B 1 127 ? 17.031 -62.344 -30.578 1 88.62 127 SER B O 1
ATOM 6314 N N . LEU B 1 128 ? 16.906 -64.562 -30.203 1 87.31 128 LEU B N 1
ATOM 6315 C CA . LEU B 1 128 ? 15.539 -64.5 -29.688 1 87.31 128 LEU B CA 1
ATOM 6316 C C . LEU B 1 128 ? 15.477 -63.625 -28.422 1 87.31 128 LEU B C 1
ATOM 6318 O O . LEU B 1 128 ? 14.508 -62.875 -28.203 1 87.31 128 LEU B O 1
ATOM 6322 N N . GLY B 1 129 ? 16.5 -63.625 -27.578 1 84.19 129 GLY B N 1
ATOM 6323 C CA . GLY B 1 129 ? 16.578 -62.812 -26.375 1 84.19 129 GLY B CA 1
ATOM 6324 C C . GLY B 1 129 ? 16.578 -61.312 -26.672 1 84.19 129 GLY B C 1
ATOM 6325 O O . GLY B 1 129 ? 15.844 -60.562 -26.047 1 84.19 129 GLY B O 1
ATOM 6326 N N . SER B 1 130 ? 17.375 -60.938 -27.625 1 86.81 130 SER B N 1
ATOM 6327 C CA . SER B 1 130 ? 17.469 -59.531 -28 1 86.81 130 SER B CA 1
ATOM 6328 C C . SER B 1 130 ? 16.172 -59.062 -28.656 1 86.81 130 SER B C 1
ATOM 6330 O O . SER B 1 130 ? 15.734 -57.938 -28.438 1 86.81 130 SER B O 1
ATOM 6332 N N . LEU B 1 131 ? 15.594 -59.938 -29.422 1 89.06 131 LEU B N 1
ATOM 6333 C CA . LEU B 1 131 ? 14.336 -59.594 -30.078 1 89.06 131 LEU B CA 1
ATOM 6334 C C . LEU B 1 131 ? 13.219 -59.406 -29.062 1 89.06 131 LEU B C 1
ATOM 6336 O O . LEU B 1 131 ? 12.406 -58.5 -29.172 1 89.06 131 LEU B O 1
ATOM 6340 N N . GLU B 1 132 ? 13.188 -60.25 -28.109 1 88.81 132 GLU B N 1
ATOM 6341 C CA . GLU B 1 132 ? 12.18 -60.156 -27.062 1 88.81 132 GLU B CA 1
ATOM 6342 C C . GLU B 1 132 ? 12.391 -58.906 -26.203 1 88.81 132 GLU B C 1
ATOM 6344 O O . GLU B 1 132 ? 11.43 -58.281 -25.75 1 88.81 132 GLU B O 1
ATOM 6349 N N . GLN B 1 133 ? 13.578 -58.594 -25.969 1 87.94 133 GLN B N 1
ATOM 6350 C CA . GLN B 1 133 ? 13.891 -57.375 -25.203 1 87.94 133 GLN B CA 1
ATOM 6351 C C . GLN B 1 133 ? 13.406 -56.125 -25.938 1 87.94 133 GLN B C 1
ATOM 6353 O O . GLN B 1 133 ? 12.859 -55.219 -25.312 1 87.94 133 GLN B O 1
ATOM 6358 N N . LEU B 1 134 ? 13.562 -56.031 -27.172 1 89.19 134 LEU B N 1
ATOM 6359 C CA . LEU B 1 134 ? 13.117 -54.906 -27.969 1 89.19 134 LEU B CA 1
ATOM 6360 C C . LEU B 1 134 ? 11.594 -54.844 -28.016 1 89.19 134 LEU B C 1
ATOM 6362 O O . LEU B 1 134 ? 10.992 -53.812 -27.688 1 89.19 134 LEU B O 1
ATOM 6366 N N . MET B 1 135 ? 10.961 -55.938 -28.234 1 88.06 135 MET B N 1
ATOM 6367 C CA . MET B 1 135 ? 9.508 -55.969 -28.375 1 88.06 135 MET B CA 1
ATOM 6368 C C . MET B 1 135 ? 8.828 -55.75 -27.031 1 88.06 135 MET B C 1
ATOM 6370 O O . MET B 1 135 ? 7.746 -55.156 -26.969 1 88.06 135 MET B O 1
ATOM 6374 N N . GLY B 1 136 ? 9.43 -56.188 -26.016 1 85.5 136 GLY B N 1
ATOM 6375 C CA . GLY B 1 136 ? 8.883 -56 -24.688 1 85.5 136 GLY B CA 1
ATOM 6376 C C . GLY B 1 136 ? 9.07 -54.594 -24.156 1 85.5 136 GLY B C 1
ATOM 6377 O O . GLY B 1 136 ? 8.414 -54.188 -23.188 1 85.5 136 GLY B O 1
ATOM 6378 N N . SER B 1 137 ? 9.922 -53.781 -24.734 1 87.5 137 SER B N 1
ATOM 6379 C CA . SER B 1 137 ? 10.242 -52.438 -24.266 1 87.5 137 SER B CA 1
ATOM 6380 C C . SER B 1 137 ? 9.586 -51.375 -25.141 1 87.5 137 SER B C 1
ATOM 6382 O O . SER B 1 137 ? 10.164 -50.312 -25.359 1 87.5 137 SER B O 1
ATOM 6384 N N . ARG B 1 138 ? 8.445 -51.562 -25.609 1 86.81 138 ARG B N 1
ATOM 6385 C CA . ARG B 1 138 ? 7.742 -50.594 -26.453 1 86.81 138 ARG B CA 1
ATOM 6386 C C . ARG B 1 138 ? 7.031 -49.562 -25.609 1 86.81 138 ARG B C 1
ATOM 6388 O O . ARG B 1 138 ? 6.633 -48.5 -26.125 1 86.81 138 ARG B O 1
ATOM 6395 N N . THR B 1 139 ? 6.797 -49.906 -24.391 1 83.38 139 THR B N 1
ATOM 6396 C CA . THR B 1 139 ? 6.223 -48.969 -23.422 1 83.38 139 THR B CA 1
ATOM 6397 C C . THR B 1 139 ? 7.129 -48.812 -22.203 1 83.38 139 THR B C 1
ATOM 6399 O O . THR B 1 139 ? 8.039 -49.625 -22 1 83.38 139 THR B O 1
ATOM 6402 N N . VAL B 1 140 ? 6.871 -47.781 -21.516 1 79.62 140 VAL B N 1
ATOM 6403 C CA . VAL B 1 140 ? 7.691 -47.531 -20.344 1 79.62 140 VAL B CA 1
ATOM 6404 C C . VAL B 1 140 ? 7.52 -48.688 -19.344 1 79.62 140 VAL B C 1
ATOM 6406 O O . VAL B 1 140 ? 8.5 -49.219 -18.812 1 79.62 140 VAL B O 1
ATOM 6409 N N . GLY B 1 141 ? 6.289 -49.062 -19.031 1 76.5 141 GLY B N 1
ATOM 6410 C CA . GLY B 1 141 ? 6.039 -50.156 -18.109 1 76.5 141 GLY B CA 1
ATOM 6411 C C . GLY B 1 141 ? 6.598 -51.5 -18.609 1 76.5 141 GLY B C 1
ATOM 6412 O O . GLY B 1 141 ? 7.145 -52.25 -17.812 1 76.5 141 GLY B O 1
ATOM 6413 N N . GLY B 1 142 ? 6.543 -51.688 -19.891 1 79.31 142 GLY B N 1
ATOM 6414 C CA . GLY B 1 142 ? 7.078 -52.906 -20.469 1 79.31 142 GLY B CA 1
ATOM 6415 C C . GLY B 1 142 ? 8.594 -53 -20.391 1 79.31 142 GLY B C 1
ATOM 6416 O O . GLY B 1 142 ? 9.148 -54.094 -20.156 1 79.31 142 GLY B O 1
ATOM 6417 N N . ALA B 1 143 ? 9.188 -51.844 -20.516 1 82.31 143 ALA B N 1
ATOM 6418 C CA . ALA B 1 143 ? 10.648 -51.812 -20.453 1 82.31 143 ALA B CA 1
ATOM 6419 C C . ALA B 1 143 ? 11.156 -52.188 -19.078 1 82.31 143 ALA B C 1
ATOM 6421 O O . ALA B 1 143 ? 12.18 -52.875 -18.953 1 82.31 143 ALA B O 1
ATOM 6422 N N . LEU B 1 144 ? 10.406 -51.844 -18.109 1 80.31 144 LEU B N 1
ATOM 6423 C CA . LEU B 1 144 ? 10.805 -52.188 -16.75 1 80.31 144 LEU B CA 1
ATOM 6424 C C . LEU B 1 144 ? 10.5 -53.625 -16.438 1 80.31 144 LEU B C 1
ATOM 6426 O O . LEU B 1 144 ? 11.328 -54.344 -15.852 1 80.31 144 LEU B O 1
ATOM 6430 N N . LEU B 1 145 ? 9.391 -54.125 -16.906 1 77.38 145 LEU B N 1
ATOM 6431 C CA . LEU B 1 145 ? 8.93 -55.469 -16.578 1 77.38 145 LEU B CA 1
ATOM 6432 C C . LEU B 1 145 ? 9.75 -56.5 -17.328 1 77.38 145 LEU B C 1
ATOM 6434 O O . LEU B 1 145 ? 10.008 -57.594 -16.797 1 77.38 145 LEU B O 1
ATOM 6438 N N . THR B 1 146 ? 10.117 -56.188 -18.516 1 81.94 146 THR B N 1
ATOM 6439 C CA . THR B 1 146 ? 10.867 -57.125 -19.344 1 81.94 146 THR B CA 1
ATOM 6440 C C . THR B 1 146 ? 12.219 -57.438 -18.719 1 81.94 146 THR B C 1
ATOM 6442 O O . THR B 1 146 ? 12.719 -58.562 -18.844 1 81.94 146 THR B O 1
ATOM 6445 N N . GLN B 1 147 ? 12.703 -56.469 -18.016 1 79.5 147 GLN B N 1
ATOM 6446 C CA . GLN B 1 147 ? 13.992 -56.688 -17.375 1 79.5 147 GLN B CA 1
ATOM 6447 C C . GLN B 1 147 ? 13.883 -57.719 -16.266 1 79.5 147 GLN B C 1
ATOM 6449 O O . GLN B 1 147 ? 14.789 -58.562 -16.078 1 79.5 147 GLN B O 1
ATOM 6454 N N . PHE B 1 148 ? 12.805 -57.781 -15.664 1 76.94 148 PHE B N 1
ATOM 6455 C CA . PHE B 1 148 ? 12.609 -58.75 -14.578 1 76.94 148 PHE B CA 1
ATOM 6456 C C . PHE B 1 148 ? 12.227 -60.094 -15.133 1 76.94 148 PHE B C 1
ATOM 6458 O O . PHE B 1 148 ? 12.656 -61.125 -14.602 1 76.94 148 PHE B O 1
ATOM 6465 N N . GLN B 1 149 ? 11.5 -60.125 -16.203 1 77.56 149 GLN B N 1
ATOM 6466 C CA . GLN B 1 149 ? 11.023 -61.375 -16.781 1 77.56 149 GLN B CA 1
ATOM 6467 C C . GLN B 1 149 ? 12.156 -62.125 -17.469 1 77.56 149 GLN B C 1
ATOM 6469 O O . GLN B 1 149 ? 12.242 -63.375 -17.375 1 77.56 149 GLN B O 1
ATOM 6474 N N . LEU B 1 150 ? 12.992 -61.406 -18.141 1 79 150 LEU B N 1
ATOM 6475 C CA . LEU B 1 150 ? 14.062 -62.062 -18.891 1 79 150 LEU B CA 1
ATOM 6476 C C . LEU B 1 150 ? 15.297 -62.25 -18.016 1 79 150 LEU B C 1
ATOM 6478 O O . LEU B 1 150 ? 16.234 -62.938 -18.391 1 79 150 LEU B O 1
ATOM 6482 N N . ARG B 1 151 ? 15.367 -61.781 -16.594 1 71.56 151 ARG B N 1
ATOM 6483 C CA . ARG B 1 151 ? 16.453 -61.938 -15.625 1 71.56 151 ARG B CA 1
ATOM 6484 C C . ARG B 1 151 ? 17.797 -61.562 -16.25 1 71.56 151 ARG B C 1
ATOM 6486 O O . ARG B 1 151 ? 18.781 -62.281 -16.094 1 71.56 151 ARG B O 1
ATOM 6493 N N . ALA B 1 152 ? 17.656 -60.625 -17.312 1 66.88 152 ALA B N 1
ATOM 6494 C CA . ALA B 1 152 ? 18.922 -60.312 -17.938 1 66.88 152 ALA B CA 1
ATOM 6495 C C . ALA B 1 152 ? 19.188 -58.812 -17.906 1 66.88 152 ALA B C 1
ATOM 6497 O O . ALA B 1 152 ? 18.406 -58.031 -18.469 1 66.88 152 ALA B O 1
ATOM 6498 N N . LEU B 1 153 ? 19.938 -58.281 -16.859 1 74.06 153 LEU B N 1
ATOM 6499 C CA . LEU B 1 153 ? 20.391 -56.906 -16.859 1 74.06 153 LEU B CA 1
ATOM 6500 C C . LEU B 1 153 ? 21.547 -56.719 -17.844 1 74.06 153 LEU B C 1
ATOM 6502 O O . LEU B 1 153 ? 22.703 -57.031 -17.516 1 74.06 153 LEU B O 1
ATOM 6506 N N . ASN B 1 154 ? 21.25 -56.531 -19.109 1 82.06 154 ASN B N 1
ATOM 6507 C CA . ASN B 1 154 ? 22.234 -56.281 -20.156 1 82.06 154 ASN B CA 1
ATOM 6508 C C . ASN B 1 154 ? 22.297 -54.812 -20.547 1 82.06 154 ASN B C 1
ATOM 6510 O O . ASN B 1 154 ? 21.453 -54 -20.141 1 82.06 154 ASN B O 1
ATOM 6514 N N . PRO B 1 155 ? 23.312 -54.375 -21.156 1 86 155 PRO B N 1
ATOM 6515 C CA . PRO B 1 155 ? 23.484 -52.969 -21.547 1 86 155 PRO B CA 1
ATOM 6516 C C . PRO B 1 155 ? 22.344 -52.469 -22.422 1 86 155 PRO B C 1
ATOM 6518 O O . PRO B 1 155 ? 21.984 -51.281 -22.344 1 86 155 PRO B O 1
ATOM 6521 N N . LEU B 1 156 ? 21.766 -53.312 -23.172 1 85.81 156 LEU B N 1
ATOM 6522 C CA . LEU B 1 156 ? 20.641 -52.906 -23.984 1 85.81 156 LEU B CA 1
ATOM 6523 C C . LEU B 1 156 ? 19.438 -52.531 -23.109 1 85.81 156 LEU B C 1
ATOM 6525 O O . LEU B 1 156 ? 18.766 -51.562 -23.359 1 85.81 156 LEU B O 1
ATOM 6529 N N . ALA B 1 157 ? 19.25 -53.25 -22.094 1 85.62 157 ALA B N 1
ATOM 6530 C CA . ALA B 1 157 ? 18.141 -53 -21.172 1 85.62 157 ALA B CA 1
ATOM 6531 C C . ALA B 1 157 ? 18.328 -51.656 -20.453 1 85.62 157 ALA B C 1
ATOM 6533 O O . ALA B 1 157 ? 17.391 -50.875 -20.344 1 85.62 157 ALA B O 1
ATOM 6534 N N . VAL B 1 158 ? 19.484 -51.375 -20.031 1 87.56 158 VAL B N 1
ATOM 6535 C CA . VAL B 1 158 ? 19.781 -50.156 -19.297 1 87.56 158 VAL B CA 1
ATOM 6536 C C . VAL B 1 158 ? 19.625 -48.938 -20.219 1 87.56 158 VAL B C 1
ATOM 6538 O O . VAL B 1 158 ? 19.078 -47.906 -19.812 1 87.56 158 VAL B O 1
ATOM 6541 N N . SER B 1 159 ? 20.109 -49.094 -21.438 1 89.06 159 SER B N 1
ATOM 6542 C CA . SER B 1 159 ? 20 -48 -22.391 1 89.06 159 SER B CA 1
ATOM 6543 C C . SER B 1 159 ? 18.531 -47.688 -22.703 1 89.06 159 SER B C 1
ATOM 6545 O O . SER B 1 159 ? 18.172 -46.5 -22.844 1 89.06 159 SER B O 1
ATOM 6547 N N . LEU B 1 160 ? 17.703 -48.688 -22.781 1 90.06 160 LEU B N 1
ATOM 6548 C CA . LEU B 1 160 ? 16.297 -48.469 -23.078 1 90.06 160 LEU B CA 1
ATOM 6549 C C . LEU B 1 160 ? 15.586 -47.781 -21.922 1 90.06 160 LEU B C 1
ATOM 6551 O O . LEU B 1 160 ? 14.773 -46.875 -22.125 1 90.06 160 LEU B O 1
ATOM 6555 N N . ILE B 1 161 ? 15.969 -48.094 -20.703 1 89.12 161 ILE B N 1
ATOM 6556 C CA . ILE B 1 161 ? 15.367 -47.469 -19.531 1 89.12 161 ILE B CA 1
ATOM 6557 C C . ILE B 1 161 ? 15.789 -46 -19.453 1 89.12 161 ILE B C 1
ATOM 6559 O O . ILE B 1 161 ? 14.969 -45.156 -19.109 1 89.12 161 ILE B O 1
ATOM 6563 N N . LEU B 1 162 ? 16.953 -45.719 -19.797 1 91.25 162 LEU B N 1
ATOM 6564 C CA . LEU B 1 162 ? 17.469 -44.375 -19.75 1 91.25 162 LEU B CA 1
ATOM 6565 C C . LEU B 1 162 ? 16.766 -43.5 -20.797 1 91.25 162 LEU B C 1
ATOM 6567 O O . LEU B 1 162 ? 16.469 -42.312 -20.531 1 91.25 162 LEU B O 1
ATOM 6571 N N . VAL B 1 163 ? 16.547 -44.062 -21.906 1 92 163 VAL B N 1
ATOM 6572 C CA . VAL B 1 163 ? 15.875 -43.281 -22.953 1 92 163 VAL B CA 1
ATOM 6573 C C . VAL B 1 163 ? 14.422 -43.062 -22.547 1 92 163 VAL B C 1
ATOM 6575 O O . VAL B 1 163 ? 13.883 -41.969 -22.781 1 92 163 VAL B O 1
ATOM 6578 N N . TRP B 1 164 ? 13.82 -44.031 -21.938 1 92.56 164 TRP B N 1
ATOM 6579 C CA . TRP B 1 164 ? 12.438 -43.875 -21.516 1 92.56 164 TRP B CA 1
ATOM 6580 C C . TRP B 1 164 ? 12.328 -42.844 -20.391 1 92.56 164 TRP B C 1
ATOM 6582 O O . TRP B 1 164 ? 11.289 -42.188 -20.219 1 92.56 164 TRP B O 1
ATOM 6592 N N . ALA B 1 165 ? 13.367 -42.625 -19.625 1 92.19 165 ALA B N 1
ATOM 6593 C CA . ALA B 1 165 ? 13.383 -41.625 -18.531 1 92.19 165 ALA B CA 1
ATOM 6594 C C . ALA B 1 165 ? 13.352 -40.219 -19.078 1 92.19 165 ALA B C 1
ATOM 6596 O O . ALA B 1 165 ? 13.031 -39.281 -18.359 1 92.19 165 ALA B O 1
ATOM 6597 N N . VAL B 1 166 ? 13.648 -40.031 -20.328 1 94.38 166 VAL B N 1
ATOM 6598 C CA . VAL B 1 166 ? 13.617 -38.719 -20.953 1 94.38 166 VAL B CA 1
ATOM 6599 C C . VAL B 1 166 ? 12.172 -38.219 -21.078 1 94.38 166 VAL B C 1
ATOM 6601 O O . VAL B 1 166 ? 11.914 -37.031 -21.125 1 94.38 166 VAL B O 1
ATOM 6604 N N . SER B 1 167 ? 11.227 -39.188 -21.062 1 92.25 167 SER B N 1
ATOM 6605 C CA . SER B 1 167 ? 9.82 -38.812 -21.203 1 92.25 167 SER B CA 1
ATOM 6606 C C . SER B 1 167 ? 9.336 -38 -20.016 1 92.25 167 SER B C 1
ATOM 6608 O O . SER B 1 167 ? 8.922 -36.844 -20.188 1 92.25 167 SER B O 1
ATOM 6610 N N . PRO B 1 168 ? 9.445 -38.469 -18.734 1 91.69 168 PRO B N 1
ATOM 6611 C CA . PRO B 1 168 ? 9.047 -37.625 -17.609 1 91.69 168 PRO B CA 1
ATOM 6612 C C . PRO B 1 168 ? 9.945 -36.406 -17.453 1 91.69 168 PRO B C 1
ATOM 6614 O O . PRO B 1 168 ? 9.484 -35.344 -17 1 91.69 168 PRO B O 1
ATOM 6617 N N . LEU B 1 169 ? 11.164 -36.469 -17.812 1 93.69 169 LEU B N 1
ATOM 6618 C CA . LEU B 1 169 ? 12.086 -35.344 -17.734 1 93.69 169 LEU B CA 1
ATOM 6619 C C . LEU B 1 169 ? 11.656 -34.25 -18.688 1 93.69 169 LEU B C 1
ATOM 6621 O O . LEU B 1 169 ? 11.703 -33.062 -18.328 1 93.69 169 LEU B O 1
ATOM 6625 N N . GLY B 1 170 ? 11.336 -34.625 -19.859 1 94.56 170 GLY B N 1
ATOM 6626 C CA . GLY B 1 170 ? 10.867 -33.656 -20.828 1 94.56 170 GLY B CA 1
ATOM 6627 C C . GLY B 1 170 ? 9.602 -32.938 -20.375 1 94.56 170 GLY B C 1
ATOM 6628 O O . GLY B 1 170 ? 9.5 -31.719 -20.484 1 94.56 170 GLY B O 1
ATOM 6629 N N . ALA B 1 171 ? 8.672 -33.656 -19.844 1 93.88 171 ALA B N 1
ATOM 6630 C CA . ALA B 1 171 ? 7.426 -33.062 -19.375 1 93.88 171 ALA B CA 1
ATOM 6631 C C . ALA B 1 171 ? 7.691 -32.094 -18.234 1 93.88 171 ALA B C 1
ATOM 6633 O O . ALA B 1 171 ? 7.152 -30.984 -18.203 1 93.88 171 ALA B O 1
ATOM 6634 N N . GLN B 1 172 ? 8.516 -32.469 -17.297 1 93.06 172 GLN B N 1
ATOM 6635 C CA . GLN B 1 172 ? 8.844 -31.609 -16.156 1 93.06 172 GLN B CA 1
ATOM 6636 C C . GLN B 1 172 ? 9.602 -30.359 -16.594 1 93.06 172 GLN B C 1
ATOM 6638 O O . GLN B 1 172 ? 9.398 -29.266 -16.062 1 93.06 172 GLN B O 1
ATOM 6643 N N . SER B 1 173 ? 10.453 -30.5 -17.531 1 95.19 173 SER B N 1
ATOM 6644 C CA . SER B 1 173 ? 11.234 -29.359 -18 1 95.19 173 SER B CA 1
ATOM 6645 C C . SER B 1 173 ? 10.352 -28.328 -18.688 1 95.19 173 SER B C 1
ATOM 6647 O O . SER B 1 173 ? 10.57 -27.125 -18.547 1 95.19 173 SER B O 1
ATOM 6649 N N . ILE B 1 174 ? 9.367 -28.828 -19.344 1 9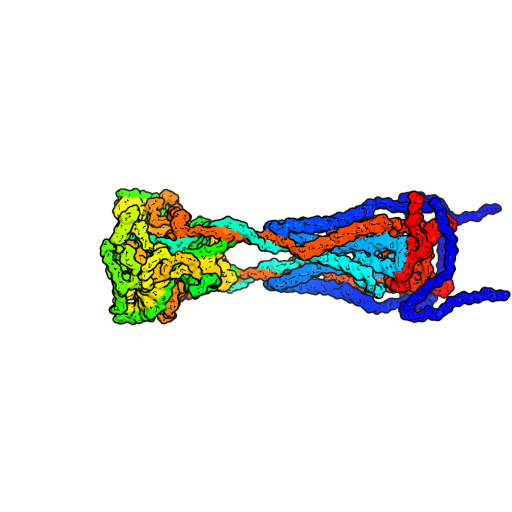4.5 174 ILE B N 1
ATOM 6650 C CA . ILE B 1 174 ? 8.445 -27.922 -20.016 1 94.5 174 ILE B CA 1
ATOM 6651 C C . ILE B 1 174 ? 7.652 -27.125 -18.984 1 94.5 174 ILE B C 1
ATOM 6653 O O . ILE B 1 174 ? 7.422 -25.922 -19.156 1 94.5 174 ILE B O 1
ATOM 6657 N N . LEU B 1 175 ? 7.324 -27.734 -17.891 1 92.06 175 LEU B N 1
ATOM 6658 C CA . LEU B 1 175 ? 6.516 -27.094 -16.859 1 92.06 175 LEU B CA 1
ATOM 6659 C C . LEU B 1 175 ? 7.332 -26.062 -16.078 1 92.06 175 LEU B C 1
ATOM 6661 O O . LEU B 1 175 ? 6.785 -25.078 -15.578 1 92.06 175 LEU B O 1
ATOM 6665 N N . ARG B 1 176 ? 8.625 -26.188 -16.062 1 91.81 176 ARG B N 1
ATOM 6666 C CA . ARG B 1 176 ? 9.422 -25.375 -15.148 1 91.81 176 ARG B CA 1
ATOM 6667 C C . ARG B 1 176 ? 10.305 -24.391 -15.914 1 91.81 176 ARG B C 1
ATOM 6669 O O . ARG B 1 176 ? 10.992 -23.562 -15.312 1 91.81 176 ARG B O 1
ATOM 6676 N N . MET B 1 177 ? 10.281 -24.375 -17.156 1 93.12 177 MET B N 1
ATOM 6677 C CA . MET B 1 177 ? 11.258 -23.641 -17.938 1 93.12 177 MET B CA 1
ATOM 6678 C C . MET B 1 177 ? 10.945 -22.141 -17.938 1 93.12 177 MET B C 1
ATOM 6680 O O . MET B 1 177 ? 11.836 -21.312 -18.109 1 93.12 177 MET B O 1
ATOM 6684 N N . LEU B 1 178 ? 9.688 -21.797 -17.766 1 93.38 178 LEU B N 1
ATOM 6685 C CA . LEU B 1 178 ? 9.32 -20.391 -17.906 1 93.38 178 LEU B CA 1
ATOM 6686 C C . LEU B 1 178 ? 8.812 -19.828 -16.594 1 93.38 178 LEU B C 1
ATOM 6688 O O . LEU B 1 178 ? 7.973 -20.438 -15.93 1 93.38 178 LEU B O 1
ATOM 6692 N N . GLY B 1 179 ? 9.398 -18.656 -16.203 1 91.69 179 GLY B N 1
ATOM 6693 C CA . GLY B 1 179 ? 8.977 -17.875 -15.047 1 91.69 179 GLY B CA 1
ATOM 6694 C C . GLY B 1 179 ? 9.102 -16.391 -15.25 1 91.69 179 GLY B C 1
ATOM 6695 O O . GLY B 1 179 ? 9.141 -15.906 -16.391 1 91.69 179 GLY B O 1
ATOM 6696 N N . SER B 1 180 ? 8.844 -15.68 -14.188 1 91.06 180 SER B N 1
ATOM 6697 C CA . SER B 1 180 ? 9.008 -14.227 -14.242 1 91.06 180 SER B CA 1
ATOM 6698 C C . SER B 1 180 ? 9.953 -13.734 -13.156 1 91.06 180 SER B C 1
ATOM 6700 O O . SER B 1 180 ? 10.133 -14.398 -12.133 1 91.06 180 SER B O 1
ATOM 6702 N N . ARG B 1 181 ? 10.758 -12.703 -13.547 1 88.62 181 ARG B N 1
ATOM 6703 C CA . ARG B 1 181 ? 11.648 -12.062 -12.578 1 88.62 181 ARG B CA 1
ATOM 6704 C C . ARG B 1 181 ? 11.586 -10.547 -12.703 1 88.62 181 ARG B C 1
ATOM 6706 O O . ARG B 1 181 ? 11.102 -10.016 -13.711 1 88.62 181 ARG B O 1
ATOM 6713 N N . LEU B 1 182 ? 12.031 -9.938 -11.734 1 87.88 182 LEU B N 1
ATOM 6714 C CA . LEU B 1 182 ? 12.086 -8.484 -11.75 1 87.88 182 LEU B CA 1
ATOM 6715 C C . LEU B 1 182 ? 13.477 -7.996 -12.156 1 87.88 182 LEU B C 1
ATOM 6717 O O . LEU B 1 182 ? 14.484 -8.453 -11.602 1 87.88 182 LEU B O 1
ATOM 6721 N N . ASP B 1 183 ? 13.508 -7.148 -13.242 1 87.06 183 ASP B N 1
ATOM 6722 C CA . ASP B 1 183 ? 14.758 -6.594 -13.75 1 87.06 183 ASP B CA 1
ATOM 6723 C C . ASP B 1 183 ? 14.852 -5.098 -13.461 1 87.06 183 ASP B C 1
ATOM 6725 O O . ASP B 1 183 ? 13.844 -4.387 -13.523 1 87.06 183 ASP B O 1
ATOM 6729 N N . GLU B 1 184 ? 16.188 -4.664 -13.164 1 86.06 184 GLU B N 1
ATOM 6730 C CA . GLU B 1 184 ? 16.422 -3.258 -12.852 1 86.06 184 GLU B CA 1
ATOM 6731 C C . GLU B 1 184 ? 16.828 -2.479 -14.102 1 86.06 184 GLU B C 1
ATOM 6733 O O . GLU B 1 184 ? 17.75 -2.873 -14.812 1 86.06 184 GLU B O 1
ATOM 6738 N N . ARG B 1 185 ? 16.125 -1.525 -14.531 1 85.06 185 ARG B N 1
ATOM 6739 C CA . ARG B 1 185 ? 16.484 -0.61 -15.609 1 85.06 185 ARG B CA 1
ATOM 6740 C C . ARG B 1 185 ? 16.75 0.792 -15.07 1 85.06 185 ARG B C 1
ATOM 6742 O O . ARG B 1 185 ? 15.898 1.377 -14.406 1 85.06 185 ARG B O 1
ATOM 6749 N N . GLY B 1 186 ? 17.969 1.225 -15.367 1 85.5 186 GLY B N 1
ATOM 6750 C CA . GLY B 1 186 ? 18.375 2.492 -14.781 1 85.5 186 GLY B CA 1
ATOM 6751 C C . GLY B 1 186 ? 18.469 3.619 -15.789 1 85.5 186 GLY B C 1
ATOM 6752 O O . GLY B 1 186 ? 18.734 3.381 -16.969 1 85.5 186 GLY B O 1
ATOM 6753 N N . HIS B 1 187 ? 18.047 4.844 -15.547 1 87.38 187 HIS B N 1
ATOM 6754 C CA . HIS B 1 187 ? 18.297 6.047 -16.328 1 87.38 187 HIS B CA 1
ATOM 6755 C C . HIS B 1 187 ? 18.75 7.199 -15.445 1 87.38 187 HIS B C 1
ATOM 6757 O O . HIS B 1 187 ? 18.5 7.199 -14.242 1 87.38 187 HIS B O 1
ATOM 6763 N N . ALA B 1 188 ? 19.438 8.078 -16.125 1 90.19 188 ALA B N 1
ATOM 6764 C CA . ALA B 1 188 ? 19.969 9.219 -15.398 1 90.19 188 ALA B CA 1
ATOM 6765 C C . ALA B 1 188 ? 18.906 10.297 -15.188 1 90.19 188 ALA B C 1
ATOM 6767 O O . ALA B 1 188 ? 18.078 10.531 -16.062 1 90.19 188 ALA B O 1
ATOM 6768 N N . SER B 1 189 ? 18.859 10.883 -14.023 1 91.88 189 SER B N 1
ATOM 6769 C CA . SER B 1 189 ? 17.969 11.992 -13.672 1 91.88 189 SER B CA 1
ATOM 6770 C C . SER B 1 189 ? 18.625 12.914 -12.641 1 91.88 189 SER B C 1
ATOM 6772 O O . SER B 1 189 ? 19.797 12.742 -12.297 1 91.88 189 SER B O 1
ATOM 6774 N N . THR B 1 190 ? 17.891 14.016 -12.312 1 92.5 190 THR B N 1
ATOM 6775 C CA . THR B 1 190 ? 18.391 14.945 -11.305 1 92.5 190 THR B CA 1
ATOM 6776 C C . THR B 1 190 ? 17.359 15.133 -10.195 1 92.5 190 THR B C 1
ATOM 6778 O O . THR B 1 190 ? 16.141 15.047 -10.445 1 92.5 190 THR B O 1
ATOM 6781 N N . VAL B 1 191 ? 17.891 15.25 -9.047 1 92.62 191 VAL B N 1
ATOM 6782 C CA . VAL B 1 191 ? 17.047 15.562 -7.895 1 92.62 191 VAL B CA 1
ATOM 6783 C C . VAL B 1 191 ? 17.484 16.891 -7.293 1 92.62 191 VAL B C 1
ATOM 6785 O O . VAL B 1 191 ? 18.672 17.234 -7.293 1 92.62 191 VAL B O 1
ATOM 6788 N N . VAL B 1 192 ? 16.531 17.688 -6.914 1 92.19 192 VAL B N 1
ATOM 6789 C CA . VAL B 1 192 ? 16.781 18.984 -6.297 1 92.19 192 VAL B CA 1
ATOM 6790 C C . VAL B 1 192 ? 16.297 18.969 -4.848 1 92.19 192 VAL B C 1
ATOM 6792 O O . VAL B 1 192 ? 15.18 18.531 -4.566 1 92.19 192 VAL B O 1
ATOM 6795 N N . TYR B 1 193 ? 17.172 19.359 -3.904 1 93.62 193 TYR B N 1
ATOM 6796 C CA . TYR B 1 193 ? 16.734 19.453 -2.514 1 93.62 193 TYR B CA 1
ATOM 6797 C C . TYR B 1 193 ? 17.141 20.797 -1.91 1 93.62 193 TYR B C 1
ATOM 6799 O O . TYR B 1 193 ? 18.031 21.469 -2.432 1 93.62 193 TYR B O 1
ATOM 6807 N N . PHE B 1 194 ? 16.484 21.203 -0.886 1 93.25 194 PHE B N 1
ATOM 6808 C CA . PHE B 1 194 ? 16.688 22.484 -0.221 1 93.25 194 PHE B CA 1
ATOM 6809 C C . PHE B 1 194 ? 17.953 22.453 0.637 1 93.25 194 PHE B C 1
ATOM 6811 O O . PHE B 1 194 ? 18.234 21.469 1.312 1 93.25 194 PHE B O 1
ATOM 6818 N N . ASN B 1 195 ? 18.656 23.594 0.584 1 92.12 195 ASN B N 1
ATOM 6819 C CA . ASN B 1 195 ? 19.859 23.75 1.406 1 92.12 195 ASN B CA 1
ATOM 6820 C C . ASN B 1 195 ? 19.5 24.25 2.807 1 92.12 195 ASN B C 1
ATOM 6822 O O . ASN B 1 195 ? 19.016 25.375 2.969 1 92.12 195 ASN B O 1
ATOM 6826 N N . THR B 1 196 ? 19.906 23.5 3.82 1 93.12 196 THR B N 1
ATOM 6827 C CA . THR B 1 196 ? 19.531 23.828 5.191 1 93.12 196 THR B CA 1
ATOM 6828 C C . THR B 1 196 ? 20.406 24.953 5.738 1 93.12 196 THR B C 1
ATOM 6830 O O . THR B 1 196 ? 20.203 25.406 6.867 1 93.12 196 THR B O 1
ATOM 6833 N N . ASP B 1 197 ? 21.344 25.422 5 1 88.06 197 ASP B N 1
ATOM 6834 C CA . ASP B 1 197 ? 22.141 26.578 5.379 1 88.06 197 ASP B CA 1
ATOM 6835 C C . ASP B 1 197 ? 21.625 27.844 4.711 1 88.06 197 ASP B C 1
ATOM 6837 O O . ASP B 1 197 ? 22.375 28.797 4.523 1 88.06 197 ASP B O 1
ATOM 6841 N N . ALA B 1 198 ? 20.469 27.828 4.312 1 87.44 198 ALA B N 1
ATOM 6842 C CA . ALA B 1 198 ? 19.844 29 3.699 1 87.44 198 ALA B CA 1
ATOM 6843 C C . ALA B 1 198 ? 19.625 30.109 4.727 1 87.44 198 ALA B C 1
ATOM 6845 O O . ALA B 1 198 ? 19.641 29.844 5.934 1 87.44 198 ALA B O 1
ATOM 6846 N N . GLU B 1 199 ? 19.438 31.25 4.25 1 82.94 199 GLU B N 1
ATOM 6847 C CA . GLU B 1 199 ? 19.203 32.406 5.121 1 82.94 199 GLU B CA 1
ATOM 6848 C C . GLU B 1 199 ? 17.828 32.344 5.758 1 82.94 199 GLU B C 1
ATOM 6850 O O . GLU B 1 199 ? 16.875 31.859 5.145 1 82.94 199 GLU B O 1
ATOM 6855 N N . SER B 1 200 ? 17.828 32.844 7.031 1 82.81 200 SER B N 1
ATOM 6856 C CA . SER B 1 200 ? 16.547 33 7.695 1 82.81 200 SER B CA 1
ATOM 6857 C C . SER B 1 200 ? 15.711 34.094 7.051 1 82.81 200 SER B C 1
ATOM 6859 O O . SER B 1 200 ? 16.172 35.25 6.922 1 82.81 200 SER B O 1
ATOM 6861 N N . GLN B 1 201 ? 14.578 33.844 6.711 1 76.88 201 GLN B N 1
ATOM 6862 C CA . GLN B 1 201 ? 13.75 34.812 5.992 1 76.88 201 GLN B CA 1
ATOM 6863 C C . GLN B 1 201 ? 13.32 35.969 6.902 1 76.88 201 GLN B C 1
ATOM 6865 O O . GLN B 1 201 ? 13.336 37.125 6.496 1 76.88 201 GLN B O 1
ATOM 6870 N N . PRO B 1 202 ? 12.992 35.656 8.133 1 72.06 202 PRO B N 1
ATOM 6871 C CA . PRO B 1 202 ? 12.578 36.781 8.984 1 72.06 202 PRO B CA 1
ATOM 6872 C C . PRO B 1 202 ? 13.703 37.781 9.227 1 72.06 202 PRO B C 1
ATOM 6874 O O . PRO B 1 202 ? 13.445 38.969 9.43 1 72.06 202 PRO B O 1
ATOM 6877 N N . SER B 1 203 ? 14.844 37.344 9.203 1 63.78 203 SER B N 1
ATOM 6878 C CA . SER B 1 203 ? 15.969 38.219 9.5 1 63.78 203 SER B CA 1
ATOM 6879 C C . SER B 1 203 ? 16.297 39.125 8.305 1 63.78 203 SER B C 1
ATOM 6881 O O . SER B 1 203 ? 16.906 40.188 8.469 1 63.78 203 SER B O 1
ATOM 6883 N N . HIS B 1 204 ? 15.961 38.656 7.191 1 59.94 204 HIS B N 1
ATOM 6884 C CA . HIS B 1 204 ? 16.281 39.406 5.984 1 59.94 204 HIS B CA 1
ATOM 6885 C C . HIS B 1 204 ? 15.344 40.594 5.816 1 59.94 204 HIS B C 1
ATOM 6887 O O . HIS B 1 204 ? 15.711 41.594 5.195 1 59.94 204 HIS B O 1
ATOM 6893 N N . ASN B 1 205 ? 14.18 40.5 6.352 1 53.09 205 ASN B N 1
ATOM 6894 C CA . ASN B 1 205 ? 13.195 41.562 6.113 1 53.09 205 ASN B CA 1
ATOM 6895 C C . ASN B 1 205 ? 13.211 42.594 7.223 1 53.09 205 ASN B C 1
ATOM 6897 O O . ASN B 1 205 ? 12.234 43.344 7.406 1 53.09 205 ASN B O 1
ATOM 6901 N N . ASP B 1 206 ? 14.141 42.625 8.156 1 50 206 ASP B N 1
ATOM 6902 C CA . ASP B 1 206 ? 14.18 43.5 9.328 1 50 206 ASP B CA 1
ATOM 6903 C C . ASP B 1 206 ? 14.016 44.969 8.922 1 50 206 ASP B C 1
ATOM 6905 O O . ASP B 1 206 ? 13.844 45.844 9.781 1 50 206 ASP B O 1
ATOM 6909 N N . GLY B 1 207 ? 14.242 45.344 7.676 1 44.06 207 GLY B N 1
ATOM 6910 C CA . GLY B 1 207 ? 14.133 46.75 7.371 1 44.06 207 GLY B CA 1
ATOM 6911 C C . GLY B 1 207 ? 12.703 47.188 7.09 1 44.06 207 GLY B C 1
ATOM 6912 O O . GLY B 1 207 ? 12.445 48.375 6.859 1 44.06 207 GLY B O 1
ATOM 6913 N N . GLY B 1 208 ? 11.781 46.312 6.805 1 43.78 208 GLY B N 1
ATOM 6914 C CA . GLY B 1 208 ? 10.523 46.844 6.305 1 43.78 208 GLY B CA 1
ATOM 6915 C C . GLY B 1 208 ? 9.508 47.094 7.402 1 43.78 208 GLY B C 1
ATOM 6916 O O . GLY B 1 208 ? 9.75 46.781 8.57 1 43.78 208 GLY B O 1
ATOM 6917 N N . PRO B 1 209 ? 8.492 47.844 6.969 1 45.44 209 PRO B N 1
ATOM 6918 C CA . PRO B 1 209 ? 7.445 48.188 7.941 1 45.44 209 PRO B CA 1
ATOM 6919 C C . PRO B 1 209 ? 6.957 46.969 8.719 1 45.44 209 PRO B C 1
ATOM 6921 O O . PRO B 1 209 ? 6.984 45.844 8.203 1 45.44 209 PRO B O 1
ATOM 6924 N N . SER B 1 210 ? 6.809 47.156 10.125 1 51.41 210 SER B N 1
ATOM 6925 C CA . SER B 1 210 ? 6.414 46.281 11.234 1 51.41 210 SER B CA 1
ATOM 6926 C C . SER B 1 210 ? 5.332 45.312 10.805 1 51.41 210 SER B C 1
ATOM 6928 O O . SER B 1 210 ? 5.34 44.156 11.227 1 51.41 210 SER B O 1
ATOM 6930 N N . GLU B 1 211 ? 4.555 45.656 9.773 1 52.69 211 GLU B N 1
ATOM 6931 C CA . GLU B 1 211 ? 3.365 44.875 9.438 1 52.69 211 GLU B CA 1
ATOM 6932 C C . GLU B 1 211 ? 3.717 43.688 8.562 1 52.69 211 GLU B C 1
ATOM 6934 O O . GLU B 1 211 ? 3.139 42.625 8.711 1 52.69 211 GLU B O 1
ATOM 6939 N N . SER B 1 212 ? 4.637 43.906 7.609 1 56.97 212 SER B N 1
ATOM 6940 C CA . SER B 1 212 ? 5.027 42.844 6.703 1 56.97 212 SER B CA 1
ATOM 6941 C C . SER B 1 212 ? 5.645 41.656 7.461 1 56.97 212 SER B C 1
ATOM 6943 O O . SER B 1 212 ? 5.461 40.5 7.086 1 56.97 212 SER B O 1
ATOM 6945 N N . HIS B 1 213 ? 6.074 42 8.555 1 68.75 213 HIS B N 1
ATOM 6946 C CA . HIS B 1 213 ? 6.719 40.938 9.352 1 68.75 213 HIS B CA 1
ATOM 6947 C C . HIS B 1 213 ? 5.691 40.125 10.102 1 68.75 213 HIS B C 1
ATOM 6949 O O . HIS B 1 213 ? 5.891 38.906 10.305 1 68.75 213 HIS B O 1
ATOM 6955 N N . LEU B 1 214 ? 4.625 40.781 10.203 1 71.5 214 LEU B N 1
ATOM 6956 C CA . LEU B 1 214 ? 3.627 40.062 11.008 1 71.5 214 LEU B CA 1
ATOM 6957 C C . LEU B 1 214 ? 2.943 38.969 10.188 1 71.5 214 LEU B C 1
ATOM 6959 O O . LEU B 1 214 ? 2.604 37.906 10.727 1 71.5 214 LEU B O 1
ATOM 6963 N N . ASP B 1 215 ? 2.867 39.219 8.883 1 75.44 215 ASP B N 1
ATOM 6964 C CA . ASP B 1 215 ? 2.295 38.188 8.008 1 75.44 215 ASP B CA 1
ATOM 6965 C C . ASP B 1 215 ? 3.199 36.969 7.941 1 75.44 215 ASP B C 1
ATOM 6967 O O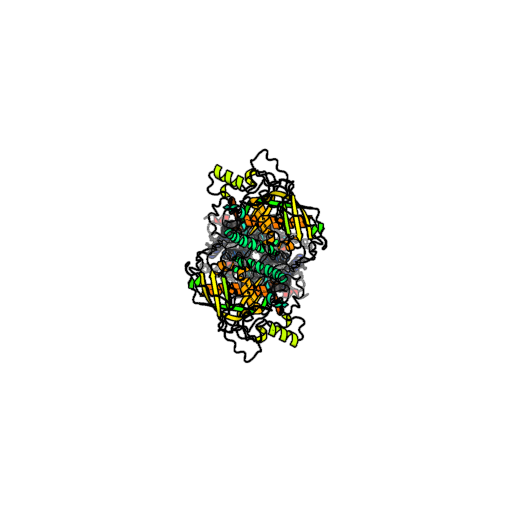 . ASP B 1 215 ? 2.723 35.812 8.023 1 75.44 215 ASP B O 1
ATOM 6971 N N . PHE B 1 216 ? 4.379 37.25 7.848 1 79.19 216 PHE B N 1
ATOM 6972 C CA . PHE B 1 216 ? 5.359 36.188 7.797 1 79.19 216 PHE B CA 1
ATOM 6973 C C . PHE B 1 216 ? 5.328 35.344 9.078 1 79.19 216 PHE B C 1
ATOM 6975 O O . PHE B 1 216 ? 5.305 34.125 9.039 1 79.19 216 PHE B O 1
ATOM 6982 N N . LEU B 1 217 ? 5.23 36 10.148 1 82.56 217 LEU B N 1
ATOM 6983 C CA . LEU B 1 217 ? 5.281 35.344 11.445 1 82.56 217 LEU B CA 1
ATOM 6984 C C . LEU B 1 217 ? 4.02 34.531 11.695 1 82.56 217 LEU B C 1
ATOM 6986 O O . LEU B 1 217 ? 4.07 33.469 12.336 1 82.56 217 LEU B O 1
ATOM 6990 N N . SER B 1 218 ? 2.906 34.969 11.133 1 83 218 SER B N 1
ATOM 6991 C CA . SER B 1 218 ? 1.651 34.25 11.289 1 83 218 SER B CA 1
ATOM 6992 C C . SER B 1 218 ? 1.686 32.906 10.539 1 83 218 SER B C 1
ATOM 6994 O O . SER B 1 218 ? 1.284 31.875 11.078 1 83 218 SER B O 1
ATOM 6996 N N . PHE B 1 219 ? 2.23 33 9.344 1 85 219 PHE B N 1
ATOM 6997 C CA . PHE B 1 219 ? 2.346 31.781 8.562 1 85 219 PHE B CA 1
ATOM 6998 C C . PHE B 1 219 ? 3.34 30.828 9.211 1 85 219 PHE B C 1
ATOM 7000 O O . PHE B 1 219 ? 3.086 29.625 9.297 1 85 219 PHE B O 1
ATOM 7007 N N . LEU B 1 220 ? 4.422 31.406 9.609 1 89.88 220 LEU B N 1
ATOM 7008 C CA . LEU B 1 220 ? 5.453 30.594 10.25 1 89.88 220 LEU B CA 1
ATOM 7009 C C . LEU B 1 220 ? 4.91 29.922 11.516 1 89.88 220 LEU B C 1
ATOM 7011 O O . LEU B 1 220 ? 5.145 28.734 11.742 1 89.88 220 LEU B O 1
ATOM 7015 N N . GLY B 1 221 ? 4.172 30.688 12.32 1 89.56 221 GLY B N 1
ATOM 7016 C CA . GLY B 1 221 ? 3.58 30.141 13.531 1 89.56 221 GLY B CA 1
ATOM 7017 C C . GLY B 1 221 ? 2.578 29.031 13.258 1 89.56 221 GLY B C 1
ATOM 7018 O O . GLY B 1 221 ? 2.541 28.031 13.969 1 89.56 221 GLY B O 1
ATOM 7019 N N . THR B 1 222 ? 1.803 29.234 12.242 1 90.5 222 THR B N 1
ATOM 7020 C CA . THR B 1 222 ? 0.8 28.234 11.883 1 90.5 222 THR B CA 1
ATOM 7021 C C . THR B 1 222 ? 1.464 26.938 11.398 1 90.5 222 THR B C 1
ATOM 7023 O O . THR B 1 222 ? 1.049 25.844 11.766 1 90.5 222 THR B O 1
ATOM 7026 N N . MET B 1 223 ? 2.48 27.078 10.578 1 93.44 223 MET B N 1
ATOM 7027 C CA . MET B 1 223 ? 3.207 25.906 10.102 1 93.44 223 MET B CA 1
ATOM 7028 C C . MET B 1 223 ? 3.891 25.188 11.258 1 93.44 223 MET B C 1
ATOM 7030 O O . MET B 1 223 ? 3.871 23.953 11.328 1 93.44 223 MET B O 1
ATOM 7034 N N . PHE B 1 224 ? 4.488 25.984 12.109 1 95.31 224 PHE B N 1
ATOM 7035 C CA . PHE B 1 224 ? 5.145 25.438 13.297 1 95.31 224 PHE B CA 1
ATOM 7036 C C . PHE B 1 224 ? 4.148 24.672 14.156 1 95.31 224 PHE B C 1
ATOM 7038 O O . PHE B 1 224 ? 4.418 23.547 14.578 1 95.31 224 PHE B O 1
ATOM 7045 N N . GLY B 1 225 ? 3.01 25.25 14.375 1 93.19 225 GLY B N 1
ATOM 7046 C CA . GLY B 1 225 ? 1.959 24.578 15.125 1 93.19 225 GLY B CA 1
ATOM 7047 C C . GLY B 1 225 ? 1.469 23.297 14.461 1 93.19 225 GLY B C 1
ATOM 7048 O O . GLY B 1 225 ? 1.231 22.297 15.141 1 93.19 225 GLY B O 1
ATOM 7049 N N . ALA B 1 226 ? 1.324 23.391 13.188 1 94.56 226 ALA B N 1
ATOM 7050 C CA . ALA B 1 226 ? 0.888 22.203 12.438 1 94.56 226 ALA B CA 1
ATOM 7051 C C . ALA B 1 226 ? 1.889 21.062 12.57 1 94.56 226 ALA B C 1
ATOM 7053 O O . ALA B 1 226 ? 1.499 19.906 12.688 1 94.56 226 ALA B O 1
ATOM 7054 N N . ALA B 1 227 ? 3.125 21.359 12.562 1 96.31 227 ALA B N 1
ATOM 7055 C CA . ALA B 1 227 ? 4.164 20.359 12.734 1 96.31 227 ALA B CA 1
ATOM 7056 C C . ALA B 1 227 ? 4.094 19.734 14.125 1 96.31 227 ALA B C 1
ATOM 7058 O O . ALA B 1 227 ? 4.219 18.516 14.273 1 96.31 227 ALA B O 1
ATOM 7059 N N . LEU B 1 228 ? 3.848 20.547 15.117 1 94.81 228 LEU B N 1
ATOM 7060 C CA . LEU B 1 228 ? 3.779 20.062 16.5 1 94.81 228 LEU B CA 1
ATOM 7061 C C . LEU B 1 228 ? 2.564 19.172 16.703 1 94.81 228 LEU B C 1
ATOM 7063 O O . LEU B 1 228 ? 2.609 18.234 17.5 1 94.81 228 LEU B O 1
ATOM 7067 N N . LEU B 1 229 ? 1.54 19.453 15.898 1 94 229 LEU B N 1
ATOM 7068 C CA . LEU B 1 229 ? 0.291 18.719 16.094 1 94 229 LEU B CA 1
ATOM 7069 C C . LEU B 1 229 ? 0.194 17.547 15.125 1 94 229 LEU B C 1
ATOM 7071 O O . LEU B 1 229 ? -0.871 16.938 14.984 1 94 229 LEU B O 1
ATOM 7075 N N . SER B 1 230 ? 1.252 17.281 14.453 1 93.75 230 SER B N 1
ATOM 7076 C CA . SER B 1 230 ? 1.229 16.109 13.578 1 93.75 230 SER B CA 1
ATOM 7077 C C . SER B 1 230 ? 1.022 14.828 14.367 1 93.75 230 SER B C 1
ATOM 7079 O O . SER B 1 230 ? 1.532 14.695 15.484 1 93.75 230 SER B O 1
ATOM 7081 N N . PRO B 1 231 ? 0.308 13.906 13.844 1 91.38 231 PRO B N 1
ATOM 7082 C CA . PRO B 1 231 ? 0.072 12.648 14.562 1 91.38 231 PRO B CA 1
ATOM 7083 C C . PRO B 1 231 ? 1.329 11.789 14.672 1 91.38 231 PRO B C 1
ATOM 7085 O O . PRO B 1 231 ? 2.328 12.062 14.008 1 91.38 231 PRO B O 1
ATOM 7088 N N . LYS B 1 232 ? 1.245 10.75 15.5 1 90.06 232 LYS B N 1
ATOM 7089 C CA . LYS B 1 232 ? 2.379 9.867 15.758 1 90.06 232 LYS B CA 1
ATOM 7090 C C . LYS B 1 232 ? 2.84 9.172 14.484 1 90.06 232 LYS B C 1
ATOM 7092 O O . LYS B 1 232 ? 4.039 8.992 14.266 1 90.06 232 LYS B O 1
ATOM 7097 N N . SER B 1 233 ? 1.895 8.766 13.648 1 87.81 233 SER B N 1
ATOM 7098 C CA . SER B 1 233 ? 2.23 8.078 12.406 1 87.81 233 SER B CA 1
ATOM 7099 C C . SER B 1 233 ? 3.096 8.945 11.5 1 87.81 233 SER B C 1
ATOM 7101 O O . SER B 1 233 ? 3.967 8.445 10.797 1 87.81 233 SER B O 1
ATOM 7103 N N . ILE B 1 234 ? 2.896 10.242 11.578 1 92.25 234 ILE B N 1
ATOM 7104 C CA . ILE B 1 234 ? 3.662 11.172 10.758 1 92.25 234 ILE B CA 1
ATOM 7105 C C . ILE B 1 234 ? 4.973 11.523 11.461 1 92.25 234 ILE B C 1
ATOM 7107 O O . ILE B 1 234 ? 6.016 11.656 10.82 1 92.25 234 ILE B O 1
ATOM 7111 N N . LYS B 1 235 ? 4.949 11.68 12.75 1 93.75 235 LYS B N 1
ATOM 7112 C CA . LYS B 1 235 ? 6.145 12.039 13.508 1 93.75 235 LYS B CA 1
ATOM 7113 C C . LYS B 1 235 ? 7.215 10.961 13.383 1 93.75 235 LYS B C 1
ATOM 7115 O O . LYS B 1 235 ? 8.406 11.258 13.352 1 93.75 235 LYS B O 1
ATOM 7120 N N . THR B 1 236 ? 6.777 9.727 13.312 1 93.19 236 THR B N 1
ATOM 7121 C CA . THR B 1 236 ? 7.738 8.633 13.242 1 93.19 236 THR B CA 1
ATOM 7122 C C . THR B 1 236 ? 8.07 8.297 11.797 1 93.19 236 THR B C 1
ATOM 7124 O O . THR B 1 236 ? 9.016 7.539 11.531 1 93.19 236 THR B O 1
ATOM 7127 N N . ASP B 1 237 ? 7.332 8.836 10.891 1 93.44 237 ASP B N 1
ATOM 7128 C CA . ASP B 1 237 ? 7.578 8.594 9.469 1 93.44 237 ASP B CA 1
ATOM 7129 C C . ASP B 1 237 ? 8.844 9.305 9 1 93.44 237 ASP B C 1
ATOM 7131 O O . ASP B 1 237 ? 9.352 10.195 9.68 1 93.44 237 ASP B O 1
ATOM 7135 N N . SER B 1 238 ? 9.359 8.867 7.871 1 96.12 238 SER B N 1
ATOM 7136 C CA . SER B 1 238 ? 10.562 9.469 7.301 1 96.12 238 SER B CA 1
ATOM 7137 C C . SER B 1 238 ? 10.258 10.805 6.645 1 96.12 238 SER B C 1
ATOM 7139 O O . SER B 1 238 ? 11.156 11.609 6.406 1 96.12 238 SER B O 1
ATOM 7141 N N . MET B 1 239 ? 9 11.047 6.352 1 95.94 239 MET B N 1
ATOM 7142 C CA . MET B 1 239 ? 8.594 12.297 5.715 1 95.94 239 MET B CA 1
ATOM 7143 C C . MET B 1 239 ? 7.59 13.047 6.586 1 95.94 239 MET B C 1
ATOM 7145 O O . MET B 1 239 ? 6.867 12.438 7.375 1 95.94 239 MET B O 1
ATOM 7149 N N . ASP B 1 240 ? 7.586 14.336 6.453 1 96.38 240 ASP B N 1
ATOM 7150 C CA . ASP B 1 240 ? 6.625 15.125 7.223 1 96.38 240 ASP B CA 1
ATOM 7151 C C . ASP B 1 240 ? 5.277 15.195 6.508 1 96.38 240 ASP B C 1
ATOM 7153 O O . ASP B 1 240 ? 5.051 14.484 5.527 1 96.38 240 ASP B O 1
ATOM 7157 N N . VAL B 1 241 ? 4.352 15.977 7.031 1 93.06 241 VAL B N 1
ATOM 7158 C CA . VAL B 1 241 ? 2.975 16.016 6.559 1 93.06 241 VAL B CA 1
ATOM 7159 C C . VAL B 1 241 ? 2.934 16.562 5.133 1 93.06 241 VAL B C 1
ATOM 7161 O O . VAL B 1 241 ? 2.033 16.234 4.359 1 93.06 241 VAL B O 1
ATOM 7164 N N . TRP B 1 242 ? 3.883 17.422 4.758 1 94.06 242 TRP B N 1
ATOM 7165 C CA . TRP B 1 242 ? 3.889 18.062 3.447 1 94.06 242 TRP B CA 1
ATOM 7166 C C . TRP B 1 242 ? 4.762 17.281 2.467 1 94.06 242 TRP B C 1
ATOM 7168 O O . TRP B 1 242 ? 4.98 17.734 1.335 1 94.06 242 TRP B O 1
ATOM 7178 N N . GLY B 1 243 ? 5.336 16.188 2.879 1 92.88 243 GLY B N 1
ATOM 7179 C CA . GLY B 1 243 ? 6.105 15.336 1.989 1 92.88 243 GLY B CA 1
ATOM 7180 C C . GLY B 1 243 ? 7.586 15.672 1.974 1 92.88 243 GLY B C 1
ATOM 7181 O O . GLY B 1 243 ? 8.289 15.344 1.015 1 92.88 243 GLY B O 1
ATOM 7182 N N . ASN B 1 244 ? 8.086 16.344 2.959 1 96.19 244 ASN B N 1
ATOM 7183 C CA . ASN B 1 244 ? 9.508 16.656 3.082 1 96.19 244 ASN B CA 1
ATOM 7184 C C . ASN B 1 244 ? 10.258 15.562 3.834 1 96.19 244 ASN B C 1
ATOM 7186 O O . ASN B 1 244 ? 9.703 14.938 4.738 1 96.19 244 ASN B O 1
ATOM 7190 N N . VAL B 1 245 ? 11.492 15.43 3.496 1 97.25 245 VAL B N 1
ATOM 7191 C CA . VAL B 1 245 ? 12.281 14.336 4.062 1 97.25 245 VAL B CA 1
ATOM 7192 C C . VAL B 1 245 ? 12.867 14.773 5.406 1 97.25 245 VAL B C 1
ATOM 7194 O O . VAL B 1 245 ? 13.641 15.734 5.473 1 97.25 245 VAL B O 1
ATOM 7197 N N . LYS B 1 246 ? 12.555 14.039 6.402 1 97.88 246 LYS B N 1
ATOM 7198 C CA . LYS B 1 246 ? 13.086 14.367 7.723 1 97.88 246 LYS B CA 1
ATOM 7199 C C . LYS B 1 246 ? 14.477 13.758 7.918 1 97.88 246 LYS B C 1
ATOM 7201 O O . LYS B 1 246 ? 14.727 12.625 7.496 1 97.88 246 LYS B O 1
ATOM 7206 N N . ILE B 1 247 ? 15.305 14.492 8.602 1 98.19 247 ILE B N 1
ATOM 7207 C CA . ILE B 1 247 ? 16.672 14.055 8.836 1 98.19 247 ILE B CA 1
ATOM 7208 C C . ILE B 1 247 ? 16.812 13.555 10.273 1 98.19 247 ILE B C 1
ATOM 7210 O O . ILE B 1 247 ? 16.609 14.312 11.227 1 98.19 247 ILE B O 1
ATOM 7214 N N . PRO B 1 248 ? 17.188 12.336 10.477 1 97.75 248 PRO B N 1
ATOM 7215 C CA . PRO B 1 248 ? 17.406 11.836 11.836 1 97.75 248 PRO B CA 1
ATOM 7216 C C . PRO B 1 248 ? 18.672 12.398 12.484 1 97.75 248 PRO B C 1
ATOM 7218 O O . PRO B 1 248 ? 19.547 12.906 11.789 1 97.75 248 PRO B O 1
ATOM 7221 N N . PHE B 1 249 ? 18.672 12.336 13.836 1 97.25 249 PHE B N 1
ATOM 7222 C CA . PHE B 1 249 ? 19.922 12.625 14.547 1 97.25 249 PHE B CA 1
ATOM 7223 C C . PHE B 1 249 ? 20.984 11.586 14.227 1 97.25 249 PHE B C 1
ATOM 7225 O O . PHE B 1 249 ? 20.688 10.391 14.188 1 97.25 249 PHE B O 1
ATOM 7232 N N . LEU B 1 250 ? 22.109 12.07 13.945 1 96.12 250 LEU B N 1
ATOM 7233 C CA . LEU B 1 250 ? 23.219 11.133 13.719 1 96.12 250 LEU B CA 1
ATOM 7234 C C . LEU B 1 250 ? 23.578 10.406 15.008 1 96.12 250 LEU B C 1
ATOM 7236 O O . LEU B 1 250 ? 23.688 11.031 16.062 1 96.12 250 LEU B O 1
ATOM 7240 N N . LYS B 1 251 ? 23.781 9.133 14.984 1 88.62 251 LYS B N 1
ATOM 7241 C CA . LYS B 1 251 ? 24.047 8.297 16.156 1 88.62 251 LYS B CA 1
ATOM 7242 C C . LYS B 1 251 ? 25.406 8.609 16.75 1 88.62 251 LYS B C 1
ATOM 7244 O O . LYS B 1 251 ? 25.531 8.773 17.969 1 88.62 251 LYS B O 1
ATOM 7249 N N . SER B 1 252 ? 26.344 8.625 15.922 1 86.19 252 SER B N 1
ATOM 7250 C CA . SER B 1 252 ? 27.703 8.914 16.375 1 86.19 252 SER B CA 1
ATOM 7251 C C . SER B 1 252 ? 28.422 9.844 15.422 1 86.19 252 SER B C 1
ATOM 7253 O O . SER B 1 252 ? 28.406 9.633 14.203 1 86.19 252 SER B O 1
ATOM 7255 N N . TYR B 1 253 ? 29.062 10.766 16.078 1 86 253 TYR B N 1
ATOM 7256 C CA . TYR B 1 253 ? 29.781 11.75 15.273 1 86 253 TYR B CA 1
ATOM 7257 C C . TYR B 1 253 ? 31.266 11.406 15.164 1 86 253 TYR B C 1
ATOM 7259 O O . TYR B 1 253 ? 32 12.07 14.445 1 86 253 TYR B O 1
ATOM 7267 N N . ASP B 1 254 ? 31.641 10.391 15.828 1 85.75 254 ASP B N 1
ATOM 7268 C CA . ASP B 1 254 ? 33.062 10.047 15.883 1 85.75 254 ASP B CA 1
ATOM 7269 C C . ASP B 1 254 ? 33.438 9.125 14.727 1 85.75 254 ASP B C 1
ATOM 7271 O O . ASP B 1 254 ? 34.625 8.984 14.406 1 85.75 254 ASP B O 1
ATOM 7275 N N . ASN B 1 255 ? 32.5 8.57 14.078 1 84.88 255 ASN B N 1
ATOM 7276 C CA . ASN B 1 255 ? 32.719 7.633 12.984 1 84.88 255 ASN B CA 1
ATOM 7277 C C . ASN B 1 255 ? 32.375 8.258 11.633 1 84.88 255 ASN B C 1
ATOM 7279 O O . ASN B 1 255 ? 31.234 8.672 11.391 1 84.88 255 ASN B O 1
ATOM 7283 N N . ASP B 1 256 ? 33.438 8.32 10.711 1 88.62 256 ASP B N 1
ATOM 7284 C CA . ASP B 1 256 ? 33.25 8.969 9.414 1 88.62 256 ASP B CA 1
ATOM 7285 C C . ASP B 1 256 ? 32.625 8.016 8.406 1 88.62 256 ASP B C 1
ATOM 7287 O O . ASP B 1 256 ? 32.375 8.398 7.262 1 88.62 256 ASP B O 1
ATOM 7291 N N . SER B 1 257 ? 32.406 6.883 8.828 1 92.12 257 SER B N 1
ATOM 7292 C CA . SER B 1 257 ? 31.812 5.906 7.922 1 92.12 257 SER B CA 1
ATOM 7293 C C . SER B 1 257 ? 30.297 5.996 7.934 1 92.12 257 SER B C 1
ATOM 7295 O O . SER B 1 257 ? 29.719 6.621 8.82 1 92.12 257 SER B O 1
ATOM 7297 N N . TRP B 1 258 ? 29.75 5.5 6.887 1 95.69 258 TRP B N 1
ATOM 7298 C CA . TRP B 1 258 ? 28.297 5.465 6.789 1 95.69 258 TRP B CA 1
ATOM 7299 C C . TRP B 1 258 ? 27.703 4.613 7.902 1 95.69 258 TRP B C 1
ATOM 7301 O O . TRP B 1 258 ? 28.141 3.49 8.141 1 95.69 258 TRP B O 1
ATOM 7311 N N . GLN B 1 259 ? 26.797 5.195 8.539 1 96 259 GLN B N 1
ATOM 7312 C CA . GLN B 1 259 ? 26.031 4.496 9.578 1 96 259 GLN B CA 1
ATOM 7313 C C . GLN B 1 259 ? 24.609 4.211 9.109 1 96 259 GLN B C 1
ATOM 7315 O O . GLN B 1 259 ? 23.906 5.109 8.641 1 96 259 GLN B O 1
ATOM 7320 N N . SER B 1 260 ? 24.172 3.029 9.25 1 94.75 260 SER B N 1
ATOM 7321 C CA . SER B 1 260 ? 22.828 2.664 8.812 1 94.75 260 SER B CA 1
ATOM 7322 C C . SER B 1 260 ? 21.766 3.266 9.727 1 94.75 260 SER B C 1
ATOM 7324 O O . SER B 1 260 ? 21.953 3.32 10.945 1 94.75 260 SER B O 1
ATOM 7326 N N . VAL B 1 261 ? 20.766 3.771 9.094 1 95 261 VAL B N 1
ATOM 7327 C CA . VAL B 1 261 ? 19.625 4.332 9.82 1 95 261 VAL B CA 1
ATOM 7328 C C . VAL B 1 261 ? 18.422 3.41 9.68 1 95 261 VAL B C 1
ATOM 7330 O O . VAL B 1 261 ? 17.984 3.115 8.562 1 95 261 VAL B O 1
ATOM 7333 N N . SER B 1 262 ? 17.922 2.916 10.805 1 89.94 262 SER B N 1
ATOM 7334 C CA . SER B 1 262 ? 16.719 2.074 10.805 1 89.94 262 SER B CA 1
ATOM 7335 C C . SER B 1 262 ? 15.516 2.824 11.359 1 89.94 262 SER B C 1
ATOM 7337 O O . SER B 1 262 ? 15.672 3.828 12.055 1 89.94 262 SER B O 1
ATOM 7339 N N . TRP B 1 263 ? 14.422 2.361 10.953 1 86.06 263 TRP B N 1
ATOM 7340 C CA . TRP B 1 263 ? 13.18 2.939 11.469 1 86.06 263 TRP B CA 1
ATOM 7341 C C . TRP B 1 263 ? 13.117 2.826 12.992 1 86.06 263 TRP B C 1
ATOM 7343 O O . TRP B 1 263 ? 13.531 1.814 13.562 1 86.06 263 TRP B O 1
ATOM 7353 N N . SER B 1 264 ? 12.602 3.92 13.609 1 89.69 264 SER B N 1
ATOM 7354 C CA . SER B 1 264 ? 12.438 3.957 15.062 1 89.69 264 SER B CA 1
ATOM 7355 C C . SER B 1 264 ? 11.062 4.488 15.453 1 89.69 264 SER B C 1
ATOM 7357 O O . SER B 1 264 ? 10.562 5.441 14.844 1 89.69 264 SER B O 1
ATOM 7359 N N . PRO B 1 265 ? 10.43 3.814 16.453 1 88.38 265 PRO B N 1
ATOM 7360 C CA . PRO B 1 265 ? 9.148 4.328 16.938 1 88.38 265 PRO B CA 1
ATOM 7361 C C . PRO B 1 265 ? 9.305 5.527 17.875 1 88.38 265 PRO B C 1
ATOM 7363 O O . PRO B 1 265 ? 8.312 6.129 18.281 1 88.38 265 PRO B O 1
ATOM 7366 N N . LYS B 1 266 ? 10.539 5.863 18.172 1 91.12 266 LYS B N 1
ATOM 7367 C CA . LYS B 1 266 ? 10.781 6.996 19.062 1 91.12 266 LYS B CA 1
ATOM 7368 C C . LYS B 1 266 ? 10.492 8.32 18.359 1 91.12 266 LYS B C 1
ATOM 7370 O O . LYS B 1 266 ? 10.93 8.539 17.219 1 91.12 266 LYS B O 1
ATOM 7375 N N . LEU B 1 267 ? 9.836 9.172 19.047 1 91.75 267 LEU B N 1
ATOM 7376 C CA . LEU B 1 267 ? 9.43 10.453 18.469 1 91.75 267 LEU B CA 1
ATOM 7377 C C . LEU B 1 267 ? 10.617 11.398 18.375 1 91.75 267 LEU B C 1
ATOM 7379 O O . LEU B 1 267 ? 10.578 12.375 17.625 1 91.75 267 LEU B O 1
ATOM 7383 N N . GLU B 1 268 ? 11.758 11.07 19.125 1 94 268 GLU B N 1
ATOM 7384 C CA . GLU B 1 268 ? 12.945 11.914 19.156 1 94 268 GLU B CA 1
ATOM 7385 C C . GLU B 1 268 ? 13.984 11.43 18.141 1 94 268 GLU B C 1
ATOM 7387 O O . GLU B 1 268 ? 15.148 11.836 18.203 1 94 268 GLU B O 1
ATOM 7392 N N . HIS B 1 269 ? 13.57 10.68 17.281 1 93.62 269 HIS B N 1
ATOM 7393 C CA . HIS B 1 269 ? 14.477 10.078 16.312 1 93.62 269 HIS B CA 1
ATOM 7394 C C . HIS B 1 269 ? 14.969 11.117 15.312 1 93.62 269 HIS B C 1
ATOM 7396 O O . HIS B 1 269 ? 16.141 11.094 14.914 1 93.62 269 HIS B O 1
ATOM 7402 N N . HIS B 1 270 ? 14.141 12.023 14.922 1 97.5 270 HIS B N 1
ATOM 7403 C CA . HIS B 1 270 ? 14.477 13.008 13.891 1 97.5 270 HIS B CA 1
ATOM 7404 C C . HIS B 1 270 ? 14.914 14.32 14.516 1 97.5 270 HIS B C 1
ATOM 7406 O O . HIS B 1 270 ? 14.484 14.672 15.617 1 97.5 270 HIS B O 1
ATOM 7412 N N . SER B 1 271 ? 15.742 15.031 13.82 1 97.94 271 SER B N 1
ATOM 7413 C CA . SER B 1 271 ? 16.297 16.281 14.312 1 97.94 271 SER B CA 1
ATOM 7414 C C . SER B 1 271 ? 15.266 17.406 14.289 1 97.94 271 SER B C 1
ATOM 7416 O O . SER B 1 271 ? 15.391 18.391 15.008 1 97.94 271 SER B O 1
ATOM 7418 N N . ALA B 1 272 ? 14.312 17.312 13.445 1 98.25 272 ALA B N 1
ATOM 7419 C CA . ALA B 1 272 ? 13.219 18.281 13.312 1 98.25 272 ALA B CA 1
ATOM 7420 C C . ALA B 1 272 ? 11.914 17.578 12.922 1 98.25 272 ALA B C 1
ATOM 7422 O O . ALA B 1 272 ? 11.93 16.438 12.461 1 98.25 272 ALA B O 1
ATOM 7423 N N . LEU B 1 273 ? 10.82 18.25 13.164 1 97.75 273 LEU B N 1
ATOM 7424 C CA . LEU B 1 273 ? 9.516 17.688 12.836 1 97.75 273 LEU B CA 1
ATOM 7425 C C . LEU B 1 273 ? 9.164 17.938 11.375 1 97.75 273 LEU B C 1
ATOM 7427 O O . LEU B 1 273 ? 8.227 17.344 10.844 1 97.75 273 LEU B O 1
ATOM 7431 N N . VAL B 1 274 ? 9.93 18.797 10.797 1 97.75 274 VAL B N 1
ATOM 7432 C CA . VAL B 1 274 ? 9.789 19.062 9.367 1 97.75 274 VAL B CA 1
ATOM 7433 C C . VAL B 1 274 ? 11.07 18.641 8.641 1 97.75 274 VAL B C 1
ATOM 7435 O O . VAL B 1 274 ? 12.156 18.656 9.219 1 97.75 274 VAL B O 1
ATOM 7438 N N . GLY B 1 275 ? 10.844 18.281 7.43 1 97.5 275 GLY B N 1
ATOM 7439 C CA . GLY B 1 275 ? 11.992 17.781 6.684 1 97.5 275 GLY B CA 1
ATOM 7440 C C . GLY B 1 275 ? 12.461 18.75 5.605 1 97.5 275 GLY B C 1
ATOM 7441 O O . GLY B 1 275 ? 12.07 19.906 5.594 1 97.5 275 GLY B O 1
ATOM 7442 N N . VAL B 1 276 ? 13.32 18.234 4.84 1 96.69 276 VAL B N 1
ATOM 7443 C CA . VAL B 1 276 ? 13.898 18.969 3.723 1 96.69 276 VAL B CA 1
ATOM 7444 C C . VAL B 1 276 ? 13.125 18.672 2.443 1 96.69 276 VAL B C 1
ATOM 7446 O O . VAL B 1 276 ? 12.961 17.5 2.072 1 96.69 276 VAL B O 1
ATOM 7449 N N . PRO B 1 277 ? 12.664 19.719 1.802 1 93.75 277 PRO B N 1
ATOM 7450 C CA . PRO B 1 277 ? 11.945 19.484 0.543 1 93.75 277 PRO B CA 1
ATOM 7451 C C . PRO B 1 277 ? 12.844 18.891 -0.541 1 93.75 277 PRO B C 1
ATOM 7453 O O . PRO B 1 277 ? 13.953 19.375 -0.764 1 93.75 277 PRO B O 1
ATOM 7456 N N . VAL B 1 278 ? 12.367 17.844 -1.144 1 92.75 278 VAL B N 1
ATOM 7457 C CA . VAL B 1 278 ? 13 17.203 -2.291 1 92.75 278 VAL B CA 1
ATOM 7458 C C . VAL B 1 278 ? 12.047 17.219 -3.484 1 92.75 278 VAL B C 1
ATOM 7460 O O . VAL B 1 278 ? 10.922 16.719 -3.389 1 92.75 278 VAL B O 1
ATOM 7463 N N . VAL B 1 279 ? 12.492 17.812 -4.562 1 88.81 279 VAL B N 1
ATOM 7464 C CA . VAL B 1 279 ? 11.609 17.938 -5.719 1 88.81 279 VAL B CA 1
ATOM 7465 C C . VAL B 1 279 ? 12.273 17.328 -6.945 1 88.81 279 VAL B C 1
ATOM 7467 O O . VAL B 1 279 ? 13.461 16.984 -6.91 1 88.81 279 VAL B O 1
ATOM 7470 N N . ASN B 1 280 ? 11.547 17.078 -7.945 1 88.25 280 ASN B N 1
ATOM 7471 C CA . ASN B 1 280 ? 12 16.531 -9.227 1 88.25 280 ASN B CA 1
ATOM 7472 C C . ASN B 1 280 ? 12.414 15.07 -9.102 1 88.25 280 ASN B C 1
ATOM 7474 O O . ASN B 1 280 ? 13.461 14.672 -9.617 1 88.25 280 ASN B O 1
ATOM 7478 N N . VAL B 1 281 ? 11.664 14.328 -8.375 1 90.06 281 VAL B N 1
ATOM 7479 C CA . VAL B 1 281 ? 11.914 12.898 -8.227 1 90.06 281 VAL B CA 1
ATOM 7480 C C . VAL B 1 281 ? 11.188 12.133 -9.336 1 90.06 281 VAL B C 1
ATOM 7482 O O . VAL B 1 281 ? 9.969 12.227 -9.453 1 90.06 281 VAL B O 1
ATOM 7485 N N . SER B 1 282 ? 11.859 11.453 -10.148 1 88.44 282 SER B N 1
ATOM 7486 C CA . SER B 1 282 ? 11.289 10.695 -11.258 1 88.44 282 SER B CA 1
ATOM 7487 C C . SER B 1 282 ? 10.672 9.383 -10.773 1 88.44 282 SER B C 1
ATOM 7489 O O . SER B 1 282 ? 10.922 8.953 -9.648 1 88.44 282 SER B O 1
ATOM 7491 N N . MET B 1 283 ? 9.891 8.797 -11.617 1 88.5 283 MET B N 1
ATOM 7492 C CA . MET B 1 283 ? 9.297 7.5 -11.32 1 88.5 283 MET B CA 1
ATOM 7493 C C . MET B 1 283 ? 10.375 6.422 -11.211 1 88.5 283 MET B C 1
ATOM 7495 O O . MET B 1 283 ? 11.281 6.355 -12.047 1 88.5 283 MET B O 1
ATOM 7499 N N . GLY B 1 284 ? 10.219 5.621 -10.102 1 89.38 284 GLY B N 1
ATOM 7500 C CA . GLY B 1 284 ? 11.227 4.609 -9.828 1 89.38 284 GLY B CA 1
ATOM 7501 C C . GLY B 1 284 ? 11.914 4.801 -8.492 1 89.38 284 GLY B C 1
ATOM 7502 O O . GLY B 1 284 ? 11.391 5.48 -7.605 1 89.38 284 GLY B O 1
ATOM 7503 N N . ASN B 1 285 ? 12.977 4.059 -8.328 1 91.38 285 ASN B N 1
ATOM 7504 C CA . ASN B 1 285 ? 13.773 4.176 -7.109 1 91.38 285 ASN B CA 1
ATOM 7505 C C . ASN B 1 285 ? 15.039 4.996 -7.34 1 91.38 285 ASN B C 1
ATOM 7507 O O . ASN B 1 285 ? 15.742 4.793 -8.328 1 91.38 285 ASN B O 1
ATOM 7511 N N . THR B 1 286 ? 15.219 5.918 -6.531 1 93.31 286 THR B N 1
ATOM 7512 C CA . THR B 1 286 ? 16.406 6.758 -6.633 1 93.31 286 THR B CA 1
ATOM 7513 C C . THR B 1 286 ? 17.094 6.883 -5.281 1 93.31 286 THR B C 1
ATOM 7515 O O . THR B 1 286 ? 16.438 6.922 -4.238 1 93.31 286 THR B O 1
ATOM 7518 N N . THR B 1 287 ? 18.422 6.859 -5.324 1 94.31 287 THR B N 1
ATOM 7519 C CA . THR B 1 287 ? 19.234 7.051 -4.121 1 94.31 287 THR B CA 1
ATOM 7520 C C . THR B 1 287 ? 20.25 8.172 -4.324 1 94.31 287 THR B C 1
ATOM 7522 O O . THR B 1 287 ? 20.906 8.242 -5.363 1 94.31 287 THR B O 1
ATOM 7525 N N . PHE B 1 288 ? 20.297 9.07 -3.438 1 95.44 288 PHE B N 1
ATOM 7526 C CA . PHE B 1 288 ? 21.25 10.18 -3.539 1 95.44 288 PHE B CA 1
ATOM 7527 C C . PHE B 1 288 ? 21.719 10.609 -2.156 1 95.44 288 PHE B C 1
ATOM 7529 O O . PHE B 1 288 ? 21.188 10.172 -1.141 1 95.44 288 PHE B O 1
ATOM 7536 N N . SER B 1 289 ? 22.766 11.375 -2.156 1 95.69 289 SER B N 1
ATOM 7537 C CA . SER B 1 289 ? 23.297 11.945 -0.922 1 95.69 289 SER B CA 1
ATOM 7538 C C . SER B 1 289 ? 22.781 13.367 -0.699 1 95.69 289 SER B C 1
ATOM 7540 O O . SER B 1 289 ? 22.781 14.188 -1.619 1 95.69 289 SER B O 1
ATOM 7542 N N . LEU B 1 290 ? 22.281 13.641 0.461 1 96.75 290 LEU B N 1
ATOM 7543 C CA . LEU B 1 290 ? 21.734 14.938 0.849 1 96.75 290 LEU B CA 1
ATOM 7544 C C . LEU B 1 290 ? 22.547 15.547 1.989 1 96.75 290 LEU B C 1
ATOM 7546 O O . LEU B 1 290 ? 22.734 14.914 3.027 1 96.75 290 LEU B O 1
ATOM 7550 N N . GLU B 1 291 ? 23.047 16.781 1.809 1 96.31 291 GLU B N 1
ATOM 7551 C CA . GLU B 1 291 ? 23.75 17.531 2.84 1 96.31 291 GLU B CA 1
ATOM 7552 C C . GLU B 1 291 ? 22.797 18.359 3.68 1 96.31 291 GLU B C 1
ATOM 7554 O O . GLU B 1 291 ? 21.938 19.078 3.137 1 96.31 291 GLU B O 1
ATOM 7559 N N . SER B 1 292 ? 22.859 18.219 4.949 1 96.81 292 SER B N 1
ATOM 7560 C CA . SER B 1 292 ? 22 19 5.844 1 96.81 292 SER B CA 1
ATOM 7561 C C . SER B 1 292 ? 22.719 19.328 7.145 1 96.81 292 SER B C 1
ATOM 7563 O O . SER B 1 292 ? 23.797 18.781 7.418 1 96.81 292 SER B O 1
ATOM 7565 N N . SER B 1 293 ? 22.219 20.266 7.855 1 96.5 293 SER B N 1
ATOM 7566 C CA . SER B 1 293 ? 22.734 20.641 9.164 1 96.5 293 SER B CA 1
ATOM 7567 C C . SER B 1 293 ? 21.594 20.891 10.156 1 96.5 293 SER B C 1
ATOM 7569 O O . SER B 1 293 ? 20.484 21.219 9.758 1 96.5 293 SER B O 1
ATOM 7571 N N . TYR B 1 294 ? 21.859 20.625 11.375 1 97.31 294 TYR B N 1
ATOM 7572 C CA . TYR B 1 294 ? 20.906 20.922 12.445 1 97.31 294 TYR B CA 1
ATOM 7573 C C . TYR B 1 294 ? 21.625 21.266 13.742 1 97.31 294 TYR B C 1
ATOM 7575 O O . TYR B 1 294 ? 22.812 20.984 13.891 1 97.31 294 TYR B O 1
ATOM 7583 N N . ILE B 1 295 ? 20.891 21.906 14.586 1 97.06 295 ILE B N 1
ATOM 7584 C CA . ILE B 1 295 ? 21.422 22.266 15.898 1 97.06 295 ILE B CA 1
ATOM 7585 C C . ILE B 1 295 ? 21.219 21.094 16.875 1 97.06 295 ILE B C 1
ATOM 7587 O O . ILE B 1 295 ? 20.141 20.5 16.906 1 97.06 295 ILE B O 1
ATOM 7591 N N . ASP B 1 296 ? 22.281 20.781 17.547 1 96.94 296 ASP B N 1
ATOM 7592 C CA . ASP B 1 296 ? 22.25 19.781 18.594 1 96.94 296 ASP B CA 1
ATOM 7593 C C . ASP B 1 296 ? 22.484 20.406 19.969 1 96.94 296 ASP B C 1
ATOM 7595 O O . ASP B 1 296 ? 23.531 21 20.203 1 96.94 296 ASP B O 1
ATOM 7599 N N . LEU B 1 297 ? 21.484 20.25 20.828 1 97.62 297 LEU B N 1
ATOM 7600 C CA . LEU B 1 297 ? 21.578 20.828 22.172 1 97.62 297 LEU B CA 1
ATOM 7601 C C . LEU B 1 297 ? 21.891 19.734 23.188 1 97.62 297 LEU B C 1
ATOM 7603 O O . LEU B 1 297 ? 21.375 18.625 23.094 1 97.62 297 LEU B O 1
ATOM 7607 N N . LYS B 1 298 ? 22.75 20.031 24.062 1 96.81 298 LYS B N 1
ATOM 7608 C CA . LYS B 1 298 ? 23 19.234 25.25 1 96.81 298 LYS B CA 1
ATOM 7609 C C . LYS B 1 298 ? 22.656 20.016 26.531 1 96.81 298 LYS B C 1
ATOM 7611 O O . LYS B 1 298 ? 23.484 20.781 27.016 1 96.81 298 LYS B O 1
ATOM 7616 N N . CYS B 1 299 ? 21.531 19.703 27.031 1 97.56 299 CYS B N 1
ATOM 7617 C CA . CYS B 1 299 ? 21.031 20.453 28.172 1 97.56 299 CYS B CA 1
ATOM 7618 C C . CYS B 1 299 ? 21.375 19.781 29.484 1 97.56 299 CYS B C 1
ATOM 7620 O O . CYS B 1 299 ? 21.469 18.547 29.547 1 97.56 299 CYS B O 1
ATOM 7622 N N . TYR B 1 300 ? 21.609 20.547 30.516 1 96.06 300 TYR B N 1
ATOM 7623 C CA . TYR B 1 300 ? 21.953 20.047 31.844 1 96.06 300 TYR B CA 1
ATOM 7624 C C . TYR B 1 300 ? 21.438 20.984 32.938 1 96.06 300 TYR B C 1
ATOM 7626 O O . TYR B 1 300 ? 20.891 22.047 32.625 1 96.06 300 TYR B O 1
ATOM 7634 N N . ASN B 1 301 ? 21.422 20.562 34.188 1 93.25 301 ASN B N 1
ATOM 7635 C CA . ASN B 1 301 ? 20.969 21.312 35.344 1 93.25 301 ASN B CA 1
ATOM 7636 C C . ASN B 1 301 ? 19.484 21.688 35.219 1 93.25 301 ASN B C 1
ATOM 7638 O O . ASN B 1 301 ? 19.125 22.859 35.344 1 93.25 301 ASN B O 1
ATOM 7642 N N . LEU B 1 302 ? 18.766 20.703 34.812 1 92.62 302 LEU B N 1
ATOM 7643 C CA . LEU B 1 302 ? 17.328 20.906 34.812 1 92.62 302 LEU B CA 1
ATOM 7644 C C . LEU B 1 302 ? 16.812 21.109 36.25 1 92.62 302 LEU B C 1
ATOM 7646 O O . LEU B 1 302 ? 16.781 20.172 37.031 1 92.62 302 LEU B O 1
ATOM 7650 N N . THR B 1 303 ? 16.391 22.328 36.531 1 88.12 303 THR B N 1
ATOM 7651 C CA . THR B 1 303 ? 16.016 22.672 37.906 1 88.12 303 THR B CA 1
ATOM 7652 C C . THR B 1 303 ? 14.586 23.188 37.969 1 88.12 303 THR B C 1
ATOM 7654 O O . THR B 1 303 ? 14.211 24.094 37.188 1 88.12 303 THR B O 1
ATOM 7657 N N . GLY B 1 304 ? 13.82 22.578 38.812 1 84.62 304 GLY B N 1
ATOM 7658 C CA . GLY B 1 304 ? 12.461 23.062 39.031 1 84.62 304 GLY B CA 1
ATOM 7659 C C . GLY B 1 304 ? 12.406 24.25 39.969 1 84.62 304 GLY B C 1
ATOM 7660 O O . GLY B 1 304 ? 13.172 24.344 40.938 1 84.62 304 GLY B O 1
ATOM 7661 N N . ILE B 1 305 ? 11.609 25.219 39.5 1 76.62 305 ILE B N 1
ATOM 7662 C CA . ILE B 1 305 ? 11.383 26.391 40.344 1 76.62 305 ILE B CA 1
ATOM 7663 C C . ILE B 1 305 ? 10.07 26.234 41.094 1 76.62 305 ILE B C 1
ATOM 7665 O O . ILE B 1 305 ? 9.031 25.953 40.5 1 76.62 305 ILE B O 1
ATOM 7669 N N . GLU B 1 306 ? 10.141 26.25 42.438 1 68.31 306 GLU B N 1
ATOM 7670 C CA . GLU B 1 306 ? 8.938 26.125 43.25 1 68.31 306 GLU B CA 1
ATOM 7671 C C . GLU B 1 306 ? 8.094 27.391 43.219 1 68.31 306 GLU B C 1
ATOM 7673 O O . GLU B 1 306 ? 8.594 28.453 42.844 1 68.31 306 GLU B O 1
ATOM 7678 N N . MET B 1 307 ? 6.766 27.438 43.438 1 63.06 307 MET B N 1
ATOM 7679 C CA . MET B 1 307 ? 5.723 28.469 43.344 1 63.06 307 MET B CA 1
ATOM 7680 C C . MET B 1 307 ? 6.207 29.781 43.938 1 63.06 307 MET B C 1
ATOM 7682 O O . MET B 1 307 ? 5.879 30.859 43.406 1 63.06 307 MET B O 1
ATOM 7686 N N . ASP B 1 308 ? 6.586 29.859 45.156 1 52.38 308 ASP B N 1
ATOM 7687 C CA . ASP B 1 308 ? 6.812 31.094 45.906 1 52.38 308 ASP B CA 1
ATOM 7688 C C . ASP B 1 308 ? 8.055 31.828 45.406 1 52.38 308 ASP B C 1
ATOM 7690 O O . ASP B 1 308 ? 8.477 32.812 46 1 52.38 308 ASP B O 1
ATOM 7694 N N . GLY B 1 309 ? 8.727 31.5 44.312 1 48.34 309 GLY B N 1
ATOM 7695 C CA . GLY B 1 309 ? 10.008 32.125 44.031 1 48.34 309 GLY B CA 1
ATOM 7696 C C . GLY B 1 309 ? 10.016 32.938 42.75 1 48.34 309 GLY B C 1
ATOM 7697 O O . GLY B 1 309 ? 10.547 32.5 41.75 1 48.34 309 GLY B O 1
ATOM 7698 N N . VAL B 1 310 ? 9.07 33.719 42.438 1 49.03 310 VAL B N 1
ATOM 7699 C CA . VAL B 1 310 ? 9.039 34.625 41.312 1 49.03 310 VAL B CA 1
ATOM 7700 C C . VAL B 1 310 ? 10.453 35.094 40.969 1 49.03 310 VAL B C 1
ATOM 7702 O O . VAL B 1 310 ? 10.797 35.281 39.812 1 49.03 310 VAL B O 1
ATOM 7705 N N . THR B 1 311 ? 11.055 35.469 42.062 1 50.53 311 THR B N 1
ATOM 7706 C CA . THR B 1 311 ? 12.344 36.125 42.062 1 50.53 311 THR B CA 1
ATOM 7707 C C . THR B 1 311 ? 13.406 35.281 41.375 1 50.53 311 THR B C 1
ATOM 7709 O O . THR B 1 311 ? 14.539 35.719 41.188 1 50.53 311 THR B O 1
ATOM 7712 N N . GLN B 1 312 ? 12.867 34.094 40.781 1 60.91 312 GLN B N 1
ATOM 7713 C CA . GLN B 1 312 ? 14.047 33.281 40.531 1 60.91 312 GLN B CA 1
ATOM 7714 C C . GLN B 1 312 ? 14.297 33.156 39.031 1 60.91 312 GLN B C 1
ATOM 7716 O O . GLN B 1 312 ? 15.273 32.531 38.594 1 60.91 312 GLN B O 1
ATOM 7721 N N . TYR B 1 313 ? 13.398 33.875 38.219 1 76.38 313 TYR B N 1
ATOM 7722 C CA . TYR B 1 313 ? 13.727 33.812 36.781 1 76.38 313 TYR B CA 1
ATOM 7723 C C . TYR B 1 313 ? 14.805 34.844 36.438 1 76.38 313 TYR B C 1
ATOM 7725 O O . TYR B 1 313 ? 14.852 35.938 37.031 1 76.38 313 TYR B O 1
ATOM 7733 N N . ARG B 1 314 ? 15.594 34.406 35.562 1 81.44 314 ARG B N 1
ATOM 7734 C CA . ARG B 1 314 ? 16.641 35.312 35.125 1 81.44 314 ARG B CA 1
ATOM 7735 C C . ARG B 1 314 ? 16.094 36.406 34.188 1 81.44 314 ARG B C 1
ATOM 7737 O O . ARG B 1 314 ? 15.234 36.125 33.344 1 81.44 314 ARG B O 1
ATOM 7744 N N . ASP B 1 315 ? 16.625 37.562 34.344 1 83.88 315 ASP B N 1
ATOM 7745 C CA . ASP B 1 315 ? 16.266 38.656 33.438 1 83.88 315 ASP B CA 1
ATOM 7746 C C . ASP B 1 315 ? 17.203 38.688 32.219 1 83.88 315 ASP B C 1
ATOM 7748 O O . ASP B 1 315 ? 18.438 38.688 32.406 1 83.88 315 ASP B O 1
ATOM 7752 N N . PHE B 1 316 ? 16.547 38.656 31.094 1 88.81 316 PHE B N 1
ATOM 7753 C CA . PHE B 1 316 ? 17.328 38.719 29.875 1 88.81 316 PHE B CA 1
ATOM 7754 C C . PHE B 1 316 ? 17.391 40.156 29.375 1 88.81 316 PHE B C 1
ATOM 7756 O O . PHE B 1 316 ? 16.484 40.969 29.656 1 88.81 316 PHE B O 1
ATOM 7763 N N . ASP B 1 317 ? 18.469 40.438 28.688 1 81.88 317 ASP B N 1
ATOM 7764 C CA . ASP B 1 317 ? 18.656 41.781 28.125 1 81.88 317 ASP B CA 1
ATOM 7765 C C . ASP B 1 317 ? 18.547 41.719 26.594 1 81.88 317 ASP B C 1
ATOM 7767 O O . ASP B 1 317 ? 18.891 40.719 25.969 1 81.88 317 ASP B O 1
ATOM 7771 N N . TRP B 1 318 ? 17.922 42.75 26.047 1 83.56 318 TRP B N 1
ATOM 7772 C CA . TRP B 1 318 ? 18 42.969 24.609 1 83.56 318 TRP B CA 1
ATOM 7773 C C . TRP B 1 318 ? 18.078 44.469 24.297 1 83.56 318 TRP B C 1
ATOM 7775 O O . TRP B 1 318 ? 17.172 45.219 24.625 1 83.56 318 TRP B O 1
ATOM 7785 N N . PRO B 1 319 ? 19.203 44.812 23.766 1 75.31 319 PRO B N 1
ATOM 7786 C CA . PRO B 1 319 ? 19.328 46.25 23.484 1 75.31 319 PRO B CA 1
ATOM 7787 C C . PRO B 1 319 ? 18.375 46.719 22.391 1 75.31 319 PRO B C 1
ATOM 7789 O O . PRO B 1 319 ? 17.812 45.875 21.656 1 75.31 319 PRO B O 1
ATOM 7792 N N . ASP B 1 320 ? 18.156 48.031 22.281 1 68.31 320 ASP B N 1
ATOM 7793 C CA . ASP B 1 320 ? 17.375 48.625 21.203 1 68.31 320 ASP B CA 1
ATOM 7794 C C . ASP B 1 320 ? 17.984 48.312 19.844 1 68.31 320 ASP B C 1
ATOM 7796 O O . ASP B 1 320 ? 19.172 48.531 19.625 1 68.31 320 ASP B O 1
ATOM 7800 N N . TRP B 1 321 ? 17.172 47.75 19 1 64.44 321 TRP B N 1
ATOM 7801 C CA . TRP B 1 321 ? 17.641 47.219 17.719 1 64.44 321 TRP B CA 1
ATOM 7802 C C . TRP B 1 321 ? 18.078 48.344 16.797 1 64.44 321 TRP B C 1
ATOM 7804 O O . TRP B 1 321 ? 18.938 48.156 15.938 1 64.44 321 TRP B O 1
ATOM 7814 N N . GLU B 1 322 ? 17.453 49.531 16.891 1 59.28 322 GLU B N 1
ATOM 7815 C CA . GLU B 1 322 ? 17.766 50.688 16.031 1 59.28 322 GLU B CA 1
ATOM 7816 C C . GLU B 1 322 ? 19.141 51.25 16.344 1 59.28 322 GLU B C 1
ATOM 7818 O O . GLU B 1 322 ? 19.781 51.875 15.484 1 59.28 322 GLU B O 1
ATOM 7823 N N . SER B 1 323 ? 19.625 51.125 17.578 1 56.25 323 SER B N 1
ATOM 7824 C CA . SER B 1 323 ? 20.938 51.625 17.953 1 56.25 323 SER B CA 1
ATOM 7825 C C . SER B 1 323 ? 21.719 50.594 18.781 1 56.25 323 SER B C 1
ATOM 7827 O O . SER B 1 323 ? 22.031 50.844 19.938 1 56.25 323 SER B O 1
ATOM 7829 N N . PRO B 1 324 ? 21.922 49.406 18.172 1 55.97 324 PRO B N 1
ATOM 7830 C CA . PRO B 1 324 ? 22.438 48.375 19.078 1 55.97 324 PRO B CA 1
ATOM 7831 C C . PRO B 1 324 ? 23.891 48.594 19.469 1 55.97 324 PRO B C 1
ATOM 7833 O O . PRO B 1 324 ? 24.719 48.938 18.625 1 55.97 324 PRO B O 1
ATOM 7836 N N . GLY B 1 325 ? 24.219 48.938 20.766 1 58.59 325 GLY B N 1
ATOM 7837 C CA . GLY B 1 325 ? 25.594 48.812 21.234 1 58.59 325 GLY B CA 1
ATOM 7838 C C . GLY B 1 325 ? 26.141 47.406 21.109 1 58.59 325 GLY B C 1
ATOM 7839 O O . GLY B 1 325 ? 25.438 46.5 20.719 1 58.59 325 GLY B O 1
ATOM 7840 N N . PRO B 1 326 ? 27.453 47.219 21.188 1 66.75 326 PRO B N 1
ATOM 7841 C CA . PRO B 1 326 ? 28.062 45.906 21.109 1 66.75 326 PRO B CA 1
ATOM 7842 C C . PRO B 1 326 ? 27.5 44.938 22.141 1 66.75 326 PRO B C 1
ATOM 7844 O O . PRO B 1 326 ? 27.234 45.312 23.281 1 66.75 326 PRO B O 1
ATOM 7847 N N . PHE B 1 327 ? 27.141 43.781 21.641 1 78.06 327 PHE B N 1
ATOM 7848 C CA . PHE B 1 327 ? 26.703 42.719 22.547 1 78.06 327 PHE B CA 1
ATOM 7849 C C . PHE B 1 327 ? 27.844 42.281 23.438 1 78.06 327 PHE B C 1
ATOM 7851 O O . PHE B 1 327 ? 28.938 41.969 22.953 1 78.06 327 PHE B O 1
ATOM 7858 N N . LYS B 1 328 ? 27.656 42.406 24.719 1 76.62 328 LYS B N 1
ATOM 7859 C CA . LYS B 1 328 ? 28.688 42 25.672 1 76.62 328 LYS B CA 1
ATOM 7860 C C . LYS B 1 328 ? 28.641 40.5 25.922 1 76.62 328 LYS B C 1
ATOM 7862 O O . LYS B 1 328 ? 27.578 39.906 26.141 1 76.62 328 LYS B O 1
ATOM 7867 N N . ASN B 1 329 ? 29.844 39.938 25.875 1 77.38 329 ASN B N 1
ATOM 7868 C CA . ASN B 1 329 ? 29.922 38.5 26.188 1 77.38 329 ASN B CA 1
ATOM 7869 C C . ASN B 1 329 ? 29.641 38.25 27.656 1 77.38 329 ASN B C 1
ATOM 7871 O O . ASN B 1 329 ? 30.016 39.031 28.531 1 77.38 329 ASN B O 1
ATOM 7875 N N . GLY B 1 330 ? 28.891 37.125 27.953 1 82.12 330 GLY B N 1
ATOM 7876 C CA . GLY B 1 330 ? 28.578 36.75 29.312 1 82.12 330 GLY B CA 1
ATOM 7877 C C . GLY B 1 330 ? 27.219 37.188 29.781 1 82.12 330 GLY B C 1
ATOM 7878 O O . GLY B 1 330 ? 26.703 36.719 30.797 1 82.12 330 GLY B O 1
ATOM 7879 N N . THR B 1 331 ? 26.703 38.094 29.047 1 87.88 331 THR B N 1
ATOM 7880 C CA . THR B 1 331 ? 25.359 38.562 29.344 1 87.88 331 THR B CA 1
ATOM 7881 C C . THR B 1 331 ? 24.328 37.75 28.578 1 87.88 331 THR B C 1
ATOM 7883 O O . THR B 1 331 ? 24.516 37.406 27.422 1 87.88 331 THR B O 1
ATOM 7886 N N . TRP B 1 332 ? 23.266 37.438 29.312 1 92.75 332 TRP B N 1
ATOM 7887 C CA . TRP B 1 332 ? 22.188 36.656 28.688 1 92.75 332 TRP B CA 1
ATOM 7888 C C . TRP B 1 332 ? 21.266 37.562 27.891 1 92.75 332 TRP B C 1
ATOM 7890 O O . TRP B 1 332 ? 20.609 38.438 28.453 1 92.75 332 TRP B O 1
ATOM 7900 N N . TYR B 1 333 ? 21.281 37.344 26.578 1 89.81 333 TYR B N 1
ATOM 7901 C CA . TYR B 1 333 ? 20.438 38.125 25.688 1 89.81 333 TYR B CA 1
ATOM 7902 C C . TYR B 1 333 ? 19.234 37.312 25.203 1 89.81 333 TYR B C 1
ATOM 7904 O O . TYR B 1 333 ? 19.391 36.188 24.766 1 89.81 333 TYR B O 1
ATOM 7912 N N . GLY B 1 334 ? 18.078 37.812 25.312 1 90.88 334 GLY B N 1
ATOM 7913 C CA . GLY B 1 334 ? 16.828 37.219 24.891 1 90.88 334 GLY B CA 1
ATOM 7914 C C . GLY B 1 334 ? 15.602 38 25.359 1 90.88 334 GLY B C 1
ATOM 7915 O O . GLY B 1 334 ? 15.734 39.031 26 1 90.88 334 GLY B O 1
ATOM 7916 N N . PHE B 1 335 ? 14.484 37.562 24.984 1 88.56 335 PHE B N 1
ATOM 7917 C CA . PHE B 1 335 ? 13.242 38.188 25.438 1 88.56 335 PHE B CA 1
ATOM 7918 C C . PHE B 1 335 ? 12.617 37.344 26.562 1 88.56 335 PHE B C 1
ATOM 7920 O O . PHE B 1 335 ? 12.484 36.125 26.453 1 88.56 335 PHE B O 1
ATOM 7927 N N . ASN B 1 336 ? 12.227 38.062 27.609 1 81.69 336 ASN B N 1
ATOM 7928 C CA . ASN B 1 336 ? 11.797 37.438 28.859 1 81.69 336 ASN B CA 1
ATOM 7929 C C . ASN B 1 336 ? 10.359 36.906 28.75 1 81.69 336 ASN B C 1
ATOM 7931 O O . ASN B 1 336 ? 9.594 37.375 27.891 1 81.69 336 ASN B O 1
ATOM 7935 N N . ASN B 1 337 ? 10.172 35.938 29.547 1 73 337 ASN B N 1
ATOM 7936 C CA . ASN B 1 337 ? 8.797 35.469 29.672 1 73 337 ASN B CA 1
ATOM 7937 C C . ASN B 1 337 ? 8.016 36.312 30.672 1 73 337 ASN B C 1
ATOM 7939 O O . ASN B 1 337 ? 6.867 36 31 1 73 337 ASN B O 1
ATOM 7943 N N . THR B 1 338 ? 8.766 37.438 31.078 1 64.19 338 THR B N 1
ATOM 7944 C CA . THR B 1 338 ? 8.07 38.375 31.938 1 64.19 338 THR B CA 1
ATOM 7945 C C . THR B 1 338 ? 7.391 39.469 31.125 1 64.19 338 THR B C 1
ATOM 7947 O O . THR B 1 338 ? 7.711 39.688 29.953 1 64.19 338 THR B O 1
ATOM 7950 N N . PHE B 1 339 ? 6.051 39.906 31.234 1 62.69 339 PHE B N 1
ATOM 7951 C CA . PHE B 1 339 ? 5.168 40.844 30.531 1 62.69 339 PHE B CA 1
ATOM 7952 C C . PHE B 1 339 ? 5.906 42.125 30.188 1 62.69 339 PHE B C 1
ATOM 7954 O O . PHE B 1 339 ? 5.285 43.156 29.953 1 62.69 339 PHE B O 1
ATOM 7961 N N . GLN B 1 340 ? 7.211 42.125 29.922 1 59.94 340 GLN B N 1
ATOM 7962 C CA . GLN B 1 340 ? 7.961 43.375 29.75 1 59.94 340 GLN B CA 1
ATOM 7963 C C . GLN B 1 340 ? 7.699 44 28.391 1 59.94 340 GLN B C 1
ATOM 7965 O O . GLN B 1 340 ? 7.609 45.219 28.266 1 59.94 340 GLN B O 1
ATOM 7970 N N . ASP B 1 341 ? 7.656 43.25 27.266 1 63.78 341 ASP B N 1
ATOM 7971 C CA . ASP B 1 341 ? 7.465 43.812 25.938 1 63.78 341 ASP B CA 1
ATOM 7972 C C . ASP B 1 341 ? 6.016 43.688 25.469 1 63.78 341 ASP B C 1
ATOM 7974 O O . ASP B 1 341 ? 5.75 43.531 24.281 1 63.78 341 ASP B O 1
ATOM 7978 N N . GLU B 1 342 ? 5.18 43.625 26.344 1 64.19 342 GLU B N 1
ATOM 7979 C CA . GLU B 1 342 ? 3.738 43.562 26.109 1 64.19 342 GLU B CA 1
ATOM 7980 C C . GLU B 1 342 ? 3.303 42.188 25.625 1 64.19 342 GLU B C 1
ATOM 7982 O O . GLU B 1 342 ? 2.195 42.031 25.094 1 64.19 342 GLU B O 1
ATOM 7987 N N . HIS B 1 343 ? 4.375 41.312 25.688 1 72.38 343 HIS B N 1
ATOM 7988 C CA . HIS B 1 343 ? 4.035 39.938 25.328 1 72.38 343 HIS B CA 1
ATOM 7989 C C . HIS B 1 343 ? 4.23 39 26.5 1 72.38 343 HIS B C 1
ATOM 7991 O O . HIS B 1 343 ? 5.219 39.125 27.234 1 72.38 343 HIS B O 1
ATOM 7997 N N . ARG B 1 344 ? 3.176 38.219 26.625 1 74.56 344 ARG B N 1
ATOM 7998 C CA . ARG B 1 344 ? 3.322 37.188 27.656 1 74.56 344 ARG B CA 1
ATOM 7999 C C . ARG B 1 344 ? 3.781 35.844 27.031 1 74.56 344 ARG B C 1
ATOM 8001 O O . ARG B 1 344 ? 3.156 35.344 26.109 1 74.56 344 ARG B O 1
ATOM 8008 N N . ARG B 1 345 ? 4.961 35.406 27.562 1 82.25 345 ARG B N 1
ATOM 8009 C CA . ARG B 1 345 ? 5.523 34.156 27.078 1 82.25 345 ARG B CA 1
ATOM 8010 C C . ARG B 1 345 ? 5.57 33.125 28.203 1 82.25 345 ARG B C 1
ATOM 8012 O O . ARG B 1 345 ? 5.914 33.438 29.344 1 82.25 345 ARG B O 1
ATOM 8019 N N . SER B 1 346 ? 5.141 31.922 27.906 1 81.69 346 SER B N 1
ATOM 8020 C CA . SER B 1 346 ? 5.203 30.859 28.891 1 81.69 346 SER B CA 1
ATOM 8021 C C . SER B 1 346 ? 6.625 30.328 29.062 1 81.69 346 SER B C 1
ATOM 8023 O O . SER B 1 346 ? 6.961 29.75 30.094 1 81.69 346 SER B O 1
ATOM 8025 N N . TRP B 1 347 ? 7.453 30.484 28.094 1 88.5 347 TRP B N 1
ATOM 8026 C CA . TRP B 1 347 ? 8.852 30.078 28.156 1 88.5 347 TRP B CA 1
ATOM 8027 C C . TRP B 1 347 ? 9.734 31.016 27.328 1 88.5 347 TRP B C 1
ATOM 8029 O O . TRP B 1 347 ? 9.227 31.797 26.531 1 88.5 347 TRP B O 1
ATOM 8039 N N . ALA B 1 348 ? 11.039 30.969 27.594 1 91.31 348 ALA B N 1
ATOM 8040 C CA . ALA B 1 348 ? 11.977 31.875 26.938 1 91.31 348 ALA B CA 1
ATOM 8041 C C . ALA B 1 348 ? 13.367 31.25 26.844 1 91.31 348 ALA B C 1
ATOM 8043 O O . ALA B 1 348 ? 13.695 30.328 27.594 1 91.31 348 ALA B O 1
ATOM 8044 N N . ILE B 1 349 ? 14.102 31.719 25.891 1 94.88 349 ILE B N 1
ATOM 8045 C CA . ILE B 1 349 ? 15.484 31.297 25.703 1 94.88 349 ILE B CA 1
ATOM 8046 C C . ILE B 1 349 ? 16.391 32.531 25.609 1 94.88 349 ILE B C 1
ATOM 8048 O O . ILE B 1 349 ? 15.961 33.594 25.156 1 94.88 349 ILE B O 1
ATOM 8052 N N . ALA B 1 350 ? 17.609 32.375 26 1 95.56 350 ALA B N 1
ATOM 8053 C CA . ALA B 1 350 ? 18.609 33.406 25.938 1 95.56 350 ALA B CA 1
ATOM 8054 C C . ALA B 1 350 ? 19.984 32.844 25.594 1 95.56 350 ALA B C 1
ATOM 8056 O O . ALA B 1 350 ? 20.266 31.672 25.859 1 95.56 350 ALA B O 1
ATOM 8057 N N . LEU B 1 351 ? 20.75 33.656 24.969 1 94.44 351 LEU B N 1
ATOM 8058 C CA . LEU B 1 351 ? 22.125 33.312 24.641 1 94.44 351 LEU B CA 1
ATOM 8059 C C . LEU B 1 351 ? 23.109 34.219 25.359 1 94.44 351 LEU B C 1
ATOM 8061 O O . LEU B 1 351 ? 22.828 35.406 25.562 1 94.44 351 LEU B O 1
ATOM 8065 N N . ASN B 1 352 ? 24.312 33.688 25.641 1 91.81 352 ASN B N 1
ATOM 8066 C CA . ASN B 1 352 ? 25.266 34.469 26.406 1 91.81 352 ASN B CA 1
ATOM 8067 C C . ASN B 1 352 ? 26.391 35 25.516 1 91.81 352 ASN B C 1
ATOM 8069 O O . ASN B 1 352 ? 27.281 35.719 26 1 91.81 352 ASN B O 1
ATOM 8073 N N . ARG B 1 353 ? 26.375 34.562 24.281 1 86.19 353 ARG B N 1
ATOM 8074 C CA . ARG B 1 353 ? 27.438 35 23.391 1 86.19 353 ARG B CA 1
ATOM 8075 C C . ARG B 1 353 ? 27 34.906 21.922 1 86.19 353 ARG B C 1
ATOM 8077 O O . ARG B 1 353 ? 26.25 34 21.547 1 86.19 353 ARG B O 1
ATOM 8084 N N . PHE B 1 354 ? 27.359 35.938 21.109 1 85.19 354 PHE B N 1
ATOM 8085 C CA . PHE B 1 354 ? 27.172 35.969 19.672 1 85.19 354 PHE B CA 1
ATOM 8086 C C . PHE B 1 354 ? 28.5 36 18.938 1 85.19 354 PHE B C 1
ATOM 8088 O O . PHE B 1 354 ? 29.547 36.125 19.562 1 85.19 354 PHE B O 1
ATOM 8095 N N . VAL B 1 355 ? 28.312 35.719 17.75 1 76.75 355 VAL B N 1
ATOM 8096 C CA . VAL B 1 355 ? 29.547 35.781 16.969 1 76.75 355 VAL B CA 1
ATOM 8097 C C . VAL B 1 355 ? 30.078 37.219 16.953 1 76.75 355 VAL B C 1
ATOM 8099 O O . VAL B 1 355 ? 29.328 38.156 17.188 1 76.75 355 VAL B O 1
ATOM 8102 N N . ASP B 1 356 ? 31.266 37.656 16.828 1 61.06 356 ASP B N 1
ATOM 8103 C CA . ASP B 1 356 ? 32 38.906 17.031 1 61.06 356 ASP B CA 1
ATOM 8104 C C . ASP B 1 356 ? 31.281 40.062 16.375 1 61.06 356 ASP B C 1
ATOM 8106 O O . ASP B 1 356 ? 30.312 39.875 15.633 1 61.06 356 ASP B O 1
ATOM 8110 N N . VAL B 1 357 ? 31.656 41.281 16.828 1 54.22 357 VAL B N 1
ATOM 8111 C CA . VAL B 1 357 ? 31.156 42.625 16.719 1 54.22 357 VAL B CA 1
ATOM 8112 C C . VAL B 1 357 ? 30.781 42.938 15.266 1 54.22 357 VAL B C 1
ATOM 8114 O O . VAL B 1 357 ? 29.828 43.688 15.008 1 54.22 357 VAL B O 1
ATOM 8117 N N . TYR B 1 358 ? 31.406 42.344 14.398 1 51.56 358 TYR B N 1
ATOM 8118 C CA . TYR B 1 358 ? 31.203 42.75 13.016 1 51.56 358 TYR B CA 1
ATOM 8119 C C . TYR B 1 358 ? 29.828 42.312 12.523 1 51.56 358 TYR B C 1
ATOM 8121 O O . TYR B 1 358 ? 29.297 42.844 11.555 1 51.56 358 TYR B O 1
ATOM 8129 N N . TRP B 1 359 ? 29.219 41.438 13.266 1 54.34 359 TRP B N 1
ATOM 8130 C CA . TRP B 1 359 ? 28.016 40.844 12.664 1 54.34 359 TRP B CA 1
ATOM 8131 C C . TRP B 1 359 ? 26.781 41.188 13.5 1 54.34 359 TRP B C 1
ATOM 8133 O O . TRP B 1 359 ? 25.703 40.656 13.25 1 54.34 359 TRP B O 1
ATOM 8143 N N . ALA B 1 360 ? 27.078 41.938 14.547 1 53.72 360 ALA B N 1
ATOM 8144 C CA . ALA B 1 360 ? 26.078 42 15.625 1 53.72 360 ALA B CA 1
ATOM 8145 C C . ALA B 1 360 ? 25.094 43.125 15.383 1 53.72 360 ALA B C 1
ATOM 8147 O O . ALA B 1 360 ? 24 43.156 15.961 1 53.72 360 ALA B O 1
ATOM 8148 N N . ASN B 1 361 ? 25.531 44.312 14.68 1 54.41 361 ASN B N 1
ATOM 8149 C CA . ASN B 1 361 ? 24.656 45.469 14.883 1 54.41 361 ASN B CA 1
ATOM 8150 C C . ASN B 1 361 ? 24.266 46.125 13.562 1 54.41 361 ASN B C 1
ATOM 8152 O O . ASN B 1 361 ? 24.984 45.969 12.57 1 54.41 361 ASN B O 1
ATOM 8156 N N . ARG B 1 362 ? 22.953 46.531 13.453 1 57.75 362 ARG B N 1
ATOM 8157 C CA . ARG B 1 362 ? 22.391 47.188 12.281 1 57.75 362 ARG B CA 1
ATOM 8158 C C . ARG B 1 362 ? 23.359 48.219 11.711 1 57.75 362 ARG B C 1
ATOM 8160 O O . ARG B 1 362 ? 23.469 48.344 10.484 1 57.75 362 ARG B O 1
ATOM 8167 N N . THR B 1 363 ? 24.047 48.906 12.641 1 59.19 363 THR B N 1
ATOM 8168 C CA . THR B 1 363 ? 24.953 49.969 12.18 1 59.19 363 THR B CA 1
ATOM 8169 C C . THR B 1 363 ? 26.078 49.375 11.336 1 59.19 363 THR B C 1
ATOM 8171 O O . THR B 1 363 ? 26.422 49.906 10.273 1 59.19 363 THR B O 1
ATOM 8174 N N . LEU B 1 364 ? 26.531 48.281 11.836 1 59.97 364 LEU B N 1
ATOM 8175 C CA . LEU B 1 364 ? 27.625 47.656 11.094 1 59.97 364 LEU B CA 1
ATOM 8176 C C . LEU B 1 364 ? 27.125 47.031 9.805 1 59.97 364 LEU B C 1
ATOM 8178 O O . LEU B 1 364 ? 27.797 47.062 8.781 1 59.97 364 LEU B O 1
ATOM 8182 N N . LEU B 1 365 ? 25.906 46.594 9.906 1 62.22 365 LEU B N 1
ATOM 8183 C CA . LEU B 1 365 ? 25.297 46 8.711 1 62.22 365 LEU B CA 1
ATOM 8184 C C . LEU B 1 365 ? 25.094 47.094 7.637 1 62.22 365 LEU B C 1
ATOM 8186 O O . LEU B 1 365 ? 25.328 46.844 6.457 1 62.22 365 LEU B O 1
ATOM 8190 N N . MET B 1 366 ? 24.672 48.188 8.125 1 65.06 366 MET B N 1
ATOM 8191 C CA . MET B 1 366 ? 24.453 49.281 7.191 1 65.06 366 MET B CA 1
ATOM 8192 C C . MET B 1 366 ? 25.781 49.75 6.594 1 65.06 366 MET B C 1
ATOM 8194 O O . MET B 1 366 ? 25.844 50.094 5.41 1 65.06 366 MET B O 1
ATOM 8198 N N . GLN B 1 367 ? 26.703 49.812 7.426 1 64.75 367 GLN B N 1
ATOM 8199 C CA . GLN B 1 367 ? 28.031 50.219 6.938 1 64.75 367 GLN B CA 1
ATOM 8200 C C . GLN B 1 367 ? 28.547 49.219 5.902 1 64.75 367 GLN B C 1
ATOM 8202 O O . GLN B 1 367 ? 29.109 49.625 4.875 1 64.75 367 GLN B O 1
ATOM 8207 N N . ARG B 1 368 ? 28.219 48.031 6.172 1 67.56 368 ARG B N 1
ATOM 8208 C CA . ARG B 1 368 ? 28.625 47 5.234 1 67.56 368 ARG B CA 1
ATOM 8209 C C . ARG B 1 368 ? 27.828 47.094 3.941 1 67.56 368 ARG B C 1
ATOM 8211 O O . ARG B 1 368 ? 28.375 46.906 2.85 1 67.56 368 ARG B O 1
ATOM 8218 N N . ALA B 1 369 ? 26.594 47.25 4.156 1 66.56 369 ALA B N 1
ATOM 8219 C CA . ALA B 1 369 ? 25.734 47.375 2.988 1 66.56 369 ALA B CA 1
ATOM 8220 C C . ALA B 1 369 ? 26.188 48.531 2.088 1 66.56 369 ALA B C 1
ATOM 8222 O O . ALA B 1 369 ? 26.203 48.375 0.863 1 66.56 369 ALA B O 1
ATOM 8223 N N . ARG B 1 370 ? 26.547 49.562 2.703 1 70.38 370 ARG B N 1
ATOM 8224 C CA . ARG B 1 370 ? 27.062 50.719 1.958 1 70.38 370 ARG B CA 1
ATOM 8225 C C . ARG B 1 370 ? 28.375 50.375 1.273 1 70.38 370 ARG B C 1
ATOM 8227 O O . ARG B 1 370 ? 28.594 50.75 0.108 1 70.38 370 ARG B O 1
ATOM 8234 N N . ALA B 1 371 ? 29.141 49.719 2.045 1 67.25 371 ALA B N 1
ATOM 8235 C CA . ALA B 1 371 ? 30.453 49.375 1.499 1 67.25 371 ALA B CA 1
ATOM 8236 C C . ALA B 1 371 ? 30.312 48.438 0.312 1 67.25 371 ALA B C 1
ATOM 8238 O O . ALA B 1 371 ? 31.078 48.5 -0.654 1 67.25 371 ALA B O 1
ATOM 8239 N N . MET B 1 372 ? 29.344 47.562 0.455 1 65.38 372 MET B N 1
ATOM 8240 C CA . MET B 1 372 ? 29.141 46.562 -0.579 1 65.38 372 MET B CA 1
ATOM 8241 C C . MET B 1 372 ? 28.25 47.094 -1.69 1 65.38 372 MET B C 1
ATOM 8243 O O . MET B 1 372 ? 28 46.375 -2.678 1 65.38 372 MET B O 1
ATOM 8247 N N . ARG B 1 373 ? 27.766 48.312 -1.578 1 71 373 ARG B N 1
ATOM 8248 C CA . ARG B 1 373 ? 26.812 48.875 -2.516 1 71 373 ARG B CA 1
ATOM 8249 C C . ARG B 1 373 ? 25.625 47.969 -2.723 1 71 373 ARG B C 1
ATOM 8251 O O . ARG B 1 373 ? 25.219 47.688 -3.859 1 71 373 ARG B O 1
ATOM 8258 N N . ALA B 1 374 ? 25.312 47.344 -1.534 1 63.56 374 ALA B N 1
ATOM 8259 C CA . ALA B 1 374 ? 24.188 46.438 -1.576 1 63.56 374 ALA B CA 1
ATOM 8260 C C . ALA B 1 374 ? 22.875 47.188 -1.771 1 63.56 374 ALA B C 1
ATOM 8262 O O . ALA B 1 374 ? 22.734 48.344 -1.358 1 63.56 374 ALA B O 1
ATOM 8263 N N . SER B 1 375 ? 21.984 46.625 -2.568 1 60.59 375 SER B N 1
ATOM 8264 C CA . SER B 1 375 ? 20.688 47.25 -2.828 1 60.59 375 SER B CA 1
ATOM 8265 C C . SER B 1 375 ? 19.875 47.344 -1.55 1 60.59 375 SER B C 1
ATOM 8267 O O . SER B 1 375 ? 19.047 48.25 -1.41 1 60.59 375 SER B O 1
ATOM 8269 N N . SER B 1 376 ? 20.078 46.344 -0.61 1 60.81 376 SER B N 1
ATOM 8270 C CA . SER B 1 376 ? 19.391 46.375 0.678 1 60.81 376 SER B CA 1
ATOM 8271 C C . SER B 1 376 ? 20.312 45.906 1.803 1 60.81 376 SER B C 1
ATOM 8273 O O . SER B 1 376 ? 21.234 45.125 1.572 1 60.81 376 SER B O 1
ATOM 8275 N N . PRO B 1 377 ? 20.219 46.531 2.887 1 60.72 377 PRO B N 1
ATOM 8276 C CA . PRO B 1 377 ? 21.016 46.062 4.016 1 60.72 377 PRO B CA 1
ATOM 8277 C C . PRO B 1 377 ? 20.891 44.562 4.234 1 60.72 377 PRO B C 1
ATOM 8279 O O . PRO B 1 377 ? 21.828 43.938 4.727 1 60.72 377 PRO B O 1
ATOM 8282 N N . ALA B 1 378 ? 19.797 44.031 3.818 1 60.56 378 ALA B N 1
ATOM 8283 C CA . ALA B 1 378 ? 19.562 42.594 3.975 1 60.56 378 ALA B CA 1
ATOM 8284 C C . ALA B 1 378 ? 20.531 41.781 3.121 1 60.56 378 ALA B C 1
ATOM 8286 O O . ALA B 1 378 ? 20.984 40.688 3.533 1 60.56 378 ALA B O 1
ATOM 8287 N N . ASP B 1 379 ? 20.828 42.344 2.033 1 60.75 379 ASP B N 1
ATOM 8288 C CA . ASP B 1 379 ? 21.734 41.656 1.121 1 60.75 379 ASP B CA 1
ATOM 8289 C C . ASP B 1 379 ? 23.156 41.594 1.698 1 60.75 379 ASP B C 1
ATOM 8291 O O . ASP B 1 379 ? 23.953 40.75 1.313 1 60.75 379 ASP B O 1
ATOM 8295 N N . ALA B 1 380 ? 23.266 42.594 2.561 1 59.62 380 ALA B N 1
ATOM 8296 C CA . ALA B 1 380 ? 24.594 42.656 3.164 1 59.62 380 ALA B CA 1
ATOM 8297 C C . ALA B 1 380 ? 24.656 41.844 4.449 1 59.62 380 ALA B C 1
ATOM 8299 O O . ALA B 1 380 ? 25.734 41.625 5.004 1 59.62 380 ALA B O 1
ATOM 8300 N N . ALA B 1 381 ? 23.438 41.438 4.844 1 60.75 381 ALA B N 1
ATOM 8301 C CA . ALA B 1 381 ? 23.391 40.656 6.086 1 60.75 381 ALA B CA 1
ATOM 8302 C C . ALA B 1 381 ? 23.922 39.25 5.883 1 60.75 381 ALA B C 1
ATOM 8304 O O . ALA B 1 381 ? 23.562 38.594 4.906 1 60.75 381 ALA B O 1
ATOM 8305 N N . ARG B 1 382 ? 25.047 38.938 6.473 1 66.62 382 ARG B N 1
ATOM 8306 C CA . ARG B 1 382 ? 25.656 37.625 6.449 1 66.62 382 ARG B CA 1
ATOM 8307 C C . ARG B 1 382 ? 25.25 36.812 7.68 1 66.62 382 ARG B C 1
ATOM 8309 O O . ARG B 1 382 ? 25.984 36.781 8.68 1 66.62 382 ARG B O 1
ATOM 8316 N N . THR B 1 383 ? 24.047 36.25 7.594 1 76.12 383 THR B N 1
ATOM 8317 C CA . THR B 1 383 ? 23.453 35.656 8.789 1 76.12 383 THR B CA 1
ATOM 8318 C C . THR B 1 383 ? 23.438 34.125 8.664 1 76.12 383 THR B C 1
ATOM 8320 O O . THR B 1 383 ? 22.484 33.469 9.117 1 76.12 383 THR B O 1
ATOM 8323 N N . ARG B 1 384 ? 24.5 33.594 7.953 1 83.25 384 ARG B N 1
ATOM 8324 C CA . ARG B 1 384 ? 24.562 32.156 7.82 1 83.25 384 ARG B CA 1
ATOM 8325 C C . ARG B 1 384 ? 25.938 31.625 8.234 1 83.25 384 ARG B C 1
ATOM 8327 O O . ARG B 1 384 ? 26.953 32.25 7.941 1 83.25 384 ARG B O 1
ATOM 8334 N N . PRO B 1 385 ? 25.906 30.5 8.828 1 86.31 385 PRO B N 1
ATOM 8335 C CA . PRO B 1 385 ? 27.172 29.906 9.242 1 86.31 385 PRO B CA 1
ATOM 8336 C C . PRO B 1 385 ? 28.125 29.656 8.078 1 86.31 385 PRO B C 1
ATOM 8338 O O . PRO B 1 385 ? 29.344 29.75 8.227 1 86.31 385 PRO B O 1
ATOM 8341 N N . ALA B 1 386 ? 27.594 29.422 6.922 1 84.19 386 ALA B N 1
ATOM 8342 C CA . ALA B 1 386 ? 28.406 29.031 5.766 1 84.19 386 ALA B CA 1
ATOM 8343 C C . ALA B 1 386 ? 29.406 30.125 5.395 1 84.19 386 ALA B C 1
ATOM 8345 O O . ALA B 1 386 ? 30.422 29.828 4.77 1 84.19 386 ALA B O 1
ATOM 8346 N N . ILE B 1 387 ? 29.156 31.297 5.754 1 79.75 387 ILE B N 1
ATOM 8347 C CA . ILE B 1 387 ? 30.031 32.406 5.406 1 79.75 387 ILE B CA 1
ATOM 8348 C C . ILE B 1 387 ? 31.375 32.25 6.125 1 79.75 387 ILE B C 1
ATOM 8350 O O . ILE B 1 387 ? 32.375 32.812 5.691 1 79.75 387 ILE B O 1
ATOM 8354 N N . PHE B 1 388 ? 31.359 31.484 7.172 1 82.12 388 PHE B N 1
ATOM 8355 C CA . PHE B 1 388 ? 32.562 31.328 7.973 1 82.12 388 PHE B CA 1
ATOM 8356 C C . PHE B 1 388 ? 33.312 30.047 7.586 1 82.12 388 PHE B C 1
ATOM 8358 O O . PHE B 1 388 ? 34.312 29.688 8.219 1 82.12 388 PHE B O 1
ATOM 8365 N N . ALA B 1 389 ? 32.844 29.406 6.633 1 84 389 ALA B N 1
ATOM 8366 C CA . ALA B 1 389 ? 33.438 28.125 6.266 1 84 389 ALA B CA 1
ATOM 8367 C C . ALA B 1 389 ? 34.906 28.297 5.895 1 84 389 ALA B C 1
ATOM 8369 O O . ALA B 1 389 ? 35.719 27.438 6.191 1 84 389 ALA B O 1
ATOM 8370 N N . ASN B 1 390 ? 35.25 29.406 5.25 1 80.19 390 ASN B N 1
ATOM 8371 C CA . ASN B 1 390 ? 36.625 29.609 4.789 1 80.19 390 ASN B CA 1
ATOM 8372 C C . ASN B 1 390 ? 37.344 30.641 5.641 1 80.19 390 ASN B C 1
ATOM 8374 O O . ASN B 1 390 ? 38.438 31.078 5.281 1 80.19 390 ASN B O 1
ATOM 8378 N N . GLU B 1 391 ? 36.719 31.062 6.637 1 75.44 391 GLU B N 1
ATOM 8379 C CA . GLU B 1 391 ? 37.375 32.031 7.5 1 75.44 391 GLU B CA 1
ATOM 8380 C C . GLU B 1 391 ? 38.344 31.359 8.453 1 75.44 391 GLU B C 1
ATOM 8382 O O . GLU B 1 391 ? 38.031 30.312 9.031 1 75.44 391 GLU B O 1
ATOM 8387 N N . THR B 1 392 ? 39.594 31.781 8.273 1 71 392 THR B N 1
ATOM 8388 C CA . THR B 1 392 ? 40.656 31.219 9.133 1 71 392 THR B CA 1
ATOM 8389 C C . THR B 1 392 ? 40.906 32.156 10.32 1 71 392 THR B C 1
ATOM 8391 O O . THR B 1 392 ? 40.781 33.375 10.211 1 71 392 THR B O 1
ATOM 8394 N N . GLY B 1 393 ? 41.094 31.672 11.523 1 62.59 393 GLY B N 1
ATOM 8395 C CA . GLY B 1 393 ? 41.5 32.469 12.672 1 62.59 393 GLY B CA 1
ATOM 8396 C C . GLY B 1 393 ? 40.344 32.969 13.5 1 62.59 393 GLY B C 1
ATOM 8397 O O . GLY B 1 393 ? 40.5 33.938 14.258 1 62.59 393 GLY B O 1
ATOM 8398 N N . VAL B 1 394 ? 39.125 32.625 13.141 1 62.84 394 VAL B N 1
ATOM 8399 C CA . VAL B 1 394 ? 38 33.062 13.953 1 62.84 394 VAL B CA 1
ATOM 8400 C C . VAL B 1 394 ? 37.906 32.219 15.219 1 62.84 394 VAL B C 1
ATOM 8402 O O . VAL B 1 394 ? 37.812 30.984 15.148 1 62.84 394 VAL B O 1
ATOM 8405 N N . GLU B 1 395 ? 38.438 32.719 16.375 1 64 395 GLU B N 1
ATOM 8406 C CA . GLU B 1 395 ? 38.281 32.031 17.641 1 64 395 GLU B CA 1
ATOM 8407 C C . GLU B 1 395 ? 36.875 32.125 18.172 1 64 395 GLU B C 1
ATOM 8409 O O . GLU B 1 395 ? 36.469 33.188 18.703 1 64 395 GLU B O 1
ATOM 8414 N N . VAL B 1 396 ? 36 31.172 17.781 1 71.94 396 VAL B N 1
ATOM 8415 C CA . VAL B 1 396 ? 34.594 31.219 18.234 1 71.94 396 VAL B CA 1
ATOM 8416 C C . VAL B 1 396 ? 34.406 30.266 19.406 1 71.94 396 VAL B C 1
ATOM 8418 O O . VAL B 1 396 ? 34.75 29.094 19.328 1 71.94 396 VAL B O 1
ATOM 8421 N N . LYS B 1 397 ? 34.156 30.812 20.625 1 75 397 LYS B N 1
ATOM 8422 C CA . LYS B 1 397 ? 33.75 30 21.766 1 75 397 LYS B CA 1
ATOM 8423 C C . LYS B 1 397 ? 32.281 29.609 21.672 1 75 397 LYS B C 1
ATOM 8425 O O . LYS B 1 397 ? 31.453 30.391 21.188 1 75 397 LYS B O 1
ATOM 8430 N N . PRO B 1 398 ? 32.031 28.406 22.078 1 82.44 398 PRO B N 1
ATOM 8431 C CA . PRO B 1 398 ? 30.625 27.969 21.984 1 82.44 398 PRO B CA 1
ATOM 8432 C C . PRO B 1 398 ? 29.703 28.797 22.875 1 82.44 398 PRO B C 1
ATOM 8434 O O . PRO B 1 398 ? 30.078 29.172 23.984 1 82.44 398 PRO B O 1
ATOM 8437 N N . ALA B 1 399 ? 28.625 29.156 22.297 1 89.19 399 ALA B N 1
ATOM 8438 C CA . ALA B 1 399 ? 27.578 29.844 23.062 1 89.19 399 ALA B CA 1
ATOM 8439 C C . ALA B 1 399 ? 26.797 28.859 23.922 1 89.19 399 ALA B C 1
ATOM 8441 O O . ALA B 1 399 ? 26.828 27.656 23.688 1 89.19 399 ALA B O 1
ATOM 8442 N N . ARG B 1 400 ? 26.297 29.359 25.047 1 94.56 400 ARG B N 1
ATOM 8443 C CA . ARG B 1 400 ? 25.375 28.594 25.891 1 94.56 400 ARG B CA 1
ATOM 8444 C C . ARG B 1 400 ? 23.969 29.156 25.812 1 94.56 400 ARG B C 1
ATOM 8446 O O . ARG B 1 400 ? 23.781 30.375 25.766 1 94.56 400 ARG B O 1
ATOM 8453 N N . LEU B 1 401 ? 23.031 28.281 25.766 1 97.19 401 LEU B N 1
ATOM 8454 C CA . LEU B 1 401 ? 21.609 28.641 25.734 1 97.19 401 LEU B CA 1
ATOM 8455 C C . LEU B 1 401 ? 20.969 28.438 27.094 1 97.19 401 LEU B C 1
ATOM 8457 O O . LEU B 1 401 ? 21.172 27.406 27.734 1 97.19 401 LEU B O 1
ATOM 8461 N N . TYR B 1 402 ? 20.328 29.453 27.594 1 96.31 402 TYR B N 1
ATOM 8462 C CA . TYR B 1 402 ? 19.562 29.375 28.828 1 96.31 402 TYR B CA 1
ATOM 8463 C C . TYR B 1 402 ? 18.078 29.266 28.547 1 96.31 402 TYR B C 1
ATOM 8465 O O . TYR B 1 402 ? 17.516 30.047 27.766 1 96.31 402 TYR B O 1
ATOM 8473 N N . PHE B 1 403 ? 17.469 28.297 29.141 1 95.06 403 PHE B N 1
ATOM 8474 C CA . PHE B 1 403 ? 16.047 28.047 28.984 1 95.06 403 PHE B CA 1
ATOM 8475 C C . PHE B 1 403 ? 15.305 28.266 30.312 1 95.06 403 PHE B C 1
ATOM 8477 O O . PHE B 1 403 ? 15.766 27.844 31.359 1 95.06 403 PHE B O 1
ATOM 8484 N N . GLN B 1 404 ? 14.172 28.938 30.297 1 91.06 404 GLN B N 1
ATOM 8485 C CA . GLN B 1 404 ? 13.305 29.062 31.453 1 91.06 404 GLN B CA 1
ATOM 8486 C C . GLN B 1 404 ? 11.836 29.016 31.047 1 91.06 404 GLN B C 1
ATOM 8488 O O . GLN B 1 404 ? 11.461 29.516 29.984 1 91.06 404 GLN B O 1
ATOM 8493 N N . ALA B 1 405 ? 11 28.359 31.812 1 88.44 405 ALA B N 1
ATOM 8494 C CA . ALA B 1 405 ? 9.578 28.203 31.516 1 88.44 405 ALA B CA 1
ATOM 8495 C C . ALA B 1 405 ? 8.742 28.312 32.781 1 88.44 405 ALA B C 1
ATOM 8497 O O . ALA B 1 405 ? 9.148 27.844 33.844 1 88.44 405 ALA B O 1
ATOM 8498 N N . MET B 1 406 ? 7.609 28.891 32.594 1 82.81 406 MET B N 1
ATOM 8499 C CA . MET B 1 406 ? 6.578 28.906 33.625 1 82.81 406 MET B CA 1
ATOM 8500 C C . MET B 1 406 ? 5.562 27.781 33.375 1 82.81 406 MET B C 1
ATOM 8502 O O . MET B 1 406 ? 5.039 27.625 32.281 1 82.81 406 MET B O 1
ATOM 8506 N N . LEU B 1 407 ? 5.336 27 34.375 1 80.19 407 LEU B N 1
ATOM 8507 C CA . LEU B 1 407 ? 4.484 25.812 34.25 1 80.19 407 LEU B CA 1
ATOM 8508 C C . LEU B 1 407 ? 3.102 26.062 34.844 1 80.19 407 LEU B C 1
ATOM 8510 O O . LEU B 1 407 ? 2.629 25.281 35.656 1 80.19 407 LEU B O 1
ATOM 8514 N N . SER B 1 408 ? 2.529 27.156 34.688 1 71.5 408 SER B N 1
ATOM 8515 C CA . SER B 1 408 ? 1.164 27.438 35.125 1 71.5 408 SER B CA 1
ATOM 8516 C C . SER B 1 408 ? 0.456 28.375 34.125 1 71.5 408 SER B C 1
ATOM 8518 O O . SER B 1 408 ? 1.081 29.266 33.562 1 71.5 408 SER B O 1
ATOM 8520 N N . ASN B 1 409 ? -0.766 28.031 33.938 1 63.66 409 ASN B N 1
ATOM 8521 C CA . ASN B 1 409 ? -1.574 28.906 33.094 1 63.66 409 ASN B CA 1
ATOM 8522 C C . ASN B 1 409 ? -2.137 30.078 33.875 1 63.66 409 ASN B C 1
ATOM 8524 O O . ASN B 1 409 ? -2.625 31.047 33.312 1 63.66 409 ASN B O 1
ATOM 8528 N N . ALA B 1 410 ? -2.117 29.906 35.25 1 58.62 410 ALA B N 1
ATOM 8529 C CA . ALA B 1 410 ? -2.75 30.922 36.094 1 58.62 410 ALA B CA 1
ATOM 8530 C C . ALA B 1 410 ? -1.861 32.156 36.219 1 58.62 410 ALA B C 1
ATOM 8532 O O . ALA B 1 410 ? -0.643 32.031 36.375 1 58.62 410 ALA B O 1
ATOM 8533 N N . LEU B 1 411 ? -2.125 33.344 35.531 1 52 411 LEU B N 1
ATOM 8534 C CA . LEU B 1 411 ? -1.421 34.625 35.469 1 52 411 LEU B CA 1
ATOM 8535 C C . LEU B 1 411 ? -0.927 35.031 36.844 1 52 411 LEU B C 1
ATOM 8537 O O . LEU B 1 411 ? -0.017 35.844 36.969 1 52 411 LEU B O 1
ATOM 8541 N N . MET B 1 412 ? -1.763 34.906 37.75 1 48.12 412 MET B N 1
ATOM 8542 C CA . MET B 1 412 ? -1.538 35.781 38.875 1 48.12 412 MET B CA 1
ATOM 8543 C C . MET B 1 412 ? -0.302 35.344 39.688 1 48.12 412 MET B C 1
ATOM 8545 O O . MET B 1 412 ? 0.349 36.188 40.312 1 48.12 412 MET B O 1
ATOM 8549 N N . TRP B 1 413 ? -0.277 34.219 40.312 1 49.31 413 TRP B N 1
ATOM 8550 C CA . TRP B 1 413 ? 0.463 33.906 41.531 1 49.31 413 TRP B CA 1
ATOM 8551 C C . TRP B 1 413 ? 1.785 33.219 41.219 1 49.31 413 TRP B C 1
ATOM 8553 O O . TRP B 1 413 ? 2.039 32.844 40.062 1 49.31 413 TRP B O 1
ATOM 8563 N N . ASP B 1 414 ? 2.484 32.844 42.25 1 53.88 414 ASP B N 1
ATOM 8564 C CA . ASP B 1 414 ? 3.688 32.031 42.438 1 53.88 414 ASP B CA 1
ATOM 8565 C C . ASP B 1 414 ? 3.607 30.75 41.625 1 53.88 414 ASP B C 1
ATOM 8567 O O . ASP B 1 414 ? 2.879 29.828 42 1 53.88 414 ASP B O 1
ATOM 8571 N N . THR B 1 415 ? 4.094 30.766 40.219 1 65.38 415 THR B N 1
ATOM 8572 C CA . THR B 1 415 ? 3.879 29.594 39.375 1 65.38 415 THR B CA 1
ATOM 8573 C C . THR B 1 415 ? 5.152 28.766 39.281 1 65.38 415 THR B C 1
ATOM 8575 O O . THR B 1 415 ? 6.258 29.297 39.25 1 65.38 415 THR B O 1
ATOM 8578 N N . PRO B 1 416 ? 5.031 27.5 39.5 1 76.31 416 PRO B N 1
ATOM 8579 C CA . PRO B 1 416 ? 6.188 26.625 39.281 1 76.31 416 PRO B CA 1
ATOM 8580 C C . PRO B 1 416 ? 6.801 26.781 37.906 1 76.31 416 PRO B C 1
ATOM 8582 O O . PRO B 1 416 ? 6.137 27.281 36.969 1 76.31 416 PRO B O 1
ATOM 8585 N N . GLY B 1 417 ? 8.18 26.719 37.906 1 82.56 417 GLY B N 1
ATOM 8586 C CA . GLY B 1 417 ? 8.867 26.859 36.656 1 82.56 417 GLY B CA 1
ATOM 8587 C C . GLY B 1 417 ? 10.008 25.875 36.469 1 82.56 417 GLY B C 1
ATOM 8588 O O . GLY B 1 417 ? 10.188 24.969 37.281 1 82.56 417 GLY B O 1
ATOM 8589 N N . LEU B 1 418 ? 10.617 25.906 35.375 1 88.31 418 LEU B N 1
ATOM 8590 C CA . LEU B 1 418 ? 11.734 25.047 34.969 1 88.31 418 LEU B CA 1
ATOM 8591 C C . LEU B 1 418 ? 12.828 25.859 34.281 1 88.31 418 LEU B C 1
ATOM 8593 O O . LEU B 1 418 ? 12.531 26.75 33.469 1 88.31 418 LEU B O 1
ATOM 8597 N N . THR B 1 419 ? 14.055 25.641 34.688 1 91.56 419 THR B N 1
ATOM 8598 C CA . THR B 1 419 ? 15.195 26.266 34.031 1 91.56 419 THR B CA 1
ATOM 8599 C C . THR B 1 419 ? 16.203 25.219 33.594 1 91.56 419 THR B C 1
ATOM 8601 O O . THR B 1 419 ? 16.25 24.109 34.156 1 91.56 419 THR B O 1
ATOM 8604 N N . ALA B 1 420 ? 16.969 25.516 32.594 1 95.12 420 ALA B N 1
ATOM 8605 C CA . ALA B 1 420 ? 18 24.609 32.094 1 95.12 420 ALA B CA 1
ATOM 8606 C C . ALA B 1 420 ? 19.094 25.375 31.344 1 95.12 420 ALA B C 1
ATOM 8608 O O . ALA B 1 420 ? 18.828 26.438 30.797 1 95.12 420 ALA B O 1
ATOM 8609 N N . TYR B 1 421 ? 20.312 24.875 31.422 1 96.5 421 TYR B N 1
ATOM 8610 C CA . TYR B 1 421 ? 21.422 25.328 30.578 1 96.5 421 TYR B CA 1
ATOM 8611 C C . TYR B 1 421 ? 21.656 24.344 29.438 1 96.5 421 TYR B C 1
ATOM 8613 O O . TYR B 1 421 ? 21.547 23.125 29.625 1 96.5 421 TYR B O 1
ATOM 8621 N N . CYS B 1 422 ? 21.922 24.844 28.25 1 97.75 422 CYS B N 1
ATOM 8622 C CA . CYS B 1 422 ? 22.172 23.969 27.109 1 97.75 422 CYS B CA 1
ATOM 8623 C C . CYS B 1 422 ? 23.422 24.391 26.344 1 97.75 422 CYS B C 1
ATOM 8625 O O . CYS B 1 422 ? 23.594 25.562 26.031 1 97.75 422 CYS B O 1
ATOM 8627 N N . ASP B 1 423 ? 24.234 23.438 26.094 1 96.44 423 ASP B N 1
ATOM 8628 C CA . ASP B 1 423 ? 25.312 23.656 25.141 1 96.44 423 ASP B CA 1
ATOM 8629 C C . ASP B 1 423 ? 24.797 23.516 23.703 1 96.44 423 ASP B C 1
ATOM 8631 O O . ASP B 1 423 ? 23.969 22.656 23.406 1 96.44 423 ASP B O 1
ATOM 8635 N N . ILE B 1 424 ? 25.266 24.422 22.812 1 96 424 ILE B N 1
ATOM 8636 C CA . ILE B 1 424 ? 24.766 24.453 21.438 1 96 424 ILE B CA 1
ATOM 8637 C C . ILE B 1 424 ? 25.875 24.062 20.469 1 96 424 ILE B C 1
ATOM 8639 O O . ILE B 1 424 ? 27 24.531 20.594 1 96 424 ILE B O 1
ATOM 8643 N N . ALA B 1 425 ? 25.547 23.219 19.578 1 94.81 425 ALA B N 1
ATOM 8644 C CA . ALA B 1 425 ? 26.469 22.844 18.516 1 94.81 425 ALA B CA 1
ATOM 8645 C C . ALA B 1 425 ? 25.734 22.625 17.188 1 94.81 425 ALA B C 1
ATOM 8647 O O . ALA B 1 425 ? 24.641 22.078 17.172 1 94.81 425 ALA B O 1
ATOM 8648 N N . GLN B 1 426 ? 26.359 23.125 16.125 1 95.31 426 GLN B N 1
ATOM 8649 C CA . GLN B 1 426 ? 25.859 22.859 14.781 1 95.31 426 GLN B CA 1
ATOM 8650 C C . GLN B 1 426 ? 26.469 21.578 14.211 1 95.31 426 GLN B C 1
ATOM 8652 O O . GLN B 1 426 ? 27.688 21.453 14.117 1 95.31 426 GLN B O 1
ATOM 8657 N N . LYS B 1 427 ? 25.625 20.672 13.922 1 96.31 427 LYS B N 1
ATOM 8658 C CA . LYS B 1 427 ? 26.109 19.406 13.352 1 96.31 427 LYS B CA 1
ATOM 8659 C C . LYS B 1 427 ? 25.828 19.344 11.852 1 96.31 427 LYS B C 1
ATOM 8661 O O . LYS B 1 427 ? 24.75 19.734 11.391 1 96.31 427 LYS B O 1
ATOM 8666 N N . TYR B 1 428 ? 26.844 18.984 11.117 1 96.38 428 TYR B N 1
ATOM 8667 C CA . TYR B 1 428 ? 26.75 18.812 9.672 1 96.38 428 TYR B CA 1
ATOM 8668 C C . TYR B 1 428 ? 26.719 17.344 9.305 1 96.38 428 TYR B C 1
ATOM 8670 O O . TYR B 1 428 ? 27.609 16.578 9.68 1 96.38 428 TYR B O 1
ATOM 8678 N N . VAL B 1 429 ? 25.719 16.953 8.523 1 97.12 429 VAL B N 1
ATOM 8679 C CA . VAL B 1 429 ? 25.516 15.531 8.273 1 97.12 429 VAL B CA 1
ATOM 8680 C C . VAL B 1 429 ? 25.234 15.312 6.785 1 97.12 429 VAL B C 1
ATOM 8682 O O . VAL B 1 429 ? 24.625 16.156 6.125 1 97.12 429 VAL B O 1
ATOM 8685 N N . GLU B 1 430 ? 25.797 14.289 6.305 1 97.31 430 GLU B N 1
ATOM 8686 C CA . GLU B 1 430 ? 25.453 13.766 4.98 1 97.31 430 GLU B CA 1
ATOM 8687 C C . GLU B 1 430 ? 24.531 12.562 5.078 1 97.31 430 GLU B C 1
ATOM 8689 O O . GLU B 1 430 ? 24.859 11.57 5.73 1 97.31 430 GLU B O 1
ATOM 8694 N N . SER B 1 431 ? 23.391 12.641 4.457 1 97.75 431 SER B N 1
ATOM 8695 C CA . SER B 1 431 ? 22.391 11.578 4.535 1 97.75 431 SER B CA 1
ATOM 8696 C C . SER B 1 431 ? 22.188 10.922 3.174 1 97.75 431 SER B C 1
ATOM 8698 O O . SER B 1 431 ? 22.078 11.609 2.154 1 97.75 431 SER B O 1
ATOM 8700 N N . ARG B 1 432 ? 22.25 9.625 3.166 1 97.5 432 ARG B N 1
ATOM 8701 C CA . ARG B 1 432 ? 21.844 8.883 1.979 1 97.5 432 ARG B CA 1
ATOM 8702 C C . ARG B 1 432 ? 20.328 8.68 1.95 1 97.5 432 ARG B C 1
ATOM 8704 O O . ARG B 1 432 ? 19.766 8.023 2.83 1 97.5 432 ARG B O 1
ATOM 8711 N N . VAL B 1 433 ? 19.672 9.227 0.975 1 97.56 433 VAL B N 1
ATOM 8712 C CA . VAL B 1 433 ? 18.219 9.203 0.884 1 97.56 433 VAL B CA 1
ATOM 8713 C C . VAL B 1 433 ? 17.797 8.32 -0.283 1 97.56 433 VAL B C 1
ATOM 8715 O O . VAL B 1 433 ? 18.328 8.43 -1.388 1 97.56 433 VAL B O 1
ATOM 8718 N N . THR B 1 434 ? 16.922 7.434 0.005 1 96.12 434 THR B N 1
ATOM 8719 C CA . THR B 1 434 ? 16.312 6.609 -1.033 1 96.12 434 THR B CA 1
ATOM 8720 C C . THR B 1 434 ? 14.859 6.988 -1.238 1 96.12 434 THR B C 1
ATOM 8722 O O . THR B 1 434 ? 14.062 6.973 -0.292 1 96.12 434 THR B O 1
ATOM 8725 N N . CYS B 1 435 ? 14.516 7.355 -2.41 1 95.12 435 CYS B N 1
ATOM 8726 C CA . CYS B 1 435 ? 13.148 7.738 -2.744 1 95.12 435 CYS B CA 1
ATOM 8727 C C . CYS B 1 435 ? 12.523 6.734 -3.703 1 95.12 435 CYS B C 1
ATOM 8729 O O . CYS B 1 435 ? 13.203 6.211 -4.594 1 95.12 435 CYS B O 1
ATOM 8731 N N . ARG B 1 436 ? 11.32 6.406 -3.479 1 93.44 436 ARG B N 1
ATOM 8732 C CA . ARG B 1 436 ? 10.539 5.527 -4.332 1 93.44 436 ARG B CA 1
ATOM 8733 C C . ARG B 1 436 ? 9.266 6.219 -4.812 1 93.44 436 ARG B C 1
ATOM 8735 O O . ARG B 1 436 ? 8.5 6.758 -4.004 1 93.44 436 ARG B O 1
ATOM 8742 N N . ARG B 1 437 ? 9.039 6.254 -6.062 1 89.56 437 ARG B N 1
ATOM 8743 C CA . ARG B 1 437 ? 7.824 6.797 -6.66 1 89.56 437 ARG B CA 1
ATOM 8744 C C . ARG B 1 437 ? 7.203 5.805 -7.637 1 89.56 437 ARG B C 1
ATOM 8746 O O . ARG B 1 437 ? 7.832 5.418 -8.625 1 89.56 437 ARG B O 1
ATOM 8753 N N . THR B 1 438 ? 5.977 5.383 -7.363 1 82.75 438 THR B N 1
ATOM 8754 C CA . THR B 1 438 ? 5.332 4.324 -8.133 1 82.75 438 THR B CA 1
ATOM 8755 C C . THR B 1 438 ? 4.688 4.895 -9.398 1 82.75 438 THR B C 1
ATOM 8757 O O . THR B 1 438 ? 4.645 4.223 -10.43 1 82.75 438 THR B O 1
ATOM 8760 N N . SER B 1 439 ? 4.074 6.02 -9.328 1 80.5 439 SER B N 1
ATOM 8761 C CA . SER B 1 439 ? 3.463 6.664 -10.492 1 80.5 439 SER B CA 1
ATOM 8762 C C . SER B 1 439 ? 3.855 8.133 -10.57 1 80.5 439 SER B C 1
ATOM 8764 O O . SER B 1 439 ? 4.422 8.688 -9.625 1 80.5 439 SER B O 1
ATOM 8766 N N . SER B 1 440 ? 3.576 8.711 -11.688 1 78.12 440 SER B N 1
ATOM 8767 C CA . SER B 1 440 ? 3.932 10.109 -11.898 1 78.12 440 SER B CA 1
ATOM 8768 C C . SER B 1 440 ? 3.07 11.031 -11.039 1 78.12 440 SER B C 1
ATOM 8770 O O . SER B 1 440 ? 3.479 12.148 -10.719 1 78.12 440 SER B O 1
ATOM 8772 N N . THR B 1 441 ? 1.944 10.578 -10.57 1 74.06 441 THR B N 1
ATOM 8773 C CA . THR B 1 441 ? 1.02 11.438 -9.836 1 74.06 441 THR B CA 1
ATOM 8774 C C . THR B 1 441 ? 1.045 11.109 -8.344 1 74.06 441 THR B C 1
ATOM 8776 O O . THR B 1 441 ? 0.538 11.875 -7.527 1 74.06 441 THR B O 1
ATOM 8779 N N . SER B 1 442 ? 1.747 10.031 -8.078 1 78.31 442 SER B N 1
ATOM 8780 C CA . SER B 1 442 ? 1.788 9.625 -6.676 1 78.31 442 SER B CA 1
ATOM 8781 C C . SER B 1 442 ? 2.859 10.391 -5.906 1 78.31 442 SER B C 1
ATOM 8783 O O . SER B 1 442 ? 3.834 10.867 -6.496 1 78.31 442 SER B O 1
ATOM 8785 N N . GLN B 1 443 ? 2.586 10.57 -4.711 1 83.88 443 GLN B N 1
ATOM 8786 C CA . GLN B 1 443 ? 3.58 11.203 -3.846 1 83.88 443 GLN B CA 1
ATOM 8787 C C . GLN B 1 443 ? 4.805 10.305 -3.674 1 83.88 443 GLN B C 1
ATOM 8789 O O . GLN B 1 443 ? 4.676 9.078 -3.615 1 83.88 443 GLN B O 1
ATOM 8794 N N . GLN B 1 444 ? 5.918 10.922 -3.686 1 90.06 444 GLN B N 1
ATOM 8795 C CA . GLN B 1 444 ? 7.148 10.172 -3.469 1 90.06 444 GLN B CA 1
ATOM 8796 C C . GLN B 1 444 ? 7.27 9.719 -2.016 1 90.06 444 GLN B C 1
ATOM 8798 O O . GLN B 1 444 ? 6.703 10.344 -1.117 1 90.06 444 GLN B O 1
ATOM 8803 N N . ASN B 1 445 ? 7.895 8.602 -1.829 1 92.69 445 ASN B N 1
ATOM 8804 C CA . ASN B 1 445 ? 8.273 8.109 -0.505 1 92.69 445 ASN B CA 1
ATOM 8805 C C . ASN B 1 445 ? 9.789 8.07 -0.335 1 92.69 445 ASN B C 1
ATOM 8807 O O . ASN B 1 445 ? 10.453 7.207 -0.914 1 92.69 445 ASN B O 1
ATOM 8811 N N . CYS B 1 446 ? 10.227 9.039 0.448 1 96.12 446 CYS B N 1
ATOM 8812 C CA . CYS B 1 446 ? 11.672 9.156 0.643 1 96.12 446 CYS B CA 1
ATOM 8813 C C . CYS B 1 446 ? 12.055 8.812 2.076 1 96.12 446 CYS B C 1
ATOM 8815 O O . CYS B 1 446 ? 11.336 9.156 3.016 1 96.12 446 CYS B O 1
ATOM 8817 N N . THR B 1 447 ? 13.211 8.117 2.211 1 96.75 447 THR B N 1
ATOM 8818 C CA . THR B 1 447 ? 13.672 7.707 3.533 1 96.75 447 THR B CA 1
ATOM 8819 C C . THR B 1 447 ? 15.188 7.793 3.625 1 96.75 447 THR B C 1
ATOM 8821 O O . THR B 1 447 ? 15.891 7.492 2.656 1 96.75 447 THR B O 1
ATOM 8824 N N . VAL B 1 448 ? 15.648 8.234 4.734 1 97.75 448 VAL B N 1
ATOM 8825 C CA . VAL B 1 448 ? 17.078 8.211 5.004 1 97.75 448 VAL B CA 1
ATOM 8826 C C . VAL B 1 448 ? 17.516 6.805 5.41 1 97.75 448 VAL B C 1
ATOM 8828 O O . VAL B 1 448 ? 17.016 6.262 6.402 1 97.75 448 VAL B O 1
ATOM 8831 N N . THR B 1 449 ? 18.469 6.293 4.684 1 96.62 449 THR B N 1
ATOM 8832 C CA . THR B 1 449 ? 18.859 4.91 4.93 1 96.62 449 THR B CA 1
ATOM 8833 C C . THR B 1 449 ? 20.219 4.852 5.621 1 96.62 449 THR B C 1
ATOM 8835 O O . THR B 1 449 ? 20.531 3.871 6.301 1 96.62 449 THR B O 1
ATOM 8838 N N . ALA B 1 450 ? 21 5.855 5.414 1 97.38 450 ALA B N 1
ATOM 8839 C CA . ALA B 1 450 ? 22.312 5.926 6.039 1 97.38 450 ALA B CA 1
ATOM 8840 C C . ALA B 1 450 ? 22.75 7.375 6.234 1 97.38 450 ALA B C 1
ATOM 8842 O O . ALA B 1 450 ? 22.281 8.266 5.523 1 97.38 450 ALA B O 1
ATOM 8843 N N . GLN B 1 451 ? 23.609 7.512 7.254 1 97.31 451 GLN B N 1
ATOM 8844 C CA . GLN B 1 451 ? 24.125 8.844 7.535 1 97.31 451 GLN B CA 1
ATOM 8845 C C . GLN B 1 451 ? 25.594 8.789 7.941 1 97.31 451 GLN B C 1
ATOM 8847 O O . GLN B 1 451 ? 26.078 7.758 8.43 1 97.31 451 GLN B O 1
ATOM 8852 N N . ARG B 1 452 ? 26.297 9.836 7.711 1 97 452 ARG B N 1
ATOM 8853 C CA . ARG B 1 452 ? 27.656 10.07 8.195 1 97 452 ARG B CA 1
ATOM 8854 C C . ARG B 1 452 ? 27.922 11.562 8.367 1 97 452 ARG B C 1
ATOM 8856 O O . ARG B 1 452 ? 27.156 12.391 7.883 1 97 452 ARG B O 1
ATOM 8863 N N . PRO B 1 453 ? 28.875 11.883 9.211 1 96.69 453 PRO B N 1
ATOM 8864 C CA . PRO B 1 453 ? 29.25 13.305 9.242 1 96.69 453 PRO B CA 1
ATOM 8865 C C . PRO B 1 453 ? 29.625 13.836 7.859 1 96.69 453 PRO B C 1
ATOM 8867 O O . PRO B 1 453 ? 30.25 13.133 7.07 1 96.69 453 PRO B O 1
ATOM 8870 N N . SER B 1 454 ? 29.141 15.039 7.617 1 96 454 SER B N 1
ATOM 8871 C CA . SER B 1 454 ? 29.438 15.633 6.316 1 96 454 SER B CA 1
ATOM 8872 C C . SER B 1 454 ? 30.938 15.625 6.023 1 96 454 SER B C 1
ATOM 8874 O O . SER B 1 454 ? 31.75 15.867 6.914 1 96 454 SER B O 1
ATOM 8876 N N . GLN B 1 455 ? 31.297 15.344 4.789 1 93.75 455 GLN B N 1
ATOM 8877 C CA . GLN B 1 455 ? 32.688 15.289 4.371 1 93.75 455 GLN B CA 1
ATOM 8878 C C . GLN B 1 455 ? 33.125 16.594 3.715 1 93.75 455 GLN B C 1
ATOM 8880 O O . GLN B 1 455 ? 34.281 16.75 3.328 1 93.75 455 GLN B O 1
ATOM 8885 N N . ARG B 1 456 ? 32.25 17.484 3.686 1 92 456 ARG B N 1
ATOM 8886 C CA . ARG B 1 456 ? 32.531 18.797 3.104 1 92 456 ARG B CA 1
ATOM 8887 C C . ARG B 1 456 ? 33.156 19.719 4.141 1 92 456 ARG B C 1
ATOM 8889 O O . ARG B 1 456 ? 33.188 19.406 5.332 1 92 456 ARG B O 1
ATOM 8896 N N . HIS B 1 457 ? 33.688 20.812 3.594 1 91 457 HIS B N 1
ATOM 8897 C CA . HIS B 1 457 ? 34.25 21.828 4.484 1 91 457 HIS B CA 1
ATOM 8898 C C . HIS B 1 457 ? 33.156 22.734 5.027 1 91 457 HIS B C 1
ATOM 8900 O O . HIS B 1 457 ? 32.312 23.25 4.266 1 91 457 HIS B O 1
ATOM 8906 N N . HIS B 1 458 ? 33.125 22.844 6.387 1 91.31 458 HIS B N 1
ATOM 8907 C CA . HIS B 1 458 ? 32.094 23.625 7.027 1 91.31 458 HIS B CA 1
ATOM 8908 C C . HIS B 1 458 ? 32.688 24.609 8.039 1 91.31 458 HIS B C 1
ATOM 8910 O O . HIS B 1 458 ? 33.875 24.531 8.375 1 91.31 458 HIS B O 1
ATOM 8916 N N . ALA B 1 459 ? 31.875 25.547 8.461 1 89.69 459 ALA B N 1
ATOM 8917 C CA . ALA B 1 459 ? 32.219 26.406 9.578 1 89.69 459 ALA B CA 1
ATOM 8918 C C . ALA B 1 459 ? 32.344 25.625 10.883 1 89.69 459 ALA B C 1
ATOM 8920 O O . ALA B 1 459 ? 31.812 24.516 10.984 1 89.69 459 ALA B O 1
ATOM 8921 N N . PRO B 1 460 ? 33.094 26.234 11.836 1 88.94 460 PRO B N 1
ATOM 8922 C CA . PRO B 1 460 ? 33.156 25.547 13.133 1 88.94 460 PRO B CA 1
ATOM 8923 C C . PRO B 1 460 ? 31.781 25.266 13.727 1 88.94 460 PRO B C 1
ATOM 8925 O O . PRO B 1 460 ? 30.859 26.094 13.602 1 88.94 460 PRO B O 1
ATOM 8928 N N . GLU B 1 461 ? 31.594 24.172 14.406 1 91.38 461 GLU B N 1
ATOM 8929 C CA . GLU B 1 461 ? 30.328 23.719 14.977 1 91.38 461 GLU B CA 1
ATOM 8930 C C . GLU B 1 461 ? 29.797 24.703 16.016 1 91.38 461 GLU B C 1
ATOM 8932 O O . GLU B 1 461 ? 28.609 24.703 16.344 1 91.38 461 GLU B O 1
ATOM 8937 N N . ALA B 1 462 ? 30.625 25.516 16.516 1 90.31 462 ALA B N 1
ATOM 8938 C CA . ALA B 1 462 ? 30.234 26.469 17.531 1 90.31 462 ALA B CA 1
ATOM 8939 C C . ALA B 1 462 ? 29.422 27.609 16.938 1 90.31 462 ALA B C 1
ATOM 8941 O O . ALA B 1 462 ? 28.75 28.359 17.656 1 90.31 462 ALA B O 1
ATOM 8942 N N . ILE B 1 463 ? 29.516 27.734 15.641 1 89.19 463 ILE B N 1
ATOM 8943 C CA . ILE B 1 463 ? 28.734 28.766 14.969 1 89.19 463 ILE B CA 1
ATOM 8944 C C . ILE B 1 463 ? 27.422 28.188 14.445 1 89.19 463 ILE B C 1
ATOM 8946 O O . ILE B 1 463 ? 27.422 27.328 13.562 1 89.19 463 ILE B O 1
ATOM 8950 N N . THR B 1 464 ? 26.375 28.656 15.023 1 92.12 464 THR B N 1
ATOM 8951 C CA . THR B 1 464 ? 25.031 28.219 14.633 1 92.12 464 THR B CA 1
ATOM 8952 C C . THR B 1 464 ? 24.219 29.391 14.102 1 92.12 464 THR B C 1
ATOM 8954 O O . THR B 1 464 ? 24.641 30.547 14.203 1 92.12 464 THR B O 1
ATOM 8957 N N . PRO B 1 465 ? 23.094 29.141 13.484 1 90.69 465 PRO B N 1
ATOM 8958 C CA . PRO B 1 465 ? 22.234 30.25 13.07 1 90.69 465 PRO B CA 1
ATOM 8959 C C . PRO B 1 465 ? 21.859 31.172 14.227 1 90.69 465 PRO B C 1
ATOM 8961 O O . PRO B 1 465 ? 21.562 32.344 14.016 1 90.69 465 PRO B O 1
ATOM 8964 N N . LEU B 1 466 ? 21.906 30.672 15.43 1 92.06 466 LEU B N 1
ATOM 8965 C CA . LEU B 1 466 ? 21.547 31.469 16.609 1 92.06 466 LEU B CA 1
ATOM 8966 C C . LEU B 1 466 ? 22.672 32.438 16.969 1 92.06 466 LEU B C 1
ATOM 8968 O O . LEU B 1 466 ? 22.453 33.375 17.75 1 92.06 466 LEU B O 1
ATOM 8972 N N . SER B 1 467 ? 23.812 32.219 16.406 1 87.94 467 SER B N 1
ATOM 8973 C CA . SER B 1 467 ? 24.969 33.031 16.75 1 87.94 467 SER B CA 1
ATOM 8974 C C . SER B 1 467 ? 24.859 34.438 16.156 1 87.94 467 SER B C 1
ATOM 8976 O O . SER B 1 467 ? 25.672 35.312 16.453 1 87.94 467 SER B O 1
ATOM 8978 N N . PHE B 1 468 ? 23.891 34.625 15.367 1 84.31 468 PHE B N 1
ATOM 8979 C CA . PHE B 1 468 ? 23.656 35.906 14.727 1 84.31 468 PHE B CA 1
ATOM 8980 C C . PHE B 1 468 ? 22.5 36.656 15.391 1 84.31 468 PHE B C 1
ATOM 8982 O O . PHE B 1 468 ? 21.359 36.188 15.352 1 84.31 468 PHE B O 1
ATOM 8989 N N . PRO B 1 469 ? 22.75 37.781 15.938 1 82.56 469 PRO B N 1
ATOM 8990 C CA . PRO B 1 469 ? 21.719 38.5 16.688 1 82.56 469 PRO B CA 1
ATOM 8991 C C . PRO B 1 469 ? 20.453 38.781 15.859 1 82.56 469 PRO B C 1
ATOM 8993 O O . PRO B 1 469 ? 19.344 38.75 16.391 1 82.56 469 PRO B O 1
ATOM 8996 N N . ALA B 1 470 ? 20.594 39.094 14.57 1 79.62 470 ALA B N 1
ATOM 8997 C CA . ALA B 1 470 ? 19.438 39.375 13.719 1 79.62 470 ALA B CA 1
ATOM 8998 C C . ALA B 1 470 ? 18.516 38.156 13.641 1 79.62 470 ALA B C 1
ATOM 9000 O O . ALA B 1 470 ? 17.297 38.312 13.578 1 79.62 470 ALA B O 1
ATOM 9001 N N . VAL B 1 471 ? 19.125 37 13.617 1 85.94 471 VAL B N 1
ATOM 9002 C CA . VAL B 1 471 ? 18.344 35.781 13.547 1 85.94 471 VAL B CA 1
ATOM 9003 C C . VAL B 1 471 ? 17.797 35.406 14.922 1 85.94 471 VAL B C 1
ATOM 9005 O O . VAL B 1 471 ? 16.609 35.125 15.07 1 85.94 471 VAL B O 1
ATOM 9008 N N . PHE B 1 472 ? 18.656 35.531 15.914 1 89.25 472 PHE B N 1
ATOM 9009 C CA . PHE B 1 472 ? 18.281 35.125 17.266 1 89.25 472 PHE B CA 1
ATOM 9010 C C . PHE B 1 472 ? 17.188 36.031 17.812 1 89.25 472 PHE B C 1
ATOM 9012 O O . PHE B 1 472 ? 16.328 35.594 18.578 1 89.25 472 PHE B O 1
ATOM 9019 N N . ARG B 1 473 ? 17.219 37.219 17.5 1 85 473 ARG B N 1
ATOM 9020 C CA . ARG B 1 473 ? 16.188 38.156 17.938 1 85 473 ARG B CA 1
ATOM 9021 C C . ARG B 1 473 ? 14.797 37.656 17.578 1 85 473 ARG B C 1
ATOM 9023 O O . ARG B 1 473 ? 13.906 37.625 18.438 1 85 473 ARG B O 1
ATOM 9030 N N . TRP B 1 474 ? 14.688 37.281 16.391 1 85.25 474 TRP B N 1
ATOM 9031 C CA . TRP B 1 474 ? 13.391 36.812 15.906 1 85.25 474 TRP B CA 1
ATOM 9032 C C . TRP B 1 474 ? 13.008 35.5 16.562 1 85.25 474 TRP B C 1
ATOM 9034 O O . TRP B 1 474 ? 11.844 35.281 16.938 1 85.25 474 TRP B O 1
ATOM 9044 N N . ILE B 1 475 ? 13.906 34.656 16.719 1 91.94 475 ILE B N 1
ATOM 9045 C CA . ILE B 1 475 ? 13.625 33.344 17.281 1 91.94 475 ILE B CA 1
ATOM 9046 C C . ILE B 1 475 ? 13.242 33.469 18.75 1 91.94 475 ILE B C 1
ATOM 9048 O O . ILE B 1 475 ? 12.234 32.906 19.188 1 91.94 475 ILE B O 1
ATOM 9052 N N . SER B 1 476 ? 14 34.188 19.5 1 91.94 476 SER B N 1
ATOM 9053 C CA . SER B 1 476 ? 13.75 34.344 20.922 1 91.94 476 SER B CA 1
ATOM 9054 C C . SER B 1 476 ? 12.469 35.125 21.188 1 91.94 476 SER B C 1
ATOM 9056 O O . SER B 1 476 ? 11.773 34.875 22.172 1 91.94 476 SER B O 1
ATOM 9058 N N . LYS B 1 477 ? 12.148 35.969 20.312 1 86.19 477 LYS B N 1
ATOM 9059 C CA . LYS B 1 477 ? 10.992 36.844 20.531 1 86.19 477 LYS B CA 1
ATOM 9060 C C . LYS B 1 477 ? 9.703 36.125 20.109 1 86.19 477 LYS B C 1
ATOM 9062 O O . LYS B 1 477 ? 8.688 36.25 20.797 1 86.19 477 LYS B O 1
ATOM 9067 N N . TYR B 1 478 ? 9.758 35.344 19.047 1 86.62 478 TYR B N 1
ATOM 9068 C CA . TYR B 1 478 ? 8.477 34.969 18.453 1 86.62 478 TYR B CA 1
ATOM 9069 C C . TYR B 1 478 ? 8.273 33.469 18.516 1 86.62 478 TYR B C 1
ATOM 9071 O O . TYR B 1 478 ? 7.133 33 18.484 1 86.62 478 TYR B O 1
ATOM 9079 N N . MET B 1 479 ? 9.281 32.656 18.641 1 91 479 MET B N 1
ATOM 9080 C CA . MET B 1 479 ? 9.102 31.219 18.688 1 91 479 MET B CA 1
ATOM 9081 C C . MET B 1 479 ? 8.227 30.812 19.875 1 91 479 MET B C 1
ATOM 9083 O O . MET B 1 479 ? 7.301 30.016 19.719 1 91 479 MET B O 1
ATOM 9087 N N . PRO B 1 480 ? 8.391 31.375 21.078 1 89.31 480 PRO B N 1
ATOM 9088 C CA . PRO B 1 480 ? 7.555 30.984 22.203 1 89.31 480 PRO B CA 1
ATOM 9089 C C . PRO B 1 480 ? 6.113 31.469 22.062 1 89.31 480 PRO B C 1
ATOM 9091 O O . PRO B 1 480 ? 5.242 31.031 22.828 1 89.31 480 PRO B O 1
ATOM 9094 N N . LEU B 1 481 ? 5.836 32.344 21.094 1 84.38 481 LEU B N 1
ATOM 9095 C CA . LEU B 1 481 ? 4.496 32.906 20.891 1 84.38 481 LEU B CA 1
ATOM 9096 C C . LEU B 1 481 ? 3.857 32.281 19.641 1 84.38 481 LEU B C 1
ATOM 9098 O O . LEU B 1 481 ? 2.736 32.656 19.281 1 84.38 481 LEU B O 1
ATOM 9102 N N . ALA B 1 482 ? 4.57 31.469 19.016 1 86.56 482 ALA B N 1
ATOM 9103 C CA . ALA B 1 482 ? 4.191 31.031 17.672 1 86.56 482 ALA B CA 1
ATOM 9104 C C . ALA B 1 482 ? 2.812 30.375 17.672 1 86.56 482 ALA B C 1
ATOM 9106 O O . ALA B 1 482 ? 2.053 30.5 16.719 1 86.56 482 ALA B O 1
ATOM 9107 N N . THR B 1 483 ? 2.422 29.672 18.766 1 82.88 483 THR B N 1
ATOM 9108 C CA . THR B 1 483 ? 1.152 28.953 18.781 1 82.88 483 THR B CA 1
ATOM 9109 C C . THR B 1 483 ? 0.154 29.641 19.719 1 82.88 483 THR B C 1
ATOM 9111 O O . THR B 1 483 ? -0.92 29.109 19.984 1 82.88 483 THR B O 1
ATOM 9114 N N . ALA B 1 484 ? 0.482 30.703 20.203 1 75 484 ALA B N 1
ATOM 9115 C CA . ALA B 1 484 ? -0.398 31.422 21.125 1 75 484 ALA B CA 1
ATOM 9116 C C . ALA B 1 484 ? -1.331 32.344 20.359 1 75 484 ALA B C 1
ATOM 9118 O O . ALA B 1 484 ? -0.93 32.969 19.375 1 75 484 ALA B O 1
ATOM 9119 N N . VAL B 1 485 ? -2.627 32.094 20.812 1 66.75 485 VAL B N 1
ATOM 9120 C CA . VAL B 1 485 ? -3.537 33.125 20.281 1 66.75 485 VAL B CA 1
ATOM 9121 C C . VAL B 1 485 ? -3.398 34.406 21.078 1 66.75 485 VAL B C 1
ATOM 9123 O O . VAL B 1 485 ? -3.383 34.375 22.312 1 66.75 485 VAL B O 1
ATOM 9126 N N . ARG B 1 486 ? -3.262 35.344 20.453 1 61.97 486 ARG B N 1
ATOM 9127 C CA . ARG B 1 486 ? -3.098 36.656 21.078 1 61.97 486 ARG B CA 1
ATOM 9128 C C . ARG B 1 486 ? -1.906 36.656 22.031 1 61.97 486 ARG B C 1
ATOM 9130 O O . ARG B 1 486 ? -0.905 36 21.781 1 61.97 486 ARG B O 1
ATOM 9137 N N . ASN B 1 487 ? -1.792 37.625 22.969 1 56.28 487 ASN B N 1
ATOM 9138 C CA . ASN B 1 487 ? -0.735 37.781 23.953 1 56.28 487 ASN B CA 1
ATOM 9139 C C . ASN B 1 487 ? -0.968 36.875 25.172 1 56.28 487 ASN B C 1
ATOM 9141 O O . ASN B 1 487 ? -0.631 37.25 26.297 1 56.28 487 ASN B O 1
ATOM 9145 N N . SER B 1 488 ? -1.786 35.688 24.844 1 55.25 488 SER B N 1
ATOM 9146 C CA . SER B 1 488 ? -2.15 34.906 26.016 1 55.25 488 SER B CA 1
ATOM 9147 C C . SER B 1 488 ? -0.949 34.156 26.562 1 55.25 488 SER B C 1
ATOM 9149 O O . SER B 1 488 ? -0.917 33.781 27.75 1 55.25 488 SER B O 1
ATOM 9151 N N . GLY B 1 489 ? 0.218 34.25 25.984 1 55.5 489 GLY B N 1
ATOM 9152 C CA . GLY B 1 489 ? 1.459 33.594 26.375 1 55.5 489 GLY B CA 1
ATOM 9153 C C . GLY B 1 489 ? 1.25 32.438 27.312 1 55.5 489 GLY B C 1
ATOM 9154 O O . GLY B 1 489 ? 2.154 32.062 28.062 1 55.5 489 GLY B O 1
ATOM 9155 N N . VAL B 1 490 ? -0.24 31.891 27.469 1 56.72 490 VAL B N 1
ATOM 9156 C CA . VAL B 1 490 ? -0.516 30.781 28.375 1 56.72 490 VAL B CA 1
ATOM 9157 C C . VAL B 1 490 ? -0.559 29.469 27.578 1 56.72 490 VAL B C 1
ATOM 9159 O O . VAL B 1 490 ? -1.101 29.422 26.469 1 56.72 490 VAL B O 1
ATOM 9162 N N . CYS B 1 491 ? 0.118 28.469 28.109 1 59.22 491 CYS B N 1
ATOM 9163 C CA . CYS B 1 491 ? 0.194 27.062 27.734 1 59.22 491 CYS B CA 1
ATOM 9164 C C . CYS B 1 491 ? 0.581 26.891 26.281 1 59.22 491 CYS B C 1
ATOM 9166 O O . CYS B 1 491 ? -0.288 26.812 25.406 1 59.22 491 CYS B O 1
ATOM 9168 N N . ASP B 1 492 ? 1.805 26.859 25.953 1 77.38 492 ASP B N 1
ATOM 9169 C CA . ASP B 1 492 ? 2.383 26.781 24.609 1 77.38 492 ASP B CA 1
ATOM 9170 C C . ASP B 1 492 ? 2.529 25.328 24.156 1 77.38 492 ASP B C 1
ATOM 9172 O O . ASP B 1 492 ? 2.951 24.469 24.938 1 77.38 492 ASP B O 1
ATOM 9176 N N . LEU B 1 493 ? 1.894 25 23 1 84.94 493 LEU B N 1
ATOM 9177 C CA . LEU B 1 493 ? 1.994 23.688 22.375 1 84.94 493 LEU B CA 1
ATOM 9178 C C . LEU B 1 493 ? 3.439 23.203 22.359 1 84.94 493 LEU B C 1
ATOM 9180 O O . LEU B 1 493 ? 3.697 22 22.484 1 84.94 493 LEU B O 1
ATOM 9184 N N . ALA B 1 494 ? 4.332 24.109 22.281 1 90.94 494 ALA B N 1
ATOM 9185 C CA . ALA B 1 494 ? 5.746 23.75 22.266 1 90.94 494 ALA B CA 1
ATOM 9186 C C . ALA B 1 494 ? 6.203 23.219 23.609 1 90.94 494 ALA B C 1
ATOM 9188 O O . ALA B 1 494 ? 6.957 22.25 23.688 1 90.94 494 ALA B O 1
ATOM 9189 N N . LEU B 1 495 ? 5.73 23.828 24.625 1 89.12 495 LEU B N 1
ATOM 9190 C CA . LEU B 1 495 ? 6.078 23.391 25.969 1 89.12 495 LEU B CA 1
ATOM 9191 C C . LEU B 1 495 ? 5.492 22 26.25 1 89.12 495 LEU B C 1
ATOM 9193 O O . LEU B 1 495 ? 6.148 21.156 26.859 1 89.12 495 LEU B O 1
ATOM 9197 N N . GLN B 1 496 ? 4.309 21.828 25.859 1 87.06 496 GLN B N 1
ATOM 9198 C CA . GLN B 1 496 ? 3.689 20.531 26.031 1 87.06 496 GLN B CA 1
ATOM 9199 C C . GLN B 1 496 ? 4.438 19.453 25.25 1 87.06 496 GLN B C 1
ATOM 9201 O O . GLN B 1 496 ? 4.59 18.328 25.719 1 87.06 496 GLN B O 1
ATOM 9206 N N . TYR B 1 497 ? 4.816 19.812 24.109 1 91.75 497 TYR B N 1
ATOM 9207 C CA . TYR B 1 497 ? 5.582 18.875 23.281 1 91.75 497 TYR B CA 1
ATOM 9208 C C . TYR B 1 497 ? 6.891 18.5 23.969 1 91.75 497 TYR B C 1
ATOM 9210 O O . TYR B 1 497 ? 7.297 17.344 23.938 1 91.75 497 TYR B O 1
ATOM 9218 N N . MET B 1 498 ? 7.566 19.484 24.5 1 92.38 498 MET B N 1
ATOM 9219 C CA . MET B 1 498 ? 8.852 19.234 25.156 1 92.38 498 MET B CA 1
ATOM 9220 C C . MET B 1 498 ? 8.672 18.312 26.359 1 92.38 498 MET B C 1
ATOM 9222 O O . MET B 1 498 ? 9.586 17.562 26.719 1 92.38 498 MET B O 1
ATOM 9226 N N . ASP B 1 499 ? 7.5 18.406 26.875 1 89.31 499 ASP B N 1
ATOM 9227 C CA . ASP B 1 499 ? 7.219 17.516 28.016 1 89.31 499 ASP B CA 1
ATOM 9228 C C . ASP B 1 499 ? 6.855 16.109 27.531 1 89.31 499 ASP B C 1
ATOM 9230 O O . ASP B 1 499 ? 7.484 15.133 27.938 1 89.31 499 ASP B O 1
ATOM 9234 N N . GLU B 1 500 ? 5.812 16.094 26.703 1 87.94 500 GLU B N 1
ATOM 9235 C CA . GLU B 1 500 ? 5.348 14.836 26.125 1 87.94 500 GLU B CA 1
ATOM 9236 C C . GLU B 1 500 ? 4.879 15.039 24.672 1 87.94 500 GLU B C 1
ATOM 9238 O O . GLU B 1 500 ? 3.799 15.586 24.438 1 87.94 500 GLU B O 1
ATOM 9243 N N . PRO B 1 501 ? 5.68 14.461 23.797 1 89.88 501 PRO B N 1
ATOM 9244 C CA . PRO B 1 501 ? 5.398 14.75 22.375 1 89.88 501 PRO B CA 1
ATOM 9245 C C . PRO B 1 501 ? 4.168 14 21.859 1 89.88 501 PRO B C 1
ATOM 9247 O O . PRO B 1 501 ? 3.631 14.352 20.812 1 89.88 501 PRO B O 1
ATOM 9250 N N . ALA B 1 502 ? 3.664 13.016 22.547 1 85.75 502 ALA B N 1
ATOM 9251 C CA . ALA B 1 502 ? 2.508 12.25 22.078 1 85.75 502 ALA B CA 1
ATOM 9252 C C . ALA B 1 502 ? 1.222 13.062 22.234 1 85.75 502 ALA B C 1
ATOM 9254 O O . ALA B 1 502 ? 0.994 13.688 23.266 1 85.75 502 ALA B O 1
ATOM 9255 N N . LEU B 1 503 ? 0.417 13.031 21.25 1 82.94 503 LEU B N 1
ATOM 9256 C CA . LEU B 1 503 ? -0.821 13.805 21.25 1 82.94 503 LEU B CA 1
ATOM 9257 C C . LEU B 1 503 ? -1.848 13.188 22.188 1 82.94 503 LEU B C 1
ATOM 9259 O O . LEU B 1 503 ? -2.754 13.883 22.656 1 82.94 503 LEU B O 1
ATOM 9263 N N . ASP B 1 504 ? -1.735 12.008 22.453 1 78.94 504 ASP B N 1
ATOM 9264 C CA . ASP B 1 504 ? -2.709 11.305 23.281 1 78.94 504 ASP B CA 1
ATOM 9265 C C . ASP B 1 504 ? -2.719 11.859 24.703 1 78.94 504 ASP B C 1
ATOM 9267 O O . ASP B 1 504 ? -3.721 11.742 25.422 1 78.94 504 ASP B O 1
ATOM 9271 N N . THR B 1 505 ? -1.679 12.547 25.109 1 75.62 505 THR B N 1
ATOM 9272 C CA . THR B 1 505 ? -1.585 13.047 26.484 1 75.62 505 THR B CA 1
ATOM 9273 C C . THR B 1 505 ? -1.795 14.555 26.516 1 75.62 505 THR B C 1
ATOM 9275 O O . THR B 1 505 ? -1.674 15.172 27.578 1 75.62 505 THR B O 1
ATOM 9278 N N . MET B 1 506 ? -2.172 15.008 25.438 1 78.38 506 MET B N 1
ATOM 9279 C CA . MET B 1 506 ? -2.338 16.453 25.375 1 78.38 506 MET B CA 1
ATOM 9280 C C . MET B 1 506 ? -3.553 16.891 26.188 1 78.38 506 MET B C 1
ATOM 9282 O O . MET B 1 506 ? -4.625 16.297 26.078 1 78.38 506 MET B O 1
ATOM 9286 N N . ASN B 1 507 ? -3.555 17.781 27.203 1 72.19 507 ASN B N 1
ATOM 9287 C CA . ASN B 1 507 ? -4.684 18.203 28.016 1 72.19 507 ASN B CA 1
ATOM 9288 C C . ASN B 1 507 ? -4.688 19.719 28.25 1 72.19 507 ASN B C 1
ATOM 9290 O O . ASN B 1 507 ? -5.449 20.219 29.062 1 72.19 507 ASN B O 1
ATOM 9294 N N . ASN B 1 508 ? -3.979 20.516 27.594 1 68.81 508 ASN B N 1
ATOM 9295 C CA . ASN B 1 508 ? -3.918 21.969 27.719 1 68.81 508 ASN B CA 1
ATOM 9296 C C . ASN B 1 508 ? -3.5 22.391 29.125 1 68.81 508 ASN B C 1
ATOM 9298 O O . ASN B 1 508 ? -3.936 23.422 29.625 1 68.81 508 ASN B O 1
ATOM 9302 N N . ASP B 1 509 ? -2.99 21.531 29.938 1 69.19 509 ASP B N 1
ATOM 9303 C CA . ASP B 1 509 ? -2.508 21.797 31.297 1 69.19 509 ASP B CA 1
ATOM 9304 C C . ASP B 1 509 ? -1.055 21.359 31.453 1 69.19 509 ASP B C 1
ATOM 9306 O O . ASP B 1 509 ? -0.722 20.188 31.219 1 69.19 509 ASP B O 1
ATOM 9310 N N . VAL B 1 510 ? -0.238 22.406 31.781 1 70.5 510 VAL B N 1
ATOM 9311 C CA . VAL B 1 510 ? 1.183 22.109 31.922 1 70.5 510 VAL B CA 1
ATOM 9312 C C . VAL B 1 510 ? 1.575 22.109 33.406 1 70.5 510 VAL B C 1
ATOM 9314 O O . VAL B 1 510 ? 2.754 21.969 33.719 1 70.5 510 VAL B O 1
ATOM 9317 N N . SER B 1 511 ? 0.695 22.25 34.344 1 70.06 511 SER B N 1
ATOM 9318 C CA . SER B 1 511 ? 1.001 22.344 35.781 1 70.06 511 SER B CA 1
ATOM 9319 C C . SER B 1 511 ? 1.742 21.109 36.281 1 70.06 511 SER B C 1
ATOM 9321 O O . SER B 1 511 ? 2.629 21.219 37.125 1 70.06 511 SER B O 1
ATOM 9323 N N . GLY B 1 512 ? 1.566 20 35.75 1 71.19 512 GLY B N 1
ATOM 9324 C CA . GLY B 1 512 ? 2.252 18.797 36.188 1 71.19 512 GLY B CA 1
ATOM 9325 C C . GLY B 1 512 ? 3.178 18.219 35.125 1 71.19 512 GLY B C 1
ATOM 9326 O O . GLY B 1 512 ? 3.443 17.016 35.125 1 71.19 512 GLY B O 1
ATOM 9327 N N . SER B 1 513 ? 3.781 19.297 34.531 1 78.88 513 SER B N 1
ATOM 9328 C CA . SER B 1 513 ? 4.613 18.844 33.438 1 78.88 513 SER B CA 1
ATOM 9329 C C . SER B 1 513 ? 6.082 18.781 33.812 1 78.88 513 SER B C 1
ATOM 9331 O O . SER B 1 513 ? 6.488 19.391 34.812 1 78.88 513 SER B O 1
ATOM 9333 N N . PHE B 1 514 ? 6.934 18.047 33.219 1 85.31 514 PHE B N 1
ATOM 9334 C CA . PHE B 1 514 ? 8.391 17.938 33.281 1 85.31 514 PHE B CA 1
ATOM 9335 C C . PHE B 1 514 ? 8.828 17.266 34.562 1 85.31 514 PHE B C 1
ATOM 9337 O O . PHE B 1 514 ? 9.93 17.531 35.062 1 85.31 514 PHE B O 1
ATOM 9344 N N . ILE B 1 515 ? 7.914 16.594 35.219 1 76.06 515 ILE B N 1
ATOM 9345 C CA . ILE B 1 515 ? 8.258 15.906 36.438 1 76.06 515 ILE B CA 1
ATOM 9346 C C . ILE B 1 515 ? 9.164 14.719 36.156 1 76.06 515 ILE B C 1
ATOM 9348 O O . ILE B 1 515 ? 10.141 14.477 36.875 1 76.06 515 ILE B O 1
ATOM 9352 N N . ASN B 1 516 ? 8.961 14.078 35.125 1 77.5 516 ASN B N 1
ATOM 9353 C CA . ASN B 1 516 ? 9.672 12.836 34.844 1 77.5 516 ASN B CA 1
ATOM 9354 C C . ASN B 1 516 ? 10.539 12.93 33.594 1 77.5 516 ASN B C 1
ATOM 9356 O O . ASN B 1 516 ? 10.898 11.914 33 1 77.5 516 ASN B O 1
ATOM 9360 N N . ILE B 1 517 ? 11.008 14.125 33.312 1 86.62 517 ILE B N 1
ATOM 9361 C CA . ILE B 1 517 ? 11.75 14.195 32.062 1 86.62 517 ILE B CA 1
ATOM 9362 C C . ILE B 1 517 ? 13.25 14.156 32.344 1 86.62 517 ILE B C 1
ATOM 9364 O O . ILE B 1 517 ? 13.719 14.75 33.312 1 86.62 517 ILE B O 1
ATOM 9368 N N . ASP B 1 518 ? 13.922 13.328 31.672 1 91.38 518 ASP B N 1
ATOM 9369 C CA . ASP B 1 518 ? 15.375 13.266 31.781 1 91.38 518 ASP B CA 1
ATOM 9370 C C . ASP B 1 518 ? 16.031 14.352 30.938 1 91.38 518 ASP B C 1
ATOM 9372 O O . ASP B 1 518 ? 15.414 14.891 30.016 1 91.38 518 ASP B O 1
ATOM 9376 N N . GLU B 1 519 ? 17.312 14.742 31.312 1 94.94 519 GLU B N 1
ATOM 9377 C CA . GLU B 1 519 ? 18.047 15.805 30.625 1 94.94 519 GLU B CA 1
ATOM 9378 C C . GLU B 1 519 ? 18.281 15.461 29.156 1 94.94 519 GLU B C 1
ATOM 9380 O O . GLU B 1 519 ? 18.234 16.344 28.297 1 94.94 519 GLU B O 1
ATOM 9385 N N . GLU B 1 520 ? 18.516 14.25 28.906 1 94.62 520 GLU B N 1
ATOM 9386 C CA . GLU B 1 520 ? 18.75 13.82 27.531 1 94.62 520 GLU B CA 1
ATOM 9387 C C . GLU B 1 520 ? 17.516 14 26.672 1 94.62 520 GLU B C 1
ATOM 9389 O O . GLU B 1 520 ? 17.594 14.531 25.562 1 94.62 520 GLU B O 1
ATOM 9394 N N . MET B 1 521 ? 16.422 13.516 27.219 1 94.38 521 MET B N 1
ATOM 9395 C CA . MET B 1 521 ? 15.172 13.625 26.484 1 94.38 521 MET B CA 1
ATOM 9396 C C . MET B 1 521 ? 14.789 15.086 26.281 1 94.38 521 MET B C 1
ATOM 9398 O O . MET B 1 521 ? 14.305 15.461 25.203 1 94.38 521 MET B O 1
ATOM 9402 N N . PHE B 1 522 ? 15 15.867 27.25 1 95.88 522 PHE B N 1
ATOM 9403 C CA . PHE B 1 522 ? 14.719 17.297 27.141 1 95.88 522 PHE B CA 1
ATOM 9404 C C . PHE B 1 522 ? 15.594 17.938 26.062 1 95.88 522 PHE B C 1
ATOM 9406 O O . PHE B 1 522 ? 15.125 18.781 25.297 1 95.88 522 PHE B O 1
ATOM 9413 N N . SER B 1 523 ? 16.859 17.531 26.016 1 97.12 523 SER B N 1
ATOM 9414 C CA . SER B 1 523 ? 17.781 18.062 25.031 1 97.12 523 SER B CA 1
ATOM 9415 C C . SER B 1 523 ? 17.312 17.766 23.609 1 97.12 523 SER B C 1
ATOM 9417 O O . SER B 1 523 ? 17.328 18.641 22.75 1 97.12 523 SER B O 1
ATOM 9419 N N . LEU B 1 524 ? 16.906 16.547 23.422 1 96.94 524 LEU B N 1
ATOM 9420 C CA . LEU B 1 524 ? 16.469 16.125 22.094 1 96.94 524 LEU B CA 1
ATOM 9421 C C . LEU B 1 524 ? 15.195 16.859 21.672 1 96.94 524 LEU B C 1
ATOM 9423 O O . LEU B 1 524 ? 15.094 17.328 20.547 1 96.94 524 LEU B O 1
ATOM 9427 N N . ARG B 1 525 ? 14.266 16.984 22.578 1 96.75 525 ARG B N 1
ATOM 9428 C CA . ARG B 1 525 ? 12.977 17.578 22.25 1 96.75 525 ARG B CA 1
ATOM 9429 C C . ARG B 1 525 ? 13.109 19.094 22.031 1 96.75 525 ARG B C 1
ATOM 9431 O O . ARG B 1 525 ? 12.484 19.656 21.141 1 96.75 525 ARG B O 1
ATOM 9438 N N . LEU B 1 526 ? 13.891 19.719 22.844 1 97.44 526 LEU B N 1
ATOM 9439 C CA . LEU B 1 526 ? 14.133 21.141 22.625 1 97.44 526 LEU B CA 1
ATOM 9440 C C . LEU B 1 526 ? 14.867 21.375 21.312 1 97.44 526 LEU B C 1
ATOM 9442 O O . LEU B 1 526 ? 14.586 22.344 20.594 1 97.44 526 LEU B O 1
ATOM 9446 N N . SER B 1 527 ? 15.82 20.5 21 1 98.19 527 SER B N 1
ATOM 9447 C CA . SER B 1 527 ? 16.5 20.594 19.703 1 98.19 527 SER B CA 1
ATOM 9448 C C . SER B 1 527 ? 15.508 20.469 18.547 1 98.19 527 SER B C 1
ATOM 9450 O O . SER B 1 527 ? 15.586 21.219 17.578 1 98.19 527 SER B O 1
ATOM 9452 N N . GLN B 1 528 ? 14.586 19.547 18.672 1 97.94 528 GLN B N 1
ATOM 9453 C CA . GLN B 1 528 ? 13.578 19.344 17.625 1 97.94 528 GLN B CA 1
ATOM 9454 C C . GLN B 1 528 ? 12.727 20.594 17.438 1 97.94 528 GLN B C 1
ATOM 9456 O O . GLN B 1 528 ? 12.477 21.016 16.297 1 97.94 528 GLN B O 1
ATOM 9461 N N . VAL B 1 529 ? 12.328 21.109 18.562 1 97.44 529 VAL B N 1
ATOM 9462 C CA . VAL B 1 529 ? 11.477 22.297 18.516 1 97.44 529 VAL B CA 1
ATOM 9463 C C . VAL B 1 529 ? 12.234 23.453 17.875 1 97.44 529 VAL B C 1
ATOM 9465 O O . VAL B 1 529 ? 11.719 24.109 16.969 1 97.44 529 VAL B O 1
ATOM 9468 N N . LEU B 1 530 ? 13.406 23.609 18.266 1 97.94 530 LEU B N 1
ATOM 9469 C CA . LEU B 1 530 ? 14.234 24.703 17.766 1 97.94 530 LEU B CA 1
ATOM 9470 C C . LEU B 1 530 ? 14.547 24.516 16.281 1 97.94 530 LEU B C 1
ATOM 9472 O O . LEU B 1 530 ? 14.367 25.438 15.477 1 97.94 530 LEU B O 1
ATOM 9476 N N . ASN B 1 531 ? 14.977 23.359 15.906 1 98.19 531 ASN B N 1
ATOM 9477 C CA . ASN B 1 531 ? 15.312 23.062 14.523 1 98.19 531 ASN B CA 1
ATOM 9478 C C . ASN B 1 531 ? 14.102 23.188 13.602 1 98.19 531 ASN B C 1
ATOM 9480 O O . ASN B 1 531 ? 14.227 23.625 12.461 1 98.19 531 ASN B O 1
ATOM 9484 N N . THR B 1 532 ? 12.961 22.75 14.094 1 97.94 532 THR B N 1
ATOM 9485 C CA . THR B 1 532 ? 11.734 22.844 13.297 1 97.94 532 THR B CA 1
ATOM 9486 C C . THR B 1 532 ? 11.422 24.297 12.969 1 97.94 532 THR B C 1
ATOM 9488 O O . THR B 1 532 ? 11.148 24.641 11.812 1 97.94 532 THR B O 1
ATOM 9491 N N . TYR B 1 533 ? 11.531 25.125 13.945 1 96.81 533 TYR B N 1
ATOM 9492 C CA . TYR B 1 533 ? 11.219 26.531 13.75 1 96.81 533 TYR B CA 1
ATOM 9493 C C . TYR B 1 533 ? 12.242 27.188 12.836 1 96.81 533 TYR B C 1
ATOM 9495 O O . TYR B 1 533 ? 11.891 27.984 11.969 1 96.81 533 TYR B O 1
ATOM 9503 N N . ILE B 1 534 ? 13.461 26.906 12.992 1 96.06 534 ILE B N 1
ATOM 9504 C CA . ILE B 1 534 ? 14.531 27.484 12.188 1 96.06 534 ILE B CA 1
ATOM 9505 C C . ILE B 1 534 ? 14.391 27.047 10.734 1 96.06 534 ILE B C 1
ATOM 9507 O O . ILE B 1 534 ? 14.438 27.875 9.82 1 96.06 534 ILE B O 1
ATOM 9511 N N . LEU B 1 535 ? 14.203 25.797 10.594 1 96.12 535 LEU B N 1
ATOM 9512 C CA . LEU B 1 535 ? 14.086 25.266 9.242 1 96.12 535 LEU B CA 1
ATOM 9513 C C . LEU B 1 535 ? 12.867 25.844 8.531 1 96.12 535 LEU B C 1
ATOM 9515 O O . LEU B 1 535 ? 12.953 26.203 7.352 1 96.12 535 LEU B O 1
ATOM 9519 N N . LEU B 1 536 ? 11.789 25.938 9.219 1 95.44 536 LEU B N 1
ATOM 9520 C CA . LEU B 1 536 ? 10.594 26.547 8.641 1 95.44 536 LEU B CA 1
ATOM 9521 C C . LEU B 1 536 ? 10.836 28.016 8.305 1 95.44 536 LEU B C 1
ATOM 9523 O O . LEU B 1 536 ? 10.32 28.531 7.305 1 95.44 536 LEU B O 1
ATOM 9527 N N . GLY B 1 537 ? 11.578 28.656 9.156 1 91.56 537 GLY B N 1
ATOM 9528 C CA . GLY B 1 537 ? 11.922 30.031 8.898 1 91.56 537 GLY B CA 1
ATOM 9529 C C . GLY B 1 537 ? 12.805 30.219 7.672 1 91.56 537 GLY B C 1
ATOM 9530 O O . GLY B 1 537 ? 12.75 31.25 7.008 1 91.56 537 GLY B O 1
ATOM 9531 N N . GLN B 1 538 ? 13.523 29.234 7.367 1 90.25 538 GLN B N 1
ATOM 9532 C CA . GLN B 1 538 ? 14.383 29.266 6.191 1 90.25 538 GLN B CA 1
ATOM 9533 C C . GLN B 1 538 ? 13.609 28.891 4.93 1 90.25 538 GLN B C 1
ATOM 9535 O O . GLN B 1 538 ? 13.719 29.578 3.906 1 90.25 538 GLN B O 1
ATOM 9540 N N . MET B 1 539 ? 12.812 27.859 5.062 1 89.62 539 MET B N 1
ATOM 9541 C CA . MET B 1 539 ? 12.07 27.359 3.906 1 89.62 539 MET B CA 1
ATOM 9542 C C . MET B 1 539 ? 10.836 28.219 3.645 1 89.62 539 MET B C 1
ATOM 9544 O O . MET B 1 539 ? 10.477 28.469 2.49 1 89.62 539 MET B O 1
ATOM 9548 N N . TYR B 1 540 ? 10.188 28.562 4.703 1 87.06 540 TYR B N 1
ATOM 9549 C CA . TYR B 1 540 ? 8.953 29.328 4.66 1 87.06 540 TYR B CA 1
ATOM 9550 C C . TYR B 1 540 ? 7.898 28.625 3.809 1 87.06 540 TYR B C 1
ATOM 9552 O O . TYR B 1 540 ? 7.555 27.469 4.066 1 87.06 540 TYR B O 1
ATOM 9560 N N . LEU B 1 541 ? 7.352 29.188 2.773 1 85.31 541 LEU B N 1
ATOM 9561 C CA . LEU B 1 541 ? 6.227 28.625 2.033 1 85.31 541 LEU B CA 1
ATOM 9562 C C . LEU B 1 541 ? 6.68 27.453 1.161 1 85.31 541 LEU B C 1
ATOM 9564 O O . LEU B 1 541 ? 5.852 26.672 0.695 1 85.31 541 LEU B O 1
ATOM 9568 N N . ARG B 1 542 ? 7.961 27.219 1.068 1 86.06 542 ARG B N 1
ATOM 9569 C CA . ARG B 1 542 ? 8.469 26.062 0.356 1 86.06 542 ARG B CA 1
ATOM 9570 C C . ARG B 1 542 ? 8.188 24.781 1.133 1 86.06 542 ARG B C 1
ATOM 9572 O O . ARG B 1 542 ? 8.078 23.703 0.543 1 86.06 542 ARG B O 1
ATOM 9579 N N . ALA B 1 543 ? 8.141 24.969 2.352 1 90.19 543 ALA B N 1
ATOM 9580 C CA . ALA B 1 543 ? 7.898 23.812 3.207 1 90.19 543 ALA B CA 1
ATOM 9581 C C . ALA B 1 543 ? 6.574 23.141 2.859 1 90.19 543 ALA B C 1
ATOM 9583 O O . ALA B 1 543 ? 6.445 21.906 2.957 1 90.19 543 ALA B O 1
ATOM 9584 N N . VAL B 1 544 ? 5.633 24 2.385 1 89.75 544 VAL B N 1
ATOM 9585 C CA . VAL B 1 544 ? 4.309 23.453 2.113 1 89.75 544 VAL B CA 1
ATOM 9586 C C . VAL B 1 544 ? 4.156 23.188 0.618 1 89.75 544 VAL B C 1
ATOM 9588 O O . VAL B 1 544 ? 3.066 22.844 0.149 1 89.75 544 VAL B O 1
ATOM 9591 N N . GLY B 1 545 ? 5.129 23.453 -0.159 1 80.88 545 GLY B N 1
ATOM 9592 C CA . GLY B 1 545 ? 5.117 23.125 -1.576 1 80.88 545 GLY B CA 1
ATOM 9593 C C . GLY B 1 545 ? 4.68 24.281 -2.453 1 80.88 545 GLY B C 1
ATOM 9594 O O . GLY B 1 545 ? 4.297 24.078 -3.607 1 80.88 545 GLY B O 1
ATOM 9595 N N . SER B 1 546 ? 4.617 25.453 -1.896 1 78 546 SER B N 1
ATOM 9596 C CA . SER B 1 546 ? 4.215 26.594 -2.705 1 78 546 SER B CA 1
ATOM 9597 C C . SER B 1 546 ? 5.23 26.891 -3.805 1 78 546 SER B C 1
ATOM 9599 O O . SER B 1 546 ? 6.438 26.859 -3.561 1 78 546 SER B O 1
ATOM 9601 N N . THR B 1 547 ? 4.629 26.984 -5.094 1 64.25 547 THR B N 1
ATOM 9602 C CA . THR B 1 547 ? 5.484 27.312 -6.23 1 64.25 547 THR B CA 1
ATOM 9603 C C . THR B 1 547 ? 5.52 28.812 -6.473 1 64.25 547 THR B C 1
ATOM 9605 O O . THR B 1 547 ? 6.273 29.297 -7.324 1 64.25 547 THR B O 1
ATOM 9608 N N . LYS B 1 548 ? 4.418 29.547 -6.059 1 57.22 548 LYS B N 1
ATOM 9609 C CA . LYS B 1 548 ? 4.344 30.984 -6.301 1 57.22 548 LYS B CA 1
ATOM 9610 C C . LYS B 1 548 ? 5.512 31.719 -5.648 1 57.22 548 LYS B C 1
ATOM 9612 O O . LYS B 1 548 ? 5.77 32.875 -5.953 1 57.22 548 LYS B O 1
ATOM 9617 N N . THR B 1 549 ? 5.898 31 -4.816 1 51.12 549 THR B N 1
ATOM 9618 C CA . THR B 1 549 ? 7.086 31.75 -4.438 1 51.12 549 THR B CA 1
ATOM 9619 C C . THR B 1 549 ? 8.117 31.734 -5.562 1 51.12 549 THR B C 1
ATOM 9621 O O . THR B 1 549 ? 8.195 30.781 -6.332 1 51.12 549 THR B O 1
ATOM 9624 N N . SER B 1 550 ? 8.586 32.719 -6 1 45.69 550 SER B N 1
ATOM 9625 C CA . SER B 1 550 ? 9.43 33 -7.164 1 45.69 550 SER B CA 1
ATOM 9626 C C . SER B 1 550 ? 10.125 31.719 -7.633 1 45.69 550 SER B C 1
ATOM 9628 O O . SER B 1 550 ? 10.094 30.688 -6.941 1 45.69 550 SER B O 1
ATOM 9630 N N . ASN B 1 551 ? 11.57 31.719 -8.008 1 43.81 551 ASN B N 1
ATOM 9631 C CA . ASN B 1 551 ? 12.773 31.188 -8.633 1 43.81 551 ASN B CA 1
ATOM 9632 C C . ASN B 1 551 ? 13.195 29.875 -7.988 1 43.81 551 ASN B C 1
ATOM 9634 O O . ASN B 1 551 ? 14.188 29.828 -7.25 1 43.81 551 ASN B O 1
ATOM 9638 N N . TRP B 1 552 ? 12.406 29.047 -7.633 1 47.16 552 TRP B N 1
ATOM 9639 C CA . TRP B 1 552 ? 12.789 27.938 -6.773 1 47.16 552 TRP B CA 1
ATOM 9640 C C . TRP B 1 552 ? 13.883 27.094 -7.43 1 47.16 552 TRP B C 1
ATOM 9642 O O . TRP B 1 552 ? 14.836 26.688 -6.766 1 47.16 552 TRP B O 1
ATOM 9652 N N . VAL B 1 553 ? 13.297 26.391 -8.648 1 45.97 553 VAL B N 1
ATOM 9653 C CA . VAL B 1 553 ? 14.352 25.547 -9.195 1 45.97 553 VAL B CA 1
ATOM 9654 C C . VAL B 1 553 ? 15.656 26.328 -9.266 1 45.97 553 VAL B C 1
ATOM 9656 O O . VAL B 1 553 ? 16.719 25.797 -8.938 1 45.97 553 VAL B O 1
ATOM 9659 N N . LYS B 1 554 ? 15.422 27.531 -9.68 1 50.34 554 LYS B N 1
ATOM 9660 C CA . LYS B 1 554 ? 16.641 28.297 -9.938 1 50.34 554 LYS B CA 1
ATOM 9661 C C . LYS B 1 554 ? 17.047 29.125 -8.719 1 50.34 554 LYS B C 1
ATOM 9663 O O . LYS B 1 554 ? 17.906 30 -8.812 1 50.34 554 LYS B O 1
ATOM 9668 N N . ASP B 1 555 ? 16.266 28.547 -7.508 1 66.38 555 ASP B N 1
ATOM 9669 C CA . ASP B 1 555 ? 16.484 29.391 -6.34 1 66.38 555 ASP B CA 1
ATOM 9670 C C . ASP B 1 555 ? 17.859 29.141 -5.73 1 66.38 555 ASP B C 1
ATOM 9672 O O . ASP B 1 555 ? 18.391 28.031 -5.828 1 66.38 555 ASP B O 1
ATOM 9676 N N . LYS B 1 556 ? 18.484 30.125 -5.426 1 74.69 556 LYS B N 1
ATOM 9677 C CA . LYS B 1 556 ? 19.844 30.188 -4.918 1 74.69 556 LYS B CA 1
ATOM 9678 C C . LYS B 1 556 ? 20.047 29.234 -3.746 1 74.69 556 LYS B C 1
ATOM 9680 O O . LYS B 1 556 ? 21.172 28.859 -3.424 1 74.69 556 LYS B O 1
ATOM 9685 N N . TRP B 1 557 ? 18.828 28.625 -3.25 1 84.56 557 TRP B N 1
ATOM 9686 C CA . TRP B 1 557 ? 19.016 27.812 -2.055 1 84.56 557 TRP B CA 1
ATOM 9687 C C . TRP B 1 557 ? 18.734 26.344 -2.348 1 84.56 557 TRP B C 1
ATOM 9689 O O . TRP B 1 557 ? 18.578 25.531 -1.427 1 84.56 557 TRP B O 1
ATOM 9699 N N . ASN B 1 558 ? 18.703 26.047 -3.605 1 88 558 ASN B N 1
ATOM 9700 C CA . ASN B 1 558 ? 18.516 24.656 -3.996 1 88 558 ASN B CA 1
ATOM 9701 C C . ASN B 1 558 ? 19.828 24.031 -4.469 1 88 558 ASN B C 1
ATOM 9703 O O . ASN B 1 558 ? 20.656 24.703 -5.074 1 88 558 ASN B O 1
ATOM 9707 N N . GLU B 1 559 ? 19.969 22.781 -4.066 1 90.81 559 GLU B N 1
ATOM 9708 C CA . GLU B 1 559 ? 21.094 21.984 -4.551 1 90.81 559 GLU B CA 1
ATOM 9709 C C . GLU B 1 559 ? 20.625 20.891 -5.504 1 90.81 559 GLU B C 1
ATOM 9711 O O . GLU B 1 559 ? 19.641 20.188 -5.215 1 90.81 559 GLU B O 1
ATOM 9716 N N . THR B 1 560 ? 21.266 20.812 -6.629 1 90.81 560 THR B N 1
ATOM 9717 C CA . THR B 1 560 ? 20.906 19.812 -7.625 1 90.81 560 THR B CA 1
ATOM 9718 C C . THR B 1 560 ? 21.922 18.672 -7.629 1 90.81 560 THR B C 1
ATOM 9720 O O . THR B 1 560 ? 23.141 18.906 -7.66 1 90.81 560 THR B O 1
ATOM 9723 N N . THR B 1 561 ? 21.484 17.484 -7.504 1 91.94 561 THR B N 1
ATOM 9724 C CA . THR B 1 561 ? 22.344 16.312 -7.531 1 91.94 561 THR B CA 1
ATOM 9725 C C . THR B 1 561 ? 21.922 15.352 -8.648 1 91.94 561 THR B C 1
ATOM 9727 O O . THR B 1 561 ? 20.719 15.164 -8.891 1 91.94 561 THR B O 1
ATOM 9730 N N . GLU B 1 562 ? 22.891 14.844 -9.273 1 92.56 562 GLU B N 1
ATOM 9731 C CA . GLU B 1 562 ? 22.625 13.852 -10.312 1 92.56 562 GLU B CA 1
ATOM 9732 C C . GLU B 1 562 ? 22.391 12.469 -9.711 1 92.56 562 GLU B C 1
ATOM 9734 O O . GLU B 1 562 ? 23.109 12.062 -8.789 1 92.56 562 GLU B O 1
ATOM 9739 N N . VAL B 1 563 ? 21.312 11.828 -10.188 1 93.5 563 VAL B N 1
ATOM 9740 C CA . VAL B 1 563 ? 20.969 10.523 -9.625 1 93.5 563 VAL B CA 1
ATOM 9741 C C . VAL B 1 563 ? 20.641 9.547 -10.75 1 93.5 563 VAL B C 1
ATOM 9743 O O . VAL B 1 563 ? 20.406 9.961 -11.891 1 93.5 563 VAL B O 1
ATOM 9746 N N . GLU B 1 564 ? 20.781 8.312 -10.398 1 91.19 564 GLU B N 1
ATOM 9747 C CA . GLU B 1 564 ? 20.328 7.242 -11.281 1 91.19 564 GLU B CA 1
ATOM 9748 C C . GLU B 1 564 ? 19.016 6.645 -10.797 1 91.19 564 GLU B C 1
ATOM 9750 O O . GLU B 1 564 ? 18.906 6.23 -9.648 1 91.19 564 GLU B O 1
ATOM 9755 N N . VAL B 1 565 ? 18 6.656 -11.641 1 91.62 565 VAL B N 1
ATOM 9756 C CA . VAL B 1 565 ? 16.703 6.094 -11.312 1 91.62 565 VAL B CA 1
ATOM 9757 C C . VAL B 1 565 ? 16.625 4.648 -11.797 1 91.62 565 VAL B C 1
ATOM 9759 O O . VAL B 1 565 ? 16.953 4.355 -12.953 1 91.62 565 VAL B O 1
ATOM 9762 N N . VAL B 1 566 ? 16.266 3.805 -10.914 1 89.44 566 VAL B N 1
ATOM 9763 C CA . VAL B 1 566 ? 16.172 2.387 -11.25 1 89.44 566 VAL B CA 1
ATOM 9764 C C . VAL B 1 566 ? 14.703 1.942 -11.195 1 89.44 566 VAL B C 1
ATOM 9766 O O . VAL B 1 566 ? 14.023 2.162 -10.188 1 89.44 566 VAL B O 1
ATOM 9769 N N . ASN B 1 567 ? 14.133 1.395 -12.164 1 86.06 567 ASN B N 1
ATOM 9770 C CA . ASN B 1 567 ? 12.781 0.845 -12.227 1 86.06 567 ASN B CA 1
ATOM 9771 C C . ASN B 1 567 ? 12.797 -0.679 -12.305 1 86.06 567 ASN B C 1
ATOM 9773 O O . ASN B 1 567 ? 13.648 -1.26 -12.984 1 86.06 567 ASN B O 1
ATOM 9777 N N . LEU B 1 568 ? 11.898 -1.297 -11.445 1 82.31 568 LEU B N 1
ATOM 9778 C CA . LEU B 1 568 ? 11.742 -2.746 -11.508 1 82.31 568 LEU B CA 1
ATOM 9779 C C . LEU B 1 568 ? 10.695 -3.137 -12.547 1 82.31 568 LEU B C 1
ATOM 9781 O O . LEU B 1 568 ? 9.523 -2.758 -12.422 1 82.31 568 LEU B O 1
ATOM 9785 N N . VAL B 1 569 ? 11.133 -3.738 -13.547 1 83.25 569 VAL B N 1
ATOM 9786 C CA . VAL B 1 569 ? 10.219 -4.203 -14.586 1 83.25 569 VAL B CA 1
ATOM 9787 C C . VAL B 1 569 ? 10.172 -5.727 -14.594 1 83.25 569 VAL B C 1
ATOM 9789 O O . VAL B 1 569 ? 11.211 -6.387 -14.477 1 83.25 569 VAL B O 1
ATOM 9792 N N . GLU B 1 570 ? 8.93 -6.27 -14.578 1 87.12 570 GLU B N 1
ATOM 9793 C CA . GLU B 1 570 ? 8.773 -7.719 -14.648 1 87.12 570 GLU B CA 1
ATOM 9794 C C . GLU B 1 570 ? 9.102 -8.242 -16.047 1 87.12 570 GLU B C 1
ATOM 9796 O O . GLU B 1 570 ? 8.516 -7.797 -17.031 1 87.12 570 GLU B O 1
ATOM 9801 N N . VAL B 1 571 ? 10.109 -9.094 -16.094 1 91.06 571 VAL B N 1
ATOM 9802 C CA . VAL B 1 571 ? 10.516 -9.672 -17.359 1 91.06 571 VAL B CA 1
ATOM 9803 C C . VAL B 1 571 ? 10.383 -11.195 -17.297 1 91.06 571 VAL B C 1
ATOM 9805 O O . VAL B 1 571 ? 10.367 -11.781 -16.219 1 91.06 571 VAL B O 1
ATOM 9808 N N . TYR B 1 572 ? 10.234 -11.766 -18.5 1 94.06 572 TYR B N 1
ATOM 9809 C CA . TYR B 1 572 ? 10.227 -13.227 -18.594 1 94.06 572 TYR B CA 1
ATOM 9810 C C . TYR B 1 572 ? 11.586 -13.797 -18.203 1 94.06 572 TYR B C 1
ATOM 9812 O O . TYR B 1 572 ? 12.625 -13.242 -18.562 1 94.06 572 TYR B O 1
ATOM 9820 N N . SER B 1 573 ? 11.523 -14.852 -17.375 1 93.5 573 SER B N 1
ATOM 9821 C CA . SER B 1 573 ? 12.75 -15.523 -16.969 1 93.5 573 SER B CA 1
ATOM 9822 C C . SER B 1 573 ? 12.742 -16.984 -17.391 1 93.5 573 SER B C 1
ATOM 9824 O O . SER B 1 573 ? 11.828 -17.734 -17.031 1 93.5 573 SER B O 1
ATOM 9826 N N . VAL B 1 574 ? 13.695 -17.312 -18.203 1 94 574 VAL B N 1
ATOM 9827 C CA . VAL B 1 574 ? 13.867 -18.703 -18.641 1 94 574 VAL B CA 1
ATOM 9828 C C . VAL B 1 574 ? 14.984 -19.359 -17.828 1 94 574 VAL B C 1
ATOM 9830 O O . VAL B 1 574 ? 16.109 -18.859 -17.797 1 94 574 VAL B O 1
ATOM 9833 N N . THR B 1 575 ? 14.625 -20.422 -17.109 1 92.56 575 THR B N 1
ATOM 9834 C CA . THR B 1 575 ? 15.625 -21.141 -16.328 1 92.56 575 THR B CA 1
ATOM 9835 C C . THR B 1 575 ? 16.547 -21.938 -17.234 1 92.56 575 THR B C 1
ATOM 9837 O O . THR B 1 575 ? 16.109 -22.859 -17.922 1 92.56 575 THR B O 1
ATOM 9840 N N . GLY B 1 576 ? 17.859 -21.719 -17.188 1 91.75 576 GLY B N 1
ATOM 9841 C CA . GLY B 1 576 ? 18.828 -22.328 -18.078 1 91.75 576 GLY B CA 1
ATOM 9842 C C . GLY B 1 576 ? 18.859 -23.844 -17.969 1 91.75 576 GLY B C 1
ATOM 9843 O O . GLY B 1 576 ? 18.891 -24.547 -18.984 1 91.75 576 GLY B O 1
ATOM 9844 N N . LEU B 1 577 ? 18.734 -24.391 -16.781 1 93.25 577 LEU B N 1
ATOM 9845 C CA . LEU B 1 577 ? 18.828 -25.828 -16.562 1 93.25 577 LEU B CA 1
ATOM 9846 C C . LEU B 1 577 ? 17.609 -26.531 -17.156 1 93.25 577 LEU B C 1
ATOM 9848 O O . LEU B 1 577 ? 17.75 -27.5 -17.906 1 93.25 577 LEU B O 1
ATOM 9852 N N . TRP B 1 578 ? 16.469 -26.016 -16.891 1 93.94 578 TRP B N 1
ATOM 9853 C CA . TRP B 1 578 ? 15.242 -26.656 -17.375 1 93.94 578 TRP B CA 1
ATOM 9854 C C . TRP B 1 578 ? 15.086 -26.453 -18.875 1 93.94 578 TRP B C 1
ATOM 9856 O O . TRP B 1 578 ? 14.586 -27.344 -19.578 1 93.94 578 TRP B O 1
ATOM 9866 N N . MET B 1 579 ? 15.57 -25.359 -19.391 1 94.88 579 MET B N 1
ATOM 9867 C CA . MET B 1 579 ? 15.562 -25.141 -20.828 1 94.88 579 MET B CA 1
ATOM 9868 C C . MET B 1 579 ? 16.516 -26.109 -21.531 1 94.88 579 MET B C 1
ATOM 9870 O O . MET B 1 579 ? 16.188 -26.641 -22.594 1 94.88 579 MET B O 1
ATOM 9874 N N . GLY B 1 580 ? 17.609 -26.328 -20.906 1 94.62 580 GLY B N 1
ATOM 9875 C CA . GLY B 1 580 ? 18.547 -27.312 -21.438 1 94.62 580 GLY B CA 1
ATOM 9876 C C . GLY B 1 580 ? 17.953 -28.719 -21.5 1 94.62 580 GLY B C 1
ATOM 9877 O O . GLY B 1 580 ? 18.078 -29.406 -22.516 1 94.62 580 GLY B O 1
ATOM 9878 N N . PHE B 1 581 ? 17.266 -29.125 -20.422 1 95.88 581 PHE B N 1
ATOM 9879 C CA . PHE B 1 581 ? 16.609 -30.438 -20.391 1 95.88 581 PHE B CA 1
ATOM 9880 C C . PHE B 1 581 ? 15.5 -30.5 -21.438 1 95.88 581 PHE B C 1
ATOM 9882 O O . PHE B 1 581 ? 15.289 -31.547 -22.047 1 95.88 581 PHE B O 1
ATOM 9889 N N . CYS B 1 582 ? 14.836 -29.391 -21.594 1 96.12 582 CYS B N 1
ATOM 9890 C CA . CYS B 1 582 ? 13.75 -29.344 -22.578 1 96.12 582 CYS B CA 1
ATOM 9891 C C . CYS B 1 582 ? 14.281 -29.516 -23.984 1 96.12 582 CYS B C 1
ATOM 9893 O O . CYS B 1 582 ? 13.797 -30.359 -24.75 1 96.12 582 CYS B O 1
ATOM 9895 N N . ILE B 1 583 ? 15.312 -28.859 -24.359 1 94.94 583 ILE B N 1
ATOM 9896 C CA . ILE B 1 583 ? 15.906 -28.938 -25.703 1 94.94 583 ILE B CA 1
ATOM 9897 C C . ILE B 1 583 ? 16.5 -30.328 -25.906 1 94.94 583 ILE B C 1
ATOM 9899 O O . ILE B 1 583 ? 16.328 -30.938 -26.969 1 94.94 583 ILE B O 1
ATOM 9903 N N . PHE B 1 584 ? 17.125 -30.844 -24.891 1 95.69 584 PHE B N 1
ATOM 9904 C CA . PHE B 1 584 ? 17.703 -32.188 -24.969 1 95.69 584 PHE B CA 1
ATOM 9905 C C . PHE B 1 584 ? 16.609 -33.219 -25.234 1 95.69 584 PHE B C 1
ATOM 9907 O O . PHE B 1 584 ? 16.781 -34.094 -26.109 1 95.69 584 PHE B O 1
ATOM 9914 N N . SER B 1 585 ? 15.555 -33.094 -24.469 1 96.31 585 SER B N 1
ATOM 9915 C CA . SER B 1 585 ? 14.469 -34.062 -24.625 1 96.31 585 SER B CA 1
ATOM 9916 C C . SER B 1 585 ? 13.797 -33.938 -25.984 1 96.31 585 SER B C 1
ATOM 9918 O O . SER B 1 585 ? 13.438 -34.938 -26.594 1 96.31 585 SER B O 1
ATOM 9920 N N . CYS B 1 586 ? 13.656 -32.75 -26.438 1 95.31 586 CYS B N 1
ATOM 9921 C CA . CYS B 1 586 ? 13.047 -32.562 -27.75 1 95.31 586 CYS B CA 1
ATOM 9922 C C . CYS B 1 586 ? 13.945 -33.062 -28.859 1 95.31 586 CYS B C 1
ATOM 9924 O O . CYS B 1 586 ? 13.461 -33.656 -29.828 1 95.31 586 CYS B O 1
ATOM 9926 N N . ILE B 1 587 ? 15.211 -32.938 -28.75 1 94.38 587 ILE B N 1
ATOM 9927 C CA . ILE B 1 587 ? 16.156 -33.469 -29.719 1 94.38 587 ILE B CA 1
ATOM 9928 C C . ILE B 1 587 ? 16.141 -34.969 -29.703 1 94.38 587 ILE B C 1
ATOM 9930 O O . ILE B 1 587 ? 16.172 -35.625 -30.75 1 94.38 587 ILE B O 1
ATOM 9934 N N . ALA B 1 588 ? 16.125 -35.438 -28.484 1 94.69 588 ALA B N 1
ATOM 9935 C CA . ALA B 1 588 ? 16.062 -36.906 -28.359 1 94.69 588 ALA B CA 1
ATOM 9936 C C . ALA B 1 588 ? 14.797 -37.438 -29.031 1 94.69 588 ALA B C 1
ATOM 9938 O O . ALA B 1 588 ? 14.844 -38.469 -29.719 1 94.69 588 ALA B O 1
ATOM 9939 N N . LEU B 1 589 ? 13.75 -36.75 -28.797 1 95.81 589 LEU B N 1
ATOM 9940 C CA . LEU B 1 589 ? 12.484 -37.156 -29.406 1 95.81 589 LEU B CA 1
ATOM 9941 C C . LEU B 1 589 ? 12.547 -37.031 -30.922 1 95.81 589 LEU B C 1
ATOM 9943 O O . LEU B 1 589 ? 12.109 -37.938 -31.656 1 95.81 589 LEU B O 1
ATOM 9947 N N . SER B 1 590 ? 13.102 -35.969 -31.438 1 95.12 590 SER B N 1
ATOM 9948 C CA . SER B 1 590 ? 13.242 -35.75 -32.875 1 95.12 590 SER B CA 1
ATOM 9949 C C . SER B 1 590 ? 14.164 -36.781 -33.5 1 95.12 590 SER B C 1
ATOM 9951 O O . SER B 1 590 ? 13.883 -37.312 -34.594 1 95.12 590 SER B O 1
ATOM 9953 N N . ALA B 1 591 ? 15.211 -37.094 -32.844 1 94.88 591 ALA B N 1
ATOM 9954 C CA . ALA B 1 591 ? 16.141 -38.125 -33.344 1 94.88 591 ALA B CA 1
ATOM 9955 C C . ALA B 1 591 ? 15.461 -39.469 -33.406 1 94.88 591 ALA B C 1
ATOM 9957 O O . ALA B 1 591 ? 15.672 -40.25 -34.344 1 94.88 591 ALA B O 1
ATOM 9958 N N . SER B 1 592 ? 14.672 -39.719 -32.375 1 94.69 592 SER B N 1
ATOM 9959 C CA . SER B 1 592 ? 13.922 -40.969 -32.344 1 94.69 592 SER B CA 1
ATOM 9960 C C . SER B 1 592 ? 12.945 -41.062 -33.531 1 94.69 592 SER B C 1
ATOM 9962 O O . SER B 1 592 ? 12.773 -42.094 -34.125 1 94.69 592 SER B O 1
ATOM 9964 N N . GLY B 1 593 ? 12.328 -39.906 -33.781 1 93.62 593 GLY B N 1
ATOM 9965 C CA . GLY B 1 593 ? 11.43 -39.875 -34.906 1 93.62 593 GLY B CA 1
ATOM 9966 C C . GLY B 1 593 ? 12.133 -40.094 -36.25 1 93.62 593 GLY B C 1
ATOM 9967 O O . GLY B 1 593 ? 11.68 -40.875 -37.062 1 93.62 593 GLY B O 1
ATOM 9968 N N . ILE B 1 594 ? 13.219 -39.594 -36.469 1 95.06 594 ILE B N 1
ATOM 9969 C CA . ILE B 1 594 ? 13.984 -39.719 -37.719 1 95.06 594 ILE B CA 1
ATOM 9970 C C . ILE B 1 594 ? 14.516 -41.125 -37.844 1 95.06 594 ILE B C 1
ATOM 9972 O O . ILE B 1 594 ? 14.406 -41.75 -38.906 1 95.06 594 ILE B O 1
ATOM 9976 N N . LEU B 1 595 ? 15.008 -41.656 -36.781 1 94.25 595 LEU B N 1
ATOM 9977 C CA . LEU B 1 595 ? 15.547 -43 -36.781 1 94.25 595 LEU B CA 1
ATOM 9978 C C . LEU B 1 595 ? 14.445 -44.031 -37.062 1 94.25 595 LEU B C 1
ATOM 9980 O O . LEU B 1 595 ? 14.672 -45.031 -37.719 1 94.25 595 LEU B O 1
ATOM 9984 N N . SER B 1 596 ? 13.281 -43.719 -36.469 1 92.69 596 SER B N 1
ATOM 9985 C CA . SER B 1 596 ? 12.156 -44.625 -36.688 1 92.69 596 SER B CA 1
ATOM 9986 C C . SER B 1 596 ? 11.82 -44.688 -38.188 1 92.69 596 SER B C 1
ATOM 9988 O O . SER B 1 596 ? 11.57 -45.781 -38.719 1 92.69 596 SER B O 1
ATOM 9990 N N . VAL B 1 597 ? 11.797 -43.562 -38.844 1 91.81 597 VAL B N 1
ATOM 9991 C CA . VAL B 1 597 ? 11.508 -43.531 -40.281 1 91.81 597 VAL B CA 1
ATOM 9992 C C . VAL B 1 597 ? 12.641 -44.188 -41.031 1 91.81 597 VAL B C 1
ATOM 9994 O O . VAL B 1 597 ? 12.398 -44.938 -42 1 91.81 597 VAL B O 1
ATOM 9997 N N . PHE B 1 598 ? 13.859 -44.031 -40.656 1 92.25 598 PHE B N 1
ATOM 9998 C CA . PHE B 1 598 ? 15.023 -44.625 -41.281 1 92.25 598 PHE B CA 1
ATOM 9999 C C . PHE B 1 598 ? 14.953 -46.156 -41.25 1 92.25 598 PHE B C 1
ATOM 10001 O O . PHE B 1 598 ? 15.141 -46.812 -42.25 1 92.25 598 PHE B O 1
ATOM 10008 N N . PHE B 1 599 ? 14.672 -46.75 -40.094 1 91.31 599 PHE B N 1
ATOM 10009 C CA . PHE B 1 599 ? 14.609 -48.219 -39.938 1 91.31 599 PHE B CA 1
ATOM 10010 C C . PHE B 1 599 ? 13.398 -48.781 -40.688 1 91.31 599 PHE B C 1
ATOM 10012 O O . PHE B 1 599 ? 13.43 -49.906 -41.156 1 91.31 599 PHE B O 1
ATOM 10019 N N . THR B 1 600 ? 12.344 -47.969 -40.719 1 86.88 600 THR B N 1
ATOM 10020 C CA . THR B 1 600 ? 11.164 -48.438 -41.438 1 86.88 600 THR B CA 1
ATOM 10021 C C . THR B 1 600 ? 11.484 -48.656 -42.906 1 86.88 600 THR B C 1
ATOM 10023 O O . THR B 1 600 ? 11.008 -49.625 -43.5 1 86.88 600 THR B O 1
ATOM 10026 N N . HIS B 1 601 ? 12.344 -47.875 -43.469 1 86.94 601 HIS B N 1
ATOM 10027 C CA . HIS B 1 601 ? 12.625 -47.969 -44.906 1 86.94 601 HIS B CA 1
ATOM 10028 C C . HIS B 1 601 ? 13.844 -48.844 -45.156 1 86.94 601 HIS B C 1
ATOM 10030 O O . HIS B 1 601 ? 14.117 -49.219 -46.281 1 86.94 601 HIS B O 1
ATOM 10036 N N . LEU B 1 602 ? 14.531 -49.219 -44.156 1 85.12 602 LEU B N 1
ATOM 10037 C CA . LEU B 1 602 ? 15.648 -50.156 -44.281 1 85.12 602 LEU B CA 1
ATOM 10038 C C . LEU B 1 602 ? 15.156 -51.594 -44.312 1 85.12 602 LEU B C 1
ATOM 10040 O O . LEU B 1 602 ? 15.805 -52.469 -44.906 1 85.12 602 LEU B O 1
ATOM 10044 N N . ALA B 1 603 ? 14.047 -51.844 -43.625 1 81.81 603 ALA B N 1
ATOM 10045 C CA . ALA B 1 603 ? 13.484 -53.188 -43.594 1 81.81 603 ALA B CA 1
ATOM 10046 C C . ALA B 1 603 ? 12.633 -53.469 -44.844 1 81.81 603 ALA B C 1
ATOM 10048 O O . ALA B 1 603 ? 11.805 -52.656 -45.219 1 81.81 603 ALA B O 1
ATOM 10049 N N . SER B 1 604 ? 12.938 -54.531 -45.562 1 78.81 604 SER B N 1
ATOM 10050 C CA . SER B 1 604 ? 12.219 -54.875 -46.781 1 78.81 604 SER B CA 1
ATOM 10051 C C . SER B 1 604 ? 11.094 -55.875 -46.5 1 78.81 604 SER B C 1
ATOM 10053 O O . SER B 1 604 ? 10.141 -55.969 -47.25 1 78.81 604 SER B O 1
ATOM 10055 N N . GLY B 1 605 ? 11.195 -56.5 -45.406 1 76.12 605 GLY B N 1
ATOM 10056 C CA . GLY B 1 605 ? 10.18 -57.5 -45.062 1 76.12 605 GLY B CA 1
ATOM 10057 C C . GLY B 1 605 ? 8.914 -56.875 -44.5 1 76.12 605 GLY B C 1
ATOM 10058 O O . GLY B 1 605 ? 8.914 -55.688 -44.094 1 76.12 605 GLY B O 1
ATOM 10059 N N . PRO B 1 606 ? 7.844 -57.531 -44.531 1 80.31 606 PRO B N 1
ATOM 10060 C CA . PRO B 1 606 ? 6.59 -57.031 -43.969 1 80.31 606 PRO B CA 1
ATOM 10061 C C . PRO B 1 606 ? 6.613 -57 -42.438 1 80.31 606 PRO B C 1
ATOM 10063 O O . PRO B 1 606 ? 7.535 -57.531 -41.812 1 80.31 606 PRO B O 1
ATOM 10066 N N . ASP B 1 607 ? 5.684 -56.281 -41.906 1 81.75 607 ASP B N 1
ATOM 10067 C CA . ASP B 1 607 ? 5.543 -56.188 -40.469 1 81.75 607 ASP B CA 1
ATOM 10068 C C . ASP B 1 607 ? 4.898 -57.469 -39.906 1 81.75 607 ASP B C 1
ATOM 10070 O O . ASP B 1 607 ? 3.721 -57.75 -40.156 1 81.75 607 ASP B O 1
ATOM 10074 N N . VAL B 1 608 ? 5.66 -58.188 -39.188 1 82.25 608 VAL B N 1
ATOM 10075 C CA . VAL B 1 608 ? 5.105 -59.469 -38.719 1 82.25 608 VAL B CA 1
ATOM 10076 C C . VAL B 1 608 ? 5.18 -59.531 -37.219 1 82.25 608 VAL B C 1
ATOM 10078 O O . VAL B 1 608 ? 4.492 -60.344 -36.594 1 82.25 608 VAL B O 1
ATOM 10081 N N . LEU B 1 609 ? 5.922 -58.656 -36.594 1 82.06 609 LEU B N 1
ATOM 10082 C CA . LEU B 1 609 ? 6.18 -58.781 -35.188 1 82.06 609 LEU B CA 1
ATOM 10083 C C . LEU B 1 609 ? 5.02 -58.219 -34.375 1 82.06 609 LEU B C 1
ATOM 10085 O O . LEU B 1 609 ? 4.48 -57.156 -34.688 1 82.06 609 LEU B O 1
ATOM 10089 N N . GLY B 1 610 ? 4.676 -58.969 -33.344 1 77.94 610 GLY B N 1
ATOM 10090 C CA . GLY B 1 610 ? 3.754 -58.469 -32.344 1 77.94 610 GLY B CA 1
ATOM 10091 C C . GLY B 1 610 ? 2.299 -58.562 -32.75 1 77.94 610 GLY B C 1
ATOM 10092 O O . GLY B 1 610 ? 1.401 -58.219 -32 1 77.94 610 GLY B O 1
ATOM 10093 N N . TYR B 1 611 ? 2.039 -58.969 -34 1 79.94 611 TYR B N 1
ATOM 10094 C CA . TYR B 1 611 ? 0.664 -59.094 -34.469 1 79.94 611 TYR B CA 1
ATOM 10095 C C . TYR B 1 611 ? 0.081 -60.469 -34.094 1 79.94 611 TYR B C 1
ATOM 10097 O O . TYR B 1 611 ? 0.811 -61.469 -34 1 79.94 611 TYR B O 1
ATOM 10105 N N . ALA B 1 612 ? -1.157 -60.438 -33.844 1 79.5 612 ALA B N 1
ATOM 10106 C CA . ALA B 1 612 ? -1.844 -61.688 -33.5 1 79.5 612 ALA B CA 1
ATOM 10107 C C . ALA B 1 612 ? -1.856 -62.625 -34.719 1 79.5 612 ALA B C 1
ATOM 10109 O O . ALA B 1 612 ? -1.887 -63.875 -34.531 1 79.5 612 ALA B O 1
ATOM 10110 N N . SER B 1 613 ? -1.73 -62.125 -35.875 1 79.94 613 SER B N 1
ATOM 10111 C CA . SER B 1 613 ? -1.762 -62.938 -37.094 1 79.94 613 SER B CA 1
ATOM 10112 C C . SER B 1 613 ? -0.514 -63.812 -37.188 1 79.94 613 SER B C 1
ATOM 10114 O O . SER B 1 613 ? -0.499 -64.75 -37.938 1 79.94 613 SER B O 1
ATOM 10116 N N . THR B 1 614 ? 0.482 -63.438 -36.438 1 80.75 614 THR B N 1
ATOM 10117 C CA . THR B 1 614 ? 1.712 -64.25 -36.469 1 80.75 614 THR B CA 1
ATOM 10118 C C . THR B 1 614 ? 1.484 -65.625 -35.875 1 80.75 614 THR B C 1
ATOM 10120 O O . THR B 1 614 ? 2.232 -66.562 -36.156 1 80.75 614 THR B O 1
ATOM 10123 N N . LEU B 1 615 ? 0.438 -65.75 -35.156 1 79.56 615 LEU B N 1
ATOM 10124 C CA . LEU B 1 615 ? 0.116 -67 -34.531 1 79.56 615 LEU B CA 1
ATOM 10125 C C . LEU B 1 615 ? -0.322 -68.062 -35.562 1 79.56 615 LEU B C 1
ATOM 10127 O O . LEU B 1 615 ? -0.146 -69.25 -35.375 1 79.56 615 LEU B O 1
ATOM 10131 N N . VAL B 1 616 ? -0.881 -67.5 -36.688 1 79.56 616 VAL B N 1
ATOM 10132 C CA . VAL B 1 616 ? -1.471 -68.438 -37.688 1 79.56 616 VAL B CA 1
ATOM 10133 C C . VAL B 1 616 ? -0.587 -68.5 -38.906 1 79.56 616 VAL B C 1
ATOM 10135 O O . VAL B 1 616 ? -0.642 -69.438 -39.688 1 79.56 616 VAL B O 1
ATOM 10138 N N . ARG B 1 617 ? 0.248 -67.625 -39.062 1 81 617 ARG B N 1
ATOM 10139 C CA . ARG B 1 617 ? 1.02 -67.438 -40.281 1 81 617 ARG B CA 1
ATOM 10140 C C . ARG B 1 617 ? 1.909 -68.625 -40.531 1 81 617 ARG B C 1
ATOM 10142 O O . ARG B 1 617 ? 1.876 -69.25 -41.625 1 81 617 ARG B O 1
ATOM 10149 N N . ASP B 1 618 ? 2.717 -69.062 -39.625 1 77.38 618 ASP B N 1
ATOM 10150 C CA . ASP B 1 618 ? 3.66 -70.125 -39.781 1 77.38 618 ASP B CA 1
ATOM 10151 C C . ASP B 1 618 ? 3.322 -71.312 -38.844 1 77.38 618 ASP B C 1
ATOM 10153 O O . ASP B 1 618 ? 4.215 -72.062 -38.406 1 77.38 618 ASP B O 1
ATOM 10157 N N . SER B 1 619 ? 2.027 -71.375 -38.656 1 81 619 SER B N 1
ATOM 10158 C CA . SER B 1 619 ? 1.613 -72.375 -37.719 1 81 619 SER B CA 1
ATOM 10159 C C . SER B 1 619 ? 1.624 -73.75 -38.375 1 81 619 SER B C 1
ATOM 10161 O O . SER B 1 619 ? 1.277 -73.938 -39.531 1 81 619 SER B O 1
ATOM 10163 N N . ARG B 1 620 ? 2.043 -74.75 -37.688 1 77.38 620 ARG B N 1
ATOM 10164 C CA . ARG B 1 620 ? 2.02 -76.125 -38.156 1 77.38 620 ARG B CA 1
ATOM 10165 C C . ARG B 1 620 ? 0.602 -76.688 -38.125 1 77.38 620 ARG B C 1
ATOM 10167 O O . ARG B 1 620 ? 0.313 -77.688 -38.781 1 77.38 620 ARG B O 1
ATOM 10174 N N . TYR B 1 621 ? -0.22 -75.938 -37.438 1 77.81 621 TYR B N 1
ATOM 10175 C CA . TYR B 1 621 ? -1.558 -76.5 -37.219 1 77.81 621 TYR B CA 1
ATOM 10176 C C . TYR B 1 621 ? -2.559 -75.875 -38.219 1 77.81 621 TYR B C 1
ATOM 10178 O O . TYR B 1 621 ? -3.672 -76.438 -38.344 1 77.81 621 TYR B O 1
ATOM 10186 N N . ILE B 1 622 ? -2.184 -74.875 -38.812 1 78.25 622 ILE B N 1
ATOM 10187 C CA . ILE B 1 622 ? -3.059 -74.188 -39.781 1 78.25 622 ILE B CA 1
ATOM 10188 C C . ILE B 1 622 ? -2.338 -74.062 -41.125 1 78.25 622 ILE B C 1
ATOM 10190 O O . ILE B 1 622 ? -1.28 -73.438 -41.219 1 78.25 622 ILE B O 1
ATOM 10194 N N . GLN B 1 623 ? -2.814 -74.75 -42.094 1 75.62 623 GLN B N 1
ATOM 10195 C CA . GLN B 1 623 ? -2.184 -74.688 -43.406 1 75.62 623 GLN B CA 1
ATOM 10196 C C . GLN B 1 623 ? -2.562 -73.375 -44.156 1 75.62 623 GLN B C 1
ATOM 10198 O O . GLN B 1 623 ? -3.734 -73.188 -44.469 1 75.62 623 GLN B O 1
ATOM 10203 N N . MET B 1 624 ? -1.604 -72.562 -44.281 1 77.5 624 MET B N 1
ATOM 10204 C CA . MET B 1 624 ? -1.812 -71.312 -44.969 1 77.5 624 MET B CA 1
ATOM 10205 C C . MET B 1 624 ? -1.142 -71.312 -46.344 1 77.5 624 MET B C 1
ATOM 10207 O O . MET B 1 624 ? -0.133 -72 -46.531 1 77.5 624 MET B O 1
ATOM 10211 N N . PRO B 1 625 ? -1.8 -70.562 -47.25 1 72.56 625 PRO B N 1
ATOM 10212 C CA . PRO B 1 625 ? -1.153 -70.5 -48.562 1 72.56 625 PRO B CA 1
ATOM 10213 C C . PRO B 1 625 ? 0.231 -69.812 -48.5 1 72.56 625 PRO B C 1
ATOM 10215 O O . PRO B 1 625 ? 0.495 -69 -47.594 1 72.56 625 PRO B O 1
ATOM 10218 N N . PRO B 1 626 ? 1.166 -70.312 -49.312 1 71 626 PRO B N 1
ATOM 10219 C CA . PRO B 1 626 ? 2.535 -69.75 -49.312 1 71 626 PRO B CA 1
ATOM 10220 C C . PRO B 1 626 ? 2.592 -68.25 -49.5 1 71 626 PRO B C 1
ATOM 10222 O O . PRO B 1 626 ? 3.545 -67.625 -49.062 1 71 626 PRO B O 1
ATOM 10225 N N . GLU B 1 627 ? 1.57 -67.688 -50.062 1 70.81 627 GLU B N 1
ATOM 10226 C CA . GLU B 1 627 ? 1.55 -66.25 -50.312 1 70.81 627 GLU B CA 1
ATOM 10227 C C . GLU B 1 627 ? 1.412 -65.438 -49 1 70.81 627 GLU B C 1
ATOM 10229 O O . GLU B 1 627 ? 1.766 -64.25 -48.938 1 70.81 627 GLU B O 1
ATOM 10234 N N . THR B 1 628 ? 0.909 -66.125 -47.969 1 76.88 628 THR B N 1
ATOM 10235 C CA . THR B 1 628 ? 0.676 -65.438 -46.719 1 76.88 628 THR B CA 1
ATOM 10236 C C . THR B 1 628 ? 1.998 -65.125 -46.031 1 76.88 628 THR B C 1
ATOM 10238 O O . THR B 1 628 ? 2.053 -64.25 -45.156 1 76.88 628 THR B O 1
ATOM 10241 N N . GLY B 1 629 ? 3.068 -65.812 -46.406 1 75.56 629 GLY B N 1
ATOM 10242 C CA . GLY B 1 629 ? 4.371 -65.562 -45.781 1 75.56 629 GLY B CA 1
ATOM 10243 C C . GLY B 1 629 ? 4.922 -64.188 -46.125 1 75.56 629 GLY B C 1
ATOM 10244 O O . GLY B 1 629 ? 5.727 -63.656 -45.344 1 75.56 629 GLY B O 1
ATOM 10245 N N . GLN B 1 630 ? 4.418 -63.594 -47.156 1 76.81 630 GLN B N 1
ATOM 10246 C CA . GLN B 1 630 ? 4.934 -62.281 -47.594 1 76.81 630 GLN B CA 1
ATOM 10247 C C . GLN B 1 630 ? 4.008 -61.156 -47.156 1 76.81 630 GLN B C 1
ATOM 10249 O O . GLN B 1 630 ? 4.332 -60 -47.312 1 76.81 630 GLN B O 1
ATOM 10254 N N . MET B 1 631 ? 2.922 -61.531 -46.531 1 78.94 631 MET B N 1
ATOM 10255 C CA . MET B 1 631 ? 1.953 -60.5 -46.125 1 78.94 631 MET B CA 1
ATOM 10256 C C . MET B 1 631 ? 2.293 -59.938 -44.75 1 78.94 631 MET B C 1
ATOM 10258 O O . MET B 1 631 ? 2.771 -60.656 -43.875 1 78.94 631 MET B O 1
ATOM 10262 N N . GLY B 1 632 ? 2.098 -58.688 -44.75 1 80.31 632 GLY B N 1
ATOM 10263 C CA . GLY B 1 632 ? 2.252 -58.062 -43.438 1 80.31 632 GLY B CA 1
ATOM 10264 C C . GLY B 1 632 ? 1.201 -58.531 -42.438 1 80.31 632 GLY B C 1
ATOM 10265 O O . GLY B 1 632 ? 0.161 -59.062 -42.812 1 80.31 632 GLY B O 1
ATOM 10266 N N . GLY B 1 633 ? 1.532 -58.406 -41.188 1 77.81 633 GLY B N 1
ATOM 10267 C CA . GLY B 1 633 ? 0.614 -58.812 -40.156 1 77.81 633 GLY B CA 1
ATOM 10268 C C . GLY B 1 633 ? -0.74 -58.156 -40.25 1 77.81 633 GLY B C 1
ATOM 10269 O O . GLY B 1 633 ? -1.775 -58.781 -40.031 1 77.81 633 GLY B O 1
ATOM 10270 N N . ALA B 1 634 ? -0.761 -56.906 -40.562 1 78.81 634 ALA B N 1
ATOM 10271 C CA . ALA B 1 634 ? -2.014 -56.156 -40.656 1 78.81 634 ALA B CA 1
ATOM 10272 C C . ALA B 1 634 ? -2.826 -56.594 -41.875 1 78.81 634 ALA B C 1
ATOM 10274 O O . ALA B 1 634 ? -4.043 -56.781 -41.781 1 78.81 634 ALA B O 1
ATOM 10275 N N . ASP B 1 635 ? -2.23 -56.719 -42.938 1 79.62 635 ASP B N 1
ATOM 10276 C CA . ASP B 1 635 ? -2.896 -57.156 -44.156 1 79.62 635 ASP B CA 1
ATOM 10277 C C . ASP B 1 635 ? -3.475 -58.562 -44.031 1 79.62 635 ASP B C 1
ATOM 10279 O O . ASP B 1 635 ? -4.586 -58.812 -44.5 1 79.62 635 ASP B O 1
ATOM 10283 N N . MET B 1 636 ? -2.682 -59.312 -43.375 1 84.12 636 MET B N 1
ATOM 10284 C CA . MET B 1 636 ? -3.158 -60.656 -43.156 1 84.12 636 MET B CA 1
ATOM 10285 C C . MET B 1 636 ? -4.391 -60.656 -42.25 1 84.12 636 MET B C 1
ATOM 10287 O O . MET B 1 636 ? -5.328 -61.438 -42.5 1 84.12 636 MET B O 1
ATOM 10291 N N . THR B 1 637 ? -4.332 -59.875 -41.312 1 81.81 637 THR B N 1
ATOM 10292 C CA . THR B 1 637 ? -5.461 -59.781 -40.406 1 81.81 637 THR B CA 1
ATOM 10293 C C . THR B 1 637 ? -6.711 -59.281 -41.125 1 81.81 637 THR B C 1
ATOM 10295 O O . THR B 1 637 ? -7.82 -59.75 -40.844 1 81.81 637 THR B O 1
ATOM 10298 N N . VAL B 1 638 ? -6.598 -58.312 -41.969 1 83.56 638 VAL B N 1
ATOM 10299 C CA . VAL B 1 638 ? -7.734 -57.781 -42.719 1 83.56 638 VAL B CA 1
ATOM 10300 C C . VAL B 1 638 ? -8.32 -58.875 -43.594 1 83.56 638 VAL B C 1
ATOM 10302 O O . VAL B 1 638 ? -9.547 -59.031 -43.688 1 83.56 638 VAL B O 1
ATOM 10305 N N . GLU B 1 639 ? -7.473 -59.719 -44.156 1 82.06 639 GLU B N 1
ATOM 10306 C CA . GLU B 1 639 ? -7.91 -60.781 -45.062 1 82.06 639 GLU B CA 1
ATOM 10307 C C . GLU B 1 639 ? -8.547 -61.938 -44.312 1 82.06 639 GLU B C 1
ATOM 10309 O O . GLU B 1 639 ? -9.5 -62.562 -44.781 1 82.06 639 GLU B O 1
ATOM 10314 N N . MET B 1 640 ? -8.039 -62.125 -43.156 1 83.69 640 MET B N 1
ATOM 10315 C CA . MET B 1 640 ? -8.531 -63.25 -42.375 1 83.69 640 MET B CA 1
ATOM 10316 C C . MET B 1 640 ? -9.258 -62.812 -41.125 1 83.69 640 MET B C 1
ATOM 10318 O O . MET B 1 640 ? -9.18 -63.438 -40.062 1 83.69 640 MET B O 1
ATOM 10322 N N . ARG B 1 641 ? -9.875 -61.781 -41.188 1 82.06 641 ARG B N 1
ATOM 10323 C CA . ARG B 1 641 ? -10.469 -61.156 -40.031 1 82.06 641 ARG B CA 1
ATOM 10324 C C . ARG B 1 641 ? -11.523 -62.062 -39.406 1 82.06 641 ARG B C 1
ATOM 10326 O O . ARG B 1 641 ? -11.688 -62.062 -38.156 1 82.06 641 ARG B O 1
ATOM 10333 N N . ASP B 1 642 ? -12.188 -62.844 -40.094 1 80.69 642 ASP B N 1
ATOM 10334 C CA . ASP B 1 642 ? -13.32 -63.625 -39.594 1 80.69 642 ASP B CA 1
ATOM 10335 C C . ASP B 1 642 ? -12.883 -65.062 -39.188 1 80.69 642 ASP B C 1
ATOM 10337 O O . ASP B 1 642 ? -13.695 -65.812 -38.688 1 80.69 642 ASP B O 1
ATOM 10341 N N . MET B 1 643 ? -11.609 -65.312 -39.344 1 85.94 643 MET B N 1
ATOM 10342 C CA . MET B 1 643 ? -11.109 -66.625 -38.906 1 85.94 643 MET B CA 1
ATOM 10343 C C . MET B 1 643 ? -11.086 -66.688 -37.375 1 85.94 643 MET B C 1
ATOM 10345 O O . MET B 1 643 ? -10.547 -65.812 -36.719 1 85.94 643 MET B O 1
ATOM 10349 N N . ARG B 1 644 ? -11.688 -67.75 -36.906 1 89 644 ARG B N 1
ATOM 10350 C CA . ARG B 1 644 ? -11.734 -67.938 -35.469 1 89 644 ARG B CA 1
ATOM 10351 C C . ARG B 1 644 ? -10.617 -68.875 -34.969 1 89 644 ARG B C 1
ATOM 10353 O O . ARG B 1 644 ? -10.406 -69.938 -35.562 1 89 644 ARG B O 1
ATOM 10360 N N . VAL B 1 645 ? -9.852 -68.312 -34.031 1 87.25 645 VAL B N 1
ATOM 10361 C CA . VAL B 1 645 ? -8.703 -69.062 -33.531 1 87.25 645 VAL B CA 1
ATOM 10362 C C . VAL B 1 645 ? -8.859 -69.312 -32.031 1 87.25 645 VAL B C 1
ATOM 10364 O O . VAL B 1 645 ? -9.57 -68.562 -31.344 1 87.25 645 VAL B O 1
ATOM 10367 N N . ARG B 1 646 ? -8.281 -70.375 -31.578 1 87.69 646 ARG B N 1
ATOM 10368 C CA . ARG B 1 646 ? -8.344 -70.688 -30.156 1 87.69 646 ARG B CA 1
ATOM 10369 C C . ARG B 1 646 ? -7.062 -71.375 -29.703 1 87.69 646 ARG B C 1
ATOM 10371 O O . ARG B 1 646 ? -6.465 -72.125 -30.469 1 87.69 646 ARG B O 1
ATOM 10378 N N . TYR B 1 647 ? -6.625 -71 -28.547 1 86.38 647 TYR B N 1
ATOM 10379 C CA . TYR B 1 647 ? -5.52 -71.688 -27.922 1 86.38 647 TYR B CA 1
ATOM 10380 C C . TYR B 1 647 ? -6.027 -72.938 -27.141 1 86.38 647 TYR B C 1
ATOM 10382 O O . TYR B 1 647 ? -6.914 -72.812 -26.297 1 86.38 647 TYR B O 1
ATOM 10390 N N . GLY B 1 648 ? -5.57 -74.125 -27.469 1 81.38 648 GLY B N 1
ATOM 10391 C CA . GLY B 1 648 ? -6.008 -75.312 -26.812 1 81.38 648 GLY B CA 1
ATOM 10392 C C . GLY B 1 648 ? -5.301 -76.562 -27.328 1 81.38 648 GLY B C 1
ATOM 10393 O O . GLY B 1 648 ? -4.172 -76.5 -27.812 1 81.38 648 GLY B O 1
ATOM 10394 N N . PHE B 1 649 ? -5.949 -77.75 -27.156 1 81.44 649 PHE B N 1
ATOM 10395 C CA . PHE B 1 649 ? -5.402 -79 -27.562 1 81.44 649 PHE B CA 1
ATOM 10396 C C . PHE B 1 649 ? -5.641 -79.25 -29.047 1 81.44 649 PHE B C 1
ATOM 10398 O O . PHE B 1 649 ? -6.781 -79.188 -29.516 1 81.44 649 PHE B O 1
ATOM 10405 N N . THR B 1 650 ? -4.562 -79.25 -29.859 1 78.19 650 THR B N 1
ATOM 10406 C CA . THR B 1 650 ? -4.691 -79.375 -31.312 1 78.19 650 THR B CA 1
ATOM 10407 C C . THR B 1 650 ? -4.543 -80.812 -31.781 1 78.19 650 THR B C 1
ATOM 10409 O O . THR B 1 650 ? -4.934 -81.125 -32.906 1 78.19 650 THR B O 1
ATOM 10412 N N . GLY B 1 651 ? -3.9 -81.688 -31.125 1 71.81 651 GLY B N 1
ATOM 10413 C CA . GLY B 1 651 ? -3.77 -83.062 -31.594 1 71.81 651 GLY B CA 1
ATOM 10414 C C . GLY B 1 651 ? -2.904 -83.938 -30.703 1 71.81 651 GLY B C 1
ATOM 10415 O O . GLY B 1 651 ? -2.523 -83.5 -29.609 1 71.81 651 GLY B O 1
ATOM 10416 N N . GLN B 1 652 ? -2.855 -85.25 -30.969 1 65.25 652 GLN B N 1
ATOM 10417 C CA . GLN B 1 652 ? -2.047 -86.188 -30.203 1 65.25 652 GLN B CA 1
ATOM 10418 C C . GLN B 1 652 ? -1.079 -86.938 -31.125 1 65.25 652 GLN B C 1
ATOM 10420 O O . GLN B 1 652 ? -1.403 -87.25 -32.281 1 65.25 652 GLN B O 1
ATOM 10425 N N . ASN B 1 653 ? 0.162 -86.812 -30.734 1 58.88 653 ASN B N 1
ATOM 10426 C CA . ASN B 1 653 ? 1.112 -87.562 -31.516 1 58.88 653 ASN B CA 1
ATOM 10427 C C . ASN B 1 653 ? 0.918 -89.062 -31.312 1 58.88 653 ASN B C 1
ATOM 10429 O O . ASN B 1 653 ? 0.188 -89.5 -30.406 1 58.88 653 ASN B O 1
ATOM 10433 N N . SER B 1 654 ? 1.407 -89.812 -32.406 1 56.53 654 SER B N 1
ATOM 10434 C CA . SER B 1 654 ? 1.314 -91.312 -32.406 1 56.53 654 SER B CA 1
ATOM 10435 C C . SER B 1 654 ? 1.757 -91.875 -31.047 1 56.53 654 SER B C 1
ATOM 10437 O O . SER B 1 654 ? 1.313 -92.938 -30.656 1 56.53 654 SER B O 1
ATOM 10439 N N . LYS B 1 655 ? 2.57 -91.188 -30.328 1 55.94 655 LYS B N 1
ATOM 10440 C CA . LYS B 1 655 ? 3.09 -91.688 -29.062 1 55.94 655 LYS B CA 1
ATOM 10441 C C . LYS B 1 655 ? 2.217 -91.25 -27.891 1 55.94 655 LYS B C 1
ATOM 10443 O O . LYS B 1 655 ? 2.582 -91.438 -26.734 1 55.94 655 LYS B O 1
ATOM 10448 N N . GLY B 1 656 ? 1.118 -90.688 -28.172 1 57.41 656 GLY B N 1
ATOM 10449 C CA . GLY B 1 656 ? 0.187 -90.312 -27.109 1 57.41 656 GLY B CA 1
ATOM 10450 C C . GLY B 1 656 ? 0.438 -88.875 -26.562 1 57.41 656 GLY B C 1
ATOM 10451 O O . GLY B 1 656 ? -0.177 -88.5 -25.578 1 57.41 656 GLY B O 1
ATOM 10452 N N . GLN B 1 657 ? 1.436 -88.188 -27.094 1 65.12 657 GLN B N 1
ATOM 10453 C CA . GLN B 1 657 ? 1.705 -86.875 -26.547 1 65.12 657 GLN B CA 1
ATOM 10454 C C . GLN B 1 657 ? 0.771 -85.812 -27.156 1 65.12 657 GLN B C 1
ATOM 10456 O O . GLN B 1 657 ? 0.524 -85.875 -28.359 1 65.12 657 GLN B O 1
ATOM 10461 N N . VAL B 1 658 ? 0.184 -85.062 -26.234 1 70.75 658 VAL B N 1
ATOM 10462 C CA . VAL B 1 658 ? -0.825 -84.125 -26.641 1 70.75 658 VAL B CA 1
ATOM 10463 C C . VAL B 1 658 ? -0.145 -82.812 -27.094 1 70.75 658 VAL B C 1
ATOM 10465 O O . VAL B 1 658 ? 0.824 -82.375 -26.484 1 70.75 658 VAL B O 1
ATOM 10468 N N . TRP B 1 659 ? -0.505 -82.312 -28.297 1 77.56 659 TRP B N 1
ATOM 10469 C CA . TRP B 1 659 ? -0.004 -81.062 -28.828 1 77.56 659 TRP B CA 1
ATOM 10470 C C . TRP B 1 659 ? -0.908 -79.875 -28.406 1 77.56 659 TRP B C 1
ATOM 10472 O O . TRP B 1 659 ? -2.135 -80 -28.484 1 77.56 659 TRP B O 1
ATOM 10482 N N . VAL B 1 660 ? -0.25 -78.938 -27.672 1 79.12 660 VAL B N 1
ATOM 10483 C CA . VAL B 1 660 ? -0.981 -77.75 -27.281 1 79.12 660 VAL B CA 1
ATOM 10484 C C . VAL B 1 660 ? -0.494 -76.5 -28.078 1 79.12 660 VAL B C 1
ATOM 10486 O O . VAL B 1 660 ? 0.71 -76.375 -28.297 1 79.12 660 VAL B O 1
ATOM 10489 N N . GLY B 1 661 ? -1.32 -75.75 -28.75 1 81.25 661 GLY B N 1
ATOM 10490 C CA . GLY B 1 661 ? -0.986 -74.562 -29.531 1 81.25 661 GLY B CA 1
ATOM 10491 C C . GLY B 1 661 ? -2.205 -73.812 -30.031 1 81.25 661 GLY B C 1
ATOM 10492 O O . GLY B 1 661 ? -3.301 -74 -29.484 1 81.25 661 GLY B O 1
ATOM 10493 N N . VAL B 1 662 ? -1.965 -72.875 -30.891 1 83.31 662 VAL B N 1
ATOM 10494 C CA . VAL B 1 662 ? -3.053 -72.125 -31.453 1 83.31 662 VAL B CA 1
ATOM 10495 C C . VAL B 1 662 ? -3.504 -72.688 -32.781 1 83.31 662 VAL B C 1
ATOM 10497 O O . VAL B 1 662 ? -2.689 -72.938 -33.688 1 83.31 662 VAL B O 1
ATOM 10500 N N . GLY B 1 663 ? -4.719 -73.188 -32.812 1 81.62 663 GLY B N 1
ATOM 10501 C CA . GLY B 1 663 ? -5.305 -73.75 -34.031 1 81.62 663 GLY B CA 1
ATOM 10502 C C . GLY B 1 663 ? -6.68 -73.188 -34.344 1 81.62 663 GLY B C 1
ATOM 10503 O O . GLY B 1 663 ? -7.121 -72.25 -33.688 1 81.62 663 GLY B O 1
ATOM 10504 N N . ARG B 1 664 ? -7.305 -73.688 -35.375 1 88.12 664 ARG B N 1
ATOM 10505 C CA . ARG B 1 664 ? -8.672 -73.25 -35.688 1 88.12 664 ARG B CA 1
ATOM 10506 C C . ARG B 1 664 ? -9.633 -73.688 -34.594 1 88.12 664 ARG B C 1
ATOM 10508 O O . ARG B 1 664 ? -9.492 -74.812 -34.031 1 88.12 664 ARG B O 1
ATOM 10515 N N . GLU B 1 665 ? -10.484 -72.75 -34.344 1 86.69 665 GLU B N 1
ATOM 10516 C CA . GLU B 1 665 ? -11.406 -73 -33.219 1 86.69 665 GLU B CA 1
ATOM 10517 C C . GLU B 1 665 ? -12.109 -74.375 -33.375 1 86.69 665 GLU B C 1
ATOM 10519 O O . GLU B 1 665 ? -12.273 -75.062 -32.406 1 86.69 665 GLU B O 1
ATOM 10524 N N . LYS B 1 666 ? -12.477 -74.688 -34.531 1 79.69 666 LYS B N 1
ATOM 10525 C CA . LYS B 1 666 ? -13.211 -75.938 -34.781 1 79.69 666 LYS B CA 1
ATOM 10526 C C . LYS B 1 666 ? -12.328 -77.188 -34.531 1 79.69 666 LYS B C 1
ATOM 10528 O O . LYS B 1 666 ? -12.828 -78.25 -34.188 1 79.69 666 LYS B O 1
ATOM 10533 N N . ASP B 1 667 ? -11 -77 -34.625 1 79.19 667 ASP B N 1
ATOM 10534 C CA . ASP B 1 667 ? -10.07 -78.125 -34.562 1 79.19 667 ASP B CA 1
ATOM 10535 C C . ASP B 1 667 ? -9.375 -78.188 -33.188 1 79.19 667 ASP B C 1
ATOM 10537 O O . ASP B 1 667 ? -8.461 -79 -32.969 1 79.19 667 ASP B O 1
ATOM 10541 N N . THR B 1 668 ? -9.742 -77.25 -32.312 1 85 668 THR B N 1
ATOM 10542 C CA . THR B 1 668 ? -9.055 -77.188 -31.047 1 85 668 THR B CA 1
ATOM 10543 C C . THR B 1 668 ? -10.023 -77.375 -29.891 1 85 668 THR B C 1
ATOM 10545 O O . THR B 1 668 ? -11.156 -76.875 -29.922 1 85 668 THR B O 1
ATOM 10548 N N . LYS B 1 669 ? -9.602 -78.188 -28.922 1 80.94 669 LYS B N 1
ATOM 10549 C CA . LYS B 1 669 ? -10.406 -78.375 -27.734 1 80.94 669 LYS B CA 1
ATOM 10550 C C . LYS B 1 669 ? -10.008 -77.438 -26.609 1 80.94 669 LYS B C 1
ATOM 10552 O O . LYS B 1 669 ? -8.828 -77.125 -26.438 1 80.94 669 LYS B O 1
ATOM 10557 N N . ARG B 1 670 ? -11.016 -77.188 -25.844 1 82.12 670 ARG B N 1
ATOM 10558 C CA . ARG B 1 670 ? -10.82 -76.188 -24.781 1 82.12 670 ARG B CA 1
ATOM 10559 C C . ARG B 1 670 ? -10.07 -76.75 -23.594 1 82.12 670 ARG B C 1
ATOM 10561 O O . ARG B 1 670 ? -10.352 -77.938 -23.188 1 82.12 670 ARG B O 1
ATOM 10568 N N . ILE B 1 671 ? -9.109 -75.875 -23.172 1 77.44 671 ILE B N 1
ATOM 10569 C CA . ILE B 1 671 ? -8.273 -76.375 -22.062 1 77.44 671 ILE B CA 1
ATOM 10570 C C . ILE B 1 671 ? -9.125 -76.562 -20.812 1 77.44 671 ILE B C 1
ATOM 10572 O O . ILE B 1 671 ? -8.938 -77.5 -20.062 1 77.44 671 ILE B O 1
ATOM 10576 N N . ARG B 1 672 ? -10.086 -75.688 -20.578 1 72.56 672 ARG B N 1
ATOM 10577 C CA . ARG B 1 672 ? -10.875 -75.625 -19.344 1 72.56 672 ARG B CA 1
ATOM 10578 C C . ARG B 1 672 ? -11.703 -76.938 -19.234 1 72.56 672 ARG B C 1
ATOM 10580 O O . ARG B 1 672 ? -12 -77.375 -18.125 1 72.56 672 ARG B O 1
ATOM 10587 N N . ASP B 1 673 ? -12.133 -77.438 -20.297 1 70 673 ASP B N 1
ATOM 10588 C CA . ASP B 1 673 ? -12.961 -78.625 -20.281 1 70 673 ASP B CA 1
ATOM 10589 C C . ASP B 1 673 ? -12.156 -79.875 -19.812 1 70 673 ASP B C 1
ATOM 10591 O O . ASP B 1 673 ? -12.727 -80.875 -19.406 1 70 673 ASP B O 1
ATOM 10595 N N . TYR B 1 674 ? -10.938 -79.75 -19.844 1 63 674 TYR B N 1
ATOM 10596 C CA . TYR B 1 674 ? -10.102 -80.875 -19.453 1 63 674 TYR B CA 1
ATOM 10597 C C . TYR B 1 674 ? -9.391 -80.562 -18.125 1 63 674 TYR B C 1
ATOM 10599 O O . TYR B 1 674 ? -8.742 -81.5 -17.562 1 63 674 TYR B O 1
ATOM 10607 N N . LEU B 1 675 ? -9.25 -79.438 -17.688 1 59.5 675 LEU B N 1
ATOM 10608 C CA . LEU B 1 675 ? -8.703 -79.125 -16.375 1 59.5 675 LEU B CA 1
ATOM 10609 C C . LEU B 1 675 ? -9.68 -79.5 -15.273 1 59.5 675 LEU B C 1
ATOM 10611 O O . LEU B 1 675 ? -9.266 -79.812 -14.141 1 59.5 675 LEU B O 1
ATOM 10615 N N . ALA B 1 676 ? -11.055 -79.5 -15.203 1 48.84 676 ALA B N 1
ATOM 10616 C CA . ALA B 1 676 ? -11.945 -79.75 -14.078 1 48.84 676 ALA B CA 1
ATOM 10617 C C . ALA B 1 676 ? -11.836 -81.188 -13.633 1 48.84 676 ALA B C 1
ATOM 10619 O O . ALA B 1 676 ? -12.414 -81.562 -12.617 1 48.84 676 ALA B O 1
ATOM 10620 N N . GLN B 1 677 ? -11.461 -82.125 -14.5 1 39.72 677 GLN B N 1
ATOM 10621 C CA . GLN B 1 677 ? -11.805 -83.438 -13.945 1 39.72 677 GLN B CA 1
ATOM 10622 C C . GLN B 1 677 ? -10.906 -83.75 -12.766 1 39.72 677 GLN B C 1
ATOM 10624 O O . GLN B 1 677 ? -11.023 -84.875 -12.188 1 39.72 677 GLN B O 1
ATOM 10629 N N . ASP B 1 678 ? -9.75 -83.125 -12.398 1 37.94 678 ASP B N 1
ATOM 10630 C CA . ASP B 1 678 ? -9.312 -83.625 -11.102 1 37.94 678 ASP B CA 1
ATOM 10631 C C . ASP B 1 678 ? -10.031 -82.938 -9.969 1 37.94 678 ASP B C 1
ATOM 10633 O O . ASP B 1 678 ? -10.242 -81.688 -10.031 1 37.94 678 ASP B O 1
#